Protein AF-0000000075209883 (afdb_homodimer)

Sequence (788 aa):
MRSKILILLIVVFITIPVSVNAAEPKAAFIRSDGLWLKKGTKETRLVSESGLTQPKWSFDGTYISYYDFEGKLWAYSLSTHDKKEVFHSSVSLAQWSPREKTIAFKDSSILNIRKLEPYSPFSNAALGTGSYSWTPDGQGFIVSSDANLTPAGWTNVAIFHVPMDASGNTGKVKKLAELPGESDDFFAIGTSPFLFSVNKNLMAFIACPTASYSADRNFLSLLTTEGKKFRVVGEVLADINWMKWSTDGNFIAFIEGEGRLTTENKKLTIFSTTDNKKKSYTPAGYADGDFTWTSKTSIVVSRKKESGWNIAQEKRPKPQLVSVDLMTGGSRNITSQSSQYSDTHPVSLKDNQLFWERHQQSGIHVWQADSNGSSQKIWIENVTPEQWSIYQTNMRSKILILLIVVFITIPVSVNAAEPKAAFIRSDGLWLKKGTKETRLVSESGLTQPKWSFDGTYISYYDFEGKLWAYSLSTHDKKEVFHSSVSLAQWSPREKTIAFKDSSILNIRKLEPYSPFSNAALGTGSYSWTPDGQGFIVSSDANLTPAGWTNVAIFHVPMDASGNTGKVKKLAELPGESDDFFAIGTSPFLFSVNKNLMAFIACPTASYSADRNFLSLLTTEGKKFRVVGEVLADINWMKWSTDGNFIAFIEGEGRLTTENKKLTIFSTTDNKKKSYTPAGYADGDFTWTSKTSIVVSRKKESGWNIAQEKRPKPQLVSVDLMTGGSRNITSQSSQYSDTHPVSLKDNQLFWERHQQSGIHVWQADSNGSSQKIWIENVTPEQWSIYQTN

Radius of gyration: 37.47 Å; Cα contacts (8 Å, |Δi|>4): 2047; chains: 2; bounding box: 69×191×86 Å

Organism: NCBI:txid2021314

Foldseek 3Di:
DPPPPPPPPPPPPPPPPPPPPFQDWKKWFDFQQAIWIDHPQDIDGLDGAGQKFAWDAALQRQWTWIAHNQQWIKIAGNVVSDIDGLDDHHWDDWDHQNPAQKIWIGDDQWIKMFHVVVGDRIFTQEGQFQEWDAQPVRQWIWTKHFWDADPVGIDWIWIWTGGRPCRHPPVRIGTQETDDDDDPVDHAGGKYYWDAFPVRQKIWIWGAHDPVQLLFWIFIKMATNSNDDIDTLAIDHRDPQQWDAANNRQKIWGWHATGNDQQPGTWTKIAGPVVRDMDTLDDPQKGWDGKDDLHNFKIKIWMWGHDDPVDDPLRGFATFIKMAGNVVSDIDGLDDGDSFKHWHHWDYDPVQKIWTWIQGPVAIFIWIDGNSNHPIDTSGPHGDPPRMDMDGDD/DPPPPDPPPPPPPPPPPPPPPFQDWKKWFDFQQAIWIDHPQDIDGLDGAGQKFAWDAALQRQWTWIAHNQQWIKIAGNVVSDIDGLDDHHWDDWDHQNPAQKIWIGDDQWIKMFHVVVGDRIFTQEGQFQEWDAQPVSQWIWTKHFWDADPVGIDWIWIWTGGRPCRHPPVRIGTQETDDDDDPVDHAGGKYYWDAFPVRQKIWIWGAHDPVQLLFWIFIKMATNSNDDIDTLAIDHRDPQQWDAAPNRQKIWGWHATGNDQQPGTWTKIAGPVVRDMDTLDDPQKGWDGKDDLHNFKIKIWMWGHDDPVDDPLRGFATFIKMAGNVVSDIDGLDDGDSFKHWHHWDYDPVQKIWTWIQGPQAIFIWIDGNSNHPIDTSGPHGDPPRMDMDGDD

Structure (mmCIF, N/CA/C/O backbone):
data_AF-0000000075209883-model_v1
#
loop_
_entity.id
_entity.type
_entity.pdbx_description
1 polymer 'Translocation protein TolB'
#
loop_
_atom_site.group_PDB
_atom_site.id
_atom_site.type_symbol
_atom_site.label_atom_id
_atom_site.label_alt_id
_atom_site.label_comp_id
_atom_site.label_asym_id
_atom_site.label_entity_id
_atom_site.label_seq_id
_atom_site.pdbx_PDB_ins_code
_atom_site.Cartn_x
_atom_site.Cartn_y
_atom_site.Cartn_z
_atom_site.occupancy
_atom_site.B_iso_or_equiv
_atom_site.auth_seq_id
_atom_site.auth_comp_id
_atom_site.auth_asym_id
_atom_site.auth_atom_id
_atom_site.pdbx_PDB_model_num
ATOM 1 N N . MET A 1 1 ? 38.312 87.375 47.438 1 34.38 1 MET A N 1
ATOM 2 C CA . MET A 1 1 ? 37.5 86.25 47.812 1 34.38 1 MET A CA 1
ATOM 3 C C . MET A 1 1 ? 36.344 86.062 46.812 1 34.38 1 MET A C 1
ATOM 5 O O . MET A 1 1 ? 35.25 86.562 47 1 34.38 1 MET A O 1
ATOM 9 N N . ARG A 1 2 ? 36.688 86.125 45.438 1 41.47 2 ARG A N 1
ATOM 10 C CA . ARG A 1 2 ? 35.75 86 44.344 1 41.47 2 ARG A CA 1
ATOM 11 C C . ARG A 1 2 ? 35.125 84.625 44.312 1 41.47 2 ARG A C 1
ATOM 13 O O . ARG A 1 2 ? 35.844 83.625 44.469 1 41.47 2 ARG A O 1
ATOM 20 N N . SER A 1 3 ? 33.875 84.438 44.781 1 33.69 3 SER A N 1
ATOM 21 C CA . SER A 1 3 ? 33 83.25 44.812 1 33.69 3 SER A CA 1
ATOM 22 C C . SER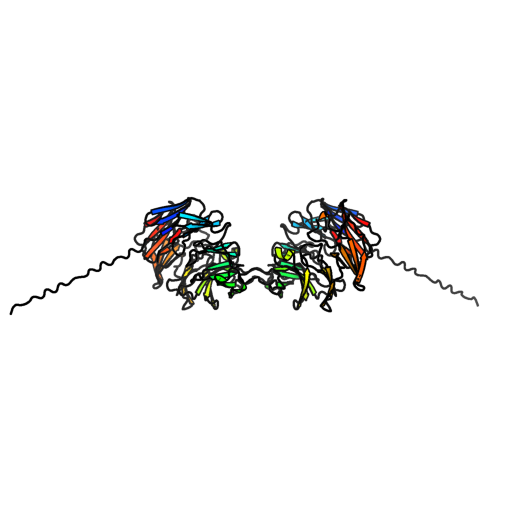 A 1 3 ? 32.812 82.688 43.406 1 33.69 3 SER A C 1
ATOM 24 O O . SER A 1 3 ? 32.344 83.375 42.5 1 33.69 3 SER A O 1
ATOM 26 N N . LYS A 1 4 ? 33.812 81.812 43.031 1 48.75 4 LYS A N 1
ATOM 27 C CA . LYS A 1 4 ? 33.719 81 41.812 1 48.75 4 LYS A CA 1
ATOM 28 C C . LYS A 1 4 ? 32.375 80.312 41.719 1 48.75 4 LYS A C 1
ATOM 30 O O . LYS A 1 4 ? 32.062 79.438 42.562 1 48.75 4 LYS A O 1
ATOM 35 N N . ILE A 1 5 ? 31.25 80.938 41.281 1 39.91 5 ILE A N 1
ATOM 36 C CA . ILE A 1 5 ? 29.922 80.375 41.031 1 39.91 5 ILE A CA 1
ATOM 37 C C . ILE A 1 5 ? 30.047 79.125 40.094 1 39.91 5 ILE A C 1
ATOM 39 O O . ILE A 1 5 ? 30.531 79.25 38.969 1 39.91 5 ILE A O 1
ATOM 43 N N . LEU A 1 6 ? 30.094 77.938 40.625 1 47.16 6 LEU A N 1
ATOM 44 C CA . LEU A 1 6 ? 30.094 76.688 39.875 1 47.16 6 LEU A CA 1
ATOM 45 C C . LEU A 1 6 ? 28.703 76.438 39.281 1 47.16 6 LEU A C 1
ATOM 47 O O . LEU A 1 6 ? 27.719 76.312 40 1 47.16 6 LEU A O 1
ATOM 51 N N . ILE A 1 7 ? 28.438 76.875 38.125 1 45.25 7 ILE A N 1
ATOM 52 C CA . ILE A 1 7 ? 27.234 76.562 37.375 1 45.25 7 ILE A CA 1
ATOM 53 C C . ILE A 1 7 ? 27.219 75.062 37.031 1 45.25 7 ILE A C 1
ATOM 55 O O . ILE A 1 7 ? 28.109 74.562 36.344 1 45.25 7 ILE A O 1
ATOM 59 N N . LEU A 1 8 ? 26.594 74.312 37.844 1 46.91 8 LEU A N 1
ATOM 60 C CA . LEU A 1 8 ? 26.312 72.875 37.594 1 46.91 8 LEU A CA 1
ATOM 61 C C . LEU A 1 8 ? 25.359 72.75 36.406 1 46.91 8 LEU A C 1
ATOM 63 O O . LEU A 1 8 ? 24.203 73.188 36.469 1 46.91 8 LEU A O 1
ATOM 67 N N . LEU A 1 9 ? 25.844 72.688 35.188 1 50.69 9 LEU A N 1
ATOM 68 C CA . LEU A 1 9 ? 25.062 72.375 34 1 50.69 9 LEU A CA 1
ATOM 69 C C . LEU A 1 9 ? 24.484 70.938 34.094 1 50.69 9 LEU A C 1
ATOM 71 O O . LEU A 1 9 ? 25.219 70 34.156 1 50.69 9 LEU A O 1
ATOM 75 N N . ILE A 1 10 ? 23.297 70.812 34.594 1 50.28 10 ILE A N 1
ATOM 76 C CA . ILE A 1 10 ? 22.562 69.562 34.594 1 50.28 10 ILE A CA 1
ATOM 77 C C . ILE A 1 10 ? 22.219 69.188 33.156 1 50.28 10 ILE A C 1
ATOM 79 O O . ILE A 1 10 ? 21.469 69.875 32.469 1 50.28 10 ILE A O 1
ATOM 83 N N . VAL A 1 11 ? 22.984 68.375 32.438 1 51.94 11 VAL A N 1
ATOM 84 C CA . VAL A 1 11 ? 22.672 67.812 31.125 1 51.94 11 VAL A CA 1
ATOM 85 C C . VAL A 1 11 ? 21.578 66.75 31.281 1 51.94 11 VAL A C 1
ATOM 87 O O . VAL A 1 11 ? 21.781 65.688 31.922 1 51.94 11 VAL A O 1
ATOM 90 N N . VAL A 1 12 ? 20.312 67.062 31.156 1 52.88 12 VAL A N 1
ATOM 91 C CA . VAL A 1 12 ? 19.203 66.125 31.094 1 52.88 12 VAL A CA 1
ATOM 92 C C . VAL A 1 12 ? 19.297 65.312 29.812 1 52.88 12 VAL A C 1
ATOM 94 O O . VAL A 1 12 ? 19.219 65.875 28.703 1 52.88 12 VAL A O 1
ATOM 97 N N . PHE A 1 13 ? 19.828 64.125 29.844 1 52.72 13 PHE A N 1
ATOM 98 C CA . PHE A 1 13 ? 19.766 63.125 28.766 1 52.72 13 PHE A CA 1
ATOM 99 C C . PHE A 1 13 ? 18.328 62.656 28.547 1 52.72 13 PHE A C 1
ATOM 101 O O . PHE A 1 13 ? 17.766 61.969 29.391 1 52.72 13 PHE A O 1
ATOM 108 N N . ILE A 1 14 ? 17.531 63.344 27.766 1 52.22 14 ILE A N 1
ATOM 109 C CA . ILE A 1 14 ? 16.266 62.781 27.312 1 52.22 14 ILE A CA 1
ATOM 110 C C . ILE A 1 14 ? 16.531 61.562 26.438 1 52.22 14 ILE A C 1
ATOM 112 O O . ILE A 1 14 ? 17.062 61.688 25.328 1 52.22 14 ILE A O 1
ATOM 116 N N . THR A 1 15 ? 16.625 60.375 26.984 1 48 15 THR A N 1
ATOM 117 C CA . THR A 1 15 ? 16.594 59.156 26.188 1 48 15 THR A CA 1
ATOM 118 C C . THR A 1 15 ? 15.25 59.031 25.453 1 48 15 THR A C 1
ATOM 120 O O . THR A 1 15 ? 14.203 58.906 26.094 1 48 15 THR A O 1
ATOM 123 N N . ILE A 1 16 ? 15.102 59.594 24.312 1 48.91 16 ILE A N 1
ATOM 124 C CA . ILE A 1 16 ? 13.961 59.25 23.469 1 48.91 16 ILE A CA 1
ATOM 125 C C . ILE A 1 16 ? 13.945 57.75 23.234 1 48.91 16 ILE A C 1
ATOM 127 O O . ILE A 1 16 ? 14.914 57.156 22.75 1 48.91 16 ILE A O 1
ATOM 131 N N . PRO A 1 17 ? 13.055 57.094 23.969 1 46.94 17 PRO A N 1
ATOM 132 C CA . PRO A 1 17 ? 12.969 55.656 23.578 1 46.94 17 PRO A CA 1
ATOM 133 C C . PRO A 1 17 ? 12.852 55.469 22.062 1 46.94 17 PRO A C 1
ATOM 135 O O . PRO A 1 17 ? 12.031 56.156 21.422 1 46.94 17 PRO A O 1
ATOM 138 N N . VAL A 1 18 ? 13.891 55.188 21.406 1 44.72 18 VAL A N 1
ATOM 139 C CA . VAL A 1 18 ? 13.773 54.719 20.031 1 44.72 18 VAL A CA 1
ATOM 140 C C . VAL A 1 18 ? 12.75 53.594 19.984 1 44.72 18 VAL A C 1
ATOM 142 O O . VAL A 1 18 ? 12.953 52.531 20.578 1 44.72 18 VAL A O 1
ATOM 145 N N . SER A 1 19 ? 11.492 53.875 19.875 1 40.78 19 SER A N 1
ATOM 146 C CA . SER A 1 19 ? 10.602 52.781 19.5 1 40.7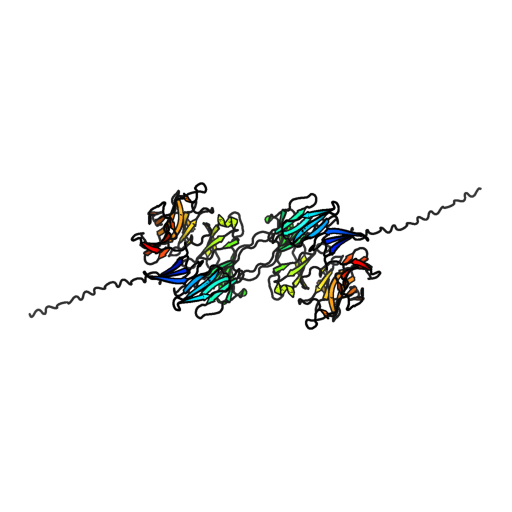8 19 SER A CA 1
ATOM 147 C C . SER A 1 19 ? 11.227 51.906 18.422 1 40.78 19 SER A C 1
ATOM 149 O O . SER A 1 19 ? 11.555 52.375 17.328 1 40.78 19 SER A O 1
ATOM 151 N N . VAL A 1 20 ? 12.086 51.094 18.797 1 44.22 20 VAL A N 1
ATOM 152 C CA . VAL A 1 20 ? 12.461 50.062 17.828 1 44.22 20 VAL A CA 1
ATOM 153 C C . VAL A 1 20 ? 11.258 49.719 16.953 1 44.22 20 VAL A C 1
ATOM 155 O O . VAL A 1 20 ? 10.25 49.219 17.453 1 44.22 20 VAL A O 1
ATOM 158 N N . ASN A 1 21 ? 10.836 50.5 16.016 1 46.12 21 ASN A N 1
ATOM 159 C CA . ASN A 1 21 ? 9.797 50.188 15.039 1 46.12 21 ASN A CA 1
ATOM 160 C C . ASN A 1 21 ? 9.844 48.75 14.609 1 46.12 21 ASN A C 1
ATOM 162 O O . ASN A 1 21 ? 10.805 48.312 13.969 1 46.12 21 ASN A O 1
ATOM 166 N N . ALA A 1 22 ? 9.312 47.875 15.359 1 54.59 22 ALA A N 1
ATOM 167 C CA . ALA A 1 22 ? 9.141 46.5 14.898 1 54.59 22 ALA A CA 1
ATOM 168 C C . ALA A 1 22 ? 8.773 46.469 13.414 1 54.59 22 ALA A C 1
ATOM 170 O O . ALA A 1 22 ? 7.887 47.188 12.977 1 54.59 22 ALA A O 1
ATOM 171 N N . ALA A 1 23 ? 9.68 45.906 12.539 1 65.19 23 ALA A N 1
ATOM 172 C CA . ALA A 1 23 ? 9.438 45.812 11.102 1 65.19 23 ALA A CA 1
ATOM 173 C C . ALA A 1 23 ? 8.031 45.281 10.82 1 65.19 23 ALA A C 1
ATOM 175 O O . ALA A 1 23 ? 7.551 44.375 11.5 1 65.19 23 ALA A O 1
ATOM 176 N N . GLU A 1 24 ? 7.246 45.875 10.039 1 79.19 24 GLU A N 1
ATOM 177 C CA . GLU A 1 24 ? 5.898 45.531 9.602 1 79.19 24 GLU A CA 1
ATOM 178 C C . GLU A 1 24 ? 5.855 44.125 9.031 1 79.19 24 GLU A C 1
ATOM 180 O O . GLU A 1 24 ? 6.77 43.719 8.312 1 79.19 24 GLU A O 1
ATOM 185 N N . PRO A 1 25 ? 4.875 43.344 9.492 1 89.38 25 PRO A N 1
ATOM 186 C CA . PRO A 1 25 ? 4.77 41.969 8.969 1 89.38 25 PRO A CA 1
ATOM 187 C C . PRO A 1 25 ? 4.516 41.938 7.465 1 89.38 25 PRO A C 1
ATOM 189 O O . PRO A 1 25 ? 3.938 42.875 6.91 1 89.38 25 PRO A O 1
ATOM 192 N N . LYS A 1 26 ? 5.07 40.969 6.824 1 94.38 26 LYS A N 1
ATOM 193 C CA . LYS A 1 26 ? 4.797 40.656 5.422 1 94.38 26 LYS A CA 1
ATOM 194 C C . LYS A 1 26 ? 3.857 39.469 5.293 1 94.38 26 LYS A C 1
ATOM 196 O O . LYS A 1 26 ? 3.818 38.594 6.172 1 94.38 26 LYS A O 1
ATOM 201 N N . ALA A 1 27 ? 3.145 39.469 4.191 1 97.31 27 ALA A N 1
ATOM 202 C CA . ALA A 1 27 ? 2.279 38.312 3.969 1 97.31 27 ALA A CA 1
ATOM 203 C C . ALA A 1 27 ? 2.361 37.844 2.523 1 97.31 27 ALA A C 1
ATOM 205 O O . ALA A 1 27 ? 2.471 38.656 1.6 1 97.31 27 ALA A O 1
ATOM 206 N N . ALA A 1 28 ? 2.42 36.594 2.33 1 98.62 28 ALA A N 1
ATOM 207 C CA . ALA A 1 28 ? 2.145 35.938 1.048 1 98.62 28 ALA A CA 1
ATOM 208 C C . ALA A 1 28 ? 0.713 35.438 0.993 1 98.62 28 ALA A C 1
ATOM 210 O O . ALA A 1 28 ? 0.22 34.844 1.966 1 98.62 28 ALA A O 1
ATOM 211 N N . PHE A 1 29 ? -0.012 35.656 -0.12 1 98.62 29 PHE A N 1
ATOM 212 C CA . PHE A 1 29 ? -1.396 35.219 -0.194 1 98.62 29 PHE A CA 1
ATOM 213 C C . PHE A 1 29 ? -1.788 34.906 -1.634 1 98.62 29 PHE A C 1
ATOM 215 O O . PHE A 1 29 ? -1.101 35.312 -2.572 1 98.62 29 PHE A O 1
ATOM 222 N N . ILE A 1 30 ? -2.848 34.125 -1.822 1 98.62 30 ILE A N 1
ATOM 223 C CA . ILE A 1 30 ? -3.322 33.688 -3.129 1 98.62 30 ILE A CA 1
ATOM 224 C C . ILE A 1 30 ? -4.641 34.375 -3.461 1 98.62 30 ILE A C 1
ATOM 226 O O . ILE A 1 30 ? -5.516 34.5 -2.602 1 98.62 30 ILE A O 1
ATOM 230 N N . ARG A 1 31 ? -4.715 34.906 -4.598 1 97.38 31 ARG A N 1
ATOM 231 C CA . ARG A 1 31 ? -5.965 35.281 -5.25 1 97.38 31 ARG A CA 1
ATOM 232 C C . ARG A 1 31 ? -6.223 34.438 -6.484 1 97.38 31 ARG A C 1
ATOM 234 O O . ARG A 1 31 ? -5.418 33.562 -6.828 1 97.38 31 ARG A O 1
ATOM 241 N N . SER A 1 32 ? -7.363 34.656 -7.09 1 94.69 32 SER A N 1
ATOM 242 C CA . SER A 1 32 ? -7.727 33.875 -8.266 1 94.69 32 SER A CA 1
ATOM 243 C C . SER A 1 32 ? -6.691 34.062 -9.383 1 94.69 32 SER A C 1
ATOM 245 O O . SER A 1 32 ? -6.531 33.156 -10.219 1 94.69 32 SER A O 1
ATOM 247 N N . ASP A 1 33 ? -5.965 35.219 -9.258 1 96.25 33 ASP A N 1
ATOM 248 C CA . ASP A 1 33 ? -5.086 35.531 -10.383 1 96.25 33 ASP A CA 1
ATOM 249 C C . ASP A 1 33 ? -3.625 35.281 -10.023 1 96.25 33 ASP A C 1
ATOM 251 O O . ASP A 1 33 ? -2.721 35.625 -10.789 1 96.25 33 ASP A O 1
ATOM 255 N N . GLY A 1 34 ? -3.426 34.781 -8.828 1 98.19 34 GLY A N 1
ATOM 256 C CA . GLY A 1 34 ? -2.035 34.406 -8.633 1 98.19 34 GLY A CA 1
ATOM 257 C C . GLY A 1 34 ? -1.577 34.531 -7.195 1 98.19 34 GLY A C 1
ATOM 258 O O . GLY A 1 34 ? -2.4 34.625 -6.281 1 98.19 34 GLY A O 1
ATOM 259 N N . LEU A 1 35 ? -0.214 34.406 -6.992 1 98.75 35 LEU A N 1
ATOM 260 C CA . LEU A 1 35 ? 0.473 34.594 -5.719 1 98.75 35 LEU A CA 1
ATOM 261 C C . LEU A 1 35 ? 0.847 36.062 -5.512 1 98.75 35 LEU A C 1
ATOM 263 O O . LEU A 1 35 ? 1.431 36.688 -6.398 1 98.75 35 LEU A O 1
ATOM 267 N N . TRP A 1 36 ? 0.526 36.594 -4.367 1 98.69 36 TRP A N 1
ATOM 268 C CA . TRP A 1 36 ? 0.739 38.031 -4.066 1 98.69 36 TRP A CA 1
ATOM 269 C C . TRP A 1 36 ? 1.581 38.188 -2.805 1 98.69 36 TRP A C 1
ATOM 271 O O . TRP A 1 36 ? 1.608 37.312 -1.948 1 98.69 36 TRP A O 1
ATOM 281 N N . LEU A 1 37 ? 2.254 39.312 -2.725 1 98.25 37 LEU A N 1
ATOM 282 C CA . LEU A 1 37 ? 3.029 39.75 -1.566 1 98.25 37 LEU A CA 1
ATOM 283 C C . LEU A 1 37 ? 2.479 41.031 -0.997 1 98.25 37 LEU A C 1
ATOM 285 O O . LEU A 1 37 ? 2.176 41.969 -1.747 1 98.25 37 LEU A O 1
ATOM 289 N N . LYS A 1 38 ? 2.244 41.062 0.306 1 97.19 38 LYS A N 1
ATOM 290 C CA . LYS A 1 38 ? 1.922 42.281 1.034 1 97.19 38 LYS A CA 1
ATOM 291 C C . LYS A 1 38 ? 3.111 42.781 1.858 1 97.19 38 LYS A C 1
ATOM 293 O O . LYS A 1 38 ? 3.629 42.031 2.701 1 97.19 38 LYS A O 1
ATOM 298 N N . LYS A 1 39 ? 3.562 43.906 1.607 1 92.94 39 LYS A N 1
ATOM 299 C CA . LYS A 1 39 ? 4.59 44.625 2.381 1 92.94 39 LYS A CA 1
ATOM 300 C C . LYS A 1 39 ? 4.141 46.031 2.746 1 92.94 39 LYS A C 1
ATOM 302 O O . LYS A 1 39 ? 4.059 46.906 1.881 1 92.94 39 LYS A O 1
ATOM 307 N N . GLY A 1 40 ? 3.98 46.188 4.004 1 87.69 40 GLY A N 1
ATOM 308 C CA . GLY A 1 40 ? 3.379 47.469 4.375 1 87.69 40 GLY A CA 1
ATOM 309 C C . GLY A 1 40 ? 2.025 47.688 3.729 1 87.69 40 GLY A C 1
ATOM 310 O O . GLY A 1 40 ? 1.124 46.875 3.854 1 87.69 40 GLY A O 1
ATOM 311 N N . THR A 1 41 ? 1.943 48.719 3.014 1 89.31 41 THR A N 1
ATOM 312 C CA . THR A 1 41 ? 0.684 49.031 2.344 1 89.31 41 THR A CA 1
ATOM 313 C C . THR A 1 41 ? 0.712 48.531 0.896 1 89.31 41 THR A C 1
ATOM 315 O O . THR A 1 41 ? -0.304 48.594 0.2 1 89.31 41 THR A O 1
ATOM 318 N N . LYS A 1 42 ? 1.765 48.062 0.501 1 94.62 42 LYS A N 1
ATOM 319 C CA . LYS A 1 42 ? 1.937 47.719 -0.905 1 94.62 42 LYS A CA 1
ATOM 320 C C . LYS A 1 42 ? 1.643 46.219 -1.144 1 94.62 42 LYS A C 1
ATOM 322 O O . LYS A 1 42 ? 2.041 45.375 -0.347 1 94.62 42 LYS A O 1
ATOM 327 N N . GLU A 1 43 ? 0.918 46 -2.172 1 97.06 43 GLU A N 1
ATOM 328 C CA . GLU A 1 43 ? 0.68 44.656 -2.66 1 97.06 43 GLU A CA 1
ATOM 329 C C . GLU A 1 43 ? 1.316 44.438 -4.031 1 97.06 43 GLU A C 1
ATOM 331 O O . GLU A 1 43 ? 1.184 45.281 -4.922 1 97.06 43 GLU A O 1
ATOM 336 N N . THR A 1 44 ? 2.029 43.375 -4.211 1 97.44 44 THR A N 1
ATOM 337 C CA . THR A 1 44 ? 2.67 43.062 -5.48 1 97.44 44 THR A CA 1
ATOM 338 C C . THR A 1 44 ? 2.354 41.625 -5.898 1 97.44 44 THR A C 1
ATOM 340 O O . THR A 1 44 ? 2.471 40.688 -5.094 1 97.44 44 THR A O 1
ATOM 343 N N . ARG A 1 45 ? 1.958 41.5 -7.168 1 98.06 45 ARG A N 1
ATOM 344 C CA . ARG A 1 45 ? 1.771 40.156 -7.688 1 98.06 45 ARG A CA 1
ATOM 345 C C . ARG A 1 45 ? 3.107 39.5 -8.047 1 98.06 45 ARG A C 1
ATOM 347 O O . ARG A 1 45 ? 3.883 40.062 -8.82 1 98.06 45 ARG A O 1
ATOM 354 N N . LEU A 1 46 ? 3.365 38.406 -7.547 1 98.44 46 LEU A N 1
ATOM 355 C CA . LEU A 1 46 ? 4.641 37.719 -7.766 1 98.44 46 LEU A CA 1
ATOM 356 C C . LEU A 1 46 ? 4.543 36.719 -8.914 1 98.44 46 LEU A C 1
ATOM 358 O O . LEU A 1 46 ? 5.465 36.625 -9.727 1 98.44 46 LEU A O 1
ATOM 362 N N . VAL A 1 47 ? 3.49 35.938 -8.922 1 98.44 47 VAL A N 1
ATOM 363 C CA . VAL A 1 47 ? 3.244 34.906 -9.93 1 98.44 47 VAL A CA 1
ATOM 364 C C . VAL A 1 47 ? 1.827 35.062 -10.477 1 98.44 47 VAL A C 1
ATOM 366 O O . VAL A 1 47 ? 0.859 35.094 -9.711 1 98.44 47 VAL A O 1
ATOM 369 N N . SER A 1 48 ? 1.69 35.156 -11.797 1 97.62 48 SER A N 1
ATOM 370 C CA . SER A 1 48 ? 0.395 35.312 -12.453 1 97.62 48 SER A CA 1
ATOM 371 C C . SER A 1 48 ? -0.117 33.969 -12.992 1 97.62 48 SER A C 1
ATOM 373 O O . SER A 1 48 ? 0.034 33.688 -14.18 1 97.62 48 SER A O 1
ATOM 375 N N . GLU A 1 49 ? -0.688 33.188 -12.18 1 96.94 49 GLU A N 1
ATOM 376 C CA . GLU A 1 49 ? -1.262 31.906 -12.516 1 96.94 49 GLU A CA 1
ATOM 377 C C . GLU A 1 49 ? -2.447 31.562 -11.617 1 96.94 49 GLU A C 1
ATOM 379 O O . GLU A 1 49 ? -2.512 32.031 -10.477 1 96.94 49 GLU A O 1
ATOM 384 N N . SER A 1 50 ? -3.35 30.812 -12.094 1 96.25 50 SER A N 1
ATOM 385 C CA . SER A 1 50 ? -4.508 30.422 -11.297 1 96.25 50 SER A CA 1
ATOM 386 C C . SER A 1 50 ? -4.266 29.078 -10.602 1 96.25 50 SER A C 1
ATOM 388 O O . SER A 1 50 ? -3.381 28.312 -11.008 1 96.25 50 SER A O 1
ATOM 390 N N . GLY A 1 51 ? -5.031 28.828 -9.602 1 97.06 51 GLY A N 1
ATOM 391 C CA . GLY A 1 51 ? -5.051 27.516 -8.969 1 97.06 51 GLY A CA 1
ATOM 392 C C . GLY A 1 51 ? -3.877 27.297 -8.039 1 97.06 51 GLY A C 1
ATOM 393 O O . GLY A 1 51 ? -3.557 26.141 -7.703 1 97.06 51 GLY A O 1
ATOM 394 N N . LEU A 1 52 ? -3.154 28.344 -7.625 1 98.38 52 LEU A N 1
ATOM 395 C CA . LEU A 1 52 ? -2.041 28.219 -6.691 1 98.38 52 LEU A CA 1
ATOM 396 C C . LEU A 1 52 ? -2.547 28.016 -5.27 1 98.38 52 LEU A C 1
ATOM 398 O O . LEU A 1 52 ? -3.639 28.469 -4.922 1 98.38 52 LEU A O 1
ATOM 402 N N . THR A 1 53 ? -1.758 27.25 -4.512 1 98.12 53 THR A N 1
ATOM 403 C CA . THR A 1 53 ? -2.213 27 -3.146 1 98.12 53 THR A CA 1
ATOM 404 C C . THR A 1 53 ? -1.03 26.938 -2.186 1 98.12 53 THR A C 1
ATOM 406 O O . THR A 1 53 ? 0.116 26.781 -2.611 1 98.12 53 THR A O 1
ATOM 409 N N . GLN A 1 54 ? -1.324 27.156 -0.96 1 97.88 54 GLN A N 1
ATOM 410 C CA . GLN A 1 54 ? -0.491 26.875 0.205 1 97.88 54 GLN A CA 1
ATOM 411 C C . GLN A 1 54 ? 0.82 27.656 0.139 1 97.88 54 GLN A C 1
ATOM 413 O O . GLN A 1 54 ? 1.901 27.078 0.241 1 97.88 54 GLN A O 1
ATOM 418 N N . PRO A 1 55 ? 0.711 28.938 0.077 1 98.62 55 PRO A N 1
ATOM 419 C CA . PRO A 1 55 ? 1.946 29.719 0.182 1 98.62 55 PRO A CA 1
ATOM 420 C C . PRO A 1 55 ? 2.613 29.594 1.549 1 98.62 55 PRO A C 1
ATOM 422 O O . PRO A 1 55 ? 1.952 29.75 2.58 1 98.62 55 PRO A O 1
ATOM 425 N N . LYS A 1 56 ? 3.922 29.266 1.531 1 97.94 56 LYS A N 1
ATOM 426 C CA . LYS A 1 56 ? 4.668 29.109 2.775 1 97.94 56 LYS A CA 1
ATOM 427 C C . LYS A 1 56 ? 6.027 29.797 2.689 1 97.94 56 LYS A C 1
ATOM 429 O O . LYS A 1 56 ? 6.699 29.734 1.658 1 97.94 56 LYS A O 1
ATOM 434 N N . TRP A 1 57 ? 6.391 30.484 3.785 1 97.81 57 TRP A N 1
ATOM 435 C CA . TRP A 1 57 ? 7.648 31.234 3.834 1 97.81 57 TRP A CA 1
ATOM 436 C C . TRP A 1 57 ? 8.797 30.312 4.242 1 97.81 57 TRP A C 1
ATOM 438 O O . TRP A 1 57 ? 8.641 29.453 5.109 1 97.81 57 TRP A O 1
ATOM 448 N N . SER A 1 58 ? 9.953 30.578 3.617 1 97.5 58 SER A N 1
ATOM 449 C CA . SER A 1 58 ? 11.18 30 4.16 1 97.5 58 SER A CA 1
ATOM 450 C C . SER A 1 58 ? 11.508 30.594 5.527 1 97.5 58 SER A C 1
ATOM 452 O O . SER A 1 58 ? 10.961 31.625 5.91 1 97.5 58 SER A O 1
ATOM 454 N N . PHE A 1 59 ? 12.398 29.938 6.238 1 94.5 59 PHE A N 1
ATOM 455 C CA . PHE A 1 59 ? 12.711 30.312 7.613 1 94.5 59 PHE A CA 1
ATOM 456 C C . PHE A 1 59 ? 13.219 31.75 7.684 1 94.5 59 PHE A C 1
ATOM 458 O O . PHE A 1 59 ? 12.992 32.438 8.68 1 94.5 59 PHE A O 1
ATOM 465 N N . ASP A 1 60 ? 13.828 32.281 6.598 1 94.75 60 ASP A N 1
ATOM 466 C CA . ASP A 1 60 ? 14.445 33.594 6.629 1 94.75 60 ASP A CA 1
ATOM 467 C C . ASP A 1 60 ? 13.625 34.594 5.84 1 94.75 60 ASP A C 1
ATOM 469 O O . ASP A 1 60 ? 14.07 35.719 5.605 1 94.75 60 ASP A O 1
ATOM 473 N N . GLY A 1 61 ? 12.508 34.156 5.316 1 95.5 61 GLY A N 1
ATOM 474 C CA . GLY A 1 61 ? 11.586 35.062 4.652 1 95.5 61 GLY A CA 1
ATOM 475 C C . GLY A 1 61 ? 12.039 35.438 3.254 1 95.5 61 GLY A C 1
ATOM 476 O O . GLY A 1 61 ? 11.5 36.375 2.662 1 95.5 61 GLY A O 1
ATOM 477 N N . THR A 1 62 ? 12.977 34.719 2.66 1 96.44 62 THR A N 1
ATOM 478 C CA . THR A 1 62 ? 13.516 35.094 1.361 1 96.44 62 THR A CA 1
ATOM 479 C C . THR A 1 62 ? 12.844 34.312 0.238 1 96.44 62 THR A C 1
ATOM 481 O O . THR A 1 62 ? 12.945 34.688 -0.933 1 96.44 62 THR A O 1
ATOM 484 N N . TYR A 1 63 ? 12.211 33.188 0.647 1 97.81 63 TYR A N 1
ATOM 485 C CA . TYR A 1 63 ? 11.492 32.406 -0.331 1 97.81 63 TYR A CA 1
ATOM 486 C C . TYR A 1 63 ? 10.039 32.188 0.086 1 97.81 63 TYR A C 1
ATOM 488 O O . TYR A 1 63 ? 9.727 32.188 1.277 1 97.81 63 TYR A O 1
ATOM 496 N N . ILE A 1 64 ? 9.195 31.984 -0.887 1 98.56 64 ILE A N 1
ATOM 497 C CA . ILE A 1 64 ? 7.816 31.562 -0.704 1 98.56 64 ILE A CA 1
ATOM 498 C C . ILE A 1 64 ? 7.551 30.312 -1.555 1 98.56 64 ILE A C 1
ATOM 500 O O . ILE A 1 64 ? 7.691 30.359 -2.779 1 98.56 64 ILE A O 1
ATOM 504 N N . SER A 1 65 ? 7.234 29.219 -0.95 1 98.69 65 SER A N 1
ATOM 505 C CA . SER A 1 65 ? 6.832 28.047 -1.707 1 98.69 65 SER A CA 1
ATOM 506 C C . SER A 1 65 ? 5.328 28.031 -1.949 1 98.69 65 SER A C 1
ATOM 508 O O . SER A 1 65 ? 4.57 28.688 -1.235 1 98.69 65 SER A O 1
ATOM 510 N N . TYR A 1 66 ? 4.871 27.359 -2.947 1 98.75 66 TYR A N 1
ATOM 511 C CA . TYR A 1 66 ? 3.463 27.156 -3.283 1 98.75 66 TYR A CA 1
ATOM 512 C C . TYR A 1 66 ? 3.281 25.953 -4.191 1 98.75 66 TYR A C 1
ATOM 514 O O . TYR A 1 66 ? 4.246 25.453 -4.781 1 98.75 66 TYR A O 1
ATOM 522 N N . TYR A 1 67 ? 2.072 25.438 -4.258 1 98.56 67 TYR A N 1
ATOM 523 C CA . TYR A 1 67 ? 1.711 24.406 -5.219 1 98.56 67 TYR A CA 1
ATOM 524 C C . TYR A 1 67 ? 0.99 25 -6.422 1 98.56 67 TYR A C 1
ATOM 526 O O . TYR A 1 67 ? 0.189 25.922 -6.277 1 98.56 67 TYR A O 1
ATOM 534 N N . ASP A 1 68 ? 1.211 24.469 -7.559 1 98.06 68 ASP A N 1
ATOM 535 C CA . ASP A 1 68 ? 0.397 24.859 -8.703 1 98.06 68 ASP A CA 1
ATOM 536 C C . ASP A 1 68 ? -0.827 23.969 -8.844 1 98.06 68 ASP A C 1
ATOM 538 O O . ASP A 1 68 ? -1.104 23.141 -7.973 1 98.06 68 ASP A O 1
ATOM 542 N N . PHE A 1 69 ? -1.569 24.188 -9.859 1 96 69 PHE A N 1
ATOM 543 C CA . PHE A 1 69 ? -2.854 23.516 -10.031 1 96 69 PHE A CA 1
ATOM 544 C C . PHE A 1 69 ? -2.658 22.016 -10.234 1 96 69 PHE A C 1
ATOM 546 O O . PHE A 1 69 ? -3.578 21.234 -10 1 96 69 PHE A O 1
ATOM 553 N N . GLU A 1 70 ? -1.448 21.609 -10.617 1 96.88 70 GLU A N 1
ATOM 554 C CA . GLU A 1 70 ? -1.157 20.203 -10.852 1 96.88 70 GLU A CA 1
ATOM 555 C C . GLU A 1 70 ? -0.563 19.547 -9.609 1 96.88 70 GLU A C 1
ATOM 557 O O . GLU A 1 70 ? -0.281 18.344 -9.609 1 96.88 70 GLU A O 1
ATOM 562 N N . GLY A 1 71 ? -0.342 20.328 -8.602 1 97.81 71 GLY A N 1
ATOM 563 C CA . GLY A 1 71 ? 0.219 19.781 -7.371 1 97.81 71 GLY A CA 1
ATOM 564 C C . GLY A 1 71 ? 1.734 19.844 -7.336 1 97.81 71 GLY A C 1
ATOM 565 O O . GLY A 1 71 ? 2.357 19.312 -6.414 1 97.81 71 GLY A O 1
ATOM 566 N N . LYS A 1 72 ? 2.332 20.469 -8.367 1 98 72 LYS A N 1
ATOM 567 C CA . LYS A 1 72 ? 3.783 20.641 -8.391 1 98 72 LYS A CA 1
ATOM 568 C C . LYS A 1 72 ? 4.227 21.703 -7.402 1 98 72 LYS A C 1
ATOM 570 O O . LYS A 1 72 ? 3.57 22.734 -7.262 1 98 72 LYS A O 1
ATOM 575 N N . LEU A 1 73 ? 5.336 21.453 -6.781 1 98.75 73 LEU A N 1
ATOM 576 C CA . LEU A 1 73 ? 5.875 22.375 -5.781 1 98.75 73 LEU A CA 1
ATOM 577 C C . LEU A 1 73 ? 6.836 23.375 -6.418 1 98.75 73 LEU A C 1
ATOM 579 O O . LEU A 1 73 ? 7.734 22.984 -7.164 1 98.75 73 LEU A O 1
ATOM 583 N N . TRP A 1 74 ? 6.602 24.641 -6.094 1 98.69 74 TRP A N 1
ATOM 584 C CA . TRP A 1 74 ? 7.434 25.734 -6.578 1 98.69 74 TRP A CA 1
ATOM 585 C C . TRP A 1 74 ? 7.977 26.562 -5.418 1 98.69 74 TRP A C 1
ATOM 587 O O . TRP A 1 74 ? 7.43 26.516 -4.312 1 98.69 74 TRP A O 1
ATOM 597 N N . ALA A 1 75 ? 9.062 27.266 -5.703 1 98.56 75 ALA A N 1
ATOM 598 C CA . ALA A 1 75 ? 9.594 28.266 -4.773 1 98.56 75 ALA A CA 1
ATOM 599 C C . ALA A 1 75 ? 9.906 29.578 -5.488 1 98.56 75 ALA A C 1
ATOM 601 O O . ALA A 1 75 ? 10.562 29.578 -6.527 1 98.56 75 ALA A O 1
ATOM 602 N N . TYR A 1 76 ? 9.352 30.672 -5.016 1 98.5 76 TYR A N 1
ATOM 603 C CA . TYR A 1 76 ? 9.633 32 -5.531 1 98.5 76 TYR A CA 1
ATOM 604 C C . TYR A 1 76 ? 10.688 32.719 -4.684 1 98.5 76 TYR A C 1
ATOM 606 O O . TYR A 1 76 ? 10.562 32.781 -3.457 1 98.5 76 TYR A O 1
ATOM 614 N N . SER A 1 77 ? 11.719 33.25 -5.355 1 97.88 77 SER A N 1
ATOM 615 C CA . SER A 1 77 ? 12.766 33.969 -4.668 1 97.88 77 SER A CA 1
ATOM 616 C C . SER A 1 77 ? 12.461 35.469 -4.652 1 97.88 77 SER A C 1
ATOM 618 O O . SER A 1 77 ? 12.312 36.094 -5.711 1 97.88 77 SER A O 1
ATOM 620 N N . LEU A 1 78 ? 12.453 36.062 -3.463 1 96.62 78 LEU A N 1
ATOM 621 C CA . LEU A 1 78 ? 12.195 37.5 -3.355 1 96.62 78 LEU A CA 1
ATOM 622 C C . LEU A 1 78 ? 13.43 38.312 -3.742 1 96.62 78 LEU A C 1
ATOM 624 O O . LEU A 1 78 ? 13.328 39.5 -4.078 1 96.62 78 LEU A O 1
ATOM 628 N N . SER A 1 79 ? 14.531 37.719 -3.682 1 94.88 79 SER A N 1
ATOM 629 C CA . SER A 1 79 ? 15.773 38.406 -4.02 1 94.88 79 SER A CA 1
ATOM 630 C C . SER A 1 79 ? 15.984 38.469 -5.527 1 94.88 79 SER A C 1
ATOM 632 O O . SER A 1 79 ? 16.297 39.531 -6.074 1 94.88 79 SER A O 1
ATOM 634 N N . THR A 1 80 ? 15.711 37.344 -6.148 1 95.31 80 THR A N 1
ATOM 635 C CA . THR A 1 80 ? 15.984 37.281 -7.582 1 95.31 80 THR A CA 1
ATOM 636 C C . THR A 1 80 ? 14.711 37.531 -8.383 1 95.31 80 THR A C 1
ATOM 638 O O . THR A 1 80 ? 14.766 37.75 -9.594 1 95.31 80 THR A O 1
ATOM 641 N N . HIS A 1 81 ? 13.57 37.5 -7.73 1 96.56 81 HIS A N 1
ATOM 642 C CA . HIS A 1 81 ? 12.266 37.719 -8.352 1 96.56 81 HIS A CA 1
ATOM 643 C C . HIS A 1 81 ? 11.992 36.656 -9.422 1 96.56 81 HIS A C 1
ATOM 645 O O . HIS A 1 81 ? 11.508 37 -10.508 1 96.56 81 HIS A O 1
ATOM 651 N N . ASP A 1 82 ? 12.375 35.5 -9.117 1 95.88 82 ASP A N 1
ATOM 652 C CA . ASP A 1 82 ? 12.156 34.375 -10.031 1 95.88 82 ASP A CA 1
ATOM 653 C C . ASP A 1 82 ? 11.594 33.156 -9.297 1 95.88 82 ASP A C 1
ATOM 655 O O . ASP A 1 82 ? 11.797 33.031 -8.086 1 95.88 82 ASP A O 1
ATOM 659 N N . LYS A 1 83 ? 10.812 32.375 -10.031 1 97.06 83 LYS A N 1
ATOM 660 C CA . LYS A 1 83 ? 10.281 31.141 -9.469 1 97.06 83 LYS A CA 1
ATOM 661 C C . LYS A 1 83 ? 11.062 29.922 -9.969 1 97.06 83 LYS A C 1
ATOM 663 O O . LYS A 1 83 ? 11.539 29.922 -11.102 1 97.06 83 LYS A O 1
ATOM 668 N N . LYS A 1 84 ? 11.211 28.953 -9.133 1 95.5 84 LYS A N 1
ATOM 669 C CA . LYS A 1 84 ? 11.898 27.703 -9.461 1 95.5 84 LYS A CA 1
ATOM 670 C C . LYS A 1 84 ? 11.016 26.5 -9.148 1 95.5 84 LYS A C 1
ATOM 672 O O . LYS A 1 84 ? 10.336 26.469 -8.117 1 95.5 84 LYS A O 1
ATOM 677 N N . GLU A 1 85 ? 11.047 25.531 -10.117 1 96.81 85 GLU A N 1
ATOM 678 C CA . GLU A 1 85 ? 10.391 24.25 -9.852 1 96.81 85 GLU A CA 1
ATOM 679 C C . GLU A 1 85 ? 11.18 23.422 -8.836 1 96.81 85 GLU A C 1
ATOM 681 O O . GLU A 1 85 ? 12.367 23.156 -9.039 1 96.81 85 GLU A O 1
ATOM 686 N N . VAL A 1 86 ? 10.562 23.047 -7.773 1 98.06 86 VAL A N 1
ATOM 687 C CA . VAL A 1 86 ? 11.258 22.266 -6.746 1 98.06 86 VAL A CA 1
ATOM 688 C C . VAL A 1 86 ? 11.273 20.797 -7.137 1 98.06 86 VAL A C 1
ATOM 690 O O . VAL A 1 86 ? 12.258 20.094 -6.898 1 98.06 86 VAL A O 1
ATOM 693 N N . PHE A 1 87 ? 10.211 20.328 -7.688 1 96.88 87 PHE A N 1
ATOM 694 C CA . PHE A 1 87 ? 10.07 18.953 -8.109 1 96.88 87 PHE A CA 1
ATOM 695 C C . PHE A 1 87 ? 9.156 18.844 -9.32 1 96.88 87 PHE A C 1
ATOM 697 O O . PHE A 1 87 ? 8.258 19.656 -9.508 1 96.88 87 PHE A O 1
ATOM 704 N N . HIS A 1 88 ? 9.266 17.812 -10.18 1 95.38 88 HIS A N 1
ATOM 705 C CA . HIS A 1 88 ? 8.664 17.734 -11.508 1 95.38 88 HIS A CA 1
ATOM 706 C C . HIS A 1 88 ? 7.273 17.109 -11.445 1 95.38 88 HIS A C 1
ATOM 708 O O . HIS A 1 88 ? 6.508 17.188 -12.414 1 95.38 88 HIS A O 1
ATOM 714 N N . SER A 1 89 ? 6.965 16.469 -10.422 1 96.5 89 SER A N 1
ATOM 715 C CA . SER A 1 89 ? 5.664 15.82 -10.297 1 96.5 89 SER A CA 1
ATOM 716 C C . SER A 1 89 ? 4.91 16.312 -9.07 1 96.5 89 SER A C 1
ATOM 718 O O . SER A 1 89 ? 5.43 17.141 -8.305 1 96.5 89 SER A O 1
ATOM 720 N N . SER A 1 90 ? 3.662 15.891 -8.961 1 97.06 90 SER A N 1
ATOM 721 C CA . SER A 1 90 ? 2.85 16.25 -7.801 1 97.06 90 SER A CA 1
ATOM 722 C C . SER A 1 90 ? 3.455 15.688 -6.516 1 97.06 90 SER A C 1
ATOM 724 O O . SER A 1 90 ? 3.938 14.555 -6.488 1 97.06 90 SER A O 1
ATOM 726 N N . VAL A 1 91 ? 3.488 16.516 -5.461 1 98.38 91 VAL A N 1
ATOM 727 C CA . VAL A 1 91 ? 4.059 16.141 -4.176 1 98.38 91 VAL A CA 1
ATOM 728 C C . VAL A 1 91 ? 3.145 16.594 -3.045 1 98.38 91 VAL A C 1
ATOM 730 O O . VAL A 1 91 ? 2.111 17.219 -3.291 1 98.38 91 VAL A O 1
ATOM 733 N N . SER A 1 92 ? 3.482 16.172 -1.818 1 98.06 92 SER A N 1
ATOM 734 C CA . SER A 1 92 ? 2.666 16.562 -0.674 1 98.06 92 SER A CA 1
ATOM 735 C C . SER A 1 92 ? 3.531 16.875 0.542 1 98.06 92 SER A C 1
ATOM 737 O O . SER A 1 92 ? 4.727 16.578 0.554 1 98.06 92 SER A O 1
ATOM 739 N N . LEU A 1 93 ? 2.938 17.594 1.502 1 98.19 93 LEU A N 1
ATOM 740 C CA . LEU A 1 93 ? 3.496 17.859 2.82 1 98.19 93 LEU A CA 1
ATOM 741 C C . LEU A 1 93 ? 4.836 18.578 2.705 1 98.19 93 LEU A C 1
ATOM 743 O O . LEU A 1 93 ? 5.809 18.203 3.357 1 98.19 93 LEU A O 1
ATOM 747 N N . ALA A 1 94 ? 4.84 19.578 1.91 1 98.62 94 ALA A N 1
ATOM 748 C CA . ALA A 1 94 ? 6.059 20.391 1.806 1 98.62 94 ALA A CA 1
ATOM 749 C C . ALA A 1 94 ? 6.305 21.172 3.086 1 98.62 94 ALA A C 1
ATOM 751 O O . ALA A 1 94 ? 5.383 21.781 3.635 1 98.62 94 ALA A O 1
ATOM 752 N N . GLN A 1 95 ? 7.539 21.141 3.57 1 98.5 95 GLN A N 1
ATOM 753 C CA . GLN A 1 95 ? 7.961 21.891 4.75 1 98.5 95 GLN A CA 1
ATOM 754 C C . GLN A 1 95 ? 9.344 22.5 4.551 1 98.5 95 GLN A C 1
ATOM 756 O O . GLN A 1 95 ? 10.266 21.828 4.086 1 98.5 95 GLN A O 1
ATOM 761 N N . TRP A 1 96 ? 9.461 23.781 4.93 1 98.31 96 TRP A N 1
ATOM 762 C CA . TRP A 1 96 ? 10.781 24.406 4.93 1 98.31 96 TRP A CA 1
ATOM 763 C C . TRP A 1 96 ? 11.586 23.969 6.152 1 98.31 96 TRP A C 1
ATOM 765 O O . TRP A 1 96 ? 11.039 23.844 7.25 1 98.31 96 TRP A O 1
ATOM 775 N N . SER A 1 97 ? 12.867 23.812 5.918 1 98.06 97 SER A N 1
ATOM 776 C CA . SER A 1 97 ? 13.781 23.625 7.039 1 98.06 97 SER A CA 1
ATOM 777 C C . SER A 1 97 ? 13.727 24.812 7.996 1 98.06 97 SER A C 1
ATOM 779 O O . SER A 1 97 ? 13.578 25.953 7.562 1 98.06 97 SER A O 1
ATOM 781 N N . PRO A 1 98 ? 13.898 24.531 9.242 1 96.69 98 PRO A N 1
ATOM 782 C CA . PRO A 1 98 ? 13.883 25.641 10.195 1 96.69 98 PRO A CA 1
ATOM 783 C C . PRO A 1 98 ? 15.18 26.438 10.172 1 96.69 98 PRO A C 1
ATOM 785 O O . PRO A 1 98 ? 15.273 27.484 10.82 1 96.69 98 PRO A O 1
ATOM 788 N N . ARG A 1 99 ? 16.156 26.031 9.398 1 94.5 99 ARG A N 1
ATOM 789 C CA . ARG A 1 99 ? 17.438 26.688 9.57 1 94.5 99 ARG A CA 1
ATOM 790 C C . ARG A 1 99 ? 18.094 26.969 8.219 1 94.5 99 ARG A C 1
ATOM 792 O O . ARG A 1 99 ? 19.109 27.672 8.141 1 94.5 99 ARG A O 1
ATOM 799 N N . GLU A 1 100 ? 17.562 26.312 7.246 1 95.12 100 GLU A N 1
ATOM 800 C CA . GLU A 1 100 ? 18.172 26.438 5.93 1 95.12 100 GLU A CA 1
ATOM 801 C C . GLU A 1 100 ? 17.125 26.672 4.848 1 95.12 100 GLU A C 1
ATOM 803 O O . GLU A 1 100 ? 15.93 26.469 5.078 1 95.12 100 GLU A O 1
ATOM 808 N N . LYS A 1 101 ? 17.672 27.172 3.707 1 96.81 101 LYS A N 1
ATOM 809 C CA . LYS A 1 101 ? 16.812 27.297 2.535 1 96.81 101 LYS A CA 1
ATOM 810 C C . LYS A 1 101 ? 16.625 25.953 1.829 1 96.81 101 LYS A C 1
ATOM 812 O O . LYS A 1 101 ? 16.984 25.812 0.659 1 96.81 101 LYS A O 1
ATOM 817 N N . THR A 1 102 ? 16.141 25.047 2.578 1 97.25 102 THR A N 1
ATOM 818 C CA . THR A 1 102 ? 15.891 23.672 2.162 1 97.25 102 THR A CA 1
ATOM 819 C C . THR A 1 102 ? 14.43 23.297 2.373 1 97.25 102 THR A C 1
ATOM 821 O O . THR A 1 102 ? 13.836 23.641 3.4 1 97.25 102 THR A O 1
ATOM 824 N N . ILE A 1 103 ? 13.898 22.656 1.354 1 98.31 103 ILE A N 1
ATOM 825 C CA . ILE A 1 103 ? 12.5 22.234 1.443 1 98.31 103 ILE A CA 1
ATOM 826 C C . ILE A 1 103 ? 12.422 20.703 1.433 1 98.31 103 ILE A C 1
ATOM 828 O O . ILE A 1 103 ? 13.117 20.047 0.649 1 98.31 103 ILE A O 1
ATOM 832 N N . ALA A 1 104 ? 11.695 20.125 2.34 1 98.62 104 ALA A N 1
ATOM 833 C CA . ALA A 1 104 ? 11.359 18.703 2.348 1 98.62 104 ALA A CA 1
ATOM 834 C C . ALA A 1 104 ? 9.945 18.469 1.838 1 98.62 104 ALA A C 1
ATOM 836 O O . ALA A 1 104 ? 9.055 19.297 2.051 1 98.62 104 ALA A O 1
ATOM 837 N N . PHE A 1 105 ? 9.727 17.375 1.14 1 98.81 105 PHE A N 1
ATOM 838 C CA . PHE A 1 105 ? 8.422 17.062 0.571 1 98.81 105 PHE A CA 1
ATOM 839 C C . PHE A 1 105 ? 8.297 15.562 0.304 1 98.81 105 PHE A C 1
ATOM 841 O O . PHE A 1 105 ? 9.305 14.859 0.201 1 98.81 105 PHE A O 1
ATOM 848 N N . LYS A 1 106 ? 7.117 15.141 0.133 1 98.5 106 LYS A N 1
ATOM 849 C CA . LYS A 1 106 ? 6.859 13.727 -0.112 1 98.5 106 LYS A CA 1
ATOM 850 C C . LYS A 1 106 ? 6.434 13.484 -1.558 1 98.5 106 LYS A C 1
ATOM 852 O O . LYS A 1 106 ? 5.52 14.141 -2.059 1 98.5 106 LYS A O 1
ATOM 857 N N . ASP A 1 107 ? 7.051 12.641 -2.258 1 98 107 ASP A N 1
ATOM 858 C CA . ASP A 1 107 ? 6.598 12 -3.486 1 98 107 ASP A CA 1
ATOM 859 C C . ASP A 1 107 ? 6.16 10.555 -3.219 1 98 107 ASP A C 1
ATOM 861 O O . ASP A 1 107 ? 6.996 9.656 -3.143 1 98 107 ASP A O 1
ATOM 865 N N . SER A 1 108 ? 4.844 10.391 -3.107 1 96 108 SER A N 1
ATOM 866 C CA . SER A 1 108 ? 4.316 9.109 -2.652 1 96 108 SER A CA 1
ATOM 867 C C . SER A 1 108 ? 4.855 8.75 -1.271 1 96 108 SER A C 1
ATOM 869 O O . SER A 1 108 ? 4.707 9.523 -0.321 1 96 108 SER A O 1
ATOM 871 N N . SER A 1 109 ? 5.582 7.648 -1.16 1 96.56 109 SER A N 1
ATOM 872 C CA . SER A 1 109 ? 6.051 7.215 0.152 1 96.56 109 SER A CA 1
ATOM 873 C C . SER A 1 109 ? 7.516 7.578 0.361 1 96.56 109 SER A C 1
ATOM 875 O O . SER A 1 109 ? 8.156 7.082 1.289 1 96.56 109 SER A O 1
ATOM 877 N N . ILE A 1 110 ? 8.031 8.414 -0.466 1 97.5 110 ILE A N 1
ATOM 878 C CA . ILE A 1 110 ? 9.438 8.805 -0.369 1 97.5 110 ILE A CA 1
ATOM 879 C C . ILE A 1 110 ? 9.539 10.25 0.128 1 97.5 110 ILE A C 1
ATOM 881 O O . ILE A 1 110 ? 8.922 11.156 -0.442 1 97.5 110 ILE A O 1
ATOM 885 N N . LEU A 1 111 ? 10.281 10.406 1.183 1 98.56 111 LEU A N 1
ATOM 886 C CA . LEU A 1 111 ? 10.617 11.742 1.664 1 98.56 111 LEU A CA 1
ATOM 887 C C . LEU A 1 111 ? 11.852 12.281 0.948 1 98.56 111 LEU A C 1
ATOM 889 O O . LEU A 1 111 ? 12.922 11.664 0.992 1 98.56 111 LEU A O 1
ATOM 893 N N . ASN A 1 112 ? 11.656 13.445 0.327 1 98.25 112 ASN A N 1
ATOM 894 C CA . ASN A 1 112 ? 12.734 14.078 -0.42 1 98.25 112 ASN A CA 1
ATOM 895 C C . ASN A 1 112 ? 13.109 15.43 0.182 1 98.25 112 ASN A C 1
ATOM 897 O O . ASN A 1 112 ? 12.32 16.031 0.911 1 98.25 112 ASN A O 1
ATOM 901 N N . ILE A 1 113 ? 14.305 15.867 -0.109 1 97.81 113 ILE A N 1
ATOM 902 C CA . ILE A 1 113 ? 14.742 17.219 0.255 1 97.81 113 ILE A CA 1
ATOM 903 C C . ILE A 1 113 ? 15.438 17.875 -0.937 1 97.81 113 ILE A C 1
ATOM 905 O O . ILE A 1 113 ? 16.047 17.188 -1.76 1 97.81 113 ILE A O 1
ATOM 909 N N . ARG A 1 114 ? 15.297 19.141 -1.013 1 97.69 114 ARG A N 1
ATOM 910 C CA . ARG A 1 114 ? 16.031 19.938 -1.993 1 97.69 114 ARG A CA 1
ATOM 911 C C . ARG A 1 114 ? 16.516 21.25 -1.38 1 97.69 114 ARG A C 1
ATOM 913 O O . ARG A 1 114 ? 15.727 22.031 -0.853 1 97.69 114 ARG A O 1
ATOM 920 N N . LYS A 1 115 ? 17.828 21.453 -1.477 1 96.75 115 LYS A N 1
ATOM 921 C CA . LYS A 1 115 ? 18.438 22.734 -1.108 1 96.75 115 LYS A CA 1
ATOM 922 C C . LYS A 1 115 ? 18.312 23.75 -2.244 1 96.75 115 LYS A C 1
ATOM 924 O O . LYS A 1 115 ? 18.625 23.438 -3.396 1 96.75 115 LYS A O 1
ATOM 929 N N . LEU A 1 116 ? 17.859 24.906 -1.917 1 97.38 116 LEU A N 1
ATOM 930 C CA . LEU A 1 116 ? 17.625 25.906 -2.965 1 97.38 116 LEU A CA 1
ATOM 931 C C . LEU A 1 116 ? 18.812 26.859 -3.066 1 97.38 116 LEU A C 1
ATOM 933 O O . LEU A 1 116 ? 19.016 27.5 -4.105 1 97.38 116 LEU A O 1
ATOM 937 N N . GLU A 1 117 ? 19.531 27.031 -1.971 1 94.06 117 GLU A N 1
ATOM 938 C CA . GLU A 1 117 ? 20.703 27.906 -1.98 1 94.06 117 GLU A CA 1
ATOM 939 C C . GLU A 1 117 ? 21.812 27.344 -1.098 1 94.06 117 GLU A C 1
ATOM 941 O O . GLU A 1 117 ? 21.703 27.344 0.13 1 94.06 117 GLU A O 1
ATOM 946 N N . PRO A 1 118 ? 22.984 27.047 -1.607 1 91.69 118 PRO A N 1
ATOM 947 C CA . PRO A 1 118 ? 23.188 26.859 -3.049 1 91.69 118 PRO A CA 1
ATOM 948 C C . PRO A 1 118 ? 22.25 25.797 -3.641 1 91.69 118 PRO A C 1
ATOM 950 O O . PRO A 1 118 ? 21.891 24.844 -2.955 1 91.69 118 PRO A O 1
ATOM 953 N N . TYR A 1 119 ? 21.984 26 -4.836 1 92 119 TYR A N 1
ATOM 954 C CA . TYR A 1 119 ? 21.047 25.094 -5.48 1 92 119 TYR A CA 1
ATOM 955 C C . TYR A 1 119 ? 21.656 23.703 -5.652 1 92 119 TYR A C 1
ATOM 957 O O . TYR A 1 119 ? 22.797 23.578 -6.078 1 92 119 TYR A O 1
ATOM 965 N N . SER A 1 120 ? 20.906 22.656 -5.234 1 93.69 120 SER A N 1
ATOM 966 C CA . SER A 1 120 ? 21.344 21.266 -5.387 1 93.69 120 SER A CA 1
ATOM 967 C C . SER A 1 120 ? 20.203 20.391 -5.879 1 93.69 120 SER A C 1
ATOM 969 O O . SER A 1 120 ? 19.031 20.719 -5.719 1 93.69 120 SER A O 1
ATOM 971 N N . PRO A 1 121 ? 20.609 19.328 -6.602 1 95.81 121 PRO A N 1
ATOM 972 C CA . PRO A 1 121 ? 19.562 18.359 -6.938 1 95.81 121 PRO A CA 1
ATOM 973 C C . PRO A 1 121 ? 18.844 17.812 -5.703 1 95.81 121 PRO A C 1
ATOM 975 O O . PRO A 1 121 ? 19.391 17.859 -4.598 1 95.81 121 PRO A O 1
ATOM 978 N N . PHE A 1 122 ? 17.672 17.344 -5.934 1 95.69 122 PHE A N 1
ATOM 979 C CA . PHE A 1 122 ? 16.969 16.75 -4.805 1 95.69 122 PHE A CA 1
ATOM 980 C C . PHE A 1 122 ? 17.609 15.422 -4.41 1 95.69 122 PHE A C 1
ATOM 982 O O . PHE A 1 122 ? 18.328 14.805 -5.207 1 95.69 122 PHE A O 1
ATOM 989 N N . SER A 1 123 ? 17.375 14.953 -3.205 1 96.5 123 SER A N 1
ATOM 990 C CA . SER A 1 123 ? 17.844 13.664 -2.701 1 96.5 123 SER A CA 1
ATOM 991 C C . SER A 1 123 ? 16.766 13 -1.839 1 96.5 123 SER A C 1
ATOM 993 O O . SER A 1 123 ? 15.875 13.664 -1.322 1 96.5 123 SER A O 1
ATOM 995 N N . ASN A 1 124 ? 16.844 11.688 -1.736 1 96.5 124 ASN A N 1
ATOM 996 C CA . ASN A 1 124 ? 15.938 10.938 -0.871 1 96.5 124 ASN A CA 1
ATOM 997 C C . ASN A 1 124 ? 16.406 10.961 0.582 1 96.5 124 ASN A C 1
ATOM 999 O O . ASN A 1 124 ? 17.547 10.617 0.876 1 96.5 124 ASN A O 1
ATOM 1003 N N . ALA A 1 125 ? 15.508 11.383 1.429 1 97.62 125 ALA A N 1
ATOM 1004 C CA . ALA A 1 125 ? 15.844 11.422 2.85 1 97.62 125 ALA A CA 1
ATOM 1005 C C . ALA A 1 125 ? 15.398 10.148 3.559 1 97.62 125 ALA A C 1
ATOM 1007 O O . ALA A 1 125 ? 16.094 9.641 4.434 1 97.62 125 ALA A O 1
ATOM 1008 N N . ALA A 1 126 ? 14.289 9.648 3.207 1 97.88 126 ALA A N 1
ATOM 1009 C CA . ALA A 1 126 ? 13.742 8.453 3.854 1 97.88 126 ALA A CA 1
ATOM 1010 C C . ALA A 1 126 ? 12.742 7.746 2.938 1 97.88 126 ALA A C 1
ATOM 1012 O O . ALA A 1 126 ? 12.109 8.375 2.092 1 97.88 126 ALA A O 1
ATOM 1013 N N . LEU A 1 127 ? 12.602 6.461 3.174 1 96.31 127 LEU A N 1
ATOM 1014 C CA . LEU A 1 127 ? 11.633 5.645 2.445 1 96.31 127 LEU A CA 1
ATOM 1015 C C . LEU A 1 127 ? 10.438 5.305 3.324 1 96.31 127 LEU A C 1
ATOM 1017 O O . LEU A 1 127 ? 10.492 5.465 4.547 1 96.31 127 LEU A O 1
ATOM 1021 N N . GLY A 1 128 ? 9.398 4.793 2.688 1 97.25 128 GLY A N 1
ATOM 1022 C CA . GLY A 1 128 ? 8.25 4.305 3.43 1 97.25 128 GLY A CA 1
ATOM 1023 C C . GLY A 1 128 ? 7.66 5.344 4.363 1 97.25 128 GLY A C 1
ATOM 1024 O O . GLY A 1 128 ? 7.336 5.039 5.512 1 97.25 128 GLY A O 1
ATOM 1025 N N . THR A 1 129 ? 7.609 6.562 3.951 1 98.44 129 THR A N 1
ATOM 1026 C CA . THR A 1 129 ? 7.207 7.691 4.777 1 98.44 129 THR A CA 1
ATOM 1027 C C . THR A 1 129 ? 5.703 7.93 4.672 1 98.44 129 THR A C 1
ATOM 1029 O O . THR A 1 129 ? 5.18 8.156 3.58 1 98.44 129 THR A O 1
ATOM 1032 N N . GLY A 1 130 ? 5.004 7.793 5.828 1 98.56 130 GLY A N 1
ATOM 1033 C CA . GLY A 1 130 ? 3.623 8.234 5.898 1 98.56 130 GLY A CA 1
ATOM 1034 C C . GLY A 1 130 ? 3.49 9.734 6.098 1 98.56 130 GLY A C 1
ATOM 1035 O O . GLY A 1 130 ? 2.943 10.43 5.238 1 98.56 130 GLY A O 1
ATOM 1036 N N . SER A 1 131 ? 3.973 10.156 7.164 1 98.69 131 SER A N 1
ATOM 1037 C CA . SER A 1 131 ? 4.062 11.578 7.492 1 98.69 131 SER A CA 1
ATOM 1038 C C . SER A 1 131 ? 5.418 11.914 8.102 1 98.69 131 SER A C 1
ATOM 1040 O O . SER A 1 131 ? 6.227 11.023 8.375 1 98.69 131 SER A O 1
ATOM 1042 N N . TYR A 1 132 ? 5.652 13.25 8.258 1 98.81 132 TYR A N 1
ATOM 1043 C CA . TYR A 1 132 ? 6.945 13.625 8.82 1 98.81 132 TYR A CA 1
ATOM 1044 C C . TYR A 1 132 ? 6.938 15.07 9.297 1 98.81 132 TYR A C 1
ATOM 1046 O O . TYR A 1 132 ? 6.016 15.828 8.984 1 98.81 132 TYR A O 1
ATOM 1054 N N . SER A 1 133 ? 7.938 15.422 10.055 1 98.69 133 SER A N 1
ATOM 1055 C CA . SER A 1 133 ? 8.32 16.797 10.359 1 98.69 133 SER A CA 1
ATOM 1056 C C . SER A 1 133 ? 9.828 16.938 10.531 1 98.69 133 SER A C 1
ATOM 1058 O O . SER A 1 133 ? 10.5 15.969 10.914 1 98.69 133 SER A O 1
ATOM 1060 N N . TRP A 1 134 ? 10.305 18.156 10.227 1 98.38 134 TRP A N 1
ATOM 1061 C CA . TRP A 1 134 ? 11.68 18.469 10.625 1 98.38 134 TRP A CA 1
ATOM 1062 C C . TRP A 1 134 ? 11.828 18.406 12.141 1 98.38 134 TRP A C 1
ATOM 1064 O O . TRP A 1 134 ? 10.945 18.844 12.875 1 98.38 134 TRP A O 1
ATOM 1074 N N . THR A 1 135 ? 12.984 17.875 12.523 1 97.56 135 THR A N 1
ATOM 1075 C CA . THR A 1 135 ? 13.328 18.141 13.914 1 97.56 135 THR A CA 1
ATOM 1076 C C . THR A 1 135 ? 13.562 19.625 14.133 1 97.56 135 THR A C 1
ATOM 1078 O O . THR A 1 135 ? 13.961 20.344 13.211 1 97.56 135 THR A O 1
ATOM 1081 N N . PRO A 1 136 ? 13.32 20.062 15.367 1 95.88 136 PRO A N 1
ATOM 1082 C CA . PRO A 1 136 ? 13.43 21.5 15.625 1 95.88 136 PRO A CA 1
ATOM 1083 C C . PRO A 1 136 ? 14.812 22.062 15.289 1 95.88 136 PRO A C 1
ATOM 1085 O O . PRO A 1 136 ? 14.938 23.234 14.93 1 95.88 136 PRO A O 1
ATOM 1088 N N . ASP A 1 137 ? 15.828 21.281 15.383 1 95.19 137 ASP A N 1
ATOM 1089 C CA . ASP A 1 137 ? 17.188 21.75 15.133 1 95.19 137 ASP A CA 1
ATOM 1090 C C . ASP A 1 137 ? 17.531 21.672 13.648 1 95.19 137 ASP A C 1
ATOM 1092 O O . ASP A 1 137 ? 18.625 22.062 13.242 1 95.19 137 ASP A O 1
ATOM 1096 N N . GLY A 1 138 ? 16.625 21.141 12.875 1 96.06 138 GLY A N 1
ATOM 1097 C CA . GLY A 1 138 ? 16.828 21.078 11.43 1 96.06 138 GLY A CA 1
ATOM 1098 C C . GLY A 1 138 ? 17.828 20.016 11.023 1 96.06 138 GLY A C 1
ATOM 1099 O O . GLY A 1 138 ? 18.266 19.984 9.875 1 96.06 138 GLY A O 1
ATOM 1100 N N . GLN A 1 139 ? 18.156 19.109 11.875 1 96.31 139 GLN A N 1
ATOM 1101 C CA . GLN A 1 139 ? 19.234 18.156 11.602 1 96.31 139 GLN A CA 1
ATOM 1102 C C . GLN A 1 139 ? 18.656 16.797 11.227 1 96.31 139 GLN A C 1
ATOM 1104 O O . GLN A 1 139 ? 19.406 15.812 11.125 1 96.31 139 GLN A O 1
ATOM 1109 N N . GLY A 1 140 ? 17.422 16.75 11.055 1 97.38 140 GLY A N 1
ATOM 1110 C CA . GLY A 1 140 ? 16.781 15.508 10.672 1 97.38 140 GLY A CA 1
ATOM 1111 C C . GLY A 1 140 ? 15.258 15.594 10.688 1 97.38 140 GLY A C 1
ATOM 1112 O O . GLY A 1 140 ? 14.695 16.672 10.523 1 97.38 140 GLY A O 1
ATOM 1113 N N . PHE A 1 141 ? 14.648 14.383 10.773 1 98.5 141 PHE A N 1
ATOM 1114 C CA . PHE A 1 141 ? 13.195 14.297 10.688 1 98.5 141 PHE A CA 1
ATOM 1115 C C . PHE A 1 141 ? 12.656 13.32 11.719 1 98.5 141 PHE A C 1
ATOM 1117 O O . PHE A 1 141 ? 13.344 12.383 12.125 1 98.5 141 PHE A O 1
ATOM 1124 N N . ILE A 1 142 ? 11.484 13.586 12.18 1 98.75 142 ILE A N 1
ATOM 1125 C CA . ILE A 1 142 ? 10.609 12.555 12.719 1 98.75 142 ILE A CA 1
ATOM 1126 C C . ILE A 1 142 ? 9.648 12.062 11.641 1 98.75 142 ILE A C 1
ATOM 1128 O O . ILE A 1 142 ? 8.992 12.867 10.977 1 98.75 142 ILE A O 1
ATOM 1132 N N . VAL A 1 143 ? 9.648 10.773 11.43 1 98.81 143 VAL A N 1
ATOM 1133 C CA . VAL A 1 143 ? 8.891 10.18 10.328 1 98.81 143 VAL A CA 1
ATOM 1134 C C . VAL A 1 143 ? 7.984 9.078 10.867 1 98.81 143 VAL A C 1
ATOM 1136 O O . VAL A 1 143 ? 8.398 8.281 11.719 1 98.81 143 VAL A O 1
ATOM 1139 N N . SER A 1 144 ? 6.777 9.039 10.406 1 98.81 144 SER A N 1
ATOM 1140 C CA . SER A 1 144 ? 5.914 7.902 10.711 1 98.81 144 SER A CA 1
ATOM 1141 C C . SER A 1 144 ? 5.754 6.984 9.508 1 98.81 144 SER A C 1
ATOM 1143 O O . SER A 1 144 ? 5.746 7.449 8.367 1 98.81 144 SER A O 1
ATOM 1145 N N . SER A 1 145 ? 5.656 5.711 9.719 1 98.44 145 SER A N 1
ATOM 1146 C CA . SER A 1 145 ? 5.199 4.762 8.711 1 98.44 145 SER A CA 1
ATOM 1147 C C . SER A 1 145 ? 3.717 4.441 8.883 1 98.44 145 SER A C 1
ATOM 1149 O O . SER A 1 145 ? 3.197 4.473 10 1 98.44 145 SER A O 1
ATOM 1151 N N . ASP A 1 146 ? 3.047 4.137 7.863 1 98 146 ASP A N 1
ATOM 1152 C CA . ASP A 1 146 ? 1.631 3.781 7.914 1 98 146 ASP A CA 1
ATOM 1153 C C . ASP A 1 146 ? 1.443 2.332 8.359 1 98 146 ASP A C 1
ATOM 1155 O O . ASP A 1 146 ? 2.332 1.499 8.164 1 98 146 ASP A O 1
ATOM 1159 N N . ALA A 1 147 ? 0.317 2.098 8.992 1 97.5 147 ALA A N 1
ATOM 1160 C CA . ALA A 1 147 ? -0.104 0.723 9.25 1 97.5 147 ALA A CA 1
ATOM 1161 C C . ALA A 1 147 ? -0.538 0.032 7.957 1 97.5 147 ALA A C 1
ATOM 1163 O O . ALA A 1 147 ? -0.925 0.693 6.992 1 97.5 147 ALA A O 1
ATOM 1164 N N . ASN A 1 148 ? -0.412 -1.242 7.93 1 96.06 148 ASN A N 1
ATOM 1165 C CA . ASN A 1 148 ? -0.845 -2.045 6.793 1 96.06 148 ASN A CA 1
ATOM 1166 C C . ASN A 1 148 ? -1.822 -3.137 7.215 1 96.06 148 ASN A C 1
ATOM 1168 O O . ASN A 1 148 ? -1.683 -3.717 8.289 1 96.06 148 ASN A O 1
ATOM 1172 N N . LEU A 1 149 ? -2.703 -3.389 6.34 1 95.44 149 LEU A N 1
ATOM 1173 C CA . LEU A 1 149 ? -3.689 -4.434 6.59 1 95.44 149 LEU A CA 1
ATOM 1174 C C . LEU A 1 149 ? -3.094 -5.816 6.332 1 95.44 149 LEU A C 1
ATOM 1176 O O . LEU A 1 149 ? -2.426 -6.027 5.316 1 95.44 149 LEU A O 1
ATOM 1180 N N . THR A 1 150 ? -3.227 -6.777 7.266 1 96.81 150 THR A N 1
ATOM 1181 C CA . THR A 1 150 ? -2.826 -8.18 7.16 1 96.81 150 THR A CA 1
ATOM 1182 C C . THR A 1 150 ? -4.008 -9.102 7.438 1 96.81 150 THR A C 1
ATOM 1184 O O . THR A 1 150 ? -5.055 -8.656 7.906 1 96.81 150 THR A O 1
ATOM 1187 N N . PRO A 1 151 ? -3.848 -10.375 7.176 1 97.06 151 PRO A N 1
ATOM 1188 C CA . PRO A 1 151 ? -4.938 -11.297 7.488 1 97.06 151 PRO A CA 1
ATOM 1189 C C . PRO A 1 151 ? -5.309 -11.297 8.969 1 97.06 151 PRO A C 1
ATOM 1191 O O . PRO A 1 151 ? -6.438 -11.641 9.328 1 97.06 151 PRO A O 1
ATOM 1194 N N . ALA A 1 152 ? -4.352 -10.953 9.82 1 96.62 152 ALA A N 1
ATOM 1195 C CA . ALA A 1 152 ? -4.582 -10.969 11.258 1 96.62 152 ALA A CA 1
ATOM 1196 C C . ALA A 1 152 ? -4.949 -9.578 11.773 1 96.62 152 ALA A C 1
ATOM 1198 O O . ALA A 1 152 ? -4.969 -9.336 12.984 1 96.62 152 ALA A O 1
ATOM 1199 N N . GLY A 1 153 ? -5.18 -8.633 10.859 1 95.06 153 GLY A N 1
ATOM 1200 C CA . GLY A 1 153 ? -5.539 -7.281 11.25 1 95.06 153 GLY A CA 1
ATOM 1201 C C . GLY A 1 153 ? -4.516 -6.242 10.82 1 95.06 153 GLY A C 1
ATOM 1202 O O . GLY A 1 153 ? -3.652 -6.52 9.992 1 95.06 153 GLY A O 1
ATOM 1203 N N . TRP A 1 154 ? -4.668 -5.055 11.391 1 95.94 154 TRP A N 1
ATOM 1204 C CA . TRP A 1 154 ? -3.797 -3.939 11.031 1 95.94 154 TRP A CA 1
ATOM 1205 C C . TRP A 1 154 ? -2.48 -4.008 11.797 1 95.94 154 TRP A C 1
ATOM 1207 O O . TRP A 1 154 ? -2.467 -4.316 12.992 1 95.94 154 TRP A O 1
ATOM 1217 N N . THR A 1 155 ? -1.407 -3.764 11.078 1 96.75 155 THR A N 1
ATOM 1218 C CA . THR A 1 155 ? -0.171 -3.494 11.805 1 96.75 155 THR A CA 1
ATOM 1219 C C . THR A 1 155 ? -0.238 -2.137 12.5 1 96.75 155 THR A C 1
ATOM 1221 O O . THR A 1 155 ? -1.255 -1.443 12.43 1 96.75 155 THR A O 1
ATOM 1224 N N . ASN A 1 156 ? 0.788 -1.801 13.266 1 97.81 156 ASN A N 1
ATOM 1225 C CA . ASN A 1 156 ? 0.81 -0.549 14.016 1 97.81 156 ASN A CA 1
ATOM 1226 C C . ASN A 1 156 ? 1.571 0.54 13.258 1 97.81 156 ASN A C 1
ATOM 1228 O O . ASN A 1 156 ? 2.498 0.246 12.508 1 97.81 156 ASN A O 1
ATOM 1232 N N . VAL A 1 157 ? 1.155 1.757 13.469 1 98.5 157 VAL A N 1
ATOM 1233 C CA . VAL A 1 157 ? 1.948 2.9 13.031 1 98.5 157 VAL A CA 1
ATOM 1234 C C . VAL A 1 157 ? 3.234 2.982 13.852 1 98.5 157 VAL A C 1
ATOM 1236 O O . VAL A 1 157 ? 3.217 2.787 15.07 1 98.5 157 VAL A O 1
ATOM 1239 N N . ALA A 1 158 ? 4.352 3.242 13.195 1 98.56 158 ALA A N 1
ATOM 1240 C CA . ALA A 1 158 ? 5.617 3.406 13.906 1 98.56 158 ALA A CA 1
ATOM 1241 C C . ALA A 1 158 ? 6.219 4.785 13.641 1 98.56 158 ALA A C 1
ATOM 1243 O O . ALA A 1 158 ? 5.969 5.387 12.594 1 98.56 158 ALA A O 1
ATOM 1244 N N . ILE A 1 159 ? 6.949 5.266 14.609 1 98.88 159 ILE A N 1
ATOM 1245 C CA . ILE A 1 159 ? 7.598 6.57 14.547 1 98.88 159 ILE A CA 1
ATOM 1246 C C . ILE A 1 159 ? 9.117 6.395 14.547 1 98.88 159 ILE A C 1
ATOM 1248 O O . ILE A 1 159 ? 9.656 5.633 15.344 1 98.88 159 ILE A O 1
ATOM 1252 N N . PHE A 1 160 ? 9.766 7.105 13.664 1 98.75 160 PHE A N 1
ATOM 1253 C CA . PHE A 1 160 ? 11.203 6.957 13.469 1 98.75 160 PHE A CA 1
ATOM 1254 C C . PHE A 1 160 ? 11.898 8.312 13.539 1 98.75 160 PHE A C 1
ATOM 1256 O O . PHE A 1 160 ? 11.305 9.336 13.219 1 98.75 160 PHE A O 1
ATOM 1263 N N . HIS A 1 161 ? 13.094 8.273 13.977 1 98.5 161 HIS A N 1
ATOM 1264 C CA . HIS A 1 161 ? 14.016 9.375 13.789 1 98.5 161 HIS A CA 1
ATOM 1265 C C . HIS A 1 161 ? 14.938 9.133 12.594 1 98.5 161 HIS A C 1
ATOM 1267 O O . HIS A 1 161 ? 15.586 8.086 12.516 1 98.5 161 HIS A O 1
ATOM 1273 N N . VAL A 1 162 ? 14.992 10.031 11.656 1 98.5 162 VAL A N 1
ATOM 1274 C CA . VAL A 1 162 ? 15.828 9.969 10.469 1 98.5 162 VAL A CA 1
ATOM 1275 C C . VAL A 1 162 ? 16.828 11.117 10.484 1 98.5 162 VAL A C 1
ATOM 1277 O O . VAL A 1 162 ? 16.469 12.273 10.258 1 98.5 162 VAL A O 1
ATOM 1280 N N . PRO A 1 163 ? 18.062 10.828 10.695 1 97.88 163 PRO A N 1
ATOM 1281 C CA . PRO A 1 163 ? 19.047 11.906 10.648 1 97.88 163 PRO A CA 1
ATOM 1282 C C . PRO A 1 163 ? 19.281 12.43 9.234 1 97.88 163 PRO A C 1
ATOM 1284 O O . PRO A 1 163 ? 19.047 11.719 8.258 1 97.88 163 PRO A O 1
ATOM 1287 N N . MET A 1 164 ? 19.75 13.625 9.156 1 95.12 164 MET A N 1
ATOM 1288 C CA . MET A 1 164 ? 19.969 14.273 7.863 1 95.12 164 MET A CA 1
ATOM 1289 C C . MET A 1 164 ? 20.953 13.484 7.012 1 95.12 164 MET A C 1
ATOM 1291 O O . MET A 1 164 ? 20.828 13.445 5.785 1 95.12 164 MET A O 1
ATOM 1295 N N . ASP A 1 165 ? 21.844 12.852 7.586 1 94.12 165 ASP A N 1
ATOM 1296 C CA . ASP A 1 165 ? 22.891 12.164 6.848 1 94.12 165 ASP A CA 1
ATOM 1297 C C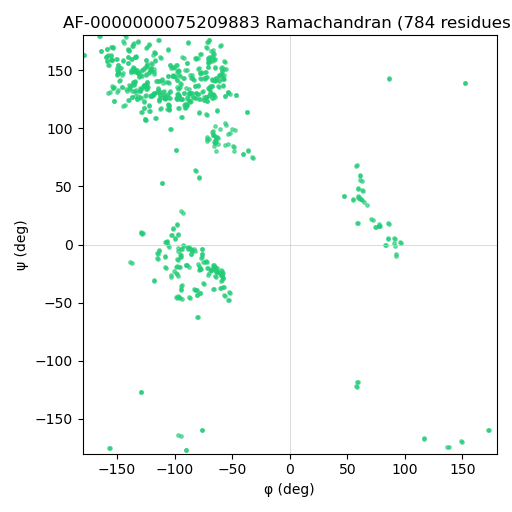 . ASP A 1 165 ? 22.469 10.75 6.469 1 94.12 165 ASP A C 1
ATOM 1299 O O . ASP A 1 165 ? 23.25 9.992 5.887 1 94.12 165 ASP A O 1
ATOM 1303 N N . ALA A 1 166 ? 21.281 10.32 6.867 1 93.38 166 ALA A N 1
ATOM 1304 C CA . ALA A 1 166 ? 20.797 9.008 6.445 1 93.38 166 ALA A CA 1
ATOM 1305 C C . ALA A 1 166 ? 20.766 8.898 4.926 1 93.38 166 ALA A C 1
ATOM 1307 O O . ALA A 1 166 ? 21.141 7.867 4.363 1 93.38 166 ALA A O 1
ATOM 1308 N N . SER A 1 167 ? 20.266 9.969 4.172 1 89.88 167 SER A N 1
ATOM 1309 C CA . SER A 1 167 ? 20.234 10.039 2.713 1 89.88 167 SER A CA 1
ATOM 1310 C C . SER A 1 167 ? 19.688 8.758 2.107 1 89.88 167 SER A C 1
ATOM 1312 O O . SER A 1 167 ? 20.297 8.164 1.222 1 89.88 167 SER A O 1
ATOM 1314 N N . GLY A 1 168 ? 18.703 8.289 2.713 1 88.12 168 GLY A N 1
ATOM 1315 C CA . GLY A 1 168 ? 18.031 7.109 2.195 1 88.12 168 GLY A CA 1
ATOM 1316 C C . GLY A 1 168 ? 18.562 5.816 2.775 1 88.12 168 GLY A C 1
ATOM 1317 O O . GLY A 1 168 ? 18 4.742 2.531 1 88.12 168 GLY A O 1
ATOM 1318 N N . ASN A 1 169 ? 19.625 5.836 3.486 1 92.81 169 ASN A N 1
ATOM 1319 C CA . ASN A 1 169 ? 20.188 4.656 4.137 1 92.81 169 ASN A CA 1
ATOM 1320 C C . ASN A 1 169 ? 19.344 4.211 5.324 1 92.81 169 ASN A C 1
ATOM 1322 O O . ASN A 1 169 ? 19.375 4.836 6.387 1 92.81 169 ASN A O 1
ATOM 1326 N N . THR A 1 170 ? 18.703 3.072 5.211 1 94.06 170 THR A N 1
ATOM 1327 C CA . THR A 1 170 ? 17.766 2.6 6.219 1 94.06 170 THR A CA 1
ATOM 1328 C C . THR A 1 170 ? 18.5 2.186 7.492 1 94.06 170 THR A C 1
ATOM 1330 O O . THR A 1 170 ? 17.922 2.189 8.578 1 94.06 170 THR A O 1
ATOM 1333 N N . GLY A 1 171 ? 19.75 1.822 7.398 1 94.25 171 GLY A N 1
ATOM 1334 C CA . GLY A 1 171 ? 20.531 1.398 8.555 1 94.25 171 GLY A CA 1
ATOM 1335 C C . GLY A 1 171 ? 20.781 2.516 9.547 1 94.25 171 GLY A C 1
ATOM 1336 O O . GLY A 1 171 ? 21.094 2.258 10.711 1 94.25 171 GLY A O 1
ATOM 1337 N N . LYS A 1 172 ? 20.609 3.764 9.148 1 96.88 172 LYS A N 1
ATOM 1338 C CA . LYS A 1 172 ? 20.859 4.914 10.008 1 96.88 172 LYS A CA 1
ATOM 1339 C C . LYS A 1 172 ? 19.578 5.383 10.695 1 96.88 172 LYS A C 1
ATOM 1341 O O . LYS A 1 172 ? 19.625 6.258 11.562 1 96.88 172 LYS A O 1
ATOM 1346 N N . VAL A 1 173 ? 18.484 4.871 10.266 1 98.06 173 VAL A N 1
ATOM 1347 C CA . VAL A 1 173 ? 17.188 5.273 10.797 1 98.06 173 VAL A CA 1
ATOM 1348 C C . VAL A 1 173 ? 16.938 4.574 12.133 1 98.06 173 VAL A C 1
ATOM 1350 O O . VAL A 1 173 ? 17.188 3.375 12.273 1 98.06 173 VAL A O 1
ATOM 1353 N N . LYS A 1 174 ? 16.453 5.277 13.102 1 97.56 174 LYS A N 1
ATOM 1354 C CA . LYS A 1 174 ? 16.172 4.727 14.43 1 97.56 174 LYS A CA 1
ATOM 1355 C C . LYS A 1 174 ? 14.672 4.711 14.711 1 97.56 174 LYS A C 1
ATOM 1357 O O . LYS A 1 174 ? 14.016 5.75 14.648 1 97.56 174 LYS A O 1
ATOM 1362 N N . LYS A 1 175 ? 14.156 3.584 15.062 1 97.88 175 LYS A N 1
ATOM 1363 C CA . LYS A 1 175 ? 12.773 3.514 15.516 1 97.88 175 LYS A CA 1
ATOM 1364 C C . LYS A 1 175 ? 12.625 4.082 16.922 1 97.88 175 LYS A C 1
ATOM 1366 O O . LYS A 1 175 ? 13.305 3.637 17.859 1 97.88 175 LYS A O 1
ATOM 1371 N N . LEU A 1 176 ? 11.719 4.996 17.078 1 98.38 176 LEU A N 1
ATOM 1372 C CA . LEU A 1 176 ? 11.516 5.648 18.359 1 98.38 176 LEU A CA 1
ATOM 1373 C C . LEU A 1 176 ? 10.375 4.984 19.125 1 98.38 176 LEU A C 1
ATOM 1375 O O . LEU A 1 176 ? 10.469 4.793 20.344 1 98.38 176 LEU A O 1
ATOM 1379 N N . ALA A 1 177 ? 9.328 4.727 18.438 1 98.62 177 ALA A N 1
ATOM 1380 C CA . ALA A 1 177 ? 8.117 4.223 19.094 1 98.62 177 ALA A CA 1
ATOM 1381 C C . ALA A 1 177 ? 7.215 3.508 18.094 1 98.62 177 ALA A C 1
ATOM 1383 O O . ALA A 1 177 ? 7.363 3.676 16.875 1 98.62 177 ALA A O 1
ATOM 1384 N N . GLU A 1 178 ? 6.414 2.695 18.594 1 98.19 178 GLU A N 1
ATOM 1385 C CA . GLU A 1 178 ? 5.277 2.105 17.891 1 98.19 178 GLU A CA 1
ATOM 1386 C C . GLU A 1 178 ? 3.963 2.436 18.594 1 98.19 178 GLU A C 1
ATOM 1388 O O . GLU A 1 178 ? 3.846 2.277 19.812 1 98.19 178 GLU A O 1
ATOM 1393 N N . LEU A 1 179 ? 3.012 2.949 17.844 1 98.5 179 LEU A N 1
ATOM 1394 C CA . LEU A 1 179 ? 1.726 3.281 18.453 1 98.5 179 LEU A CA 1
ATOM 1395 C C . LEU A 1 179 ? 0.963 2.018 18.828 1 98.5 179 LEU A C 1
ATOM 1397 O O . LEU A 1 179 ? 1.224 0.941 18.281 1 98.5 179 LEU A O 1
ATOM 1401 N N . PRO A 1 180 ? 0.022 2.191 19.812 1 97.62 180 PRO A N 1
ATOM 1402 C CA . PRO A 1 180 ? -0.771 1.021 20.188 1 97.62 180 PRO A CA 1
ATOM 1403 C C . PRO A 1 180 ? -1.555 0.429 19.016 1 97.62 180 PRO A C 1
ATOM 1405 O O . PRO A 1 180 ? -1.911 1.149 18.078 1 97.62 180 PRO A O 1
ATOM 1408 N N . GLY A 1 181 ? -1.789 -0.838 19.141 1 96.12 181 GLY A N 1
ATOM 1409 C CA . GLY A 1 181 ? -2.6 -1.505 18.125 1 96.12 181 GLY A CA 1
ATOM 1410 C C . GLY A 1 181 ? -4.07 -1.148 18.219 1 96.12 181 GLY A C 1
ATOM 1411 O O . GLY A 1 181 ? -4.504 -0.507 19.172 1 96.12 181 GLY A O 1
ATOM 1412 N N . GLU A 1 182 ? -4.75 -1.57 17.188 1 94.19 182 GLU A N 1
ATOM 1413 C CA . GLU A 1 182 ? -6.188 -1.327 17.125 1 94.19 182 GLU A CA 1
ATOM 1414 C C . GLU A 1 182 ? -6.898 -1.896 18.344 1 94.19 182 GLU A C 1
ATOM 1416 O O . GLU A 1 182 ? -6.668 -3.047 18.719 1 94.19 182 GLU A O 1
ATOM 1421 N N . SER A 1 183 ? -7.652 -1.179 19 1 94.69 183 SER A N 1
ATOM 1422 C CA . SER A 1 183 ? -8.539 -1.532 20.109 1 94.69 183 SER A CA 1
ATOM 1423 C C . SER A 1 183 ? -9.844 -0.751 20.047 1 94.69 183 SER A C 1
ATOM 1425 O O . SER A 1 183 ? -10.062 0.029 19.109 1 94.69 183 SER A O 1
ATOM 1427 N N . ASP A 1 184 ? -10.703 -0.992 20.953 1 91.25 184 ASP A N 1
ATOM 1428 C CA . ASP A 1 184 ? -11.969 -0.265 21 1 91.25 184 ASP A CA 1
ATOM 1429 C C . ASP A 1 184 ? -11.734 1.226 21.234 1 91.25 184 ASP A C 1
ATOM 1431 O O . ASP A 1 184 ? -12.531 2.059 20.812 1 91.25 184 ASP A O 1
ATOM 1435 N N . ASP A 1 185 ? -10.609 1.555 21.812 1 93.06 185 ASP A N 1
ATOM 1436 C CA . ASP A 1 185 ? -10.398 2.928 22.266 1 93.06 185 ASP A CA 1
ATOM 1437 C C . ASP A 1 185 ? -9.383 3.643 21.375 1 93.06 185 ASP A C 1
ATOM 1439 O O . ASP A 1 185 ? -9.18 4.852 21.5 1 93.06 185 ASP A O 1
ATOM 1443 N N . PHE A 1 186 ? -8.781 2.865 20.547 1 96.69 186 PHE A N 1
ATOM 1444 C CA . PHE A 1 186 ? -7.734 3.488 19.75 1 96.69 186 PHE A CA 1
ATOM 1445 C C . PHE A 1 186 ? -7.531 2.732 18.438 1 96.69 186 PHE A C 1
ATOM 1447 O O . PHE A 1 186 ? -7.434 1.504 18.438 1 96.69 186 PHE A O 1
ATOM 1454 N N . PHE A 1 187 ? -7.414 3.459 17.453 1 96.81 187 PHE A N 1
ATOM 1455 C CA . PHE A 1 187 ? -7.082 2.916 16.141 1 96.81 187 PHE A CA 1
ATOM 1456 C C . PHE A 1 187 ? -6.473 3.99 15.25 1 96.81 187 PHE A C 1
ATOM 1458 O O . PHE A 1 187 ? -7.02 5.09 15.133 1 96.81 187 PHE A O 1
ATOM 1465 N N . ALA A 1 188 ? -5.336 3.65 14.641 1 98.38 188 ALA A N 1
ATOM 1466 C CA . ALA A 1 188 ? -4.711 4.582 13.711 1 98.38 188 ALA A CA 1
ATOM 1467 C C . ALA A 1 188 ? -3.988 3.832 12.594 1 98.38 188 ALA A C 1
ATOM 1469 O O . ALA A 1 188 ? -3.344 2.809 12.836 1 98.38 188 ALA A O 1
ATOM 1470 N N . ILE A 1 189 ? -4.074 4.367 11.398 1 98.06 189 ILE A N 1
ATOM 1471 C CA . ILE A 1 189 ? -3.342 3.789 10.281 1 98.06 189 ILE A CA 1
ATOM 1472 C C . ILE A 1 189 ? -2.297 4.781 9.773 1 98.06 189 ILE A C 1
ATOM 1474 O O . ILE A 1 189 ? -1.482 4.453 8.906 1 98.06 189 ILE A O 1
ATOM 1478 N N . GLY A 1 190 ? -2.311 5.973 10.266 1 98.19 190 GLY A N 1
ATOM 1479 C CA . GLY A 1 190 ? -1.368 7.027 9.93 1 98.19 190 GLY A CA 1
ATOM 1480 C C . GLY A 1 190 ? -1.403 8.195 10.898 1 98.19 190 GLY A C 1
ATOM 1481 O O . GLY A 1 190 ? -2.152 8.172 11.883 1 98.19 190 GLY A O 1
ATOM 1482 N N . THR A 1 191 ? -0.536 9.156 10.609 1 98.56 191 THR A N 1
ATOM 1483 C CA . THR A 1 191 ? -0.486 10.32 11.484 1 98.56 191 THR A CA 1
ATOM 1484 C C . THR A 1 191 ? -0.457 11.617 10.672 1 98.56 191 THR A C 1
ATOM 1486 O O . THR A 1 191 ? -0.175 11.594 9.477 1 98.56 191 THR A O 1
ATOM 1489 N N . SER A 1 192 ? -0.8 12.703 11.359 1 98.31 192 SER A N 1
ATOM 1490 C CA . SER A 1 192 ? -0.439 14.031 10.875 1 98.31 192 SER A CA 1
ATOM 1491 C C . SER A 1 192 ? 1.057 14.289 11.023 1 98.31 192 SER A C 1
ATOM 1493 O O . SER A 1 192 ? 1.785 13.445 11.555 1 98.31 192 SER A O 1
ATOM 1495 N N . PRO A 1 193 ? 1.512 15.445 10.492 1 98.5 193 PRO A N 1
ATOM 1496 C CA . PRO A 1 193 ? 2.854 15.875 10.891 1 98.5 193 PRO A CA 1
ATOM 1497 C C . PRO A 1 193 ? 2.975 16.094 12.398 1 98.5 193 PRO A C 1
ATOM 1499 O O . PRO A 1 193 ? 1.965 16.109 13.109 1 98.5 193 PRO A O 1
ATOM 1502 N N . PHE A 1 194 ? 4.211 16.312 12.867 1 98.5 194 PHE A N 1
ATOM 1503 C CA . PHE A 1 194 ? 4.52 16.375 14.289 1 98.5 194 PHE A CA 1
ATOM 1504 C C . PHE A 1 194 ? 4.789 17.812 14.719 1 98.5 194 PHE A C 1
ATOM 1506 O O . PHE A 1 194 ? 5.551 18.531 14.062 1 98.5 194 PHE A O 1
ATOM 1513 N N . LEU A 1 195 ? 4.125 18.234 15.758 1 97.62 195 LEU A N 1
ATOM 1514 C CA . LEU A 1 195 ? 4.336 19.562 16.344 1 97.62 195 LEU A CA 1
ATOM 1515 C C . LEU A 1 195 ? 5.133 19.453 17.641 1 97.62 195 LEU A C 1
ATOM 1517 O O . LEU A 1 195 ? 4.641 18.922 18.641 1 97.62 195 LEU A O 1
ATOM 1521 N N . PHE A 1 196 ? 6.316 20.016 17.656 1 97.19 196 PHE A N 1
ATOM 1522 C CA . PHE A 1 196 ? 7.18 19.938 18.828 1 97.19 196 PHE A CA 1
ATOM 1523 C C . PHE A 1 196 ? 6.816 21 19.859 1 97.19 196 PHE A C 1
ATOM 1525 O O . PHE A 1 196 ? 6.504 22.141 19.5 1 97.19 196 PHE A O 1
ATOM 1532 N N . SER A 1 197 ? 6.891 20.578 21.109 1 95.44 197 SER A N 1
ATOM 1533 C CA . SER A 1 197 ? 6.738 21.562 22.172 1 95.44 197 SER A CA 1
ATOM 1534 C C . SER A 1 197 ? 7.906 22.547 22.188 1 95.44 197 SER A C 1
ATOM 1536 O O . SER A 1 197 ? 8.945 22.281 21.578 1 95.44 197 SER A O 1
ATOM 1538 N N . VAL A 1 198 ? 7.68 23.672 22.828 1 91.19 198 VAL A N 1
ATOM 1539 C CA . VAL A 1 198 ? 8.664 24.734 22.844 1 91.19 198 VAL A CA 1
ATOM 1540 C C . VAL A 1 198 ? 9.969 24.25 23.469 1 91.19 198 VAL A C 1
ATOM 1542 O O . VAL A 1 198 ? 11.055 24.578 23 1 91.19 198 VAL A O 1
ATOM 1545 N N . ASN A 1 199 ? 9.891 23.438 24.469 1 89.88 199 ASN A N 1
ATOM 1546 C CA . ASN A 1 199 ? 11.078 22.906 25.125 1 89.88 199 ASN A CA 1
ATOM 1547 C C . ASN A 1 199 ? 11.609 21.672 24.406 1 89.88 199 ASN A C 1
ATOM 1549 O O . ASN A 1 199 ? 12.594 21.062 24.844 1 89.88 199 ASN A O 1
ATOM 1553 N N . LYS A 1 200 ? 10.93 21.203 23.438 1 92.94 200 LYS A N 1
ATOM 1554 C CA . LYS A 1 200 ? 11.344 20.172 22.5 1 92.94 200 LYS A CA 1
ATOM 1555 C C . LYS A 1 200 ? 11.359 18.797 23.172 1 92.94 200 LYS A C 1
ATOM 1557 O O . LYS A 1 200 ? 12.039 17.875 22.703 1 92.94 200 LYS A O 1
ATOM 1562 N N . ASN A 1 201 ? 10.633 18.688 24.25 1 93.31 201 ASN A N 1
ATOM 1563 C CA . ASN A 1 201 ? 10.609 17.406 24.938 1 93.31 201 ASN A CA 1
ATOM 1564 C C . ASN A 1 201 ? 9.414 16.547 24.516 1 93.31 201 ASN A C 1
ATOM 1566 O O . ASN A 1 201 ? 9.383 15.352 24.781 1 93.31 201 ASN A O 1
ATOM 1570 N N . LEU A 1 202 ? 8.445 17.25 23.953 1 96.38 202 LEU A N 1
ATOM 1571 C CA . LEU A 1 202 ? 7.238 16.547 23.516 1 96.38 202 LEU A CA 1
ATOM 1572 C C . LEU A 1 202 ? 6.938 16.859 22.047 1 96.38 202 LEU A C 1
ATOM 1574 O O . LEU A 1 202 ? 7.277 17.922 21.547 1 96.38 202 LEU A O 1
ATOM 1578 N N . MET A 1 203 ? 6.305 15.922 21.406 1 97.38 203 MET A N 1
ATOM 1579 C CA . MET A 1 203 ? 5.711 16.156 20.078 1 97.38 203 MET A CA 1
ATOM 1580 C C . MET A 1 203 ? 4.234 15.773 20.078 1 97.38 203 MET A C 1
ATOM 1582 O O . MET A 1 203 ? 3.844 14.766 20.688 1 97.38 203 MET A O 1
ATOM 1586 N N . ALA A 1 204 ? 3.451 16.594 19.516 1 98.31 204 ALA A N 1
ATOM 1587 C CA . ALA A 1 204 ? 2.02 16.375 19.344 1 98.31 204 ALA A CA 1
ATOM 1588 C C . ALA A 1 204 ? 1.688 16.016 17.891 1 98.31 204 ALA A C 1
ATOM 1590 O O . ALA A 1 204 ? 2.281 16.547 16.969 1 98.31 204 ALA A O 1
ATOM 1591 N N . PHE A 1 205 ? 0.8 15.07 17.703 1 98.69 205 PHE A N 1
ATOM 1592 C CA . PHE A 1 205 ? 0.321 14.695 16.375 1 98.69 205 PHE A CA 1
ATOM 1593 C C . PHE A 1 205 ? -1.066 14.07 16.453 1 98.69 205 PHE A C 1
ATOM 1595 O O . PHE A 1 205 ? -1.515 13.68 17.547 1 98.69 205 PHE A O 1
ATOM 1602 N N . ILE A 1 206 ? -1.753 14.094 15.352 1 98.75 206 ILE A N 1
ATOM 1603 C CA . ILE A 1 206 ? -3.055 13.445 15.25 1 98.75 206 ILE A CA 1
ATOM 1604 C C . ILE A 1 206 ? -2.893 12.055 14.633 1 98.75 206 ILE A C 1
ATOM 1606 O O . ILE A 1 206 ? -2.391 11.914 13.516 1 98.75 206 ILE A O 1
ATOM 1610 N N . ALA A 1 207 ? -3.242 11.031 15.406 1 98.75 207 ALA A N 1
ATOM 1611 C CA . ALA A 1 207 ? -3.314 9.664 14.891 1 98.75 207 ALA A CA 1
ATOM 1612 C C . ALA A 1 207 ? -4.66 9.398 14.227 1 98.75 207 ALA A C 1
ATOM 1614 O O . ALA A 1 207 ? -5.715 9.586 14.844 1 98.75 207 ALA A O 1
ATOM 1615 N N . CYS A 1 208 ? -4.594 8.938 13.023 1 98.38 208 CYS A N 1
ATOM 1616 C CA . CYS A 1 208 ? -5.809 8.883 12.211 1 98.38 208 CYS A CA 1
ATOM 1617 C C . CYS A 1 208 ? -6.141 7.449 11.82 1 98.38 208 CYS A C 1
ATOM 1619 O O . CYS A 1 208 ? -5.281 6.723 11.32 1 98.38 208 CYS A O 1
ATOM 1621 N N . PRO A 1 209 ? -7.418 7.027 12.055 1 97.38 209 PRO A N 1
ATOM 1622 C CA . PRO A 1 209 ? -7.871 5.742 11.523 1 97.38 209 PRO A CA 1
ATOM 1623 C C . PRO A 1 209 ? -8.164 5.793 10.023 1 97.38 209 PRO A C 1
ATOM 1625 O O . PRO A 1 209 ? -7.645 6.66 9.32 1 97.38 209 PRO A O 1
ATOM 1628 N N . THR A 1 210 ? -8.953 4.859 9.461 1 93.12 210 THR A N 1
ATOM 1629 C CA . THR A 1 210 ? -9.289 4.82 8.039 1 93.12 210 THR A CA 1
ATOM 1630 C C . THR A 1 210 ? -10.117 6.039 7.641 1 93.12 210 THR A C 1
ATOM 1632 O O . THR A 1 210 ? -10.773 6.648 8.484 1 93.12 210 THR A O 1
ATOM 1635 N N . ALA A 1 211 ? -10.086 6.27 6.375 1 82.44 211 ALA A N 1
ATOM 1636 C CA . ALA A 1 211 ? -10.625 7.52 5.848 1 82.44 211 ALA A CA 1
ATOM 1637 C C . ALA A 1 211 ? -12.062 7.734 6.32 1 82.44 211 ALA A C 1
ATOM 1639 O O . ALA A 1 211 ? -12.398 8.805 6.832 1 82.44 211 ALA A O 1
ATOM 1640 N N . SER A 1 212 ? -12.883 6.824 6.238 1 85 212 SER A N 1
ATOM 1641 C CA . SER A 1 212 ? -14.281 7.016 6.617 1 85 212 SER A CA 1
ATOM 1642 C C . SER A 1 212 ? -14.414 7.262 8.117 1 85 212 SER A C 1
ATOM 1644 O O . SER A 1 212 ? -15.172 8.141 8.539 1 85 212 SER A O 1
ATOM 1646 N N . TYR A 1 213 ? -13.617 6.574 8.891 1 88.75 213 TYR A N 1
ATOM 1647 C CA . TYR A 1 213 ? -13.641 6.734 10.344 1 88.75 213 TYR A CA 1
ATOM 1648 C C . TYR A 1 213 ? -12.977 8.039 10.758 1 88.75 213 TYR A C 1
ATOM 1650 O O . TYR A 1 213 ? -13.422 8.695 11.703 1 88.75 213 TYR A O 1
ATOM 1658 N N . SER A 1 214 ? -12.008 8.375 10.016 1 91.5 214 SER A N 1
ATOM 1659 C CA . SER A 1 214 ? -11.227 9.555 10.359 1 91.5 214 SER A CA 1
ATOM 1660 C C . SER A 1 214 ? -12.031 10.836 10.133 1 91.5 214 SER A C 1
ATOM 1662 O O . SER A 1 214 ? -11.68 11.898 10.641 1 91.5 214 SER A O 1
ATOM 1664 N N . ALA A 1 215 ? -13.023 10.758 9.352 1 94 215 ALA A N 1
ATOM 1665 C CA . ALA A 1 215 ? -13.898 11.914 9.141 1 94 215 ALA A CA 1
ATOM 1666 C C . ALA A 1 215 ? -14.625 12.289 10.43 1 94 215 ALA A C 1
ATOM 1668 O O . ALA A 1 215 ? -15.047 13.438 10.594 1 94 215 ALA A O 1
ATOM 1669 N N . ASP A 1 216 ? -14.711 11.414 11.367 1 94.69 216 ASP A N 1
ATOM 1670 C CA . ASP A 1 216 ? -15.539 11.625 12.547 1 94.69 216 ASP A CA 1
ATOM 1671 C C . ASP A 1 216 ? -14.688 11.648 13.82 1 94.69 216 ASP A C 1
ATOM 1673 O O . ASP A 1 216 ? -15.055 12.305 14.805 1 94.69 216 ASP A O 1
ATOM 1677 N N . ARG A 1 217 ? -13.625 10.883 13.766 1 96.62 217 ARG A N 1
ATOM 1678 C CA . ARG A 1 217 ? -12.906 10.688 15.023 1 96.62 217 ARG A CA 1
ATOM 1679 C C . ARG A 1 217 ? -11.43 10.391 14.766 1 96.62 217 ARG A C 1
ATOM 1681 O O . ARG A 1 217 ? -11.094 9.461 14.039 1 96.62 217 ARG A O 1
ATOM 1688 N N . ASN A 1 218 ? -10.586 11.172 15.32 1 98.31 218 ASN A N 1
ATOM 1689 C CA . ASN A 1 218 ? -9.141 11 15.359 1 98.31 218 ASN A CA 1
ATOM 1690 C C . ASN A 1 218 ? -8.586 11.195 16.766 1 98.31 218 ASN A C 1
ATOM 1692 O O . ASN A 1 218 ? -9.336 11.539 17.688 1 98.31 218 ASN A O 1
ATOM 1696 N N . PHE A 1 219 ? -7.305 10.969 16.938 1 98.62 219 PHE A N 1
ATOM 1697 C CA . PHE A 1 219 ? -6.742 10.953 18.281 1 98.62 219 PHE A CA 1
ATOM 1698 C C . PHE A 1 219 ? -5.57 11.922 18.391 1 98.62 219 PHE A C 1
ATOM 1700 O O . PHE A 1 219 ? -4.5 11.664 17.844 1 98.62 219 PHE A O 1
ATOM 1707 N N . LEU A 1 220 ? -5.785 13.031 19.078 1 98.56 220 LEU A N 1
ATOM 1708 C CA . LEU A 1 220 ? -4.629 13.852 19.422 1 98.56 220 LEU A CA 1
ATOM 1709 C C . LEU A 1 220 ? -3.725 13.125 20.422 1 98.56 220 LEU A C 1
ATOM 1711 O O . LEU A 1 220 ? -4.172 12.727 21.5 1 98.56 220 LEU A O 1
ATOM 1715 N N . SER A 1 221 ? -2.475 13.039 20.031 1 98.56 221 SER A N 1
ATOM 1716 C CA . SER A 1 221 ? -1.537 12.219 20.797 1 98.56 221 SER A CA 1
ATOM 1717 C C . SER A 1 221 ? -0.25 12.984 21.094 1 98.56 221 SER A C 1
ATOM 1719 O O . SER A 1 221 ? 0.147 13.859 20.328 1 98.56 221 SER A O 1
ATOM 1721 N N . LEU A 1 222 ? 0.286 12.656 22.203 1 98 222 LEU A N 1
ATOM 1722 C CA . LEU A 1 222 ? 1.593 13.164 22.609 1 98 222 LEU A CA 1
ATOM 1723 C C . LEU A 1 222 ? 2.611 12.039 22.719 1 98 222 LEU A C 1
ATOM 1725 O O . LEU A 1 222 ? 2.277 10.938 23.156 1 98 222 LEU A O 1
ATOM 1729 N N . LEU A 1 223 ? 3.785 12.281 22.312 1 98.12 223 LEU A N 1
ATOM 1730 C CA . LEU A 1 223 ? 4.926 11.383 22.438 1 98.12 223 LEU A CA 1
ATOM 1731 C C . LEU A 1 223 ? 6.172 12.141 22.875 1 98.12 223 LEU A C 1
ATOM 1733 O O . LEU A 1 223 ? 6.453 13.227 22.359 1 98.12 223 LEU A O 1
ATOM 1737 N N . THR A 1 224 ? 6.84 11.578 23.891 1 97.38 224 THR A N 1
ATOM 1738 C CA . THR A 1 224 ? 8.125 12.18 24.219 1 97.38 224 THR A CA 1
ATOM 1739 C C . THR A 1 224 ? 9.078 12.117 23.031 1 97.38 224 THR A C 1
ATOM 1741 O O . THR A 1 224 ? 9.039 11.164 22.25 1 97.38 224 THR A O 1
ATOM 1744 N N . THR A 1 225 ? 9.914 13.125 22.922 1 95.06 225 THR A N 1
ATOM 1745 C CA . THR A 1 225 ? 10.773 13.211 21.75 1 95.06 225 THR A CA 1
ATOM 1746 C C . THR A 1 225 ? 11.742 12.023 21.703 1 95.06 225 THR A C 1
ATOM 1748 O O . THR A 1 225 ? 12.227 11.656 20.641 1 95.06 225 THR A O 1
ATOM 1751 N N . GLU A 1 226 ? 11.969 11.383 22.844 1 93.81 226 GLU A N 1
ATOM 1752 C CA . GLU A 1 226 ? 12.82 10.195 22.891 1 93.81 226 GLU A CA 1
ATOM 1753 C C . GLU A 1 226 ? 12.023 8.938 22.562 1 93.81 226 GLU A C 1
ATOM 1755 O O . GLU A 1 226 ? 12.594 7.852 22.438 1 93.81 226 GLU A O 1
ATOM 1760 N N . GLY A 1 227 ? 10.734 9.039 22.453 1 94.06 227 GLY A N 1
ATOM 1761 C CA . GLY A 1 227 ? 9.883 7.93 22.047 1 94.06 227 GLY A CA 1
ATOM 1762 C C . GLY A 1 227 ? 9.469 7.039 23.203 1 94.06 227 GLY A C 1
ATOM 1763 O O . GLY A 1 227 ? 8.992 5.922 22.984 1 94.06 227 GLY A O 1
ATOM 1764 N N . LYS A 1 228 ? 9.555 7.434 24.422 1 92.94 228 LYS A N 1
ATOM 1765 C CA . LYS A 1 228 ? 9.406 6.559 25.578 1 92.94 228 LYS A CA 1
ATOM 1766 C C . LYS A 1 228 ? 7.969 6.555 26.078 1 92.94 228 LYS A C 1
ATOM 1768 O O . LYS A 1 228 ? 7.496 5.543 26.609 1 92.94 228 LYS A O 1
ATOM 1773 N N . LYS A 1 229 ? 7.328 7.676 25.984 1 96.19 229 LYS A N 1
ATOM 1774 C CA . LYS A 1 229 ? 5.992 7.797 26.562 1 96.19 229 LYS A CA 1
ATOM 1775 C C . LYS A 1 229 ? 4.992 8.305 25.531 1 96.19 229 LYS A C 1
ATOM 1777 O O . LYS A 1 229 ? 5.18 9.375 24.953 1 96.19 229 LYS A O 1
ATOM 1782 N N . PHE A 1 230 ? 4.012 7.52 25.375 1 97.56 230 PHE A N 1
ATOM 1783 C CA . PHE A 1 230 ? 2.912 7.832 24.469 1 97.56 230 PHE A CA 1
ATOM 1784 C C . PHE A 1 230 ? 1.616 8.047 25.234 1 97.56 230 PHE A C 1
ATOM 1786 O O . PHE A 1 230 ? 1.35 7.34 26.219 1 97.56 230 PHE A O 1
ATOM 1793 N N . ARG A 1 231 ? 0.79 9.102 24.75 1 96.88 231 ARG A N 1
ATOM 1794 C CA . ARG A 1 231 ? -0.492 9.336 25.406 1 96.88 231 ARG A CA 1
ATOM 1795 C C . ARG A 1 231 ? -1.49 9.977 24.438 1 96.88 231 ARG A C 1
ATOM 1797 O O . ARG A 1 231 ? -1.144 10.891 23.688 1 96.88 231 ARG A O 1
ATOM 1804 N N . VAL A 1 232 ? -2.695 9.422 24.484 1 97.88 232 VAL A N 1
ATOM 1805 C CA . VAL A 1 232 ? -3.805 10.078 23.797 1 97.88 232 VAL A CA 1
ATOM 1806 C C . VAL A 1 232 ? -4.422 11.133 24.719 1 97.88 232 VAL A C 1
ATOM 1808 O O . VAL A 1 232 ? -4.777 10.844 25.859 1 97.88 232 VAL A O 1
ATOM 1811 N N . VAL A 1 233 ? -4.602 12.359 24.203 1 97.62 233 VAL A N 1
ATOM 1812 C CA . VAL A 1 233 ? -5.051 13.406 25.125 1 97.62 233 VAL A CA 1
ATOM 1813 C C . VAL A 1 233 ? -6.449 13.875 24.734 1 97.62 233 VAL A C 1
ATOM 1815 O O . VAL A 1 233 ? -7.117 14.562 25.5 1 97.62 233 VAL A O 1
ATOM 1818 N N . GLY A 1 234 ? -6.887 13.492 23.578 1 97.56 234 GLY A N 1
ATOM 1819 C CA . GLY A 1 234 ? -8.234 13.875 23.188 1 97.56 234 GLY A CA 1
ATOM 1820 C C . GLY A 1 234 ? -8.641 13.344 21.828 1 97.56 234 GLY A C 1
ATOM 1821 O O . GLY A 1 234 ? -7.789 12.906 21.047 1 97.56 234 GLY A O 1
ATOM 1822 N N . GLU A 1 235 ? -9.977 13.367 21.578 1 97.94 235 GLU A N 1
ATOM 1823 C CA . GLU A 1 235 ? -10.547 13.031 20.266 1 97.94 235 GLU A CA 1
ATOM 1824 C C . GLU A 1 235 ? -10.836 14.289 19.469 1 97.94 235 GLU A C 1
ATOM 1826 O O . GLU A 1 235 ? -11.445 15.242 19.969 1 97.94 235 GLU A O 1
ATOM 1831 N N . VAL A 1 236 ? -10.367 14.289 18.266 1 98.25 236 VAL A N 1
ATOM 1832 C CA . VAL A 1 236 ? -10.398 15.516 17.469 1 98.25 236 VAL A CA 1
ATOM 1833 C C . VAL A 1 236 ? -10.758 15.195 16.031 1 98.25 236 VAL A C 1
ATOM 1835 O O . VAL A 1 236 ? -10.828 14.023 15.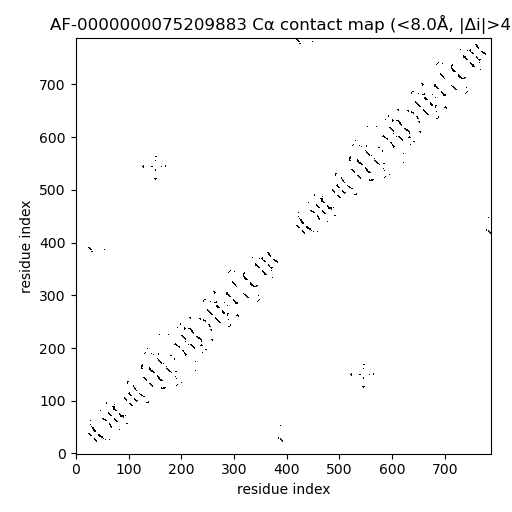648 1 98.25 236 VAL A O 1
ATOM 1838 N N . LEU A 1 237 ? -11.07 16.219 15.242 1 97.62 237 LEU A N 1
ATOM 1839 C CA . LEU A 1 237 ? -11.039 16.078 13.789 1 97.62 237 LEU A CA 1
ATOM 1840 C C . LEU A 1 237 ? -9.602 16.141 13.266 1 97.62 237 LEU A C 1
ATOM 1842 O O . LEU A 1 237 ? -8.688 16.516 14 1 97.62 237 LEU A O 1
ATOM 1846 N N . ALA A 1 238 ? -9.461 15.68 12.016 1 96.19 238 ALA A N 1
ATOM 1847 C CA . ALA A 1 238 ? -8.125 15.656 11.422 1 96.19 238 ALA A CA 1
ATOM 1848 C C . ALA A 1 238 ? -7.742 17.031 10.867 1 96.19 238 ALA A C 1
ATOM 1850 O O . ALA A 1 238 ? -7.527 17.172 9.664 1 96.19 238 ALA A O 1
ATOM 1851 N N . ASP A 1 239 ? -7.637 18 11.695 1 95.88 239 ASP A N 1
ATOM 1852 C CA . ASP A 1 239 ? -7.238 19.344 11.344 1 95.88 239 ASP A CA 1
ATOM 1853 C C . ASP A 1 239 ? -6.051 19.812 12.195 1 95.88 239 ASP A C 1
ATOM 1855 O O . ASP A 1 239 ? -6.223 20.203 13.344 1 95.88 239 ASP A O 1
ATOM 1859 N N . ILE A 1 240 ? -4.953 19.891 11.586 1 94.88 240 ILE A N 1
ATOM 1860 C CA . ILE A 1 240 ? -3.711 20.172 12.297 1 94.88 240 ILE A CA 1
ATOM 1861 C C . ILE A 1 240 ? -3.732 21.594 12.828 1 94.88 240 ILE A C 1
ATOM 1863 O O . ILE A 1 240 ? -3.043 21.922 13.797 1 94.88 240 ILE A O 1
ATOM 1867 N N . ASN A 1 241 ? -4.531 22.469 12.258 1 94.38 241 ASN A N 1
ATOM 1868 C CA . ASN A 1 241 ? -4.605 23.859 12.695 1 94.38 241 ASN A CA 1
ATOM 1869 C C . ASN A 1 241 ? -5.402 24 13.992 1 94.38 241 ASN A C 1
ATOM 1871 O O . ASN A 1 241 ? -5.414 25.062 14.602 1 94.38 241 ASN A O 1
ATOM 1875 N N . TRP A 1 242 ? -6.008 22.953 14.422 1 97.44 242 TRP A N 1
ATOM 1876 C CA . TRP A 1 242 ? -6.824 22.984 15.625 1 97.44 242 TRP A CA 1
ATOM 1877 C C . TRP A 1 242 ? -6.043 22.469 16.828 1 97.44 242 TRP A C 1
ATOM 1879 O O . TRP A 1 242 ? -6.629 22.094 17.844 1 97.44 242 TRP A O 1
ATOM 1889 N N . MET A 1 243 ? -4.762 22.422 16.703 1 97.75 243 MET A N 1
ATOM 1890 C CA . MET A 1 243 ? -3.887 22.109 17.828 1 97.75 243 MET A CA 1
ATOM 1891 C C . MET A 1 243 ? -2.676 23.031 17.859 1 97.75 243 MET A C 1
ATOM 1893 O O . MET A 1 243 ? -2.021 23.234 16.828 1 97.75 243 MET A O 1
ATOM 1897 N N . LYS A 1 244 ? -2.424 23.672 18.984 1 97.12 244 LYS A N 1
ATOM 1898 C CA . LYS A 1 244 ? -1.302 24.594 19.125 1 97.12 244 LYS A CA 1
ATOM 1899 C C . LYS A 1 244 ? -0.715 24.547 20.531 1 97.12 244 LYS A C 1
ATOM 1901 O O . LYS A 1 244 ? -1.454 24.547 21.516 1 97.12 244 LYS A O 1
ATOM 1906 N N . TRP A 1 245 ? 0.643 24.516 20.562 1 97 245 TRP A N 1
ATOM 1907 C CA . TRP A 1 245 ? 1.333 24.625 21.844 1 97 245 TRP A CA 1
ATOM 1908 C C . TRP A 1 245 ? 1.265 26.047 22.391 1 97 245 TRP A C 1
ATOM 1910 O O . TRP A 1 245 ? 1.283 27.016 21.625 1 97 245 TRP A O 1
ATOM 1920 N N . SER A 1 246 ? 1.237 26.094 23.688 1 94 246 SER A N 1
ATOM 1921 C CA . SER A 1 246 ? 1.454 27.391 24.328 1 94 246 SER A CA 1
ATOM 1922 C C . SER A 1 246 ? 2.896 27.844 24.156 1 94 246 SER A C 1
ATOM 1924 O O . SER A 1 246 ? 3.785 27.047 23.875 1 94 246 SER A O 1
ATOM 1926 N N . THR A 1 247 ? 3.139 29.125 24.328 1 87.25 247 THR A N 1
ATOM 1927 C CA . THR A 1 247 ? 4.449 29.719 24.078 1 87.25 247 THR A CA 1
ATOM 1928 C C . THR A 1 247 ? 5.48 29.172 25.062 1 87.25 247 THR A C 1
ATOM 1930 O O . THR A 1 247 ? 6.676 29.125 24.766 1 87.25 247 THR A O 1
ATOM 1933 N N . ASP A 1 248 ? 5.035 28.766 26.219 1 85.19 248 ASP A N 1
ATOM 1934 C CA . ASP A 1 248 ? 5.98 28.25 27.203 1 85.19 248 ASP A CA 1
ATOM 1935 C C . ASP A 1 248 ? 6.09 26.734 27.141 1 85.19 248 ASP A C 1
ATOM 1937 O O . ASP A 1 248 ? 6.914 26.141 27.828 1 85.19 248 ASP A O 1
ATOM 1941 N N . GLY A 1 249 ? 5.246 26.125 26.391 1 85.81 249 GLY A N 1
ATOM 1942 C CA . GLY A 1 249 ? 5.332 24.688 26.156 1 85.81 249 GLY A CA 1
ATOM 1943 C C . GLY A 1 249 ? 4.637 23.875 27.234 1 85.81 249 GLY A C 1
ATOM 1944 O O . GLY A 1 249 ? 4.598 22.641 27.156 1 85.81 249 GLY A O 1
ATOM 1945 N N . ASN A 1 250 ? 3.967 24.469 28.156 1 89.88 250 ASN A N 1
ATOM 1946 C CA . ASN A 1 250 ? 3.365 23.766 29.266 1 89.88 250 ASN A CA 1
ATOM 1947 C C . ASN A 1 250 ? 1.959 23.266 28.938 1 89.88 250 ASN A C 1
ATOM 1949 O O . ASN A 1 250 ? 1.414 22.406 29.641 1 89.88 250 ASN A O 1
ATOM 1953 N N . PHE A 1 251 ? 1.425 23.891 27.906 1 95.12 251 PHE A N 1
ATOM 1954 C CA . PHE A 1 251 ? 0.055 23.562 27.547 1 95.12 251 PHE A CA 1
ATOM 1955 C C . PHE A 1 251 ? -0.048 23.297 26.047 1 95.12 251 PHE A C 1
ATOM 1957 O O . PHE A 1 251 ? 0.708 23.859 25.25 1 95.12 251 PHE A O 1
ATOM 1964 N N . ILE A 1 252 ? -0.933 22.422 25.719 1 97.5 252 ILE A N 1
ATOM 1965 C CA . ILE A 1 252 ? -1.388 22.328 24.328 1 97.5 252 ILE A CA 1
ATOM 1966 C C . ILE A 1 252 ? -2.891 22.594 24.266 1 97.5 252 ILE A C 1
ATOM 1968 O O . ILE A 1 252 ? -3.658 22.031 25.062 1 97.5 252 ILE A O 1
ATOM 1972 N N . ALA A 1 253 ? -3.291 23.516 23.406 1 98.44 253 ALA A N 1
ATOM 1973 C CA . ALA A 1 253 ? -4.699 23.797 23.125 1 98.44 253 ALA A CA 1
ATOM 1974 C C . ALA A 1 253 ? -5.16 23.078 21.859 1 98.44 253 ALA A C 1
ATOM 1976 O O . ALA A 1 253 ? -4.391 22.922 20.906 1 98.44 253 ALA A O 1
ATOM 1977 N N . PHE A 1 254 ? -6.328 22.609 21.922 1 98.69 254 PHE A N 1
ATOM 1978 C CA . PHE A 1 254 ? -6.887 21.938 20.75 1 98.69 254 PHE A CA 1
ATOM 1979 C C . PHE A 1 254 ? -8.414 21.984 20.781 1 98.69 254 PHE A C 1
ATOM 1981 O O . PHE A 1 254 ? -9.008 22.328 21.797 1 98.69 254 PHE A O 1
ATOM 1988 N N . ILE A 1 255 ? -9.008 21.734 19.609 1 98.81 255 ILE A N 1
ATOM 1989 C CA . ILE A 1 255 ? -10.461 21.625 19.5 1 98.81 255 ILE A CA 1
ATOM 1990 C C . ILE A 1 255 ? -10.883 20.156 19.641 1 98.81 255 ILE A C 1
ATOM 1992 O O . ILE A 1 255 ? -10.656 19.359 18.719 1 98.81 255 ILE A O 1
ATOM 1996 N N . GLU A 1 256 ? -11.477 19.875 20.703 1 98.69 256 GLU A N 1
ATOM 1997 C CA . GLU A 1 256 ? -11.875 18.5 21 1 98.69 256 GLU A CA 1
ATOM 1998 C C . GLU A 1 256 ? -13.32 18.234 20.578 1 98.69 256 GLU A C 1
ATOM 2000 O O . GLU A 1 256 ? -14.188 19.094 20.766 1 98.69 256 GLU A O 1
ATOM 2005 N N . GLY A 1 257 ? -13.508 17.078 20 1 98.31 257 GLY A N 1
ATOM 2006 C CA . GLY A 1 257 ? -14.867 16.672 19.703 1 98.31 257 GLY A CA 1
ATOM 2007 C C . GLY A 1 257 ? -14.961 15.727 18.516 1 98.31 257 GLY A C 1
ATOM 2008 O O . GLY A 1 257 ? -14.352 15.969 17.469 1 98.31 257 GLY A O 1
ATOM 2009 N N . GLU A 1 258 ? -15.82 14.727 18.656 1 95.56 258 GLU A N 1
ATOM 2010 C CA . GLU A 1 258 ? -16.062 13.773 17.562 1 95.56 258 GLU A CA 1
ATOM 2011 C C . GLU A 1 258 ? -17.172 14.266 16.641 1 95.56 258 GLU A C 1
ATOM 2013 O O . GLU A 1 258 ? -17.828 15.273 16.922 1 95.56 258 GLU A O 1
ATOM 2018 N N . GLY A 1 259 ? -17.344 13.516 15.57 1 95.88 259 GLY A N 1
ATOM 2019 C CA . GLY A 1 259 ? -18.344 13.883 14.57 1 95.88 259 GLY A CA 1
ATOM 2020 C C . GLY A 1 259 ? -17.812 14.852 13.531 1 95.88 259 GLY A C 1
ATOM 2021 O O . GLY A 1 259 ? -17.141 15.82 13.867 1 95.88 259 GLY A O 1
ATOM 2022 N N . ARG A 1 260 ? -18.203 14.688 12.359 1 94.81 260 ARG A N 1
ATOM 2023 C CA . ARG A 1 260 ? -17.594 15.422 11.258 1 94.81 260 ARG A CA 1
ATOM 2024 C C . ARG A 1 260 ? -18.141 16.844 11.188 1 94.81 260 ARG A C 1
ATOM 2026 O O . ARG A 1 260 ? -17.547 17.719 10.539 1 94.81 260 ARG A O 1
ATOM 2033 N N . LEU A 1 261 ? -19.281 17.109 11.852 1 94.75 261 LEU A N 1
ATOM 2034 C CA . LEU A 1 261 ? -19.859 18.453 11.828 1 94.75 261 LEU A CA 1
ATOM 2035 C C . LEU A 1 261 ? -19.078 19.406 12.711 1 94.75 261 LEU A C 1
ATOM 2037 O O . LEU A 1 261 ? -18.938 19.188 13.922 1 94.75 261 LEU A O 1
ATOM 2041 N N . THR A 1 262 ? -18.609 20.5 12.156 1 96.5 262 THR A N 1
ATOM 2042 C CA . THR A 1 262 ? -17.766 21.422 12.906 1 96.5 262 THR A CA 1
ATOM 2043 C C . THR A 1 262 ? -18.609 22.375 13.742 1 96.5 262 THR A C 1
ATOM 2045 O O . THR A 1 262 ? -18.094 23.109 14.586 1 96.5 262 THR A O 1
ATOM 2048 N N . THR A 1 263 ? -19.953 22.312 13.625 1 96.94 263 THR A N 1
ATOM 2049 C CA . THR A 1 263 ? -20.844 23.266 14.258 1 96.94 263 THR A CA 1
ATOM 2050 C C . THR A 1 263 ? -21.438 22.703 15.555 1 96.94 263 THR A C 1
ATOM 2052 O O . THR A 1 263 ? -22.297 23.312 16.172 1 96.94 263 THR A O 1
ATOM 2055 N N . GLU A 1 264 ? -20.969 21.562 15.898 1 96.44 264 GLU A N 1
ATOM 2056 C CA . GLU A 1 264 ? -21.438 20.953 17.141 1 96.44 264 GLU A CA 1
ATOM 2057 C C . GLU A 1 264 ? -20.375 20.078 17.766 1 96.44 264 GLU A C 1
ATOM 2059 O O . GLU A 1 264 ? -19.578 19.438 17.062 1 96.44 264 GLU A O 1
ATOM 2064 N N . ASN A 1 265 ? -20.391 20.078 19.078 1 97.19 265 ASN A N 1
ATOM 2065 C CA . ASN A 1 265 ? -19.5 19.203 19.844 1 97.19 265 ASN A CA 1
ATOM 2066 C C . ASN A 1 265 ? -18.031 19.484 19.547 1 97.19 265 ASN A C 1
ATOM 2068 O O . ASN A 1 265 ? -17.266 18.547 19.281 1 97.19 265 ASN A O 1
ATOM 2072 N N . LYS A 1 266 ? -17.688 20.719 19.438 1 98.69 266 LYS A N 1
ATOM 2073 C CA . LYS A 1 266 ? -16.312 21.188 19.266 1 98.69 266 LYS A CA 1
ATOM 2074 C C . LYS A 1 266 ? -15.922 22.156 20.375 1 98.69 266 LYS A C 1
ATOM 2076 O O . LYS A 1 266 ? -16.453 23.266 20.469 1 98.69 266 LYS A O 1
ATOM 2081 N N . LYS A 1 267 ? -14.969 21.719 21.156 1 98.69 267 LYS A N 1
ATOM 2082 C CA . LYS A 1 267 ? -14.672 22.469 22.375 1 98.69 267 LYS A CA 1
ATOM 2083 C C . LYS A 1 267 ? -13.195 22.844 22.438 1 98.69 267 LYS A C 1
ATOM 2085 O O . LYS A 1 267 ? -12.32 21.984 22.312 1 98.69 267 LYS A O 1
ATOM 2090 N N . LEU A 1 268 ? -12.992 24.125 22.656 1 98.75 268 LEU A N 1
ATOM 2091 C CA . LEU A 1 268 ? -11.625 24.547 22.969 1 98.75 268 LEU A CA 1
ATOM 2092 C C . LEU A 1 268 ? -11.164 23.922 24.281 1 98.75 268 LEU A C 1
ATOM 2094 O O . LEU A 1 268 ? -11.719 24.219 25.344 1 98.75 268 LEU A O 1
ATOM 2098 N N . THR A 1 269 ? -10.188 23.094 24.172 1 98.62 269 THR A N 1
ATOM 2099 C CA . THR A 1 269 ? -9.695 22.328 25.312 1 98.62 269 THR A CA 1
ATOM 2100 C C . THR A 1 269 ? -8.195 22.562 25.516 1 98.62 269 THR A C 1
ATOM 2102 O O . THR A 1 269 ? -7.438 22.641 24.547 1 98.62 269 THR A O 1
ATOM 2105 N N . ILE A 1 270 ? -7.828 22.719 26.797 1 98.06 270 ILE A N 1
ATOM 2106 C CA . ILE A 1 270 ? -6.422 22.891 27.156 1 98.06 270 ILE A CA 1
ATOM 2107 C C . ILE A 1 270 ? -5.945 21.672 27.938 1 98.06 270 ILE A C 1
ATOM 2109 O O . ILE A 1 270 ? -6.602 21.25 28.891 1 98.06 270 ILE A O 1
ATOM 2113 N N . PHE A 1 271 ? -4.852 21.109 27.5 1 97.94 271 PHE A N 1
ATOM 2114 C CA . PHE A 1 271 ? -4.207 20.031 28.234 1 97.94 271 PHE A CA 1
ATOM 2115 C C . PHE A 1 271 ? -2.898 20.484 28.859 1 97.94 271 PHE A C 1
ATOM 2117 O O . PHE A 1 271 ? -2.037 21.031 28.156 1 97.94 271 PHE A O 1
ATOM 2124 N N . SER A 1 272 ? -2.799 20.281 30.125 1 95.88 272 SER A N 1
ATOM 2125 C CA . SER A 1 272 ? -1.562 20.578 30.844 1 95.88 272 SER A CA 1
ATOM 2126 C C . SER A 1 272 ? -0.599 19.391 30.812 1 95.88 272 SER A C 1
ATOM 2128 O O . SER A 1 272 ? -0.903 18.328 31.344 1 95.88 272 SER A O 1
ATOM 2130 N N . THR A 1 273 ? 0.574 19.594 30.344 1 93.31 273 THR A N 1
ATOM 2131 C CA . THR A 1 273 ? 1.544 18.516 30.219 1 93.31 273 THR A CA 1
ATOM 2132 C C . THR A 1 273 ? 2.168 18.203 31.578 1 93.31 273 THR A C 1
ATOM 2134 O O . THR A 1 273 ? 2.742 17.125 31.781 1 93.31 273 THR A O 1
ATOM 2137 N N . THR A 1 274 ? 2.092 19.141 32.469 1 90.81 274 THR A N 1
ATOM 2138 C CA . THR A 1 274 ? 2.699 18.969 33.781 1 90.81 274 THR A CA 1
ATOM 2139 C C . THR A 1 274 ? 1.799 18.156 34.688 1 90.81 274 THR A C 1
ATOM 2141 O O . THR A 1 274 ? 2.271 17.25 35.406 1 90.81 274 THR A O 1
ATOM 2144 N N . ASP A 1 275 ? 0.531 18.359 34.625 1 92.69 275 ASP A N 1
ATOM 2145 C CA . ASP A 1 275 ? -0.344 17.672 35.594 1 92.69 275 ASP A CA 1
ATOM 2146 C C . ASP A 1 275 ? -1.237 16.672 34.875 1 92.69 275 ASP A C 1
ATOM 2148 O O . ASP A 1 275 ? -2.016 15.961 35.531 1 92.69 275 ASP A O 1
ATOM 2152 N N . ASN A 1 276 ? -1.196 16.625 33.562 1 93.75 276 ASN A N 1
ATOM 2153 C CA . ASN A 1 276 ? -1.943 15.672 32.75 1 93.75 276 ASN A CA 1
ATOM 2154 C C . ASN A 1 276 ? -3.449 15.852 32.906 1 93.75 276 ASN A C 1
ATOM 2156 O O . ASN A 1 276 ? -4.191 14.875 33.031 1 93.75 276 ASN A O 1
ATOM 2160 N N . LYS A 1 277 ? -3.857 17.078 33 1 95.75 277 LYS A N 1
ATOM 2161 C CA . LYS A 1 277 ? -5.273 17.406 33.125 1 95.75 277 LYS A CA 1
ATOM 2162 C C . LYS A 1 277 ? -5.738 18.25 31.938 1 95.75 277 LYS A C 1
ATOM 2164 O O . LYS A 1 277 ? -4.953 19.016 31.359 1 95.75 277 LYS A O 1
ATOM 2169 N N . LYS A 1 278 ? -6.922 18.062 31.578 1 96.56 278 LYS A N 1
ATOM 2170 C CA . LYS A 1 278 ? -7.5 18.875 30.516 1 96.56 278 LYS A CA 1
ATOM 2171 C C . LYS A 1 278 ? -8.688 19.688 31.016 1 96.56 278 LYS A C 1
ATOM 2173 O O . LYS A 1 278 ? -9.383 19.266 31.953 1 96.56 278 LYS A O 1
ATOM 2178 N N . LYS A 1 279 ? -8.906 20.734 30.453 1 97 279 LYS A N 1
ATOM 2179 C CA . LYS A 1 279 ? -10.023 21.609 30.781 1 97 279 LYS A CA 1
ATOM 2180 C C . LYS A 1 279 ? -10.602 22.25 29.516 1 97 279 LYS A C 1
ATOM 2182 O O . LYS A 1 279 ? -9.859 22.719 28.656 1 97 279 LYS A O 1
ATOM 2187 N N . SER A 1 280 ? -11.906 22.234 29.391 1 97.69 280 SER A N 1
ATOM 2188 C CA . SER A 1 280 ? -12.602 22.859 28.281 1 97.69 280 SER A CA 1
ATOM 2189 C C . SER A 1 280 ? -12.969 24.312 28.609 1 97.69 280 SER A C 1
ATOM 2191 O O . SER A 1 280 ? -13.281 24.625 29.766 1 97.69 280 SER A O 1
ATOM 2193 N N . TYR A 1 281 ? -13.023 25.156 27.594 1 98.12 281 TYR A N 1
ATOM 2194 C CA . TYR A 1 281 ? -13.297 26.562 27.812 1 98.12 281 TYR A CA 1
ATOM 2195 C C . TYR A 1 281 ? -14.43 27.047 26.906 1 98.12 281 TYR A C 1
ATOM 2197 O O . TYR A 1 281 ? -14.648 28.25 26.781 1 98.12 281 TYR A O 1
ATOM 2205 N N . THR A 1 282 ? -15.062 26.156 26.281 1 98 282 THR A N 1
ATOM 2206 C CA . THR A 1 282 ? -16.203 26.484 25.438 1 98 282 THR A CA 1
ATOM 2207 C C . THR A 1 282 ? -17.5 26.453 26.25 1 98 282 THR A C 1
ATOM 2209 O O . THR A 1 282 ? -17.844 25.438 26.844 1 98 282 THR A O 1
ATOM 2212 N N . PRO A 1 283 ? -18.266 27.5 26.25 1 97.06 283 PRO A N 1
ATOM 2213 C CA . PRO A 1 283 ? -19.547 27.469 26.969 1 97.06 283 PRO A CA 1
ATOM 2214 C C . PRO A 1 283 ? -20.562 26.531 26.344 1 97.06 283 PRO A C 1
ATOM 2216 O O . PRO A 1 283 ? -20.484 26.234 25.141 1 97.06 283 PRO A O 1
ATOM 2219 N N . ALA A 1 284 ? -21.516 26.141 27.234 1 96.5 284 ALA A N 1
ATOM 2220 C CA . ALA A 1 284 ? -22.594 25.281 26.719 1 96.5 284 ALA A CA 1
ATOM 2221 C C . ALA A 1 284 ? -23.328 25.969 25.562 1 96.5 284 ALA A C 1
ATOM 2223 O O . ALA A 1 284 ? -23.594 27.172 25.609 1 96.5 284 ALA A O 1
ATOM 2224 N N . GLY A 1 285 ? -23.578 25.188 24.531 1 97.06 285 GLY A N 1
ATOM 2225 C CA . GLY A 1 285 ? -24.344 25.688 23.391 1 97.06 285 GLY A CA 1
ATOM 2226 C C . GLY A 1 285 ? -23.484 26.297 22.312 1 97.06 285 GLY A C 1
ATOM 2227 O O . GLY A 1 285 ? -24 26.781 21.297 1 97.06 285 GLY A O 1
ATOM 2228 N N . TYR A 1 286 ? -22.234 26.281 22.516 1 97.88 286 TYR A N 1
ATOM 2229 C CA . TYR A 1 286 ? -21.344 26.859 21.5 1 97.88 286 TYR A CA 1
ATOM 2230 C C . TYR A 1 286 ? -20.375 25.812 20.984 1 97.88 286 TYR A C 1
ATOM 2232 O O . TYR A 1 286 ? -20.172 24.766 21.625 1 97.88 286 TYR A O 1
ATOM 2240 N N . ALA A 1 287 ? -19.906 26.047 19.797 1 98.31 287 ALA A N 1
ATOM 2241 C CA . ALA A 1 287 ? -18.844 25.266 19.172 1 98.31 287 ALA A CA 1
ATOM 2242 C C . ALA A 1 287 ? -17.688 26.141 18.734 1 98.31 287 ALA A C 1
ATOM 2244 O O . ALA A 1 287 ? -17.891 27.219 18.188 1 98.31 287 ALA A O 1
ATOM 2245 N N . ASP A 1 288 ? -16.516 25.688 19.047 1 98.62 288 ASP A N 1
ATOM 2246 C CA . ASP A 1 288 ? -15.305 26.438 18.719 1 98.62 288 ASP A CA 1
ATOM 2247 C C . ASP A 1 288 ? -14.586 25.828 17.516 1 98.62 288 ASP A C 1
ATOM 2249 O O . ASP A 1 288 ? -14.781 24.656 17.203 1 98.62 288 ASP A O 1
ATOM 2253 N N . GLY A 1 289 ? -13.805 26.641 16.766 1 98 289 GLY A N 1
ATOM 2254 C CA . GLY A 1 289 ? -12.992 26.219 15.641 1 98 289 GLY A CA 1
ATOM 2255 C C . GLY A 1 289 ? -11.555 26.688 15.734 1 98 289 GLY A C 1
ATOM 2256 O O . GLY A 1 289 ? -10.898 26.484 16.75 1 98 289 GLY A O 1
ATOM 2257 N N . ASP A 1 290 ? -11.086 27.344 14.688 1 97.62 290 ASP A N 1
ATOM 2258 C CA . ASP A 1 290 ? -9.711 27.844 14.648 1 97.62 290 ASP A CA 1
ATOM 2259 C C . ASP A 1 290 ? -9.438 28.797 15.797 1 97.62 290 ASP A C 1
ATOM 2261 O O . ASP A 1 290 ? -10.32 29.562 16.203 1 97.62 290 ASP A O 1
ATOM 2265 N N . PHE A 1 291 ? -8.188 28.781 16.219 1 98.25 291 PHE A N 1
ATOM 2266 C CA . PHE A 1 291 ? -7.82 29.641 17.344 1 98.25 291 PHE A CA 1
ATOM 2267 C C . PHE A 1 291 ? -6.344 30 17.281 1 98.25 291 PHE A C 1
ATOM 2269 O O . PHE A 1 291 ? -5.598 29.453 16.469 1 98.25 291 PHE A O 1
ATOM 2276 N N . THR A 1 292 ? -5.945 30.938 18.125 1 96.94 292 THR A N 1
ATOM 2277 C CA . THR A 1 292 ? -4.543 31.312 18.281 1 96.94 292 THR A CA 1
ATOM 2278 C C . THR A 1 292 ? -4.262 31.781 19.719 1 96.94 292 THR A C 1
ATOM 2280 O O . THR A 1 292 ? -5.145 32.312 20.375 1 96.94 292 THR A O 1
ATOM 2283 N N . TRP A 1 293 ? -3.031 31.516 20.172 1 95.75 293 TRP A N 1
ATOM 2284 C CA . TRP A 1 293 ? -2.576 32.062 21.438 1 95.75 293 TRP A CA 1
ATOM 2285 C C . TRP A 1 293 ? -2.23 33.531 21.281 1 95.75 293 TRP A C 1
ATOM 2287 O O . TRP A 1 293 ? -1.523 33.938 20.359 1 95.75 293 TRP A O 1
ATOM 2297 N N . THR A 1 294 ? -2.727 34.375 22.172 1 93.88 294 THR A N 1
ATOM 2298 C CA . THR A 1 294 ? -2.346 35.781 22.156 1 93.88 294 THR A CA 1
ATOM 2299 C C . THR A 1 294 ? -1.414 36.094 23.328 1 93.88 294 THR A C 1
ATOM 2301 O O . THR A 1 294 ? -0.751 37.125 23.328 1 93.88 294 THR A O 1
ATOM 2304 N N . SER A 1 295 ? -1.433 35.312 24.266 1 91.19 295 SER A N 1
ATOM 2305 C CA . SER A 1 295 ? -0.512 35.312 25.406 1 91.19 295 SER A CA 1
ATOM 2306 C C . SER A 1 295 ? -0.403 33.938 26.062 1 91.19 295 SER A C 1
ATOM 2308 O O . SER A 1 295 ? -0.93 32.969 25.531 1 91.19 295 SER A O 1
ATOM 2310 N N . LYS A 1 296 ? 0.329 33.844 27.172 1 89.81 296 LYS A N 1
ATOM 2311 C CA . LYS A 1 296 ? 0.475 32.594 27.906 1 89.81 296 LYS A CA 1
ATOM 2312 C C . LYS A 1 296 ? -0.86 32.125 28.484 1 89.81 296 LYS A C 1
ATOM 2314 O O . LYS A 1 296 ? -1.052 30.938 28.734 1 89.81 296 LYS A O 1
ATOM 2319 N N . THR A 1 297 ? -1.723 33.094 28.641 1 91.12 297 THR A N 1
ATOM 2320 C CA . THR A 1 297 ? -2.943 32.75 29.359 1 91.12 297 THR A CA 1
ATOM 2321 C C . THR A 1 297 ? -4.176 33.156 28.562 1 91.12 297 THR A C 1
ATOM 2323 O O . THR A 1 297 ? -5.277 33.25 29.109 1 91.12 297 THR A O 1
ATOM 2326 N N . SER A 1 298 ? -3.955 33.531 27.344 1 93.88 298 SER A N 1
ATOM 2327 C CA . SER A 1 298 ? -5.105 34 26.578 1 93.88 298 SER A CA 1
ATOM 2328 C C . SER A 1 298 ? -5.129 33.406 25.172 1 93.88 298 SER A C 1
ATOM 2330 O O . SER A 1 298 ? -4.086 33.25 24.531 1 93.88 298 SER A O 1
ATOM 2332 N N . ILE A 1 299 ? -6.332 33.062 24.75 1 96.94 299 ILE A N 1
ATOM 2333 C CA . ILE A 1 299 ? -6.562 32.5 23.438 1 96.94 299 ILE A CA 1
ATOM 2334 C C . ILE A 1 299 ? -7.684 33.25 22.719 1 96.94 299 ILE A C 1
ATOM 2336 O O . ILE A 1 299 ? -8.688 33.625 23.344 1 96.94 299 ILE A O 1
ATOM 2340 N N . VAL A 1 300 ? -7.449 33.594 21.453 1 97.88 300 VAL A N 1
ATOM 2341 C CA . VAL A 1 300 ? -8.547 34.031 20.594 1 97.88 300 VAL A CA 1
ATOM 2342 C C . VAL A 1 300 ? -9.062 32.875 19.766 1 97.88 300 VAL A C 1
ATOM 2344 O O . VAL A 1 300 ? -8.281 32.188 19.109 1 97.88 300 VAL A O 1
ATOM 2347 N N . VAL A 1 301 ? -10.375 32.625 19.797 1 98.5 301 VAL A N 1
ATOM 2348 C CA . VAL A 1 301 ? -10.969 31.469 19.125 1 98.5 301 VAL A CA 1
ATOM 2349 C C . VAL A 1 301 ? -12.164 31.906 18.297 1 98.5 301 VAL A C 1
ATOM 2351 O O . VAL A 1 301 ? -12.836 32.875 18.625 1 98.5 301 VAL A O 1
ATOM 2354 N N . SER A 1 302 ? -12.375 31.281 17.156 1 98.56 302 SER A N 1
ATOM 2355 C CA . SER A 1 302 ? -13.586 31.438 16.344 1 98.56 302 SER A CA 1
ATOM 2356 C C . SER A 1 302 ? -14.742 30.625 16.922 1 98.56 302 SER A C 1
ATOM 2358 O O . SER A 1 302 ? -14.695 29.391 16.906 1 98.56 302 SER A O 1
ATOM 2360 N N . ARG A 1 303 ? -15.789 31.219 17.422 1 98.56 303 ARG A N 1
ATOM 2361 C CA . ARG A 1 303 ? -16.859 30.562 18.156 1 98.56 303 ARG A CA 1
ATOM 2362 C C . ARG A 1 303 ? -18.219 30.844 17.516 1 98.56 303 ARG A C 1
ATOM 2364 O O . ARG A 1 303 ? -18.484 31.953 17.047 1 98.56 303 ARG A O 1
ATOM 2371 N N . LYS A 1 304 ? -19.031 29.844 17.484 1 97.75 304 LYS A N 1
ATOM 2372 C CA . LYS A 1 304 ? -20.391 29.969 16.984 1 97.75 304 LYS A CA 1
ATOM 2373 C C . LYS A 1 304 ? -21.375 29.234 17.875 1 97.75 304 LYS A C 1
ATOM 2375 O O . LYS A 1 304 ? -20.984 28.359 18.641 1 97.75 304 LYS A O 1
ATOM 2380 N N . LYS A 1 305 ? -22.625 29.641 17.75 1 97 305 LYS A N 1
ATOM 2381 C CA . LYS A 1 305 ? -23.656 28.844 18.406 1 97 305 LYS A CA 1
ATOM 2382 C C . LYS A 1 305 ? -23.781 27.469 17.766 1 97 305 LYS A C 1
ATOM 2384 O O . LYS A 1 305 ? -23.703 27.344 16.531 1 97 305 LYS A O 1
ATOM 2389 N N . GLU A 1 306 ? -24 26.5 18.578 1 96.88 306 GLU A N 1
ATOM 2390 C CA . GLU A 1 306 ? -24.094 25.141 18.062 1 96.88 306 GLU A CA 1
ATOM 2391 C C . GLU A 1 306 ? -25.281 24.969 17.125 1 96.88 306 GLU A C 1
ATOM 2393 O O . GLU A 1 306 ? -26.328 25.594 17.328 1 96.88 306 GLU A O 1
ATOM 2398 N N . SER A 1 307 ? -25.047 24.188 16.125 1 95.75 307 SER A N 1
ATOM 2399 C CA . SER A 1 307 ? -26.094 23.812 15.195 1 95.75 307 SER A CA 1
ATOM 2400 C C . SER A 1 307 ? -25.859 22.422 14.609 1 95.75 307 SER A C 1
ATOM 2402 O O . SER A 1 307 ? -24.719 22.094 14.227 1 95.75 307 SER A O 1
ATOM 2404 N N . GLY A 1 308 ? -26.922 21.562 14.594 1 92.81 308 GLY A N 1
ATOM 2405 C CA . GLY A 1 308 ? -26.797 20.203 14.094 1 92.81 308 GLY A CA 1
ATOM 2406 C C . GLY A 1 308 ? -27.234 20.047 12.656 1 92.81 308 GLY A C 1
ATOM 2407 O O . GLY A 1 308 ? -27.422 21.047 11.945 1 92.81 308 GLY A O 1
ATOM 2408 N N . TRP A 1 309 ? -27.453 18.844 12.273 1 90.5 309 TRP A N 1
ATOM 2409 C CA . TRP A 1 309 ? -27.766 18.484 10.898 1 90.5 309 TRP A CA 1
ATOM 2410 C C . TRP A 1 309 ? -29.141 19 10.5 1 90.5 309 TRP A C 1
ATOM 2412 O O . TRP A 1 309 ? -29.438 19.156 9.312 1 90.5 309 TRP A O 1
ATOM 2422 N N . ASN A 1 310 ? -29.891 19.219 11.461 1 92.19 310 ASN A N 1
ATOM 2423 C CA . ASN A 1 310 ? -31.266 19.625 11.195 1 92.19 310 ASN A CA 1
ATOM 2424 C C . ASN A 1 310 ? -31.344 21.062 10.711 1 92.19 310 ASN A C 1
ATOM 2426 O O . ASN A 1 310 ? -32.375 21.516 10.227 1 92.19 310 ASN A O 1
ATOM 2430 N N . ILE A 1 311 ? -30.344 21.766 10.883 1 91.75 311 ILE A N 1
ATOM 2431 C CA . ILE A 1 311 ? -30.297 23.141 10.398 1 91.75 311 ILE A CA 1
ATOM 2432 C C . ILE A 1 311 ? -29.547 23.203 9.07 1 91.75 311 ILE A C 1
ATOM 2434 O O . ILE A 1 311 ? -28.406 22.75 8.977 1 91.75 311 ILE A O 1
ATOM 2438 N N . ALA A 1 312 ? -30.203 23.781 8.07 1 91.5 312 ALA A N 1
ATOM 2439 C CA . ALA A 1 312 ? -29.609 23.938 6.75 1 91.5 312 ALA A CA 1
ATOM 2440 C C . ALA A 1 312 ? -28.312 24.734 6.828 1 91.5 312 ALA A C 1
ATOM 2442 O O . ALA A 1 312 ? -28.203 25.688 7.609 1 91.5 312 ALA A O 1
ATOM 2443 N N . GLN A 1 313 ? -27.359 24.391 6.07 1 86.94 313 GLN A N 1
ATOM 2444 C CA . GLN A 1 313 ? -26.016 24.969 6.102 1 86.94 313 GLN A CA 1
ATOM 2445 C C . GLN A 1 313 ? -26.078 26.5 6.02 1 86.94 313 GLN A C 1
ATOM 2447 O O . GLN A 1 313 ? -25.359 27.188 6.758 1 86.94 313 GLN A O 1
ATOM 2452 N N . GLU A 1 314 ? -26.938 27.016 5.168 1 88.12 314 GLU A N 1
ATOM 2453 C CA . GLU A 1 314 ? -27 28.453 4.922 1 88.12 314 GLU A CA 1
ATOM 2454 C C . GLU A 1 314 ? -27.594 29.188 6.117 1 88.12 314 GLU A C 1
ATOM 2456 O O . GLU A 1 314 ? -27.453 30.422 6.227 1 88.12 314 GLU A O 1
ATOM 2461 N N . LYS A 1 315 ? -28.219 28.469 7.004 1 92.19 315 LYS A N 1
ATOM 2462 C CA . LYS A 1 315 ? -28.922 29.078 8.133 1 92.19 315 LYS A CA 1
ATOM 2463 C C . LYS A 1 315 ? -28.125 28.906 9.422 1 92.19 315 LYS A C 1
ATOM 2465 O O . LYS A 1 315 ? -28.531 29.406 10.477 1 92.19 315 LYS A O 1
ATOM 2470 N N . ARG A 1 316 ? -27.031 28.266 9.398 1 93.12 316 ARG A N 1
ATOM 2471 C CA . ARG A 1 316 ? -26.25 28.016 10.602 1 93.12 316 ARG A CA 1
ATOM 2472 C C . ARG A 1 316 ? -25.562 29.297 11.094 1 93.12 316 ARG A C 1
ATOM 2474 O O . ARG A 1 316 ? -25.125 30.109 10.289 1 93.12 316 ARG A O 1
ATOM 2481 N N . PRO A 1 317 ? -25.484 29.406 12.391 1 95.5 317 PRO A N 1
ATOM 2482 C CA . PRO A 1 317 ? -24.828 30.578 12.945 1 95.5 317 PRO A CA 1
ATOM 2483 C C . PRO A 1 317 ? -23.391 30.75 12.445 1 95.5 317 PRO A C 1
ATOM 2485 O O . PRO A 1 317 ? -22.688 29.766 12.266 1 95.5 317 PRO A O 1
ATOM 2488 N N . LYS A 1 318 ? -23.062 31.984 12.242 1 96.75 318 LYS A N 1
ATOM 2489 C CA . LYS A 1 318 ? -21.719 32.312 11.773 1 96.75 318 LYS A CA 1
ATOM 2490 C C . LYS A 1 318 ? -20.781 32.594 12.938 1 96.75 318 LYS A C 1
ATOM 2492 O O . LYS A 1 318 ? -21.188 33.219 13.93 1 96.75 318 LYS A O 1
ATOM 2497 N N . PRO A 1 319 ? -19.609 32.219 12.836 1 97.88 319 PRO A N 1
ATOM 2498 C CA . PRO A 1 319 ? -18.688 32.375 13.969 1 97.88 319 PRO A CA 1
ATOM 2499 C C . PRO A 1 319 ? -18.188 33.812 14.117 1 97.88 319 PRO A C 1
ATOM 2501 O O . PRO A 1 319 ? -18.031 34.5 13.125 1 97.88 319 PRO A O 1
ATOM 2504 N N . GLN A 1 320 ? -17.953 34.188 15.328 1 98.19 320 GLN A N 1
ATOM 2505 C CA . GLN A 1 320 ? -17.234 35.406 15.719 1 98.19 320 GLN A CA 1
ATOM 2506 C C . GLN A 1 320 ? -15.969 35.062 16.484 1 98.19 320 GLN A C 1
ATOM 2508 O O . GLN A 1 320 ? -15.789 33.938 16.953 1 98.19 320 GLN A O 1
ATOM 2513 N N . LEU A 1 321 ? -15.055 36.062 16.641 1 98.56 321 LEU A N 1
ATOM 2514 C CA . LEU A 1 321 ? -13.859 35.875 17.453 1 98.56 321 LEU A CA 1
ATOM 2515 C C . LEU A 1 321 ? -14.125 36.219 18.906 1 98.56 321 LEU A C 1
ATOM 2517 O O . LEU A 1 321 ? -14.727 37.25 19.188 1 98.56 321 LEU A O 1
ATOM 2521 N N . VAL A 1 322 ? -13.695 35.375 19.75 1 98.19 322 VAL A N 1
ATOM 2522 C CA . VAL A 1 322 ? -13.836 35.562 21.188 1 98.19 322 VAL A CA 1
ATOM 2523 C C . VAL A 1 322 ? -12.477 35.344 21.859 1 98.19 322 VAL A C 1
ATOM 2525 O O . VAL A 1 322 ? -11.734 34.438 21.531 1 98.19 322 VAL A O 1
ATOM 2528 N N . SER A 1 323 ? -12.148 36.281 22.75 1 97.75 323 SER A N 1
ATOM 2529 C CA . SER A 1 323 ? -10.969 36.094 23.594 1 97.75 323 SER A CA 1
ATOM 2530 C C . SER A 1 323 ? -11.312 35.312 24.859 1 97.75 323 SER A C 1
ATOM 2532 O O . SER A 1 323 ? -12.273 35.656 25.547 1 97.75 323 SER A O 1
ATOM 2534 N N . VAL A 1 324 ? -10.547 34.312 25.125 1 97.81 324 VAL A N 1
ATOM 2535 C CA . VAL A 1 324 ? -10.742 33.469 26.297 1 97.81 324 VAL A CA 1
ATOM 2536 C C . VAL A 1 324 ? -9.57 33.656 27.25 1 97.81 324 VAL A C 1
ATOM 2538 O O . VAL A 1 324 ? -8.414 33.469 26.875 1 97.81 324 VAL A O 1
ATOM 2541 N N . ASP A 1 325 ? -9.914 34 28.5 1 95.94 325 ASP A N 1
ATOM 2542 C CA . ASP A 1 325 ? -8.914 34.062 29.562 1 95.94 325 ASP A CA 1
ATOM 2543 C C . ASP A 1 325 ? -8.805 32.75 30.312 1 95.94 325 ASP A C 1
ATOM 2545 O O . ASP A 1 325 ? -9.75 32.344 30.984 1 95.94 325 ASP A O 1
ATOM 2549 N N . LEU A 1 326 ? -7.664 32.156 30.297 1 94.69 326 LEU A N 1
ATOM 2550 C CA . LEU A 1 326 ? -7.512 30.828 30.844 1 94.69 326 LEU A CA 1
ATOM 2551 C C . LEU A 1 326 ? -7.422 30.859 32.375 1 94.69 326 LEU A C 1
ATOM 2553 O O . LEU A 1 326 ? -7.613 29.828 33.031 1 94.69 326 LEU A O 1
ATOM 2557 N N . MET A 1 327 ? -7.066 31.969 32.906 1 92.88 327 MET A N 1
ATOM 2558 C CA . MET A 1 327 ? -6.957 32.094 34.375 1 92.88 327 MET A CA 1
ATOM 2559 C C . MET A 1 327 ? -8.336 32.25 35 1 92.88 327 MET A C 1
ATOM 2561 O O . MET A 1 327 ? -8.633 31.578 36 1 92.88 327 MET A O 1
ATOM 2565 N N . THR A 1 328 ? -9.133 33 34.406 1 93.31 328 THR A N 1
ATOM 2566 C CA . THR A 1 328 ? -10.43 33.312 35 1 93.31 328 THR A CA 1
ATOM 2567 C C . THR A 1 328 ? -11.523 32.438 34.406 1 93.31 328 THR A C 1
ATOM 2569 O O . THR A 1 328 ? -12.586 32.281 35 1 93.31 328 THR A O 1
ATOM 2572 N N . GLY A 1 329 ? -11.25 32 33.25 1 91.44 329 GLY A N 1
ATOM 2573 C CA . GLY A 1 329 ? -12.266 31.281 32.5 1 91.44 329 GLY A CA 1
ATOM 2574 C C . GLY A 1 329 ? -13.234 32.188 31.766 1 91.44 329 GLY A C 1
ATOM 2575 O O . GLY A 1 329 ? -14.125 31.719 31.047 1 91.44 329 GLY A O 1
ATOM 2576 N N . GLY A 1 330 ? -13.047 33.438 31.906 1 93.5 330 GLY A N 1
ATOM 2577 C CA . GLY A 1 330 ? -13.914 34.375 31.25 1 93.5 330 GLY A CA 1
ATOM 2578 C C . GLY A 1 330 ? -13.586 34.594 29.781 1 93.5 330 GLY A C 1
ATOM 2579 O O . GLY A 1 330 ? -12.516 34.219 29.328 1 93.5 330 GLY A O 1
ATOM 2580 N N . SER A 1 331 ? -14.617 35.125 29.078 1 94.75 331 SER A N 1
ATOM 2581 C CA . SER A 1 331 ? -14.422 35.406 27.656 1 94.75 331 SER A CA 1
ATOM 2582 C C . SER A 1 331 ? -14.984 36.781 27.281 1 94.75 331 SER A C 1
ATOM 2584 O O . SER A 1 331 ? -15.836 37.312 28 1 94.75 331 SER A O 1
ATOM 2586 N N . ARG A 1 332 ? -14.398 37.312 26.312 1 95.5 332 ARG A N 1
ATOM 2587 C CA . ARG A 1 332 ? -14.828 38.594 25.781 1 95.5 332 ARG A CA 1
ATOM 2588 C C . ARG A 1 332 ? -14.867 38.594 24.25 1 95.5 332 ARG A C 1
ATOM 2590 O O . ARG A 1 332 ? -13.984 38 23.609 1 95.5 332 ARG A O 1
ATOM 2597 N N . ASN A 1 333 ? -15.898 39.219 23.703 1 96.38 333 ASN A N 1
ATOM 2598 C CA . ASN A 1 333 ? -16 39.281 22.25 1 96.38 333 ASN A CA 1
ATOM 2599 C C . ASN A 1 333 ? -14.938 40.188 21.656 1 96.38 333 ASN A C 1
ATOM 2601 O O . ASN A 1 333 ? -14.742 41.312 22.125 1 96.38 333 ASN A O 1
ATOM 2605 N N . ILE A 1 334 ? -14.234 39.719 20.734 1 97.25 334 ILE A N 1
ATOM 2606 C CA . ILE A 1 334 ? -13.312 40.531 19.953 1 97.25 334 ILE A CA 1
ATOM 2607 C C . ILE A 1 334 ? -14.055 41.156 18.766 1 97.25 334 ILE A C 1
ATOM 2609 O O . ILE A 1 334 ? -13.836 42.312 18.438 1 97.25 334 ILE A O 1
ATOM 2613 N N . THR A 1 335 ? -14.852 40.312 18.109 1 97.06 335 THR A N 1
ATOM 2614 C CA . THR A 1 335 ? -15.727 40.812 17.047 1 97.06 335 THR A CA 1
ATOM 2615 C C . THR A 1 335 ? -17.188 40.562 17.406 1 97.06 335 THR A C 1
ATOM 2617 O O . THR A 1 335 ? -17.5 39.75 18.281 1 97.06 335 THR A O 1
ATOM 2620 N N . SER A 1 336 ? -18.094 41.281 16.688 1 91.94 336 SER A N 1
ATOM 2621 C CA . SER A 1 336 ? -19.516 41.125 16.953 1 91.94 336 SER A CA 1
ATOM 2622 C C . SER A 1 336 ? -20.094 39.938 16.188 1 91.94 336 SER A C 1
ATOM 2624 O O . SER A 1 336 ? -19.656 39.656 15.062 1 91.94 336 SER A O 1
ATOM 2626 N N . GLN A 1 337 ? -21.016 39.375 16.875 1 88.62 337 GLN A N 1
ATOM 2627 C CA . GLN A 1 337 ? -21.766 38.344 16.141 1 88.62 337 GLN A CA 1
ATOM 2628 C C . GLN A 1 337 ? -22.531 38.969 14.984 1 88.62 337 GLN A C 1
ATOM 2630 O O . GLN A 1 337 ? -23.094 40.062 15.102 1 88.62 337 GLN A O 1
ATOM 2635 N N . SER A 1 338 ? -22.562 38.219 13.867 1 91.19 338 SER A N 1
ATOM 2636 C CA . SER A 1 338 ? -23.25 38.719 12.68 1 91.19 338 SER A CA 1
ATOM 2637 C C . SER A 1 338 ? -23.828 37.562 11.852 1 91.19 338 SER A C 1
ATOM 2639 O O . SER A 1 338 ? -23.281 36.469 11.867 1 91.19 338 SER A O 1
ATOM 2641 N N . SER A 1 339 ? -24.922 37.844 11.211 1 92.38 339 SER A N 1
ATOM 2642 C CA . SER A 1 339 ? -25.438 36.875 10.234 1 92.38 339 SER A CA 1
ATOM 2643 C C . SER A 1 339 ? -24.844 37.125 8.852 1 92.38 339 SER A C 1
ATOM 2645 O O . SER A 1 339 ? -25.047 36.344 7.93 1 92.38 339 SER A O 1
ATOM 2647 N N . GLN A 1 340 ? -24.047 38.188 8.773 1 92.94 340 GLN A N 1
ATOM 2648 C CA . GLN A 1 340 ? -23.578 38.594 7.457 1 92.94 340 GLN A CA 1
ATOM 2649 C C . GLN A 1 340 ? -22.141 38.188 7.227 1 92.94 340 GLN A C 1
ATOM 2651 O O . GLN A 1 340 ? -21.672 38.156 6.086 1 92.94 340 GLN A O 1
ATOM 2656 N N . TYR A 1 341 ? -21.438 38.062 8.289 1 95.5 341 TYR A N 1
ATOM 2657 C CA . TYR A 1 341 ? -20.031 37.719 8.07 1 95.5 341 TYR A CA 1
ATOM 2658 C C . TYR A 1 341 ? -19.578 36.656 9.07 1 95.5 341 TYR A C 1
ATOM 2660 O O . TYR A 1 341 ? -20.156 36.531 10.148 1 95.5 341 TYR A O 1
ATOM 2668 N N . SER A 1 342 ? -18.641 35.844 8.688 1 97.06 342 SER A N 1
ATOM 2669 C CA . SER A 1 342 ? -17.953 34.844 9.5 1 97.06 342 SER A CA 1
ATOM 2670 C C . SER A 1 342 ? -16.5 35.25 9.766 1 97.06 342 SER A C 1
ATOM 2672 O O . SER A 1 342 ? -15.773 35.594 8.836 1 97.06 342 SER A O 1
ATOM 2674 N N . ASP A 1 343 ? -16.078 35.25 11.008 1 98.44 343 ASP A N 1
ATOM 2675 C CA . ASP A 1 343 ? -14.695 35.531 11.383 1 98.44 343 ASP A CA 1
ATOM 2676 C C . ASP A 1 343 ? -13.992 34.219 11.805 1 98.44 343 ASP A C 1
ATOM 2678 O O . ASP A 1 343 ? -14.383 33.594 12.789 1 98.44 343 ASP A O 1
ATOM 2682 N N . THR A 1 344 ? -12.969 33.844 11.031 1 97.75 344 THR A N 1
ATOM 2683 C CA . THR A 1 344 ? -12.281 32.562 11.227 1 97.75 344 THR A CA 1
ATOM 2684 C C . THR A 1 344 ? -10.773 32.719 11.062 1 97.75 344 THR A C 1
ATOM 2686 O O . THR A 1 344 ? -10.305 33.812 10.68 1 97.75 344 THR A O 1
ATOM 2689 N N . HIS A 1 345 ? -10.031 31.75 11.469 1 97.56 345 HIS A N 1
ATOM 2690 C CA . HIS A 1 345 ? -8.602 31.609 11.203 1 97.56 345 HIS A CA 1
ATOM 2691 C C . HIS A 1 345 ? -7.812 32.75 11.828 1 97.56 345 HIS A C 1
ATOM 2693 O O . HIS A 1 345 ? -7.055 33.438 11.133 1 97.56 345 HIS A O 1
ATOM 2699 N N . PRO A 1 346 ? -7.988 32.938 13.117 1 97.75 346 PRO A N 1
ATOM 2700 C CA . PRO A 1 346 ? -7.176 33.969 13.773 1 97.75 346 PRO A CA 1
ATOM 2701 C C . PRO A 1 346 ? -5.691 33.625 13.82 1 97.75 346 PRO A C 1
ATOM 2703 O O . PRO A 1 346 ? -5.34 32.438 13.992 1 97.75 346 PRO A O 1
ATOM 2706 N N . VAL A 1 347 ? -4.887 34.594 13.633 1 96.62 347 VAL A N 1
ATOM 2707 C CA . VAL A 1 347 ? -3.436 34.5 13.719 1 96.62 347 VAL A CA 1
ATOM 2708 C C . VAL A 1 347 ? -2.875 35.625 14.562 1 96.62 347 VAL A C 1
ATOM 2710 O O . VAL A 1 347 ? -3.221 36.812 14.344 1 96.62 347 VAL A O 1
ATOM 2713 N N . SER A 1 348 ? -2.057 35.25 15.547 1 94.81 348 SER A N 1
ATOM 2714 C CA . SER A 1 348 ? -1.445 36.25 16.406 1 94.81 348 SER A CA 1
ATOM 2715 C C . SER A 1 348 ? 0.056 36.344 16.156 1 94.81 348 SER A C 1
ATOM 2717 O O . SER A 1 348 ? 0.724 35.344 15.938 1 94.81 348 SER A O 1
ATOM 2719 N N . LEU A 1 349 ? 0.573 37.531 16.203 1 91.44 349 LEU A N 1
ATOM 2720 C CA . LEU A 1 349 ? 2.008 37.781 16.078 1 91.44 349 LEU A CA 1
ATOM 2721 C C . LEU A 1 349 ? 2.574 38.312 17.391 1 91.44 349 LEU A C 1
ATOM 2723 O O . LEU A 1 349 ? 1.821 38.781 18.266 1 91.44 349 LEU A O 1
ATOM 2727 N N . LYS A 1 350 ? 3.939 38.25 17.625 1 80.19 350 LYS A N 1
ATOM 2728 C CA . LYS A 1 350 ? 4.637 38.656 18.844 1 80.19 350 LYS A CA 1
ATOM 2729 C C . LYS A 1 350 ? 4.391 40.125 19.156 1 80.19 350 LYS A C 1
ATOM 2731 O O . LYS A 1 350 ? 4.398 40.531 20.328 1 80.19 350 LYS A O 1
ATOM 2736 N N . ASP A 1 351 ? 4.102 40.938 18.266 1 74.88 351 ASP A N 1
ATOM 2737 C CA . ASP A 1 351 ? 3.975 42.375 18.484 1 74.88 351 ASP A CA 1
ATOM 2738 C C . ASP A 1 351 ? 2.529 42.781 18.797 1 74.88 351 ASP A C 1
ATOM 2740 O O . ASP A 1 351 ? 2.082 43.875 18.438 1 74.88 351 ASP A O 1
ATOM 2744 N N . ASN A 1 352 ? 1.837 41.875 19.328 1 82.12 352 ASN A N 1
ATOM 2745 C CA . ASN A 1 352 ? 0.484 42.125 19.828 1 82.12 352 ASN A CA 1
ATOM 2746 C C . ASN A 1 352 ? -0.476 42.438 18.688 1 82.12 352 ASN A C 1
ATOM 2748 O O . ASN A 1 352 ? -1.28 43.375 18.797 1 82.12 352 ASN A O 1
ATOM 2752 N N . GLN A 1 353 ? -0.279 41.875 17.656 1 92.69 353 GLN A N 1
ATOM 2753 C CA . GLN A 1 353 ? -1.186 42.031 16.531 1 92.69 353 GLN A CA 1
ATOM 2754 C C . GLN A 1 353 ? -2.004 40.781 16.297 1 92.69 353 GLN A C 1
ATOM 2756 O O . GLN A 1 353 ? -1.49 39.656 16.438 1 92.69 353 GLN A O 1
ATOM 2761 N N . LEU A 1 354 ? -3.225 41.031 16 1 96.44 354 LEU A N 1
ATOM 2762 C CA . LEU A 1 354 ? -4.164 39.938 15.703 1 96.44 354 LEU A CA 1
ATOM 2763 C C . LEU A 1 354 ? -4.68 40.062 14.273 1 96.44 354 LEU A C 1
ATOM 2765 O O . LEU A 1 354 ? -5.023 41.156 13.812 1 96.44 354 LEU A O 1
ATOM 2769 N N . PHE A 1 355 ? -4.629 39 13.523 1 96.94 355 PHE A N 1
ATOM 2770 C CA . PHE A 1 355 ? -5.168 38.938 12.172 1 96.94 355 PHE A CA 1
ATOM 2771 C C . PHE A 1 355 ? -6.23 37.844 12.078 1 96.94 355 PHE A C 1
ATOM 2773 O O . PHE A 1 355 ? -6.199 36.875 12.844 1 96.94 355 PHE A O 1
ATOM 2780 N N . TRP A 1 356 ? -7.211 37.969 11.18 1 98 356 TRP A N 1
ATOM 2781 C CA . TRP A 1 356 ? -8.188 36.906 10.945 1 98 356 TRP A CA 1
ATOM 2782 C C . TRP A 1 356 ? -8.836 37.062 9.57 1 98 356 TRP A C 1
ATOM 2784 O O . TRP A 1 356 ? -8.625 38.062 8.891 1 98 356 TRP A O 1
ATOM 2794 N N . GLU A 1 357 ? -9.523 36.062 9.172 1 98.12 357 GLU A N 1
ATOM 2795 C CA . GLU A 1 357 ? -10.297 36.062 7.93 1 98.12 357 GLU A CA 1
ATOM 2796 C C . GLU A 1 357 ? -11.758 36.406 8.195 1 98.12 357 GLU A C 1
ATOM 2798 O O . GLU A 1 357 ? -12.398 35.781 9.047 1 98.12 357 GLU A O 1
ATOM 2803 N N . ARG A 1 358 ? -12.25 37.344 7.496 1 98.12 358 ARG A N 1
ATOM 2804 C CA . ARG A 1 358 ? -13.68 37.625 7.523 1 98.12 358 ARG A CA 1
ATOM 2805 C C . ARG A 1 358 ? -14.328 37.312 6.184 1 98.12 358 ARG A C 1
ATOM 2807 O O . ARG A 1 358 ? -13.938 37.844 5.148 1 98.12 358 ARG A O 1
ATOM 2814 N N . HIS A 1 359 ? -15.219 36.375 6.211 1 97.44 359 HIS A N 1
ATOM 2815 C CA . HIS A 1 359 ? -16.016 36 5.043 1 97.44 359 HIS A CA 1
ATOM 2816 C C . HIS A 1 359 ? -17.297 36.812 4.965 1 97.44 359 HIS A C 1
ATOM 2818 O O . HIS A 1 359 ? -18.141 36.75 5.863 1 97.44 359 HIS A O 1
ATOM 2824 N N . GLN A 1 360 ? -17.438 37.531 3.904 1 95.5 360 GLN A N 1
ATOM 2825 C CA . GLN A 1 360 ? -18.641 38.375 3.721 1 95.5 360 GLN A CA 1
ATOM 2826 C C . GLN A 1 360 ? -19.062 38.406 2.256 1 95.5 360 GLN A C 1
ATOM 2828 O O . GLN A 1 360 ? -18.422 37.781 1.405 1 95.5 360 GLN A O 1
ATOM 2833 N N . GLN A 1 361 ? -20.172 39 1.998 1 92.81 361 GLN A N 1
ATOM 2834 C CA . GLN A 1 361 ? -20.734 39.031 0.652 1 92.81 361 GLN A CA 1
ATOM 2835 C C . GLN A 1 361 ? -19.75 39.656 -0.338 1 92.81 361 GLN A C 1
ATOM 2837 O O . GLN A 1 361 ? -19.672 39.219 -1.49 1 92.81 361 GLN A O 1
ATOM 2842 N N . SER A 1 362 ? -19.031 40.625 0.087 1 92.25 362 SER A N 1
ATOM 2843 C CA . SER A 1 362 ? -18.125 41.344 -0.79 1 92.25 362 SER A CA 1
ATOM 2844 C C . SER A 1 362 ? -16.859 40.562 -1.062 1 92.25 362 SER A C 1
ATOM 2846 O O . SER A 1 362 ? -16.047 40.938 -1.91 1 92.25 362 SER A O 1
ATOM 2848 N N . GLY A 1 363 ? -16.625 39.531 -0.353 1 95.38 363 GLY A N 1
ATOM 2849 C CA . GLY A 1 363 ? -15.438 38.719 -0.514 1 95.38 363 GLY A CA 1
ATOM 2850 C C . GLY A 1 363 ? -14.82 38.281 0.806 1 95.38 363 GLY A C 1
ATOM 2851 O O . GLY A 1 363 ? -15.43 38.438 1.864 1 95.38 363 GLY A O 1
ATOM 2852 N N . ILE A 1 364 ? -13.695 37.656 0.722 1 97.81 364 ILE A N 1
ATOM 2853 C CA . ILE A 1 364 ? -12.945 37.219 1.894 1 97.81 364 ILE A CA 1
ATOM 2854 C C . ILE A 1 364 ? -11.734 38.125 2.105 1 97.81 364 ILE A C 1
ATOM 2856 O O . ILE A 1 364 ? -10.906 38.281 1.205 1 97.81 364 ILE A O 1
ATOM 2860 N N . HIS A 1 365 ? -11.711 38.75 3.295 1 98 365 HIS A N 1
ATOM 2861 C CA . HIS A 1 365 ? -10.656 39.719 3.596 1 98 365 HIS A CA 1
ATOM 2862 C C . HIS A 1 365 ? -9.891 39.312 4.855 1 98 365 HIS A C 1
ATOM 2864 O O . HIS A 1 365 ? -10.453 38.688 5.758 1 98 365 HIS A O 1
ATOM 2870 N N . VAL A 1 366 ? -8.578 39.656 4.895 1 97.81 366 VAL A N 1
ATOM 2871 C CA . VAL A 1 366 ? -7.809 39.531 6.129 1 97.81 366 VAL A CA 1
ATOM 2872 C C . VAL A 1 366 ? -7.883 40.844 6.914 1 97.81 366 VAL A C 1
ATOM 2874 O O . VAL A 1 366 ? -7.492 41.906 6.41 1 97.81 366 VAL A O 1
ATOM 2877 N N . TRP A 1 367 ? -8.383 40.719 8.109 1 97.44 367 TRP A N 1
ATOM 2878 C CA . TRP A 1 367 ? -8.484 41.844 9.016 1 97.44 367 TRP A CA 1
ATOM 2879 C C . TRP A 1 367 ? -7.332 41.875 10.016 1 97.44 367 TRP A C 1
ATOM 2881 O O . TRP A 1 367 ? -6.719 40.812 10.273 1 97.44 367 TRP A O 1
ATOM 2891 N N . GLN A 1 368 ? -7.043 43.062 10.5 1 96.25 368 GLN A N 1
ATOM 2892 C CA . GLN A 1 368 ? -5.984 43.281 11.484 1 96.25 368 GLN A CA 1
ATOM 2893 C C . GLN A 1 368 ? -6.492 44.062 12.672 1 96.25 368 GLN A C 1
ATOM 2895 O O . GLN A 1 368 ? -7.359 44.938 12.523 1 96.25 368 GLN A O 1
ATOM 2900 N N . ALA A 1 369 ? -6 43.781 13.844 1 96.31 369 ALA A N 1
ATOM 2901 C CA . ALA A 1 369 ? -6.312 44.531 15.062 1 96.31 369 ALA A CA 1
ATOM 2902 C C . ALA A 1 369 ? -5.184 44.406 16.078 1 96.31 369 ALA A C 1
ATOM 2904 O O . ALA A 1 369 ? -4.238 43.625 15.883 1 96.31 369 ALA A O 1
ATOM 2905 N N . ASP A 1 370 ? -5.309 45.219 17.094 1 93 370 ASP A N 1
ATOM 2906 C CA . ASP A 1 370 ? -4.48 44.969 18.281 1 93 370 ASP A CA 1
ATOM 2907 C C . ASP A 1 370 ? -4.883 43.656 18.969 1 93 370 ASP A C 1
ATOM 2909 O O . ASP A 1 370 ? -5.969 43.125 18.734 1 93 370 ASP A O 1
ATOM 2913 N N . SER A 1 371 ? -4.051 43.219 19.859 1 89.25 371 SER A N 1
ATOM 2914 C CA . SER A 1 371 ? -4.27 41.906 20.484 1 89.25 371 SER A CA 1
ATOM 2915 C C . SER A 1 371 ? -5.582 41.875 21.266 1 89.25 371 SER A C 1
ATOM 2917 O O . SER A 1 371 ? -6.191 40.812 21.422 1 89.25 371 SER A O 1
ATOM 2919 N N . ASN A 1 372 ? -6.031 43.031 21.672 1 87.06 372 ASN A N 1
ATOM 2920 C CA . ASN A 1 372 ? -7.27 43.094 22.438 1 87.06 372 ASN A CA 1
ATOM 2921 C C . ASN A 1 372 ? -8.477 43.312 21.531 1 87.06 372 ASN A C 1
ATOM 2923 O O . ASN A 1 372 ? -9.609 43.438 22.016 1 87.06 372 ASN A O 1
ATOM 2927 N N . GLY A 1 373 ? -8.219 43.406 20.266 1 91.69 373 GLY A N 1
ATOM 2928 C CA . GLY A 1 373 ? -9.305 43.531 19.312 1 91.69 373 GLY A CA 1
ATOM 2929 C C . GLY A 1 373 ? -9.586 44.969 18.922 1 91.69 373 GLY A C 1
ATOM 2930 O O . GLY A 1 373 ? -10.461 45.219 18.094 1 91.69 373 GLY A O 1
ATOM 2931 N N . SER A 1 374 ? -8.828 45.812 19.453 1 93.06 374 SER A N 1
ATOM 2932 C CA . SER A 1 374 ? -9.062 47.219 19.109 1 93.06 374 SER A CA 1
ATOM 2933 C C . SER A 1 374 ? -8.406 47.594 17.781 1 93.06 374 SER A C 1
ATOM 2935 O O . SER A 1 374 ? -7.594 46.812 17.266 1 93.06 374 SER A O 1
ATOM 2937 N N . SER A 1 375 ? -8.852 48.719 17.125 1 94.75 375 SER A N 1
ATOM 2938 C CA . SER A 1 375 ? -8.289 49.281 15.898 1 94.75 375 SER A CA 1
ATOM 2939 C C . SER A 1 375 ? -8.422 48.312 14.727 1 94.75 375 SER A C 1
ATOM 2941 O O . SER A 1 375 ? -7.457 48.062 14.008 1 94.75 375 SER A O 1
ATOM 2943 N N . GLN A 1 376 ? -9.57 47.812 14.625 1 96.56 376 GLN A N 1
ATOM 2944 C CA . GLN A 1 376 ? -9.82 46.812 13.57 1 96.56 376 GLN A CA 1
ATOM 2945 C C . GLN A 1 376 ? -9.828 47.5 12.195 1 96.56 376 GLN A C 1
ATOM 2947 O O . GLN A 1 376 ? -10.422 48.562 12.023 1 96.56 376 GLN A O 1
ATOM 2952 N N . LYS A 1 377 ? -9.148 46.875 11.25 1 96.38 377 LYS A N 1
ATOM 2953 C CA . LYS A 1 377 ? -9.133 47.375 9.875 1 96.38 377 LYS A CA 1
ATOM 2954 C C . LYS A 1 377 ? -8.844 46.219 8.898 1 96.38 377 LYS A C 1
ATOM 2956 O O . LYS A 1 377 ? -8.289 45.188 9.281 1 96.38 377 LYS A O 1
ATOM 2961 N N . ILE A 1 378 ? -9.227 46.438 7.68 1 96.69 378 ILE A N 1
ATOM 2962 C CA . ILE A 1 378 ? -8.867 45.5 6.633 1 96.69 378 ILE A CA 1
ATOM 2963 C C . ILE A 1 378 ? -7.383 45.625 6.301 1 96.69 378 ILE A C 1
ATOM 2965 O O . ILE A 1 378 ? -6.879 46.719 6.078 1 96.69 378 ILE A O 1
ATOM 2969 N N . TRP A 1 379 ? -6.699 44.5 6.352 1 96.44 379 TRP A N 1
ATOM 2970 C CA . TRP A 1 379 ? -5.281 44.5 6.012 1 96.44 379 TRP A CA 1
ATOM 2971 C C . TRP A 1 379 ? -5.074 44.031 4.566 1 96.44 379 TRP A C 1
ATOM 2973 O O . TRP A 1 379 ? -4.34 44.688 3.812 1 96.44 379 TRP A O 1
ATOM 2983 N N . ILE A 1 380 ? -5.691 43 4.129 1 97.38 380 ILE A N 1
ATOM 2984 C CA . ILE A 1 380 ? -5.625 42.469 2.766 1 97.38 380 ILE A CA 1
ATOM 2985 C C . ILE A 1 380 ? -7.031 42.156 2.258 1 97.38 380 ILE A C 1
ATOM 2987 O O . ILE A 1 380 ? -7.789 41.438 2.906 1 97.38 380 ILE A O 1
ATOM 2991 N N . GLU A 1 381 ? -7.359 42.625 1.034 1 96.25 381 GLU A N 1
ATOM 2992 C CA . GLU A 1 381 ? -8.672 42.375 0.449 1 96.25 381 GLU A CA 1
ATOM 2993 C C . GLU A 1 381 ? -8.648 41.156 -0.477 1 96.25 381 GLU A C 1
ATOM 2995 O O . GLU A 1 381 ? -7.645 40.906 -1.157 1 96.25 381 GLU A O 1
ATOM 3000 N N . ASN A 1 382 ? -9.672 40.406 -0.538 1 96 382 ASN A N 1
ATOM 3001 C CA . ASN A 1 382 ? -9.992 39.375 -1.521 1 96 382 ASN A CA 1
ATOM 3002 C C . ASN A 1 382 ? -8.922 38.312 -1.565 1 96 382 ASN A C 1
ATOM 3004 O O . ASN A 1 382 ? -8.328 38.062 -2.617 1 96 382 ASN A O 1
ATOM 3008 N N . VAL A 1 383 ? -8.828 37.562 -0.506 1 97.25 383 VAL A N 1
ATOM 3009 C CA . VAL A 1 383 ? -7.898 36.438 -0.465 1 97.25 383 VAL A CA 1
ATOM 3010 C C . VAL A 1 383 ? -8.656 35.125 -0.722 1 97.25 383 VAL A C 1
ATOM 3012 O O . VAL A 1 383 ? -9.875 35.094 -0.567 1 97.25 383 VAL A O 1
ATOM 3015 N N . THR A 1 384 ? -7.957 34.125 -1.284 1 97 384 THR A N 1
ATOM 3016 C CA . THR A 1 384 ? -8.477 32.781 -1.246 1 97 384 THR A CA 1
ATOM 3017 C C . THR A 1 384 ? -8.461 32.219 0.179 1 97 384 THR A C 1
ATOM 3019 O O . THR A 1 384 ? -7.488 32.406 0.914 1 97 384 THR A O 1
ATOM 3022 N N . PRO A 1 385 ? -9.562 31.547 0.568 1 95.69 385 PRO A N 1
ATOM 3023 C CA . PRO A 1 385 ? -9.688 31.109 1.957 1 95.69 385 PRO A CA 1
ATOM 3024 C C . PRO A 1 385 ? -8.492 30.281 2.422 1 95.69 385 PRO A C 1
ATOM 3026 O O . PRO A 1 385 ? -8.141 29.281 1.785 1 95.69 385 PRO A O 1
ATOM 3029 N N . GLU A 1 386 ? -7.957 30.656 3.553 1 94.88 386 GLU A N 1
ATOM 3030 C CA . GLU A 1 386 ? -6.891 29.969 4.285 1 94.88 386 GLU A CA 1
ATOM 3031 C C . GLU A 1 386 ? -5.633 29.844 3.432 1 94.88 386 GLU A C 1
ATOM 3033 O O . GLU A 1 386 ? -4.801 28.969 3.68 1 94.88 386 GLU A O 1
ATOM 3038 N N . GLN A 1 387 ? -5.5 30.625 2.393 1 96.94 387 GLN A N 1
ATOM 3039 C CA . GLN A 1 387 ? -4.34 30.594 1.506 1 96.94 387 GLN A CA 1
ATOM 3040 C C . GLN A 1 387 ? -3.502 31.859 1.651 1 96.94 387 GLN A C 1
ATOM 3042 O O . GLN A 1 387 ? -3.166 32.5 0.657 1 96.94 387 GLN A O 1
ATOM 3047 N N . TRP A 1 388 ? -3.158 32.125 2.889 1 97.44 388 TRP A N 1
ATOM 3048 C CA . TRP A 1 388 ? -2.268 33.25 3.211 1 97.44 388 TRP A CA 1
ATOM 3049 C C . TRP A 1 388 ? -1.369 32.906 4.395 1 97.44 388 TRP A C 1
ATOM 3051 O O . TRP A 1 388 ? -1.73 32.062 5.23 1 97.44 388 TRP A O 1
ATOM 3061 N N . SER A 1 389 ? -0.196 33.406 4.379 1 96.44 389 SER A N 1
ATOM 3062 C CA . SER A 1 389 ? 0.812 33.188 5.406 1 96.44 389 SER A CA 1
ATOM 3063 C C . SER A 1 389 ? 1.568 34.438 5.742 1 96.44 389 SER A C 1
ATOM 3065 O O . SER A 1 389 ? 1.881 35.25 4.852 1 96.44 389 SER A O 1
ATOM 3067 N N . ILE A 1 390 ? 1.773 34.656 7.066 1 95.88 390 ILE A N 1
ATOM 3068 C CA . ILE A 1 390 ? 2.438 35.875 7.516 1 95.88 390 ILE A CA 1
ATOM 3069 C C . ILE A 1 390 ? 3.877 35.562 7.918 1 95.88 390 ILE A C 1
ATOM 3071 O O . ILE A 1 390 ? 4.141 34.531 8.562 1 95.88 390 ILE A O 1
ATOM 3075 N N . TYR A 1 391 ? 4.754 36.375 7.418 1 94.81 391 TYR A N 1
ATOM 3076 C CA . TYR A 1 391 ? 6.145 36.312 7.859 1 94.81 391 TYR A CA 1
ATOM 3077 C C . TYR A 1 391 ? 6.473 37.469 8.797 1 94.81 391 TYR A C 1
ATOM 3079 O O . TYR A 1 391 ? 6.176 38.625 8.492 1 94.81 391 TYR A O 1
ATOM 3087 N N . GLN A 1 392 ? 7 37.094 9.992 1 84.69 392 GLN A N 1
ATOM 3088 C CA . GLN A 1 392 ? 7.449 38.125 10.922 1 84.69 392 GLN A CA 1
ATOM 3089 C C . GLN A 1 392 ? 8.922 37.938 11.281 1 84.69 392 GLN A C 1
ATOM 3091 O O . GLN A 1 392 ? 9.352 36.812 11.609 1 84.69 392 GLN A O 1
ATOM 3096 N N . THR A 1 393 ? 9.68 38.969 10.945 1 71.56 393 THR A N 1
ATOM 3097 C CA . THR A 1 393 ? 11.094 38.906 11.305 1 71.56 393 THR A CA 1
ATOM 3098 C C . THR A 1 393 ? 11.273 38.938 12.82 1 71.56 393 THR A C 1
ATOM 3100 O O . THR A 1 393 ? 10.531 39.656 13.516 1 71.56 393 THR A O 1
ATOM 3103 N N . ASN A 1 394 ? 12.023 38.031 13.492 1 55.84 394 ASN A N 1
ATOM 3104 C CA . ASN A 1 394 ? 12.383 38.094 14.906 1 55.84 394 ASN A CA 1
ATOM 3105 C C . ASN A 1 394 ? 13.109 39.406 15.234 1 55.84 394 ASN A C 1
ATOM 3107 O O . ASN A 1 394 ? 13.891 39.906 14.422 1 55.84 394 ASN A O 1
ATOM 3111 N N . MET B 1 1 ? -16.969 -105.5 -10.352 1 25.92 1 MET B N 1
ATOM 3112 C CA . MET B 1 1 ? -15.82 -104.625 -10.375 1 25.92 1 MET B CA 1
ATOM 3113 C C . MET B 1 1 ? -16.078 -103.438 -11.305 1 25.92 1 MET B C 1
ATOM 3115 O O . MET B 1 1 ? -15.266 -103.125 -12.188 1 25.92 1 MET B O 1
ATOM 3119 N N . ARG B 1 2 ? -17.516 -103.062 -11.445 1 39.66 2 ARG B N 1
ATOM 3120 C CA . ARG B 1 2 ? -18 -101.938 -12.258 1 39.66 2 ARG B CA 1
ATOM 3121 C C . ARG B 1 2 ? -17.312 -100.625 -11.898 1 39.66 2 ARG B C 1
ATOM 3123 O O . ARG B 1 2 ? -17.328 -100.25 -10.734 1 39.66 2 ARG B O 1
ATOM 3130 N N . SER B 1 3 ? -16.234 -100.25 -12.641 1 26.83 3 SER B N 1
ATOM 3131 C CA . SER B 1 3 ? -15.336 -99.062 -12.531 1 26.83 3 SER B CA 1
ATOM 3132 C C . SER B 1 3 ? -16.078 -97.75 -12.781 1 26.83 3 SER B C 1
ATOM 3134 O O . SER B 1 3 ? -16.641 -97.562 -13.852 1 26.83 3 SER B O 1
ATOM 3136 N N . LYS B 1 4 ? -16.797 -97.25 -11.75 1 48.03 4 LYS B N 1
ATOM 3137 C CA . LYS B 1 4 ? -17.406 -95.938 -11.781 1 48.03 4 LYS B CA 1
ATOM 3138 C C . LYS B 1 4 ? -16.375 -94.875 -12.133 1 48.03 4 LYS B C 1
ATOM 3140 O O . LYS B 1 4 ? -15.414 -94.688 -11.391 1 48.03 4 LYS B O 1
ATOM 3145 N N . ILE B 1 5 ? -16.078 -94.562 -13.469 1 37.22 5 ILE B N 1
ATOM 3146 C CA . ILE B 1 5 ? -15.234 -93.5 -13.984 1 37.22 5 ILE B CA 1
ATOM 3147 C C . ILE B 1 5 ? -15.789 -92.125 -13.555 1 37.22 5 ILE B C 1
ATOM 3149 O O . ILE B 1 5 ? -16.938 -91.812 -13.844 1 37.22 5 ILE B O 1
ATOM 3153 N N . LEU B 1 6 ? -15.273 -91.5 -12.539 1 46.19 6 LEU B N 1
ATOM 3154 C CA . LEU B 1 6 ? -15.555 -90.188 -12.055 1 46.19 6 LEU B CA 1
ATOM 3155 C C . LEU B 1 6 ? -14.977 -89.125 -13 1 46.19 6 LEU B C 1
ATOM 3157 O O . LEU B 1 6 ? -13.758 -89.062 -13.211 1 46.19 6 LEU B O 1
ATOM 3161 N N . ILE B 1 7 ? -15.703 -88.688 -13.984 1 44.31 7 ILE B N 1
ATOM 3162 C CA . ILE B 1 7 ? -15.344 -87.562 -14.867 1 44.31 7 ILE B CA 1
ATOM 3163 C C . ILE B 1 7 ? -15.289 -86.312 -14.07 1 44.31 7 ILE B C 1
ATOM 3165 O O . ILE B 1 7 ? -16.297 -85.875 -13.5 1 44.31 7 ILE B O 1
ATOM 3169 N N . LEU B 1 8 ? -14.164 -85.938 -13.555 1 47.12 8 LEU B N 1
ATOM 3170 C CA . LEU B 1 8 ? -13.867 -84.625 -12.945 1 47.12 8 LEU B CA 1
ATOM 3171 C C . LEU B 1 8 ? -13.945 -83.5 -13.977 1 47.12 8 LEU B C 1
ATOM 3173 O O . LEU B 1 8 ? -13.172 -83.5 -14.938 1 47.12 8 LEU B O 1
ATOM 3177 N N . LEU B 1 9 ? -15.094 -82.875 -14.188 1 50.25 9 LEU B N 1
ATOM 3178 C CA . LEU B 1 9 ? -15.297 -81.688 -15.008 1 50.25 9 LEU B CA 1
ATOM 3179 C C . LEU B 1 9 ? -14.516 -80.5 -14.445 1 50.25 9 LEU B C 1
ATOM 3181 O O . LEU B 1 9 ? -14.781 -80.062 -13.328 1 50.25 9 LEU B O 1
ATOM 3185 N N . ILE B 1 10 ? -13.297 -80.25 -14.859 1 49.56 10 ILE B N 1
ATOM 3186 C CA . ILE B 1 10 ? -12.5 -79.062 -14.539 1 49.56 10 ILE B CA 1
ATOM 3187 C C . ILE B 1 10 ? -13.133 -77.875 -15.172 1 49.56 10 ILE B C 1
ATOM 3189 O O . ILE B 1 10 ? -13.203 -77.75 -16.406 1 49.56 10 ILE B O 1
ATOM 3193 N N . VAL B 1 11 ? -14 -77.062 -14.547 1 52 11 VAL B N 1
ATOM 3194 C CA . VAL B 1 11 ? -14.523 -75.812 -14.953 1 52 11 VAL B CA 1
ATOM 3195 C C . VAL B 1 11 ? -13.406 -74.75 -14.906 1 52 11 VAL B C 1
ATOM 3197 O O . VAL B 1 11 ? -12.891 -74.438 -13.836 1 52 11 VAL B O 1
ATOM 3200 N N . VAL B 1 12 ? -12.641 -74.5 -15.984 1 52.72 12 VAL B N 1
ATOM 3201 C CA . VAL B 1 12 ? -11.672 -73.438 -16.109 1 52.72 12 VAL B CA 1
ATOM 3202 C C . VAL B 1 12 ? -12.398 -72.062 -16.125 1 52.72 12 VAL B C 1
ATOM 3204 O O . VAL B 1 12 ? -13.195 -71.812 -17.031 1 52.72 12 VAL B O 1
ATOM 3207 N N . PHE B 1 13 ? -12.492 -71.375 -15.016 1 52.47 13 PHE B N 1
ATOM 3208 C CA . PHE B 1 13 ? -12.922 -70 -14.938 1 52.47 13 PHE B CA 1
ATOM 3209 C C . PHE B 1 13 ? -11.922 -69.062 -15.648 1 52.47 13 PHE B C 1
ATOM 3211 O O . PHE B 1 13 ? -10.797 -68.875 -15.188 1 52.47 13 PHE B O 1
ATOM 3218 N N . ILE B 1 14 ? -12.039 -68.812 -16.953 1 52.66 14 ILE B N 1
ATOM 3219 C CA . ILE B 1 14 ? -11.305 -67.75 -17.609 1 52.66 14 ILE B CA 1
ATOM 3220 C C . ILE B 1 14 ? -11.75 -66.438 -17.062 1 52.66 14 ILE B C 1
ATOM 3222 O O . ILE B 1 14 ? -12.883 -66 -17.297 1 52.66 14 ILE B O 1
ATOM 3226 N N . THR B 1 15 ? -11.141 -65.875 -16.031 1 48.12 15 THR B N 1
ATOM 3227 C CA . THR B 1 15 ? -11.328 -64.5 -15.648 1 48.12 15 THR B CA 1
ATOM 3228 C C . THR B 1 15 ? -10.805 -63.562 -16.75 1 48.12 15 THR B C 1
ATOM 3230 O O . THR B 1 15 ? -9.609 -63.562 -17.047 1 48.12 15 THR B O 1
ATOM 3233 N N . ILE B 1 16 ? -11.609 -63.219 -17.703 1 49.06 16 ILE B N 1
ATOM 3234 C CA . ILE B 1 16 ? -11.25 -62.125 -18.578 1 49.06 16 ILE B CA 1
ATOM 3235 C C . ILE B 1 16 ? -10.977 -60.875 -17.734 1 49.06 16 ILE B C 1
ATOM 3237 O O . ILE B 1 16 ? -11.836 -60.438 -16.969 1 49.06 16 ILE B O 1
ATOM 3241 N N . PRO B 1 17 ? -9.719 -60.562 -17.594 1 46.69 17 PRO B N 1
ATOM 3242 C CA . PRO B 1 17 ? -9.531 -59.281 -16.922 1 46.69 17 PRO B CA 1
ATOM 3243 C C . PRO B 1 17 ? -10.367 -58.156 -17.547 1 46.69 17 PRO B C 1
ATOM 3245 O O . PRO B 1 17 ? -10.383 -58 -18.766 1 46.69 17 PRO B O 1
ATOM 3248 N N . VAL B 1 18 ? -11.453 -57.844 -16.984 1 45 18 VAL B N 1
ATOM 3249 C CA . VAL B 1 18 ? -12.125 -56.594 -17.359 1 45 18 VAL B CA 1
ATOM 3250 C C . VAL B 1 18 ? -11.125 -55.438 -17.344 1 45 18 VAL B C 1
ATOM 3252 O O . VAL B 1 18 ? -10.578 -55.094 -16.281 1 45 18 VAL B O 1
ATOM 3255 N N . SER B 1 19 ? -10.391 -55.25 -18.391 1 40.56 19 SER B N 1
ATOM 3256 C CA . SER B 1 19 ? -9.688 -53.969 -18.453 1 40.56 19 SER B CA 1
ATOM 3257 C C . SER B 1 19 ? -10.578 -52.812 -17.969 1 40.56 19 SER B C 1
ATOM 3259 O O . SER B 1 19 ? -11.648 -52.594 -18.547 1 40.56 19 SER B O 1
ATOM 3261 N N . VAL B 1 20 ? -10.719 -52.688 -16.734 1 44.31 20 VAL B N 1
ATOM 3262 C CA . VAL B 1 20 ? -11.32 -51.438 -16.297 1 44.31 20 VAL B CA 1
ATOM 3263 C C . VAL B 1 20 ? -10.914 -50.312 -17.234 1 44.31 20 VAL B C 1
ATOM 3265 O O . VAL B 1 20 ? -9.734 -49.969 -17.344 1 44.31 20 VAL B O 1
ATOM 3268 N N . ASN B 1 21 ? -11.438 -50.188 -18.422 1 46.06 21 ASN B N 1
ATOM 3269 C CA . ASN B 1 21 ? -11.234 -49.062 -19.328 1 46.06 21 ASN B CA 1
ATOM 3270 C C . ASN B 1 21 ? -11.133 -47.75 -18.562 1 46.06 21 ASN B C 1
ATOM 3272 O O . ASN B 1 21 ? -12.109 -47.281 -17.953 1 46.06 21 ASN B O 1
ATOM 3276 N N . ALA B 1 22 ? -10.031 -47.438 -18.016 1 54.47 22 ALA B N 1
ATOM 3277 C CA . ALA B 1 22 ? -9.82 -46.094 -17.453 1 54.47 22 ALA B CA 1
ATOM 3278 C C . ALA B 1 22 ? -10.5 -45.031 -18.312 1 54.47 22 ALA B C 1
ATOM 3280 O O . ALA B 1 22 ? -10.359 -45.031 -19.547 1 54.47 22 ALA B O 1
ATOM 3281 N N . ALA B 1 23 ? -11.562 -44.312 -17.797 1 65 23 ALA B N 1
ATOM 3282 C CA . ALA B 1 23 ? -12.281 -43.281 -18.516 1 65 23 ALA B CA 1
ATOM 3283 C C . ALA B 1 23 ? -11.312 -42.312 -19.203 1 65 23 ALA B C 1
ATOM 3285 O O . ALA B 1 23 ? -10.273 -41.969 -18.656 1 65 23 ALA B O 1
ATOM 3286 N N . GLU B 1 24 ? -11.414 -42.031 -20.422 1 79.25 24 GLU B N 1
ATOM 3287 C CA . GLU B 1 24 ? -10.633 -41.125 -21.25 1 79.25 24 GLU B CA 1
ATOM 3288 C C . GLU B 1 24 ? -10.578 -39.719 -20.625 1 79.25 24 GLU B C 1
ATOM 3290 O O . GLU B 1 24 ? -11.57 -39.219 -20.094 1 79.25 24 GLU B O 1
ATOM 3295 N N . PRO B 1 25 ? -9.352 -39.188 -20.562 1 89.31 25 PRO B N 1
ATOM 3296 C CA . PRO B 1 25 ? -9.227 -37.844 -19.984 1 89.31 25 PRO B CA 1
ATOM 3297 C C . PRO B 1 25 ? -10 -36.781 -20.781 1 89.31 25 PRO B C 1
ATOM 3299 O O . PRO B 1 25 ? -10.211 -36.938 -21.984 1 89.31 25 PRO B O 1
ATOM 3302 N N . LYS B 1 26 ? -10.523 -35.812 -20.094 1 94.44 26 LYS B N 1
ATOM 3303 C CA . LYS B 1 26 ? -11.141 -34.625 -20.672 1 94.44 26 LYS B CA 1
ATOM 3304 C C . LYS B 1 26 ? -10.211 -33.406 -20.578 1 94.44 26 LYS B C 1
ATOM 3306 O O . LYS B 1 26 ? -9.367 -33.344 -19.672 1 94.44 26 LYS B O 1
ATOM 3311 N N . ALA B 1 27 ? -10.406 -32.531 -21.531 1 97.31 27 ALA B N 1
ATOM 3312 C CA . ALA B 1 27 ? -9.609 -31.328 -21.453 1 97.31 27 ALA B CA 1
ATOM 3313 C C . ALA B 1 27 ? -10.453 -30.078 -21.719 1 97.31 27 ALA B C 1
ATOM 3315 O O . ALA B 1 27 ? -11.352 -30.109 -22.562 1 97.31 27 ALA B O 1
ATOM 3316 N N . ALA B 1 28 ? -10.266 -29.062 -20.969 1 98.62 28 ALA B N 1
ATOM 3317 C CA . ALA B 1 28 ? -10.711 -27.719 -21.297 1 98.62 28 ALA B CA 1
ATOM 3318 C C . ALA B 1 28 ? -9.57 -26.906 -21.891 1 98.62 28 ALA B C 1
ATOM 3320 O O . ALA B 1 28 ? -8.438 -26.969 -21.422 1 98.62 28 ALA B O 1
ATOM 3321 N N . PHE B 1 29 ? -9.836 -26.156 -23 1 98.62 29 PHE B N 1
ATOM 3322 C CA . PHE B 1 29 ? -8.766 -25.406 -23.641 1 98.62 29 PHE B CA 1
ATOM 3323 C C . PHE B 1 29 ? -9.32 -24.156 -24.312 1 98.62 29 PHE B C 1
ATOM 3325 O O . PHE B 1 29 ? -10.531 -24.047 -24.531 1 98.62 29 PHE B O 1
ATOM 3332 N N . ILE B 1 30 ? -8.461 -23.172 -24.578 1 98.62 30 ILE B N 1
ATOM 3333 C CA . ILE B 1 30 ? -8.836 -21.891 -25.172 1 98.62 30 ILE B CA 1
ATOM 3334 C C . ILE B 1 30 ? -8.305 -21.812 -26.609 1 98.62 30 ILE B C 1
ATOM 3336 O O . ILE B 1 30 ? -7.164 -22.203 -26.875 1 98.62 30 ILE B O 1
ATOM 3340 N N . ARG B 1 31 ? -9.125 -21.438 -27.484 1 97.38 31 ARG B N 1
ATOM 3341 C CA . ARG B 1 31 ? -8.766 -20.953 -28.812 1 97.38 31 ARG B CA 1
ATOM 3342 C C . ARG B 1 31 ? -9.125 -19.484 -28.984 1 97.38 31 ARG B C 1
ATOM 3344 O O . ARG B 1 31 ? -9.664 -18.859 -28.062 1 97.38 31 ARG B O 1
ATOM 3351 N N . SER B 1 32 ? -8.766 -18.953 -30.109 1 94.69 32 SER B N 1
ATOM 3352 C CA . SER B 1 32 ? -9.039 -17.547 -30.375 1 94.69 32 SER B CA 1
ATOM 3353 C C . SER B 1 32 ? -10.539 -17.25 -30.297 1 94.69 32 SER B C 1
ATOM 3355 O O . SER B 1 32 ? -10.938 -16.125 -29.984 1 94.69 32 SER B O 1
ATOM 3357 N N . ASP B 1 33 ? -11.32 -18.375 -30.5 1 96.31 33 ASP B N 1
ATOM 3358 C CA . ASP B 1 33 ? -12.75 -18.141 -30.625 1 96.31 33 ASP B CA 1
ATOM 3359 C C . ASP B 1 33 ? -13.492 -18.594 -29.359 1 96.31 33 ASP B C 1
ATOM 3361 O O . ASP B 1 33 ? -14.719 -18.625 -29.328 1 96.31 33 ASP B O 1
ATOM 3365 N N . GLY B 1 34 ? -12.727 -19.047 -28.406 1 98.19 34 GLY B N 1
ATOM 3366 C CA . GLY B 1 34 ? -13.484 -19.297 -27.188 1 98.19 34 GLY B CA 1
ATOM 3367 C C . GLY B 1 34 ? -12.93 -20.438 -26.359 1 98.19 34 GLY B C 1
ATOM 3368 O O . GLY B 1 34 ? -11.773 -20.844 -26.547 1 98.19 34 GLY B O 1
ATOM 3369 N N . LEU B 1 35 ? -13.742 -20.859 -25.328 1 98.75 35 LEU B N 1
ATOM 3370 C CA . LEU B 1 35 ? -13.477 -22 -24.438 1 98.75 35 LEU B CA 1
ATOM 3371 C C . LEU B 1 35 ? -14.023 -23.281 -25.047 1 98.75 35 LEU B C 1
ATOM 3373 O O . LEU B 1 35 ? -15.188 -23.344 -25.438 1 98.75 35 LEU B O 1
ATOM 3377 N N . TRP B 1 36 ? -13.203 -24.297 -25.094 1 98.75 36 TRP B N 1
ATOM 3378 C CA . TRP B 1 36 ? -13.562 -25.578 -25.719 1 98.75 36 TRP B CA 1
ATOM 3379 C C . TRP B 1 36 ? -13.398 -26.734 -24.734 1 98.75 36 TRP B C 1
ATOM 3381 O O . TRP B 1 36 ? -12.625 -26.641 -23.781 1 98.75 36 TRP B O 1
ATOM 3391 N N . LEU B 1 37 ? -14.148 -27.797 -24.984 1 98.25 37 LEU B N 1
ATOM 3392 C CA . LEU B 1 37 ? -14.086 -29.047 -24.266 1 98.25 37 LEU B CA 1
ATOM 3393 C C . LEU B 1 37 ? -13.695 -30.203 -25.188 1 98.25 37 LEU B C 1
ATOM 3395 O O . LEU B 1 37 ? -14.219 -30.312 -26.297 1 98.25 37 LEU B O 1
ATOM 3399 N N . LYS B 1 38 ? -12.703 -30.984 -24.797 1 97.19 38 LYS B N 1
ATOM 3400 C CA . LYS B 1 38 ? -12.352 -32.219 -25.453 1 97.19 38 LYS B CA 1
ATOM 3401 C C . LYS B 1 38 ? -12.812 -33.438 -24.641 1 97.19 38 LYS B C 1
ATOM 3403 O O . LYS B 1 38 ? -12.422 -33.594 -23.484 1 97.19 38 LYS B O 1
ATOM 3408 N N . LYS B 1 39 ? -13.617 -34.219 -25.188 1 93 39 LYS B N 1
ATOM 3409 C CA . LYS B 1 39 ? -14.055 -35.5 -24.625 1 93 39 LYS B CA 1
ATOM 3410 C C . LYS B 1 39 ? -13.906 -36.625 -25.641 1 93 39 LYS B C 1
ATOM 3412 O O . LYS B 1 39 ? -14.641 -36.688 -26.625 1 93 39 LYS B O 1
ATOM 3417 N N . GLY B 1 40 ? -13.031 -37.5 -25.312 1 87.88 40 GLY B N 1
ATOM 3418 C CA . GLY B 1 40 ? -12.734 -38.469 -26.344 1 87.88 40 GLY B CA 1
ATOM 3419 C C . GLY B 1 40 ? -12.242 -37.844 -27.625 1 87.88 40 GLY B C 1
ATOM 3420 O O . GLY B 1 40 ? -11.281 -37.062 -27.625 1 87.88 40 GLY B O 1
ATOM 3421 N N . THR B 1 41 ? -12.938 -38.125 -28.641 1 89.38 41 THR B N 1
ATOM 3422 C CA . THR B 1 41 ? -12.555 -37.562 -29.938 1 89.38 41 THR B CA 1
ATOM 3423 C C . THR B 1 41 ? -13.359 -36.312 -30.25 1 89.38 41 THR B C 1
ATOM 3425 O O . THR B 1 41 ? -13.102 -35.625 -31.234 1 89.38 41 THR B O 1
ATOM 3428 N N . LYS B 1 42 ? -14.227 -36 -29.422 1 94.62 42 LYS B N 1
ATOM 3429 C CA . LYS B 1 42 ? -15.148 -34.906 -29.703 1 94.62 42 LYS B CA 1
ATOM 3430 C C . LYS B 1 42 ? -14.672 -33.594 -29.062 1 94.62 42 LYS B C 1
ATOM 3432 O O . LYS B 1 42 ? -14.211 -33.594 -27.922 1 94.62 42 LYS B O 1
ATOM 3437 N N . GLU B 1 43 ? -14.734 -32.594 -29.844 1 97.06 43 GLU B N 1
ATOM 3438 C CA . GLU B 1 43 ? -14.492 -31.234 -29.359 1 97.06 43 GLU B CA 1
ATOM 3439 C C . GLU B 1 43 ? -15.766 -30.391 -29.406 1 97.06 43 GLU B C 1
ATOM 3441 O O . GLU B 1 43 ? -16.469 -30.391 -30.422 1 97.06 43 GLU B O 1
ATOM 3446 N N . THR B 1 44 ? -16.094 -29.703 -28.344 1 97.44 44 THR B N 1
ATOM 3447 C CA . THR B 1 44 ? -17.266 -28.844 -28.297 1 97.44 44 THR B CA 1
ATOM 3448 C C . THR B 1 44 ? -16.906 -27.453 -27.766 1 97.44 44 THR B C 1
ATOM 3450 O O . THR B 1 44 ? -16.219 -27.328 -26.75 1 97.44 44 THR B O 1
ATOM 3453 N N . ARG B 1 45 ? -17.391 -26.453 -28.5 1 98.06 45 ARG B N 1
ATOM 3454 C CA . ARG B 1 45 ? -17.203 -25.094 -27.984 1 98.06 45 ARG B CA 1
ATOM 3455 C C . ARG B 1 45 ? -18.219 -24.781 -26.891 1 98.06 45 ARG B C 1
ATOM 3457 O O . ARG B 1 45 ? -19.422 -24.922 -27.094 1 98.06 45 ARG B O 1
ATOM 3464 N N . LEU B 1 46 ? -17.766 -24.391 -25.797 1 98.44 46 LEU B N 1
ATOM 3465 C CA . LEU B 1 46 ? -18.625 -24.125 -24.641 1 98.44 46 LEU B CA 1
ATOM 3466 C C . LEU B 1 46 ? -19.016 -22.656 -24.578 1 98.44 46 LEU B C 1
ATOM 3468 O O . LEU B 1 46 ? -20.156 -22.312 -24.266 1 98.44 46 LEU B O 1
ATOM 3472 N N . VAL B 1 47 ? -18.047 -21.781 -24.75 1 98.44 47 VAL B N 1
ATOM 3473 C CA . VAL B 1 47 ? -18.219 -20.328 -24.703 1 98.44 47 VAL B CA 1
ATOM 3474 C C . VAL B 1 47 ? -17.609 -19.688 -25.938 1 98.44 47 VAL B C 1
ATOM 3476 O O . VAL B 1 47 ? -16.438 -19.953 -26.266 1 98.44 47 VAL B O 1
ATOM 3479 N N . SER B 1 48 ? -18.375 -18.875 -26.672 1 97.69 48 SER B N 1
ATOM 3480 C CA . SER B 1 48 ? -17.922 -18.203 -27.891 1 97.69 48 SER B CA 1
ATOM 3481 C C . SER B 1 48 ? -17.516 -16.766 -27.609 1 97.69 48 SER B C 1
ATOM 3483 O O . SER B 1 48 ? -18.312 -15.844 -27.812 1 97.69 48 SER B O 1
ATOM 3485 N N . GLU B 1 49 ? -16.359 -16.547 -27.125 1 96.94 49 GLU B N 1
ATOM 3486 C CA . GLU B 1 49 ? -15.797 -15.242 -26.812 1 96.94 49 GLU B CA 1
ATOM 3487 C C . GLU B 1 49 ? -14.281 -15.242 -26.969 1 96.94 49 GLU B C 1
ATOM 3489 O O . GLU B 1 49 ? -13.633 -16.281 -26.828 1 96.94 49 GLU B O 1
ATOM 3494 N N . SER B 1 50 ? -13.727 -14.141 -27.297 1 96.31 50 SER B N 1
ATOM 3495 C CA . SER B 1 50 ? -12.281 -14.023 -27.438 1 96.31 50 SER B CA 1
ATOM 3496 C C . SER B 1 50 ? -11.633 -13.57 -26.125 1 96.31 50 SER B C 1
ATOM 3498 O O . SER B 1 50 ? -12.297 -13.023 -25.25 1 96.31 50 SER B O 1
ATOM 3500 N N . GLY B 1 51 ? -10.375 -13.805 -26.031 1 97.06 51 GLY B N 1
ATOM 3501 C CA . GLY B 1 51 ? -9.586 -13.258 -24.938 1 97.06 51 GLY B CA 1
ATOM 3502 C C . GLY B 1 51 ? -9.766 -14.016 -23.625 1 97.06 51 GLY B C 1
ATOM 3503 O O . GLY B 1 51 ? -9.453 -13.5 -22.562 1 97.06 51 GLY B O 1
ATOM 3504 N N . LEU B 1 52 ? -10.32 -15.25 -23.656 1 98.38 52 LEU B N 1
ATOM 3505 C CA . LEU B 1 52 ? -10.477 -16.047 -22.453 1 98.38 52 LEU B CA 1
ATOM 3506 C C . LEU B 1 52 ? -9.148 -16.672 -22.031 1 98.38 52 LEU B C 1
ATOM 3508 O O . LEU B 1 52 ? -8.273 -16.906 -22.875 1 98.38 52 LEU B O 1
ATOM 3512 N N . THR B 1 53 ? -9.016 -16.828 -20.719 1 98.19 53 THR B N 1
ATOM 3513 C CA . THR B 1 53 ? -7.746 -17.375 -20.25 1 98.19 53 THR B CA 1
ATOM 3514 C C . THR B 1 53 ? -7.957 -18.281 -19.031 1 98.19 53 THR B C 1
ATOM 3516 O O . THR B 1 53 ? -9.008 -18.219 -18.391 1 98.19 53 THR B O 1
ATOM 3519 N N . GLN B 1 54 ? -7.031 -19.125 -18.828 1 97.94 54 GLN B N 1
ATOM 3520 C CA . GLN B 1 54 ? -6.805 -19.891 -17.609 1 97.94 54 GLN B CA 1
ATOM 3521 C C . GLN B 1 54 ? -8 -20.781 -17.297 1 97.94 54 GLN B C 1
ATOM 3523 O O . GLN B 1 54 ? -8.547 -20.734 -16.188 1 97.94 54 GLN B O 1
ATOM 3528 N N . PRO B 1 55 ? -8.32 -21.656 -18.203 1 98.62 55 PRO B N 1
ATOM 3529 C CA . PRO B 1 55 ? -9.359 -22.625 -17.859 1 98.62 55 PRO B CA 1
ATOM 3530 C C . PRO B 1 55 ? -8.922 -23.594 -16.75 1 98.62 55 PRO B C 1
ATOM 3532 O O . PRO B 1 55 ? -7.832 -24.172 -16.828 1 98.62 55 PRO B O 1
ATOM 3535 N N . LYS B 1 56 ? -9.781 -23.719 -15.727 1 98 56 LYS B N 1
ATOM 3536 C CA . LYS B 1 56 ? -9.469 -24.609 -14.609 1 98 56 LYS B CA 1
ATOM 3537 C C . LYS B 1 56 ? -10.688 -25.422 -14.211 1 98 56 LYS B C 1
ATOM 3539 O O . LYS B 1 56 ? -11.812 -24.906 -14.18 1 98 56 LYS B O 1
ATOM 3544 N N . TRP B 1 57 ? -10.438 -26.719 -13.922 1 97.81 57 TRP B N 1
ATOM 3545 C CA . TRP B 1 57 ? -11.516 -27.625 -13.562 1 97.81 57 TRP B CA 1
ATOM 3546 C C . TRP B 1 57 ? -11.82 -27.562 -12.062 1 97.81 57 TRP B C 1
ATOM 3548 O O . TRP B 1 57 ? -10.906 -27.438 -11.25 1 97.81 57 TRP B O 1
ATOM 3558 N N . SER B 1 58 ? -13.117 -27.672 -11.766 1 97.5 58 SER B N 1
ATOM 3559 C CA . SER B 1 58 ? -13.484 -27.953 -10.383 1 97.5 58 SER B CA 1
ATOM 3560 C C . SER B 1 58 ? -13.016 -29.328 -9.953 1 97.5 58 SER B C 1
ATOM 3562 O O . SER B 1 58 ? -12.672 -30.172 -10.789 1 97.5 58 SER B O 1
ATOM 3564 N N . PHE B 1 59 ? -13 -29.562 -8.656 1 94.5 59 PHE B N 1
ATOM 3565 C CA . PHE B 1 59 ? -12.453 -30.797 -8.094 1 94.5 59 PHE B CA 1
ATOM 3566 C C . PHE B 1 59 ? -13.18 -32.031 -8.648 1 94.5 59 PHE B C 1
ATOM 3568 O O . PHE B 1 59 ? -12.578 -33.094 -8.805 1 94.5 59 PHE B O 1
ATOM 3575 N N . ASP B 1 60 ? -14.461 -31.875 -9.055 1 94.69 60 ASP B N 1
ATOM 3576 C CA . ASP B 1 60 ? -15.258 -33.031 -9.484 1 94.69 60 ASP B CA 1
ATOM 3577 C C . ASP B 1 60 ? -15.461 -33.031 -10.992 1 94.69 60 ASP B C 1
ATOM 3579 O O . ASP B 1 60 ? -16.25 -33.812 -11.523 1 94.69 60 ASP B O 1
ATOM 3583 N N . GLY B 1 61 ? -14.867 -32.062 -11.656 1 95.5 61 GLY B N 1
ATOM 3584 C CA . GLY B 1 61 ? -14.891 -32.031 -13.109 1 95.5 61 GLY B CA 1
ATOM 3585 C C . GLY B 1 61 ? -16.219 -31.547 -13.672 1 95.5 61 GLY B C 1
ATOM 3586 O O . GLY B 1 61 ? -16.484 -31.688 -14.867 1 95.5 61 GLY B O 1
ATOM 3587 N N . THR B 1 62 ? -17.047 -30.891 -12.859 1 96.44 62 THR B N 1
ATOM 3588 C CA . THR B 1 62 ? -18.375 -30.5 -13.32 1 96.44 62 THR B CA 1
ATOM 3589 C C . THR B 1 62 ? -18.391 -29.047 -13.75 1 96.44 62 THR B C 1
ATOM 3591 O O . THR B 1 62 ? -19.328 -28.594 -14.422 1 96.44 62 THR B O 1
ATOM 3594 N N . TYR B 1 63 ? -17.375 -28.312 -13.273 1 97.81 63 TYR B N 1
ATOM 3595 C CA . TYR B 1 63 ? -17.25 -26.922 -13.648 1 97.81 63 TYR B CA 1
ATOM 3596 C C . TYR B 1 63 ? -15.891 -26.625 -14.273 1 97.81 63 TYR B C 1
ATOM 3598 O O . TYR B 1 63 ? -14.906 -27.297 -13.961 1 97.81 63 TYR B O 1
ATOM 3606 N N . ILE B 1 64 ? -15.852 -25.625 -15.109 1 98.56 64 ILE B N 1
ATOM 3607 C CA . ILE B 1 64 ? -14.625 -25.031 -15.641 1 98.56 64 ILE B CA 1
ATOM 3608 C C . ILE B 1 64 ? -14.633 -23.531 -15.398 1 98.56 64 ILE B C 1
ATOM 3610 O O . ILE B 1 64 ? -15.531 -22.828 -15.867 1 98.56 64 ILE B O 1
ATOM 3614 N N . SER B 1 65 ? -13.719 -23.031 -14.648 1 98.69 65 SER B N 1
ATOM 3615 C CA . SER B 1 65 ? -13.578 -21.594 -14.484 1 98.69 65 SER B CA 1
ATOM 3616 C C . SER B 1 65 ? -12.656 -21 -15.547 1 98.69 65 SER B C 1
ATOM 3618 O O . SER B 1 65 ? -11.844 -21.719 -16.141 1 98.69 65 SER B O 1
ATOM 3620 N N . TYR B 1 66 ? -12.773 -19.766 -15.852 1 98.75 66 TYR B N 1
ATOM 3621 C CA . TYR B 1 66 ? -11.93 -19.016 -16.781 1 98.75 66 TYR B CA 1
ATOM 3622 C C . TYR B 1 66 ? -12.039 -17.516 -16.516 1 98.75 66 TYR B C 1
ATOM 3624 O O . TYR B 1 66 ? -12.961 -17.062 -15.844 1 98.75 66 TYR B O 1
ATOM 3632 N N . TYR B 1 67 ? -11.078 -16.766 -17 1 98.56 67 TYR B N 1
ATOM 3633 C CA . TYR B 1 67 ? -11.141 -15.305 -17 1 98.56 67 TYR B CA 1
ATOM 3634 C C . TYR B 1 67 ? -11.562 -14.766 -18.359 1 98.56 67 TYR B C 1
ATOM 3636 O O . TYR B 1 67 ? -11.156 -15.297 -19.391 1 98.56 67 TYR B O 1
ATOM 3644 N N . ASP B 1 68 ? -12.305 -13.727 -18.375 1 98.06 68 ASP B N 1
ATOM 3645 C CA . ASP B 1 68 ? -12.57 -13.055 -19.641 1 98.06 68 ASP B CA 1
ATOM 3646 C C . ASP B 1 68 ? -11.531 -11.969 -19.922 1 98.06 68 ASP B C 1
ATOM 3648 O O . ASP B 1 68 ? -10.547 -11.852 -19.203 1 98.06 68 ASP B O 1
ATOM 3652 N N . PHE B 1 69 ? -11.703 -11.281 -20.969 1 96.12 69 PHE B N 1
ATOM 3653 C CA . PHE B 1 69 ? -10.703 -10.328 -21.438 1 96.12 69 PHE B CA 1
ATOM 3654 C C . PHE B 1 69 ? -10.555 -9.172 -20.469 1 96.12 69 PHE B C 1
ATOM 3656 O O . PHE B 1 69 ? -9.523 -8.5 -20.453 1 96.12 69 PHE B O 1
ATOM 3663 N N . GLU B 1 70 ? -11.555 -8.969 -19.609 1 96.94 70 GLU B N 1
ATOM 3664 C CA . GLU B 1 70 ? -11.516 -7.887 -18.641 1 96.94 70 GLU B CA 1
ATOM 3665 C C . GLU B 1 70 ? -10.953 -8.367 -17.297 1 96.94 70 GLU B C 1
ATOM 3667 O O . GLU B 1 70 ? -10.82 -7.586 -16.359 1 96.94 70 GLU B O 1
ATOM 3672 N N . GLY B 1 71 ? -10.688 -9.625 -17.219 1 97.88 71 GLY B N 1
ATOM 3673 C CA . GLY B 1 71 ? -10.148 -10.18 -15.984 1 97.88 71 GLY B CA 1
ATOM 3674 C C . GLY B 1 71 ? -11.227 -10.672 -15.031 1 97.88 71 GLY B C 1
ATOM 3675 O O . GLY B 1 71 ? -10.93 -11.039 -13.891 1 97.88 71 GLY B O 1
ATOM 3676 N N . LYS B 1 72 ? -12.477 -10.641 -15.492 1 98.06 72 LYS B N 1
ATOM 3677 C CA . LYS B 1 72 ? -13.57 -11.148 -14.672 1 98.06 72 LYS B CA 1
ATOM 3678 C C . LYS B 1 72 ? -13.562 -12.68 -14.633 1 98.06 72 LYS B C 1
ATOM 3680 O O . LYS B 1 72 ? -13.305 -13.328 -15.656 1 98.06 72 LYS B O 1
ATOM 3685 N N . LEU B 1 73 ? -13.891 -13.203 -13.5 1 98.75 73 LEU B N 1
ATOM 3686 C CA . LEU B 1 73 ? -13.898 -14.648 -13.297 1 98.75 73 LEU B CA 1
ATOM 3687 C C . LEU B 1 73 ? -15.273 -15.234 -13.586 1 98.75 73 LEU B C 1
ATOM 3689 O O . LEU B 1 73 ? -16.281 -14.734 -13.094 1 98.75 73 LEU B O 1
ATOM 3693 N N . TRP B 1 74 ? -15.258 -16.297 -14.398 1 98.69 74 TRP B N 1
ATOM 3694 C CA . TRP B 1 74 ? -16.469 -17.016 -14.766 1 98.69 74 TRP B CA 1
ATOM 3695 C C . TRP B 1 74 ? -16.344 -18.5 -14.438 1 98.69 74 TRP B C 1
ATOM 3697 O O . TRP B 1 74 ? -15.242 -19.016 -14.281 1 98.69 74 TRP B O 1
ATOM 3707 N N . ALA B 1 75 ? -17.516 -19.141 -14.312 1 98.56 75 ALA B N 1
ATOM 3708 C CA . ALA B 1 75 ? -17.578 -20.594 -14.195 1 98.56 75 ALA B CA 1
ATOM 3709 C C . ALA B 1 75 ? -18.625 -21.172 -15.141 1 98.56 75 ALA B C 1
ATOM 3711 O O . ALA B 1 75 ? -19.766 -20.703 -15.172 1 98.56 75 ALA B O 1
ATOM 3712 N N . TYR B 1 76 ? -18.234 -22.109 -15.977 1 98.56 76 TYR B N 1
ATOM 3713 C CA . TYR B 1 76 ? -19.141 -22.828 -16.859 1 98.56 76 TYR B CA 1
ATOM 3714 C C . TYR B 1 76 ? -19.547 -24.172 -16.266 1 98.56 76 TYR B C 1
ATOM 3716 O O . TYR B 1 76 ? -18.703 -24.953 -15.859 1 98.56 76 TYR B O 1
ATOM 3724 N N . SER B 1 77 ? -20.875 -24.406 -16.234 1 97.88 77 SER B N 1
ATOM 3725 C CA . SER B 1 77 ? -21.391 -25.672 -15.727 1 97.88 77 SER B CA 1
ATOM 3726 C C . SER B 1 77 ? -21.5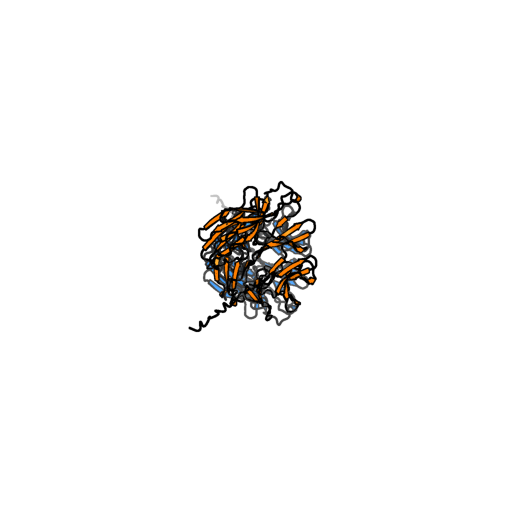94 -26.672 -16.859 1 97.88 77 SER B C 1
ATOM 3728 O O . SER B 1 77 ? -22.344 -26.406 -17.812 1 97.88 77 SER B O 1
ATOM 3730 N N . LEU B 1 78 ? -20.984 -27.859 -16.719 1 96.62 78 LEU B N 1
ATOM 3731 C CA . LEU B 1 78 ? -21.141 -28.875 -17.75 1 96.62 78 LEU B CA 1
ATOM 3732 C C . LEU B 1 78 ? -22.5 -29.562 -17.625 1 96.62 78 LEU B C 1
ATOM 3734 O O . LEU B 1 78 ? -22.969 -30.172 -18.594 1 96.62 78 LEU B O 1
ATOM 3738 N N . SER B 1 79 ? -23.062 -29.484 -16.531 1 94.88 79 SER B N 1
ATOM 3739 C CA . SER B 1 79 ? -24.375 -30.125 -16.312 1 94.88 79 SER B CA 1
ATOM 3740 C C . SER B 1 79 ? -25.5 -29.266 -16.875 1 94.88 79 SER B C 1
ATOM 3742 O O . SER B 1 79 ? -26.375 -29.781 -17.594 1 94.88 79 SER B O 1
ATOM 3744 N N . THR B 1 80 ? -25.391 -27.984 -16.609 1 95.31 80 THR B N 1
ATOM 3745 C CA . THR B 1 80 ? -26.484 -27.094 -17.031 1 95.31 80 THR B CA 1
ATOM 3746 C C . THR B 1 80 ? -26.156 -26.422 -18.359 1 95.31 80 THR B C 1
ATOM 3748 O O . THR B 1 80 ? -27.047 -25.828 -18.984 1 95.31 80 THR B O 1
ATOM 3751 N N . HIS B 1 81 ? -24.922 -26.5 -18.781 1 96.56 81 HIS B N 1
ATOM 3752 C CA . HIS B 1 81 ? -24.438 -25.891 -20.016 1 96.56 81 HIS B CA 1
ATOM 3753 C C . HIS B 1 81 ? -24.641 -24.375 -20 1 96.56 81 HIS B C 1
ATOM 3755 O O . HIS B 1 81 ? -25.062 -23.781 -21 1 96.56 81 HIS B O 1
ATOM 3761 N N . ASP B 1 82 ? -24.391 -23.828 -18.875 1 95.88 82 ASP B N 1
ATOM 3762 C CA . ASP B 1 82 ? -24.5 -22.391 -18.703 1 95.88 82 ASP B CA 1
ATOM 3763 C C . ASP B 1 82 ? -23.281 -21.812 -17.984 1 95.88 82 ASP B C 1
ATOM 3765 O O . ASP B 1 82 ? -22.609 -22.531 -17.234 1 95.88 82 ASP B O 1
ATOM 3769 N N . LYS B 1 83 ? -22.969 -20.562 -18.312 1 97.12 83 LYS B N 1
ATOM 3770 C CA . LYS B 1 83 ? -21.875 -19.875 -17.625 1 97.12 83 LYS B CA 1
ATOM 3771 C C . LYS B 1 83 ? -22.422 -18.922 -16.578 1 97.12 83 LYS B C 1
ATOM 3773 O O . LYS B 1 83 ? -23.484 -18.312 -16.75 1 97.12 83 LYS B O 1
ATOM 3778 N N . LYS B 1 84 ? -21.719 -18.781 -15.492 1 95.62 84 LYS B N 1
ATOM 3779 C CA . LYS B 1 84 ? -22.062 -17.859 -14.398 1 95.62 84 LYS B CA 1
ATOM 3780 C C . LYS B 1 84 ? -20.891 -16.953 -14.062 1 95.62 84 LYS B C 1
ATOM 3782 O O . LYS B 1 84 ? -19.734 -17.391 -14.031 1 95.62 84 LYS B O 1
ATOM 3787 N N . GLU B 1 85 ? -21.25 -15.656 -13.859 1 96.88 85 GLU B N 1
ATOM 3788 C CA . GLU B 1 85 ? -20.266 -14.711 -13.359 1 96.88 85 GLU B CA 1
ATOM 3789 C C . GLU B 1 85 ? -19.938 -14.977 -11.891 1 96.88 85 GLU B C 1
ATOM 3791 O O . GLU B 1 85 ? -20.844 -14.984 -11.047 1 96.88 85 GLU B O 1
ATOM 3796 N N . VAL B 1 86 ? -18.703 -15.195 -11.578 1 98.12 86 VAL B N 1
ATOM 3797 C CA . VAL B 1 86 ? -18.328 -15.484 -10.195 1 98.12 86 VAL B CA 1
ATOM 3798 C C . VAL B 1 86 ? -18.172 -14.172 -9.422 1 98.12 86 VAL B C 1
ATOM 3800 O O . VAL B 1 86 ? -18.531 -14.094 -8.25 1 98.12 86 VAL B O 1
ATOM 3803 N N . PHE B 1 87 ? -17.641 -13.203 -10.047 1 97 87 PHE B N 1
ATOM 3804 C CA . PHE B 1 87 ? -17.422 -11.898 -9.445 1 97 87 PHE B CA 1
ATOM 3805 C C . PHE B 1 87 ? -17.516 -10.789 -10.484 1 97 87 PHE B C 1
ATOM 3807 O O . PHE B 1 87 ? -17.234 -11.016 -11.664 1 97 87 PHE B O 1
ATOM 3814 N N . HIS B 1 88 ? -17.844 -9.539 -10.141 1 95.62 88 HIS B N 1
ATOM 3815 C CA . HIS B 1 88 ? -18.234 -8.469 -11.055 1 95.62 88 HIS B CA 1
ATOM 3816 C C . HIS B 1 88 ? -17.031 -7.676 -11.523 1 95.62 88 HIS B C 1
ATOM 3818 O O . HIS B 1 88 ? -17.125 -6.91 -12.492 1 95.62 88 HIS B O 1
ATOM 3824 N N . SER B 1 89 ? -15.969 -7.766 -10.867 1 96.56 89 SER B N 1
ATOM 3825 C CA . SER B 1 89 ? -14.773 -7.012 -11.234 1 96.56 89 SER B CA 1
ATOM 3826 C C . SER B 1 89 ? -13.594 -7.938 -11.5 1 96.56 89 SER B C 1
ATOM 3828 O O . SER B 1 89 ? -13.711 -9.156 -11.352 1 96.56 89 SER B O 1
ATOM 3830 N N . SER B 1 90 ? -12.516 -7.348 -12.008 1 97.19 90 SER B N 1
ATOM 3831 C CA . SER B 1 90 ? -11.297 -8.109 -12.242 1 97.19 90 SER B CA 1
ATOM 3832 C C . SER B 1 90 ? -10.742 -8.688 -10.945 1 97.19 90 SER B C 1
ATOM 3834 O O . SER B 1 90 ? -10.75 -8.023 -9.906 1 97.19 90 SER B O 1
ATOM 3836 N N . VAL B 1 91 ? -10.336 -9.969 -10.992 1 98.38 91 VAL B N 1
ATOM 3837 C CA . VAL B 1 91 ? -9.805 -10.664 -9.82 1 98.38 91 VAL B CA 1
ATOM 3838 C C . VAL B 1 91 ? -8.555 -11.453 -10.211 1 98.38 91 VAL B C 1
ATOM 3840 O O . VAL B 1 91 ? -8.156 -11.453 -11.375 1 98.38 91 VAL B O 1
ATOM 3843 N N . SER B 1 92 ? -7.887 -12.023 -9.195 1 98.06 92 SER B N 1
ATOM 3844 C CA . SER B 1 92 ? -6.684 -12.797 -9.469 1 98.06 92 SER B CA 1
ATOM 3845 C C . SER B 1 92 ? -6.613 -14.039 -8.586 1 98.06 92 SER B C 1
ATOM 3847 O O . SER B 1 92 ? -7.379 -14.172 -7.625 1 98.06 92 SER B O 1
ATOM 3849 N N . LEU B 1 93 ? -5.789 -15 -8.992 1 98.19 93 LEU B N 1
ATOM 3850 C CA . LEU B 1 93 ? -5.422 -16.188 -8.234 1 98.19 93 LEU B CA 1
ATOM 3851 C C . LEU B 1 93 ? -6.66 -17.016 -7.883 1 98.19 93 LEU B C 1
ATOM 3853 O O . LEU B 1 93 ? -6.828 -17.422 -6.734 1 98.19 93 LEU B O 1
ATOM 3857 N N . ALA B 1 94 ? -7.449 -17.234 -8.859 1 98.62 94 ALA B N 1
ATOM 3858 C CA . ALA B 1 94 ? -8.609 -18.078 -8.633 1 98.62 94 ALA B CA 1
ATOM 3859 C C . ALA B 1 94 ? -8.195 -19.531 -8.422 1 98.62 94 ALA B C 1
ATOM 3861 O O . ALA B 1 94 ? -7.359 -20.062 -9.156 1 98.62 94 ALA B O 1
ATOM 3862 N N . GLN B 1 95 ? -8.758 -20.172 -7.395 1 98.5 95 GLN B N 1
ATOM 3863 C CA . GLN B 1 95 ? -8.516 -21.578 -7.082 1 98.5 95 GLN B CA 1
ATOM 3864 C C . GLN B 1 95 ? -9.797 -22.281 -6.66 1 98.5 95 GLN B C 1
ATOM 3866 O O . GLN B 1 95 ? -10.562 -21.75 -5.844 1 98.5 95 GLN B O 1
ATOM 3871 N N . TRP B 1 96 ? -10.008 -23.469 -7.234 1 98.31 96 TRP B N 1
ATOM 3872 C CA . TRP B 1 96 ? -11.125 -24.297 -6.781 1 98.31 96 TRP B CA 1
ATOM 3873 C C . TRP B 1 96 ? -10.797 -24.984 -5.457 1 98.31 96 TRP B C 1
ATOM 3875 O O . TRP B 1 96 ? -9.672 -25.422 -5.25 1 98.31 96 TRP B O 1
ATOM 3885 N N . SER B 1 97 ? -11.812 -25.062 -4.625 1 98 97 SER B N 1
ATOM 3886 C CA . SER B 1 97 ? -11.703 -25.906 -3.438 1 98 97 SER B CA 1
ATOM 3887 C C . SER B 1 97 ? -11.391 -27.344 -3.809 1 98 97 SER B C 1
ATOM 3889 O O . SER B 1 97 ? -11.883 -27.859 -4.816 1 98 97 SER B O 1
ATOM 3891 N N . PRO B 1 98 ? -10.633 -27.969 -2.971 1 96.69 98 PRO B N 1
ATOM 3892 C CA . PRO B 1 98 ? -10.328 -29.375 -3.264 1 96.69 98 PRO B CA 1
ATOM 3893 C C . PRO B 1 98 ? -11.492 -30.312 -2.951 1 96.69 98 PRO B C 1
ATOM 3895 O O . PRO B 1 98 ? -11.43 -31.5 -3.268 1 96.69 98 PRO B O 1
ATOM 3898 N N . ARG B 1 99 ? -12.57 -29.797 -2.395 1 94.38 99 ARG B N 1
ATOM 3899 C CA . ARG B 1 99 ? -13.57 -30.734 -1.912 1 94.38 99 ARG B CA 1
ATOM 3900 C C . ARG B 1 99 ? -14.977 -30.281 -2.268 1 94.38 99 ARG B C 1
ATOM 3902 O O . ARG B 1 99 ? -15.945 -31.031 -2.1 1 94.38 99 ARG B O 1
ATOM 3909 N N . GLU B 1 100 ? -15.031 -29.031 -2.621 1 95.06 100 GLU B N 1
ATOM 3910 C CA . GLU B 1 100 ? -16.344 -28.453 -2.875 1 95.06 100 GLU B CA 1
ATOM 3911 C C . GLU B 1 100 ? -16.359 -27.641 -4.164 1 95.06 100 GLU B C 1
ATOM 3913 O O . GLU B 1 100 ? -15.305 -27.297 -4.695 1 95.06 100 GLU B O 1
ATOM 3918 N N . LYS B 1 101 ? -17.625 -27.438 -4.633 1 96.81 101 LYS B N 1
ATOM 3919 C CA . LYS B 1 101 ? -17.797 -26.547 -5.777 1 96.81 101 LYS B CA 1
ATOM 3920 C C . LYS B 1 101 ? -17.734 -25.094 -5.352 1 96.81 101 LYS B C 1
ATOM 3922 O O . LYS B 1 101 ? -18.703 -24.344 -5.539 1 96.81 101 LYS B O 1
ATOM 3927 N N . THR B 1 102 ? -16.641 -24.766 -4.77 1 97.25 102 THR B N 1
ATOM 3928 C CA . THR B 1 102 ? -16.344 -23.438 -4.242 1 97.25 102 THR B CA 1
ATOM 3929 C C . THR B 1 102 ? -15.062 -22.891 -4.852 1 97.25 102 THR B C 1
ATOM 3931 O O . THR B 1 102 ? -14.078 -23.625 -4.996 1 97.25 102 THR B O 1
ATOM 3934 N N . ILE B 1 103 ? -15.141 -21.625 -5.234 1 98.31 103 ILE B N 1
ATOM 3935 C CA . ILE B 1 103 ? -13.969 -20.984 -5.824 1 98.31 103 ILE B CA 1
ATOM 3936 C C . ILE B 1 103 ? -13.484 -19.859 -4.914 1 98.31 103 ILE B C 1
ATOM 3938 O O . ILE B 1 103 ? -14.289 -19.078 -4.398 1 98.31 103 ILE B O 1
ATOM 3942 N N . ALA B 1 104 ? -12.227 -19.812 -4.625 1 98.62 104 ALA B N 1
ATOM 3943 C CA . ALA B 1 104 ? -11.578 -18.703 -3.936 1 98.62 104 ALA B CA 1
ATOM 3944 C C . ALA B 1 104 ? -10.828 -17.812 -4.918 1 98.62 104 ALA B C 1
ATOM 3946 O O . ALA B 1 104 ? -10.297 -18.297 -5.922 1 98.62 104 ALA B O 1
ATOM 3947 N N . PHE B 1 105 ? -10.797 -16.516 -4.668 1 98.81 105 PHE B N 1
ATOM 3948 C CA . PHE B 1 105 ? -10.141 -15.555 -5.551 1 98.81 105 PHE B CA 1
ATOM 3949 C C . PHE B 1 105 ? -9.797 -14.273 -4.805 1 98.81 105 PHE B C 1
ATOM 3951 O O . PHE B 1 105 ? -10.383 -13.984 -3.756 1 98.81 105 PHE B O 1
ATOM 3958 N N . LYS B 1 106 ? -8.945 -13.539 -5.363 1 98.5 106 LYS B N 1
ATOM 3959 C CA . LYS B 1 106 ? -8.516 -12.289 -4.738 1 98.5 106 LYS B CA 1
ATOM 3960 C C . LYS B 1 106 ? -9.07 -11.086 -5.484 1 98.5 106 LYS B C 1
ATOM 3962 O O . LYS B 1 106 ? -8.922 -10.984 -6.707 1 98.5 106 LYS B O 1
ATOM 3967 N N . ASP B 1 107 ? -9.727 -10.211 -4.863 1 98 107 ASP B N 1
ATOM 3968 C CA . ASP B 1 107 ? -10.008 -8.836 -5.281 1 98 107 ASP B CA 1
ATOM 3969 C C . ASP B 1 107 ? -9.117 -7.848 -4.539 1 98 107 ASP B C 1
ATOM 3971 O O . ASP B 1 107 ? -9.406 -7.477 -3.4 1 98 107 ASP B O 1
ATOM 3975 N N . SER B 1 108 ? -8.039 -7.43 -5.227 1 95.94 108 SER B N 1
ATOM 3976 C CA . SER B 1 108 ? -7.008 -6.645 -4.555 1 95.94 108 SER B CA 1
ATOM 3977 C C . SER B 1 108 ? -6.406 -7.41 -3.381 1 95.94 108 SER B C 1
ATOM 3979 O O . SER B 1 108 ? -5.914 -8.531 -3.547 1 95.94 108 SER B O 1
ATOM 3981 N N . SER B 1 109 ? -6.547 -6.898 -2.176 1 96.5 109 SER B N 1
ATOM 3982 C CA . SER B 1 109 ? -5.926 -7.551 -1.027 1 96.5 109 SER B CA 1
ATOM 3983 C C . SER B 1 109 ? -6.945 -8.359 -0.231 1 96.5 109 SER B C 1
ATOM 3985 O O . SER B 1 109 ? -6.672 -8.773 0.896 1 96.5 109 SER B O 1
ATOM 3987 N N . ILE B 1 110 ? -8.078 -8.57 -0.788 1 97.44 110 ILE B N 1
ATOM 3988 C CA . ILE B 1 110 ? -9.133 -9.305 -0.095 1 97.44 110 ILE B CA 1
ATOM 3989 C C . ILE B 1 110 ? -9.289 -10.688 -0.722 1 97.44 110 ILE B C 1
ATOM 3991 O O . ILE B 1 110 ? -9.469 -10.812 -1.936 1 97.44 110 ILE B O 1
ATOM 3995 N N . LEU B 1 111 ? -9.203 -11.688 0.113 1 98.56 111 LEU B N 1
ATOM 3996 C CA . LEU B 1 111 ? -9.508 -13.047 -0.305 1 98.56 111 LEU B CA 1
ATOM 3997 C C . LEU B 1 111 ? -11 -13.336 -0.17 1 98.56 111 LEU B C 1
ATOM 3999 O O . LEU B 1 111 ? -11.562 -13.219 0.922 1 98.56 111 LEU B O 1
ATOM 4003 N N . ASN B 1 112 ? -11.578 -13.719 -1.299 1 98.25 112 ASN B N 1
ATOM 4004 C CA . ASN B 1 112 ? -13.008 -14.008 -1.334 1 98.25 112 ASN B CA 1
ATOM 4005 C C . ASN B 1 112 ? -13.273 -15.469 -1.683 1 98.25 112 ASN B C 1
ATOM 4007 O O . ASN B 1 112 ? -12.414 -16.141 -2.256 1 98.25 112 ASN B O 1
ATOM 4011 N N . ILE B 1 113 ? -14.445 -15.938 -1.321 1 97.81 113 ILE B N 1
ATOM 4012 C CA . ILE B 1 113 ? -14.906 -17.266 -1.738 1 97.81 113 ILE B CA 1
ATOM 4013 C C . ILE B 1 113 ? -16.344 -17.172 -2.227 1 97.81 113 ILE B C 1
ATOM 4015 O O . ILE B 1 113 ? -17.125 -16.328 -1.762 1 97.81 113 ILE B O 1
ATOM 4019 N N . ARG B 1 114 ? -16.656 -18 -3.133 1 97.75 114 ARG B N 1
ATOM 4020 C CA . ARG B 1 114 ? -18.031 -18.156 -3.592 1 97.75 114 ARG B CA 1
ATOM 4021 C C . ARG B 1 114 ? -18.359 -19.625 -3.836 1 97.75 114 ARG B C 1
ATOM 4023 O O . ARG B 1 114 ? -17.688 -20.297 -4.609 1 97.75 114 ARG B O 1
ATOM 4030 N N . LYS B 1 115 ? -19.422 -20.094 -3.178 1 96.62 115 LYS B N 1
ATOM 4031 C CA . LYS B 1 115 ? -19.984 -21.406 -3.441 1 96.62 115 LYS B CA 1
ATOM 4032 C C . LYS B 1 115 ? -20.906 -21.391 -4.656 1 96.62 115 LYS B C 1
ATOM 4034 O O . LYS B 1 115 ? -21.766 -20.516 -4.766 1 96.62 115 LYS B O 1
ATOM 4039 N N . LEU B 1 116 ? -20.703 -22.297 -5.535 1 97.38 116 LEU B N 1
ATOM 4040 C CA . LEU B 1 116 ? -21.484 -22.281 -6.762 1 97.38 116 LEU B CA 1
ATOM 4041 C C . LEU B 1 116 ? -22.672 -23.25 -6.664 1 97.38 116 LEU B C 1
ATOM 4043 O O . LEU B 1 116 ? -23.656 -23.109 -7.395 1 97.38 116 LEU B O 1
ATOM 4047 N N . GLU B 1 117 ? -22.531 -24.25 -5.824 1 94.12 117 GLU B N 1
ATOM 4048 C CA . GLU B 1 117 ? -23.625 -25.203 -5.633 1 94.12 117 GLU B CA 1
ATOM 4049 C C . GLU B 1 117 ? -23.688 -25.688 -4.184 1 94.12 117 GLU B C 1
ATOM 4051 O O . GLU B 1 117 ? -22.828 -26.438 -3.727 1 94.12 117 GLU B O 1
ATOM 4056 N N . PRO B 1 118 ? -24.781 -25.453 -3.461 1 91.75 118 PRO B N 1
ATOM 4057 C CA . PRO B 1 118 ? -25.781 -24.469 -3.855 1 91.75 118 PRO B CA 1
ATOM 4058 C C . PRO B 1 118 ? -25.203 -23.062 -4.035 1 91.75 118 PRO B C 1
ATOM 4060 O O . PRO B 1 118 ? -24.234 -22.703 -3.355 1 91.75 118 PRO B O 1
ATOM 4063 N N . TYR B 1 119 ? -25.828 -22.391 -4.863 1 92 119 TYR B N 1
ATOM 4064 C CA . TYR B 1 119 ? -25.312 -21.062 -5.176 1 92 119 TYR B CA 1
ATOM 4065 C C . TYR B 1 119 ? -25.453 -20.125 -3.986 1 92 119 TYR B C 1
ATOM 4067 O O . TYR B 1 119 ? -26.516 -20.078 -3.35 1 92 119 TYR B O 1
ATOM 4075 N N . SER B 1 120 ? -24.359 -19.422 -3.613 1 93.88 120 SER B N 1
ATOM 4076 C CA . SER B 1 120 ? -24.375 -18.453 -2.523 1 93.88 120 SER B CA 1
ATOM 4077 C C . SER B 1 120 ? -23.625 -17.188 -2.906 1 93.88 120 SER B C 1
ATOM 4079 O O . SER B 1 120 ? -22.781 -17.203 -3.809 1 93.88 120 SER B O 1
ATOM 4081 N N . PRO B 1 121 ? -24.078 -16.078 -2.293 1 95.88 121 PRO B N 1
ATOM 4082 C CA . PRO B 1 121 ? -23.266 -14.883 -2.498 1 95.88 121 PRO B CA 1
ATOM 4083 C C . PRO B 1 121 ? -21.812 -15.062 -2.064 1 95.88 121 PRO B C 1
ATOM 4085 O O . PRO B 1 121 ? -21.516 -15.953 -1.264 1 95.88 121 PRO B O 1
ATOM 4088 N N . PHE B 1 122 ? -20.984 -14.242 -2.625 1 95.81 122 PHE B N 1
ATOM 4089 C CA . PHE B 1 122 ? -19.578 -14.328 -2.207 1 95.81 122 PHE B CA 1
ATOM 4090 C C . PHE B 1 122 ? -19.422 -13.805 -0.786 1 95.81 122 PHE B C 1
ATOM 4092 O O . PHE B 1 122 ? -20.266 -13.062 -0.284 1 95.81 122 PHE B O 1
ATOM 4099 N N . SER B 1 123 ? -18.359 -14.172 -0.122 1 96.56 123 SER B N 1
ATOM 4100 C CA . SER B 1 123 ? -18 -13.695 1.207 1 96.56 123 SER B CA 1
ATOM 4101 C C . SER B 1 123 ? -16.5 -13.461 1.322 1 96.56 123 SER B C 1
ATOM 4103 O O . SER B 1 123 ? -15.719 -14.016 0.545 1 96.56 123 SER B O 1
ATOM 4105 N N . ASN B 1 124 ? -16.109 -12.609 2.24 1 96.5 124 ASN B N 1
ATOM 4106 C CA . ASN B 1 124 ? -14.695 -12.367 2.51 1 96.5 124 ASN B CA 1
ATOM 4107 C C . ASN B 1 124 ? -14.102 -13.43 3.428 1 96.5 124 ASN B C 1
ATOM 4109 O O . ASN B 1 124 ? -14.633 -13.688 4.508 1 96.5 124 ASN B O 1
ATOM 4113 N N . ALA B 1 125 ? -13.047 -14.008 2.949 1 97.62 125 ALA B N 1
ATOM 4114 C CA . ALA B 1 125 ? -12.391 -15.039 3.758 1 97.62 125 ALA B CA 1
ATOM 4115 C C . ALA B 1 125 ? -11.258 -14.438 4.586 1 97.62 125 ALA B C 1
ATOM 4117 O O . ALA B 1 125 ? -11.055 -14.812 5.742 1 97.62 125 ALA B O 1
ATOM 4118 N N . ALA B 1 126 ? -10.547 -13.555 4.039 1 97.88 126 ALA B N 1
ATOM 4119 C CA . ALA B 1 126 ? -9.406 -12.945 4.719 1 97.88 126 ALA B CA 1
ATOM 4120 C C . ALA B 1 126 ? -9.078 -11.578 4.133 1 97.88 126 ALA B C 1
ATOM 4122 O O . ALA B 1 126 ? -9.336 -11.328 2.953 1 97.88 126 ALA B O 1
ATOM 4123 N N . LEU B 1 127 ? -8.469 -10.75 4.957 1 96.19 127 LEU B N 1
ATOM 4124 C CA . LEU B 1 127 ? -8.016 -9.438 4.535 1 96.19 127 LEU B CA 1
ATOM 4125 C C . LEU B 1 127 ? -6.496 -9.414 4.371 1 96.19 127 LEU B C 1
ATOM 4127 O O . LEU B 1 127 ? -5.805 -10.32 4.84 1 96.19 127 LEU B O 1
ATOM 4131 N N . GLY B 1 128 ? -6.012 -8.344 3.758 1 97.12 128 GLY B N 1
ATOM 4132 C CA . GLY B 1 128 ? -4.578 -8.141 3.66 1 97.12 128 GLY B CA 1
ATOM 4133 C C . GLY B 1 128 ? -3.852 -9.32 3.031 1 97.12 128 GLY B C 1
ATOM 4134 O O . GLY B 1 128 ? -2.801 -9.742 3.52 1 97.12 128 GLY B O 1
ATOM 4135 N N . THR B 1 129 ? -4.43 -9.914 2.051 1 98.38 129 THR B N 1
ATOM 4136 C CA . THR B 1 129 ? -3.934 -11.141 1.436 1 98.38 129 THR B CA 1
ATOM 4137 C C . THR B 1 129 ? -2.988 -10.82 0.28 1 98.38 129 THR B C 1
ATOM 4139 O O . THR B 1 129 ? -3.377 -10.148 -0.679 1 98.38 129 THR B O 1
ATOM 4142 N N . GLY B 1 130 ? -1.709 -11.266 0.428 1 98.5 130 GLY B N 1
ATOM 4143 C CA . GLY B 1 130 ? -0.795 -11.242 -0.704 1 98.5 130 GLY B CA 1
ATOM 4144 C C . GLY B 1 130 ? -0.995 -12.406 -1.653 1 98.5 130 GLY B C 1
ATOM 4145 O O . GLY B 1 130 ? -1.34 -12.211 -2.82 1 98.5 130 GLY B O 1
ATOM 4146 N N . SER B 1 131 ? -0.79 -13.516 -1.147 1 98.69 131 SER B N 1
ATOM 4147 C CA . SER B 1 131 ? -1.045 -14.773 -1.844 1 98.69 131 SER B CA 1
ATOM 4148 C C . SER B 1 131 ? -1.719 -15.789 -0.926 1 98.69 131 SER B C 1
ATOM 4150 O O . SER B 1 131 ? -1.872 -15.547 0.272 1 98.69 131 SER B O 1
ATOM 4152 N N . TYR B 1 132 ? -2.16 -16.906 -1.561 1 98.81 132 TYR B N 1
ATOM 4153 C CA . TYR B 1 132 ? -2.83 -17.891 -0.723 1 98.81 132 TYR B CA 1
ATOM 4154 C C . TYR B 1 132 ? -2.93 -19.234 -1.435 1 98.81 132 TYR B C 1
ATOM 4156 O O . TYR B 1 132 ? -2.684 -19.328 -2.641 1 98.81 132 TYR B O 1
ATOM 4164 N N . SER B 1 133 ? -3.268 -20.266 -0.691 1 98.69 133 SER B N 1
ATOM 4165 C CA . SER B 1 133 ? -3.736 -21.547 -1.189 1 98.69 133 SER B CA 1
ATOM 4166 C C . SER B 1 133 ? -4.742 -22.188 -0.232 1 98.69 133 SER B C 1
ATOM 4168 O O . SER B 1 133 ? -4.703 -21.922 0.973 1 98.69 133 SER B O 1
ATOM 4170 N N . TRP B 1 134 ? -5.625 -23 -0.836 1 98.38 134 TRP B N 1
ATOM 4171 C CA . TRP B 1 134 ? -6.438 -23.859 0.019 1 98.38 134 TRP B CA 1
ATOM 4172 C C . TRP B 1 134 ? -5.562 -24.828 0.817 1 98.38 134 TRP B C 1
ATOM 4174 O O . TRP B 1 134 ? -4.574 -25.344 0.298 1 98.38 134 TRP B O 1
ATOM 4184 N N . THR B 1 135 ? -5.988 -25 2.074 1 97.56 135 THR B N 1
ATOM 4185 C CA . THR B 1 135 ? -5.418 -26.172 2.732 1 97.56 135 THR B CA 1
ATOM 4186 C C . THR B 1 135 ? -5.871 -27.453 2.037 1 97.56 135 THR B C 1
ATOM 4188 O O . THR B 1 135 ? -6.949 -27.5 1.442 1 97.56 135 THR B O 1
ATOM 4191 N N . PRO B 1 136 ? -5.027 -28.484 2.137 1 95.88 136 PRO B N 1
ATOM 4192 C CA . PRO B 1 136 ? -5.352 -29.719 1.412 1 95.88 136 PRO B CA 1
ATOM 4193 C C . PRO B 1 136 ? -6.711 -30.297 1.803 1 95.88 136 PRO B C 1
ATOM 4195 O O . PRO B 1 136 ? -7.367 -30.938 0.986 1 95.88 136 PRO B O 1
ATOM 4198 N N . ASP B 1 137 ? -7.16 -30.078 2.988 1 95.12 137 ASP B N 1
ATOM 4199 C CA . ASP B 1 137 ? -8.422 -30.641 3.461 1 95.12 137 ASP B CA 1
ATOM 4200 C C . ASP B 1 137 ? -9.602 -29.734 3.08 1 95.12 137 ASP B C 1
ATOM 4202 O O . ASP B 1 137 ? -10.75 -30.062 3.365 1 95.12 137 ASP B O 1
ATOM 4206 N N . GLY B 1 138 ? -9.297 -28.594 2.488 1 96.06 138 GLY B N 1
ATOM 4207 C CA . GLY B 1 138 ? -10.336 -27.688 2.031 1 96.06 138 GLY B CA 1
ATOM 4208 C C . GLY B 1 138 ? -11.023 -26.953 3.164 1 96.06 138 GLY B C 1
ATOM 4209 O O . GLY B 1 138 ? -12.062 -26.328 2.965 1 96.06 138 GLY B O 1
ATOM 4210 N N . GLN B 1 139 ? -10.461 -26.953 4.328 1 96.31 139 GLN B N 1
ATOM 4211 C CA . GLN B 1 139 ? -11.133 -26.391 5.492 1 96.31 139 GLN B CA 1
ATOM 4212 C C . GLN B 1 139 ? -10.578 -25 5.828 1 96.31 139 GLN B C 1
ATOM 4214 O O . GLN B 1 139 ? -10.906 -24.438 6.871 1 96.31 139 GLN B O 1
ATOM 4219 N N . GLY B 1 140 ? -9.781 -24.531 4.98 1 97.38 140 GLY B N 1
ATOM 4220 C CA . GLY B 1 140 ? -9.211 -23.203 5.188 1 97.38 140 GLY B CA 1
ATOM 4221 C C . GLY B 1 140 ? -8.148 -22.844 4.168 1 97.38 140 GLY B C 1
ATOM 4222 O O . GLY B 1 140 ? -8.148 -23.375 3.051 1 97.38 140 GLY B O 1
ATOM 4223 N N . PHE B 1 141 ? -7.312 -21.859 4.578 1 98.44 141 PHE B N 1
ATOM 4224 C CA . PHE B 1 141 ? -6.305 -21.328 3.664 1 98.44 141 PHE B CA 1
ATOM 4225 C C . PHE B 1 141 ? -4.977 -21.125 4.383 1 98.44 141 PHE B C 1
ATOM 4227 O O . PHE B 1 141 ? -4.949 -20.906 5.598 1 98.44 141 PHE B O 1
ATOM 4234 N N . ILE B 1 142 ? -3.922 -21.281 3.668 1 98.75 142 ILE B N 1
ATOM 4235 C CA . ILE B 1 142 ? -2.654 -20.641 3.994 1 98.75 142 ILE B CA 1
ATOM 4236 C C . ILE B 1 142 ? -2.529 -19.328 3.223 1 98.75 142 ILE B C 1
ATOM 4238 O O . ILE B 1 142 ? -2.719 -19.281 2.006 1 98.75 142 ILE B O 1
ATOM 4242 N N . VAL B 1 143 ? -2.295 -18.25 3.945 1 98.81 143 VAL B N 1
ATOM 4243 C CA . VAL B 1 143 ? -2.287 -16.922 3.359 1 98.81 143 VAL B CA 1
ATOM 4244 C C . VAL B 1 143 ? -0.984 -16.203 3.713 1 98.81 143 VAL B C 1
ATOM 4246 O O . VAL B 1 143 ? -0.509 -16.297 4.848 1 98.81 143 VAL B O 1
ATOM 4249 N N . SER B 1 144 ? -0.405 -15.547 2.754 1 98.81 144 SER B N 1
ATOM 4250 C CA . SER B 1 144 ? 0.732 -14.68 3.059 1 98.81 144 SER B CA 1
ATOM 4251 C C . SER B 1 144 ? 0.336 -13.211 3.014 1 98.81 144 SER B C 1
ATOM 4253 O O . SER B 1 144 ? -0.524 -12.82 2.223 1 98.81 144 SER B O 1
ATOM 4255 N N . SER B 1 145 ? 0.904 -12.398 3.857 1 98.38 145 SER B N 1
ATOM 4256 C CA . SER B 1 145 ? 0.857 -10.945 3.734 1 98.38 145 SER B CA 1
ATOM 4257 C C . SER B 1 145 ? 2.123 -10.406 3.076 1 98.38 145 SER B C 1
ATOM 4259 O O . SER B 1 145 ? 3.203 -10.977 3.234 1 98.38 145 SER B O 1
ATOM 4261 N N . ASP B 1 146 ? 2.035 -9.367 2.365 1 98 146 ASP B N 1
ATOM 4262 C CA . ASP B 1 146 ? 3.182 -8.75 1.709 1 98 146 ASP B CA 1
ATOM 4263 C C . ASP B 1 146 ? 4.004 -7.926 2.699 1 98 146 ASP B C 1
ATOM 4265 O O . ASP B 1 146 ? 3.48 -7.457 3.713 1 98 146 ASP B O 1
ATOM 4269 N N . ALA B 1 147 ? 5.277 -7.828 2.41 1 97.56 147 ALA B N 1
ATOM 4270 C CA . ALA B 1 147 ? 6.133 -6.883 3.123 1 97.56 147 ALA B CA 1
ATOM 4271 C C . ALA B 1 147 ? 5.812 -5.445 2.723 1 97.56 147 ALA B C 1
ATOM 4273 O O . ALA B 1 147 ? 5.285 -5.199 1.637 1 97.56 147 ALA B O 1
ATOM 4274 N N . ASN B 1 148 ? 6.062 -4.555 3.588 1 96.19 148 ASN B N 1
ATOM 4275 C CA . ASN B 1 148 ? 5.871 -3.133 3.324 1 96.19 148 ASN B CA 1
ATOM 4276 C C . ASN B 1 148 ? 7.145 -2.334 3.572 1 96.19 148 ASN B C 1
ATOM 4278 O O . ASN B 1 148 ? 7.902 -2.639 4.496 1 96.19 148 ASN B O 1
ATOM 4282 N N . LEU B 1 149 ? 7.289 -1.337 2.789 1 95.5 149 LEU B N 1
ATOM 4283 C CA . LEU B 1 149 ? 8.453 -0.462 2.928 1 95.5 149 LEU B CA 1
ATOM 4284 C C . LEU B 1 149 ? 8.25 0.526 4.074 1 95.5 149 LEU B C 1
ATOM 4286 O O . LEU B 1 149 ? 7.184 1.135 4.195 1 95.5 149 LEU B O 1
ATOM 4290 N N . THR B 1 150 ? 9.211 0.66 5 1 96.94 150 THR B N 1
ATOM 4291 C CA . THR B 1 150 ? 9.25 1.618 6.102 1 96.94 150 THR B CA 1
ATOM 4292 C C . THR B 1 150 ? 10.539 2.443 6.055 1 96.94 150 THR B C 1
ATOM 4294 O O . THR B 1 150 ? 11.461 2.119 5.309 1 96.94 150 THR B O 1
ATOM 4297 N N . PRO B 1 151 ? 10.617 3.482 6.848 1 97.19 151 PRO B N 1
ATOM 4298 C CA . PRO B 1 151 ? 11.859 4.258 6.875 1 97.19 151 PRO B CA 1
ATOM 4299 C C . PRO B 1 151 ? 13.062 3.424 7.285 1 97.19 151 PRO B C 1
ATOM 4301 O O . PRO B 1 151 ? 14.203 3.76 6.934 1 97.19 151 PRO B O 1
ATOM 4304 N N . ALA B 1 152 ? 12.82 2.367 8.047 1 96.75 152 ALA B N 1
ATOM 4305 C CA . ALA B 1 152 ? 13.914 1.531 8.539 1 96.75 152 ALA B CA 1
ATOM 4306 C C . ALA B 1 152 ? 14.117 0.309 7.645 1 96.75 152 ALA B C 1
ATOM 4308 O O . ALA B 1 152 ? 14.836 -0.623 8.016 1 96.75 152 ALA B O 1
ATOM 4309 N N . GLY B 1 153 ? 13.422 0.279 6.5 1 95.19 153 GLY B N 1
ATOM 4310 C CA . GLY B 1 153 ? 13.547 -0.843 5.586 1 95.19 153 GLY B CA 1
ATOM 4311 C C . GLY B 1 153 ? 12.25 -1.612 5.402 1 95.19 153 GLY B C 1
ATOM 4312 O O . GLY B 1 153 ? 11.18 -1.13 5.77 1 95.19 153 GLY B O 1
ATOM 4313 N N . TRP B 1 154 ? 12.398 -2.793 4.785 1 96 154 TRP B N 1
ATOM 4314 C CA . TRP B 1 154 ? 11.227 -3.613 4.48 1 96 154 TRP B CA 1
ATOM 4315 C C . TRP B 1 154 ? 10.805 -4.422 5.703 1 96 154 TRP B C 1
ATOM 4317 O O . TRP B 1 154 ? 11.648 -4.961 6.426 1 96 154 TRP B O 1
ATOM 4327 N N . THR B 1 155 ? 9.5 -4.445 5.922 1 96.81 155 THR B N 1
ATOM 4328 C CA . THR B 1 155 ? 9.008 -5.445 6.859 1 96.81 155 THR B CA 1
ATOM 4329 C C . THR B 1 155 ? 9.117 -6.844 6.262 1 96.81 155 THR B C 1
ATOM 4331 O O . THR B 1 155 ? 9.602 -7.012 5.145 1 96.81 155 THR B O 1
ATOM 4334 N N . ASN B 1 156 ? 8.773 -7.859 7.039 1 97.81 156 ASN B N 1
ATOM 4335 C CA . ASN B 1 156 ? 8.883 -9.242 6.59 1 97.81 156 ASN B CA 1
ATOM 4336 C C . ASN B 1 156 ? 7.547 -9.766 6.059 1 97.81 156 ASN B C 1
ATOM 4338 O O . ASN B 1 156 ? 6.484 -9.336 6.508 1 97.81 156 ASN B O 1
ATOM 4342 N N . VAL B 1 157 ? 7.633 -10.664 5.113 1 98.5 157 VAL B N 1
ATOM 4343 C CA . VAL B 1 157 ? 6.465 -11.43 4.703 1 98.5 157 VAL B CA 1
ATOM 4344 C C . VAL B 1 157 ? 6.043 -12.367 5.832 1 98.5 157 VAL B C 1
ATOM 4346 O O . VAL B 1 157 ? 6.891 -12.992 6.477 1 98.5 157 VAL B O 1
ATOM 4349 N N . ALA B 1 158 ? 4.754 -12.453 6.105 1 98.56 158 ALA B N 1
ATOM 4350 C CA . ALA B 1 158 ? 4.254 -13.375 7.121 1 98.56 158 ALA B CA 1
ATOM 4351 C C . ALA B 1 158 ? 3.268 -14.375 6.516 1 98.56 158 ALA B C 1
ATOM 4353 O O . ALA B 1 158 ? 2.602 -14.07 5.523 1 98.56 158 ALA B O 1
ATOM 4354 N N . ILE B 1 159 ? 3.232 -15.539 7.098 1 98.88 159 ILE B N 1
ATOM 4355 C CA . ILE B 1 159 ? 2.357 -16.625 6.652 1 98.88 159 ILE B CA 1
ATOM 4356 C C . ILE B 1 159 ? 1.324 -16.922 7.734 1 98.88 159 ILE B C 1
ATOM 4358 O O . ILE B 1 159 ? 1.666 -17.047 8.914 1 98.88 159 ILE B O 1
ATOM 4362 N N . PHE B 1 160 ? 0.092 -17.062 7.32 1 98.75 160 PHE B N 1
ATOM 4363 C CA . PHE B 1 160 ? -1.018 -17.25 8.25 1 98.75 160 PHE B CA 1
ATOM 4364 C C . PHE B 1 160 ? -1.853 -18.469 7.871 1 98.75 160 PHE B C 1
ATOM 4366 O O . PHE B 1 160 ? -1.917 -18.828 6.695 1 98.75 160 PHE B O 1
ATOM 4373 N N . HIS B 1 161 ? -2.408 -19.047 8.844 1 98.5 161 HIS B N 1
ATOM 4374 C CA . HIS B 1 161 ? -3.51 -19.984 8.656 1 98.5 161 HIS B CA 1
ATOM 4375 C C . HIS B 1 161 ? -4.855 -19.297 8.883 1 98.5 161 HIS B C 1
ATOM 4377 O O . HIS B 1 161 ? -5.078 -18.688 9.922 1 98.5 161 HIS B O 1
ATOM 4383 N N . VAL B 1 162 ? -5.75 -19.375 7.93 1 98.5 162 VAL B N 1
ATOM 4384 C CA . VAL B 1 162 ? -7.094 -18.812 7.984 1 98.5 162 VAL B CA 1
ATOM 4385 C C . VAL B 1 162 ? -8.125 -19.938 7.914 1 98.5 162 VAL B C 1
ATOM 4387 O O . VAL B 1 162 ? -8.344 -20.516 6.852 1 98.5 162 VAL B O 1
ATOM 4390 N N . PRO B 1 163 ? -8.781 -20.203 8.977 1 97.88 163 PRO B N 1
ATOM 4391 C CA . PRO B 1 163 ? -9.82 -21.234 8.906 1 97.88 163 PRO B CA 1
ATOM 4392 C C . PRO B 1 163 ? -11.047 -20.781 8.117 1 97.88 163 PRO B C 1
ATOM 4394 O O . PRO B 1 163 ? -11.297 -19.578 7.988 1 97.88 163 PRO B O 1
ATOM 4397 N N . MET B 1 164 ? -11.773 -21.719 7.602 1 95.06 164 MET B N 1
ATOM 4398 C CA . MET B 1 164 ? -12.938 -21.422 6.766 1 95.06 164 MET B CA 1
ATOM 4399 C C . MET B 1 164 ? -13.961 -20.594 7.531 1 95.06 164 MET B C 1
ATOM 4401 O O . MET B 1 164 ? -14.641 -19.75 6.945 1 95.06 164 MET B O 1
ATOM 4405 N N . ASP B 1 165 ? -14.047 -20.75 8.75 1 94.06 165 ASP B N 1
ATOM 4406 C CA . ASP B 1 165 ? -15.078 -20.094 9.539 1 94.06 165 ASP B CA 1
ATOM 4407 C C . ASP B 1 165 ? -14.617 -18.719 10 1 94.06 165 ASP B C 1
ATOM 4409 O O . ASP B 1 165 ? -15.336 -18.031 10.727 1 94.06 165 ASP B O 1
ATOM 4413 N N . ALA B 1 166 ? -13.391 -18.328 9.695 1 93.25 166 ALA B N 1
ATOM 4414 C CA . ALA B 1 166 ? -12.945 -16.969 10.031 1 93.25 166 ALA B CA 1
ATOM 4415 C C . ALA B 1 166 ? -13.875 -15.93 9.422 1 93.25 166 ALA B C 1
ATOM 4417 O O . ALA B 1 166 ? -14.211 -14.93 10.07 1 93.25 166 ALA B O 1
ATOM 4418 N N . SER B 1 167 ? -14.305 -16.094 8.086 1 89.75 167 SER B N 1
ATOM 4419 C CA . SER B 1 167 ? -15.234 -15.211 7.391 1 89.75 167 SER B CA 1
ATOM 4420 C C . SER B 1 167 ? -14.867 -13.742 7.586 1 89.75 167 SER B C 1
ATOM 4422 O O . SER B 1 167 ? -15.703 -12.93 7.973 1 89.75 167 SER B O 1
ATOM 4424 N N . GLY B 1 168 ? -13.641 -13.5 7.516 1 88 168 GLY B N 1
ATOM 4425 C CA . GLY B 1 168 ? -13.156 -12.133 7.605 1 88 168 GLY B CA 1
ATOM 4426 C C . GLY B 1 168 ? -12.805 -11.719 9.023 1 88 168 GLY B C 1
ATOM 4427 O O . GLY B 1 168 ? -12.258 -10.633 9.234 1 88 168 GLY B O 1
ATOM 4428 N N . ASN B 1 169 ? -13.109 -12.5 10.008 1 92.69 169 ASN B N 1
ATOM 4429 C CA . ASN B 1 169 ? -12.766 -12.219 11.391 1 92.69 169 ASN B CA 1
ATOM 4430 C C . ASN B 1 169 ? -11.273 -12.414 11.648 1 92.69 169 ASN B C 1
ATOM 4432 O O . ASN B 1 169 ? -10.789 -13.539 11.734 1 92.69 169 ASN B O 1
ATOM 4436 N N . THR B 1 170 ? -10.57 -11.359 11.922 1 93.88 170 THR B N 1
ATOM 4437 C CA . THR B 1 170 ? -9.125 -11.383 12.055 1 93.88 170 THR B CA 1
ATOM 4438 C C . THR B 1 170 ? -8.711 -12.109 13.336 1 93.88 170 THR B C 1
ATOM 4440 O O . THR B 1 170 ? -7.602 -12.633 13.43 1 93.88 170 THR B O 1
ATOM 4443 N N . GLY B 1 171 ? -9.57 -12.125 14.328 1 94.12 171 GLY B N 1
ATOM 4444 C CA . GLY B 1 171 ? -9.273 -12.766 15.594 1 94.12 171 GLY B CA 1
ATOM 4445 C C . GLY B 1 171 ? -9.125 -14.273 15.477 1 94.12 171 GLY B C 1
ATOM 4446 O O . GLY B 1 171 ? -8.531 -14.914 16.344 1 94.12 171 GLY B O 1
ATOM 4447 N N . LYS B 1 172 ? -9.609 -14.852 14.398 1 96.81 172 LYS B N 1
ATOM 4448 C CA . LYS B 1 172 ? -9.562 -16.297 14.203 1 96.81 172 LYS B CA 1
ATOM 4449 C C . LYS B 1 172 ? -8.344 -16.703 13.383 1 96.81 172 LYS B C 1
ATOM 4451 O O . LYS B 1 172 ? -8.07 -17.906 13.219 1 96.81 172 LYS B O 1
ATOM 4456 N N . VAL B 1 173 ? -7.684 -15.766 12.828 1 98 173 VAL B N 1
ATOM 4457 C CA . VAL B 1 173 ? -6.527 -16.031 11.977 1 98 173 VAL B CA 1
ATOM 4458 C C . VAL B 1 173 ? -5.297 -16.297 12.836 1 98 173 VAL B C 1
ATOM 4460 O O . VAL B 1 173 ? -5.059 -15.594 13.828 1 98 173 VAL B O 1
ATOM 4463 N N . LYS B 1 174 ? -4.516 -17.266 12.508 1 97.5 174 LYS B N 1
ATOM 4464 C CA . LYS B 1 174 ? -3.316 -17.641 13.25 1 97.5 174 LYS B CA 1
ATOM 4465 C C . LYS B 1 174 ? -2.059 -17.391 12.422 1 97.5 174 LYS B C 1
ATOM 4467 O O . LYS B 1 174 ? -1.923 -17.906 11.312 1 97.5 174 LYS B O 1
ATOM 4472 N N . LYS B 1 175 ? -1.169 -16.641 12.945 1 97.94 175 LYS B N 1
ATOM 4473 C CA . LYS B 1 175 ? 0.134 -16.484 12.312 1 97.94 175 LYS B CA 1
ATOM 4474 C C . LYS B 1 175 ? 0.98 -17.75 12.469 1 97.94 175 LYS B C 1
ATOM 4476 O O . LYS B 1 175 ? 1.205 -18.219 13.586 1 97.94 175 LYS B O 1
ATOM 4481 N N . LEU B 1 176 ? 1.464 -18.25 11.391 1 98.38 176 LEU B N 1
ATOM 4482 C CA . LEU B 1 176 ? 2.252 -19.484 11.406 1 98.38 176 LEU B CA 1
ATOM 4483 C C . LEU B 1 176 ? 3.744 -19.172 11.438 1 98.38 176 LEU B C 1
ATOM 4485 O O . LEU B 1 176 ? 4.508 -19.828 12.148 1 98.38 176 LEU B O 1
ATOM 4489 N N . ALA B 1 177 ? 4.129 -18.25 10.625 1 98.62 177 ALA B N 1
ATOM 4490 C CA . ALA B 1 177 ? 5.551 -17.969 10.453 1 98.62 177 ALA B CA 1
ATOM 4491 C C . ALA B 1 177 ? 5.762 -16.562 9.891 1 98.62 177 ALA B C 1
ATOM 4493 O O . ALA B 1 177 ? 4.832 -15.953 9.359 1 98.62 177 ALA B O 1
ATOM 4494 N N . GLU B 1 178 ? 6.879 -16.078 10.109 1 98.19 178 GLU B N 1
ATOM 4495 C CA . GLU B 1 178 ? 7.406 -14.883 9.453 1 98.19 178 GLU B CA 1
ATOM 4496 C C . GLU B 1 178 ? 8.703 -15.188 8.703 1 98.19 178 GLU B C 1
ATOM 4498 O O . GLU B 1 178 ? 9.609 -15.805 9.258 1 98.19 178 GLU B O 1
ATOM 4503 N N . LEU B 1 179 ? 8.766 -14.82 7.445 1 98.5 179 LEU B N 1
ATOM 4504 C CA . LEU B 1 179 ? 9.977 -15.078 6.676 1 98.5 179 LEU B CA 1
ATOM 4505 C C . LEU B 1 179 ? 11.125 -14.195 7.152 1 98.5 179 LEU B C 1
ATOM 4507 O O . LEU B 1 179 ? 10.891 -13.148 7.766 1 98.5 179 LEU B O 1
ATOM 4511 N N . PRO B 1 180 ? 12.375 -14.664 6.852 1 97.62 180 PRO B N 1
ATOM 4512 C CA . PRO B 1 180 ? 13.516 -13.844 7.254 1 97.62 180 PRO B CA 1
ATOM 4513 C C . PRO B 1 180 ? 13.5 -12.453 6.617 1 97.62 180 PRO B C 1
ATOM 4515 O O . PRO B 1 180 ? 12.945 -12.273 5.527 1 97.62 180 PRO B O 1
ATOM 4518 N N . GLY B 1 181 ? 14.094 -11.547 7.324 1 96.19 181 GLY B N 1
ATOM 4519 C CA . GLY B 1 181 ? 14.219 -10.203 6.789 1 96.19 181 GLY B CA 1
ATOM 4520 C C . GLY B 1 181 ? 15.219 -10.102 5.66 1 96.19 181 GLY B C 1
ATOM 4521 O O . GLY B 1 181 ? 15.969 -11.047 5.395 1 96.19 181 GLY B O 1
ATOM 4522 N N . GLU B 1 182 ? 15.172 -8.945 5.035 1 94.31 182 GLU B N 1
ATOM 4523 C CA . GLU B 1 182 ? 16.094 -8.672 3.936 1 94.31 182 GLU B CA 1
ATOM 4524 C C . GLU B 1 182 ? 17.547 -8.836 4.379 1 94.31 182 GLU B C 1
ATOM 4526 O O . GLU B 1 182 ? 17.938 -8.312 5.418 1 94.31 182 GLU B O 1
ATOM 4531 N N . SER B 1 183 ? 18.297 -9.555 3.727 1 94.62 183 SER B N 1
ATOM 4532 C CA . SER B 1 183 ? 19.734 -9.758 3.873 1 94.62 183 SER B CA 1
ATOM 4533 C C . SER B 1 183 ? 20.422 -9.914 2.514 1 94.62 183 SER B C 1
ATOM 4535 O O . SER B 1 183 ? 19.766 -9.812 1.474 1 94.62 183 SER B O 1
ATOM 4537 N N . ASP B 1 184 ? 21.672 -10.094 2.521 1 91.19 184 ASP B N 1
ATOM 4538 C CA . ASP B 1 184 ? 22.406 -10.289 1.272 1 91.19 184 ASP B CA 1
ATOM 4539 C C . ASP B 1 184 ? 21.969 -11.578 0.579 1 91.19 184 ASP B C 1
ATOM 4541 O O . ASP B 1 184 ? 22.031 -11.68 -0.649 1 91.19 184 ASP B O 1
ATOM 4545 N N . ASP B 1 185 ? 21.438 -12.492 1.343 1 92.81 185 ASP B N 1
ATOM 4546 C CA . ASP B 1 185 ? 21.188 -13.828 0.803 1 92.81 185 ASP B CA 1
ATOM 4547 C C . ASP B 1 185 ? 19.688 -14.062 0.614 1 92.81 185 ASP B C 1
ATOM 4549 O O . ASP B 1 185 ? 19.281 -15.07 0.03 1 92.81 185 ASP B O 1
ATOM 4553 N N . PHE B 1 186 ? 18.953 -13.188 1.148 1 96.94 186 PHE B N 1
ATOM 4554 C CA . PHE B 1 186 ? 17.516 -13.422 1.074 1 96.94 186 PHE B CA 1
ATOM 4555 C C . PHE B 1 186 ? 16.75 -12.109 1.115 1 96.94 186 PHE B C 1
ATOM 4557 O O . PHE B 1 186 ? 17.031 -11.25 1.954 1 96.94 186 PHE B O 1
ATOM 4564 N N . PHE B 1 187 ? 15.812 -12.023 0.26 1 97.25 187 PHE B N 1
ATOM 4565 C CA . PHE B 1 187 ? 14.898 -10.891 0.252 1 97.25 187 PHE B CA 1
ATOM 4566 C C . PHE B 1 187 ? 13.586 -11.266 -0.417 1 97.25 187 PHE B C 1
ATOM 4568 O O . PHE B 1 187 ? 13.57 -11.828 -1.512 1 97.25 187 PHE B O 1
ATOM 4575 N N . ALA B 1 188 ? 12.477 -10.953 0.245 1 98.44 188 ALA B N 1
ATOM 4576 C CA . ALA B 1 188 ? 11.164 -11.211 -0.344 1 98.44 188 ALA B CA 1
ATOM 4577 C C . ALA B 1 188 ? 10.141 -10.164 0.105 1 98.44 188 ALA B C 1
ATOM 4579 O O . ALA B 1 188 ? 10.133 -9.758 1.269 1 98.44 188 ALA B O 1
ATOM 4580 N N . ILE B 1 189 ? 9.297 -9.75 -0.792 1 98.06 189 ILE B N 1
ATOM 4581 C CA . ILE B 1 189 ? 8.219 -8.828 -0.443 1 98.06 189 ILE B CA 1
ATOM 4582 C C . ILE B 1 189 ? 6.867 -9.523 -0.625 1 98.06 189 ILE B C 1
ATOM 4584 O O . ILE B 1 189 ? 5.828 -8.969 -0.268 1 98.06 189 ILE B O 1
ATOM 4588 N N . GLY B 1 190 ? 6.863 -10.688 -1.183 1 98.19 190 GLY B N 1
ATOM 4589 C CA . GLY B 1 190 ? 5.676 -11.5 -1.395 1 98.19 190 GLY B CA 1
ATOM 4590 C C . GLY B 1 190 ? 5.996 -12.945 -1.731 1 98.19 190 GLY B C 1
ATOM 4591 O O . GLY B 1 190 ? 7.164 -13.336 -1.772 1 98.19 190 GLY B O 1
ATOM 4592 N N . THR B 1 191 ? 4.918 -13.703 -1.91 1 98.5 191 THR B N 1
ATOM 4593 C CA . THR B 1 191 ? 5.117 -15.117 -2.23 1 98.5 191 THR B CA 1
ATOM 4594 C C . THR B 1 191 ? 4.211 -15.539 -3.383 1 98.5 191 THR B C 1
ATOM 4596 O O . THR B 1 191 ? 3.246 -14.844 -3.709 1 98.5 191 THR B O 1
ATOM 4599 N N . SER B 1 192 ? 4.59 -16.656 -3.992 1 98.25 192 SER B N 1
ATOM 4600 C CA . SER B 1 192 ? 3.645 -17.422 -4.812 1 98.25 192 SER B CA 1
ATOM 4601 C C . SER B 1 192 ? 2.598 -18.109 -3.953 1 98.25 192 SER B C 1
ATOM 4603 O O . SER B 1 192 ? 2.656 -18.047 -2.725 1 98.25 192 SER B O 1
ATOM 4605 N N . PRO B 1 193 ? 1.599 -18.75 -4.637 1 98.5 193 PRO B N 1
ATOM 4606 C CA . PRO B 1 193 ? 0.776 -19.688 -3.875 1 98.5 193 PRO B CA 1
ATOM 4607 C C . PRO B 1 193 ? 1.59 -20.828 -3.279 1 98.5 193 PRO B C 1
ATOM 4609 O O . PRO B 1 193 ? 2.764 -21 -3.617 1 98.5 193 PRO B O 1
ATOM 4612 N N . PHE B 1 194 ? 0.944 -21.625 -2.408 1 98.5 194 PHE B N 1
ATOM 4613 C CA . PHE B 1 194 ? 1.617 -22.656 -1.632 1 98.5 194 PHE B CA 1
ATOM 4614 C C . PHE B 1 194 ? 1.289 -24.047 -2.176 1 98.5 194 PHE B C 1
ATOM 4616 O O . PHE B 1 194 ? 0.123 -24.359 -2.422 1 98.5 194 PHE B O 1
ATOM 4623 N N . LEU B 1 195 ? 2.314 -24.828 -2.416 1 97.62 195 LEU B N 1
ATOM 4624 C CA . LEU B 1 195 ? 2.158 -26.203 -2.859 1 97.62 195 LEU B CA 1
ATOM 4625 C C . LEU B 1 195 ? 2.447 -27.172 -1.721 1 97.62 195 LEU B C 1
ATOM 4627 O O . LEU B 1 195 ? 3.588 -27.281 -1.262 1 97.62 195 LEU B O 1
ATOM 4631 N N . PHE B 1 196 ? 1.45 -27.938 -1.322 1 97.19 196 PHE B N 1
ATOM 4632 C CA . PHE B 1 196 ? 1.611 -28.859 -0.203 1 97.19 196 PHE B CA 1
ATOM 4633 C C . PHE B 1 196 ? 2.229 -30.172 -0.669 1 97.19 196 PHE B C 1
ATOM 4635 O O . PHE B 1 196 ? 1.896 -30.672 -1.746 1 97.19 196 PHE B O 1
ATOM 4642 N N . SER B 1 197 ? 3.092 -30.688 0.198 1 95.44 197 SER B N 1
ATOM 4643 C CA . SER B 1 197 ? 3.6 -32.031 -0.061 1 95.44 197 SER B CA 1
ATOM 4644 C C . SER B 1 197 ? 2.496 -33.062 0.07 1 95.44 197 SER B C 1
ATOM 4646 O O . SER B 1 197 ? 1.438 -32.812 0.637 1 95.44 197 SER B O 1
ATOM 4648 N N . VAL B 1 198 ? 2.762 -34.219 -0.498 1 91.19 198 VAL B N 1
ATOM 4649 C CA . VAL B 1 198 ? 1.757 -35.281 -0.541 1 91.19 198 VAL B CA 1
ATOM 4650 C C . VAL B 1 198 ? 1.368 -35.688 0.879 1 91.19 198 VAL B C 1
ATOM 4652 O O . VAL B 1 198 ? 0.192 -35.938 1.163 1 91.19 198 VAL B O 1
ATOM 4655 N N . ASN B 1 199 ? 2.289 -35.719 1.771 1 90 199 ASN B N 1
ATOM 4656 C CA . ASN B 1 199 ? 2.014 -36.094 3.156 1 90 199 ASN B CA 1
ATOM 4657 C C . ASN B 1 199 ? 1.525 -34.875 3.963 1 90 199 ASN B C 1
ATOM 4659 O O . ASN B 1 199 ? 1.265 -35 5.164 1 90 199 ASN B O 1
ATOM 4663 N N . LYS B 1 200 ? 1.51 -33.75 3.398 1 93 200 LYS B N 1
ATOM 4664 C CA . LYS B 1 200 ? 0.908 -32.5 3.91 1 93 200 LYS B CA 1
ATOM 4665 C C . LYS B 1 200 ? 1.712 -31.953 5.082 1 93 200 LYS B C 1
ATOM 4667 O O . LYS B 1 200 ? 1.188 -31.188 5.891 1 93 200 LYS B O 1
ATOM 4672 N N . ASN B 1 201 ? 2.955 -32.344 5.156 1 93.38 201 ASN B N 1
ATOM 4673 C CA . ASN B 1 201 ? 3.771 -31.875 6.262 1 93.38 201 ASN B CA 1
ATOM 4674 C C . ASN B 1 201 ? 4.602 -30.656 5.852 1 93.38 201 ASN B C 1
ATOM 4676 O O . ASN B 1 201 ? 5.133 -29.938 6.703 1 93.38 201 ASN B O 1
ATOM 4680 N N . LEU B 1 202 ? 4.742 -30.516 4.543 1 96.38 202 LEU B N 1
ATOM 4681 C CA . LEU B 1 202 ? 5.523 -29.406 4.02 1 96.38 202 LEU B CA 1
ATOM 4682 C C . LEU B 1 202 ? 4.715 -28.609 2.998 1 96.38 202 LEU B C 1
ATOM 4684 O O . LEU B 1 202 ? 3.85 -29.156 2.318 1 96.38 202 LEU B O 1
ATOM 4688 N N . MET B 1 203 ? 5.008 -27.344 2.893 1 97.44 203 MET B N 1
ATOM 4689 C CA . MET B 1 203 ? 4.527 -26.516 1.793 1 97.44 203 MET B CA 1
ATOM 4690 C C . MET B 1 203 ? 5.688 -25.828 1.085 1 97.44 203 MET B C 1
ATOM 4692 O O . MET B 1 203 ? 6.633 -25.375 1.731 1 97.44 203 MET B O 1
ATOM 4696 N N . ALA B 1 204 ? 5.652 -25.828 -0.18 1 98.31 204 ALA B N 1
ATOM 4697 C CA . ALA B 1 204 ? 6.633 -25.156 -1.028 1 98.31 204 ALA B CA 1
ATOM 4698 C C . ALA B 1 204 ? 6.047 -23.891 -1.643 1 98.31 204 ALA B C 1
ATOM 4700 O O . ALA B 1 204 ? 4.871 -23.859 -2.012 1 98.31 204 ALA B O 1
ATOM 4701 N N . PHE B 1 205 ? 6.816 -22.844 -1.714 1 98.69 205 PHE B N 1
ATOM 4702 C CA . PHE B 1 205 ? 6.422 -21.594 -2.359 1 98.69 205 PHE B CA 1
ATOM 4703 C C . PHE B 1 205 ? 7.645 -20.812 -2.814 1 98.69 205 PHE B C 1
ATOM 4705 O O . PHE B 1 205 ? 8.766 -21.094 -2.387 1 98.69 205 PHE B O 1
ATOM 4712 N N . ILE B 1 206 ? 7.43 -19.922 -3.738 1 98.75 206 ILE B N 1
ATOM 4713 C CA . ILE B 1 206 ? 8.484 -19.016 -4.203 1 98.75 206 ILE B CA 1
ATOM 4714 C C . ILE B 1 206 ? 8.367 -17.672 -3.486 1 98.75 206 ILE B C 1
ATOM 4716 O O . ILE B 1 206 ? 7.336 -17.016 -3.564 1 98.75 206 ILE B O 1
ATOM 4720 N N . ALA B 1 207 ? 9.391 -17.344 -2.74 1 98.69 207 ALA B N 1
ATOM 4721 C CA . ALA B 1 207 ? 9.508 -16.016 -2.143 1 98.69 207 ALA B CA 1
ATOM 4722 C C . ALA B 1 207 ? 10.117 -15.016 -3.127 1 98.69 207 ALA B C 1
ATOM 4724 O O . ALA B 1 207 ? 11.211 -15.25 -3.65 1 98.69 207 ALA B O 1
ATOM 4725 N N . CYS B 1 208 ? 9.43 -13.93 -3.311 1 98.31 208 CYS B N 1
ATOM 4726 C CA . CYS B 1 208 ? 9.789 -13.039 -4.406 1 98.31 208 CYS B CA 1
ATOM 4727 C C . CYS B 1 208 ? 10.188 -11.664 -3.879 1 98.31 208 CYS B C 1
ATOM 4729 O O . CYS B 1 208 ? 9.461 -11.062 -3.086 1 98.31 208 CYS B O 1
ATOM 4731 N N . PRO B 1 209 ? 11.375 -11.148 -4.316 1 97.31 209 PRO B N 1
ATOM 4732 C CA . PRO B 1 209 ? 11.719 -9.758 -4.02 1 97.31 209 PRO B CA 1
ATOM 4733 C C . PRO B 1 209 ? 10.961 -8.758 -4.895 1 97.31 209 PRO B C 1
ATOM 4735 O O . PRO B 1 209 ? 9.891 -9.078 -5.41 1 97.31 209 PRO B O 1
ATOM 4738 N N . THR B 1 210 ? 11.453 -7.5 -5.051 1 92.94 210 THR B N 1
ATOM 4739 C CA . THR B 1 210 ? 10.797 -6.477 -5.859 1 92.94 210 THR B CA 1
ATOM 4740 C C . THR B 1 210 ? 10.797 -6.867 -7.332 1 92.94 210 THR B C 1
ATOM 4742 O O . THR B 1 210 ? 11.633 -7.664 -7.77 1 92.94 210 THR B O 1
ATOM 4745 N N . ALA B 1 211 ? 9.891 -6.266 -8.023 1 82.81 211 ALA B N 1
ATOM 4746 C CA . ALA B 1 211 ? 9.594 -6.672 -9.398 1 82.81 211 ALA B CA 1
ATOM 4747 C C . ALA B 1 211 ? 10.867 -6.715 -10.242 1 82.81 211 ALA B C 1
ATOM 4749 O O . ALA B 1 211 ? 11.141 -7.715 -10.906 1 82.81 211 ALA B O 1
ATOM 4750 N N . SER B 1 212 ? 11.648 -5.75 -10.203 1 85 212 SER B N 1
ATOM 4751 C CA . SER B 1 212 ? 12.836 -5.73 -11.047 1 85 212 SER B CA 1
ATOM 4752 C C . SER B 1 212 ? 13.82 -6.824 -10.641 1 85 212 SER B C 1
ATOM 4754 O O . SER B 1 212 ? 14.375 -7.52 -11.5 1 85 212 SER B O 1
ATOM 4756 N N . TYR B 1 213 ? 13.93 -7.051 -9.359 1 89.06 213 TYR B N 1
ATOM 4757 C CA . TYR B 1 213 ? 14.828 -8.078 -8.844 1 89.06 213 TYR B CA 1
ATOM 4758 C C . TYR B 1 213 ? 14.242 -9.469 -9.062 1 89.06 213 TYR B C 1
ATOM 4760 O O . TYR B 1 213 ? 14.977 -10.414 -9.352 1 89.06 213 TYR B O 1
ATOM 4768 N N . SER B 1 214 ? 12.977 -9.523 -8.992 1 91.62 214 SER B N 1
ATOM 4769 C CA . SER B 1 214 ? 12.305 -10.812 -9.102 1 91.62 214 SER B CA 1
ATOM 4770 C C . SER B 1 214 ? 12.367 -11.352 -10.523 1 91.62 214 SER B C 1
ATOM 4772 O O . SER B 1 214 ? 12.141 -12.547 -10.75 1 91.62 214 SER B O 1
ATOM 4774 N N . ALA B 1 215 ? 12.602 -10.523 -11.445 1 94.06 215 ALA B N 1
ATOM 4775 C CA . ALA B 1 215 ? 12.766 -10.977 -12.828 1 94.06 215 ALA B CA 1
ATOM 4776 C C . ALA B 1 215 ? 14 -11.867 -12.969 1 94.06 215 ALA B C 1
ATOM 4778 O O . ALA B 1 215 ? 14.078 -12.672 -13.898 1 94.06 215 ALA B O 1
ATOM 4779 N N . ASP B 1 216 ? 14.914 -11.805 -12.055 1 94.69 216 ASP B N 1
ATOM 4780 C CA . ASP B 1 216 ? 16.203 -12.484 -12.211 1 94.69 216 ASP B CA 1
ATOM 4781 C C . ASP B 1 216 ? 16.406 -13.547 -11.133 1 94.69 216 ASP B C 1
ATOM 4783 O O . ASP B 1 216 ? 17.109 -14.531 -11.344 1 94.69 216 ASP B O 1
ATOM 4787 N N . ARG B 1 217 ? 15.812 -13.25 -9.992 1 96.56 217 ARG B N 1
ATOM 4788 C CA . ARG B 1 217 ? 16.156 -14.109 -8.867 1 96.56 217 ARG B CA 1
ATOM 4789 C C . ARG B 1 217 ? 15.016 -14.164 -7.848 1 96.56 217 ARG B C 1
ATOM 4791 O O . ARG B 1 217 ? 14.57 -13.117 -7.359 1 96.56 217 ARG B O 1
ATOM 4798 N N . ASN B 1 218 ? 14.555 -15.32 -7.57 1 98.25 218 ASN B N 1
ATOM 4799 C CA . ASN B 1 218 ? 13.586 -15.633 -6.523 1 98.25 218 ASN B CA 1
ATOM 4800 C C . ASN B 1 218 ? 14.031 -16.812 -5.676 1 98.25 218 ASN B C 1
ATOM 4802 O O . ASN B 1 218 ? 15.055 -17.453 -5.973 1 98.25 218 ASN B O 1
ATOM 4806 N N . PHE B 1 219 ? 13.297 -17.109 -4.633 1 98.62 219 PHE B N 1
ATOM 4807 C CA . PHE B 1 219 ? 13.758 -18.109 -3.674 1 98.62 219 PHE B CA 1
ATOM 4808 C C . PHE B 1 219 ? 12.719 -19.203 -3.488 1 98.62 219 PHE B C 1
ATOM 4810 O O . PHE B 1 219 ? 11.664 -18.984 -2.887 1 98.62 219 PHE B O 1
ATOM 4817 N N . LEU B 1 220 ? 12.992 -20.391 -4.031 1 98.56 220 LEU B N 1
ATOM 4818 C CA . LEU B 1 220 ? 12.156 -21.531 -3.66 1 98.56 220 LEU B CA 1
ATOM 4819 C C . LEU B 1 220 ? 12.352 -21.891 -2.189 1 98.56 220 LEU B C 1
ATOM 4821 O O . LEU B 1 220 ? 13.477 -22.156 -1.755 1 98.56 220 LEU B O 1
ATOM 4825 N N . SER B 1 221 ? 11.234 -21.938 -1.505 1 98.56 221 SER B N 1
ATOM 4826 C CA . SER B 1 221 ? 11.281 -22.094 -0.054 1 98.56 221 SER B CA 1
ATOM 4827 C C . SER B 1 221 ? 10.336 -23.188 0.418 1 98.56 221 SER B C 1
ATOM 4829 O O . SER B 1 221 ? 9.312 -23.453 -0.216 1 98.56 221 SER B O 1
ATOM 4831 N N . LEU B 1 222 ? 10.758 -23.812 1.457 1 98 222 LEU B N 1
ATOM 4832 C CA . LEU B 1 222 ? 9.938 -24.797 2.143 1 98 222 LEU B CA 1
ATOM 4833 C C . LEU B 1 222 ? 9.602 -24.344 3.557 1 98 222 LEU B C 1
ATOM 4835 O O . L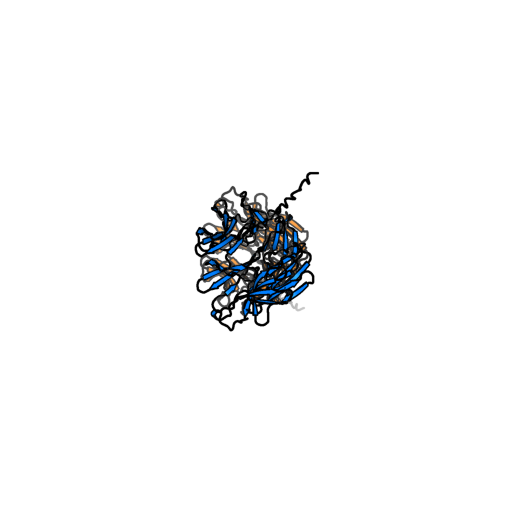EU B 1 222 ? 10.438 -23.734 4.234 1 98 222 LEU B O 1
ATOM 4839 N N . LEU B 1 223 ? 8.43 -24.578 3.982 1 98.12 223 LEU B N 1
ATOM 4840 C CA . LEU B 1 223 ? 7.945 -24.328 5.336 1 98.12 223 LEU B CA 1
ATOM 4841 C C . LEU B 1 223 ? 7.125 -25.516 5.844 1 98.12 223 LEU B C 1
ATOM 4843 O O . LEU B 1 223 ? 6.289 -26.047 5.113 1 98.12 223 LEU B O 1
ATOM 4847 N N . THR B 1 224 ? 7.449 -25.938 7.074 1 97.38 224 THR B N 1
ATOM 4848 C CA . THR B 1 224 ? 6.574 -26.953 7.668 1 97.38 224 THR B CA 1
ATOM 4849 C C . THR B 1 224 ? 5.148 -26.406 7.793 1 97.38 224 THR B C 1
ATOM 4851 O O . THR B 1 224 ? 4.945 -25.219 8.023 1 97.38 224 THR B O 1
ATOM 4854 N N . THR B 1 225 ? 4.199 -27.312 7.629 1 95.06 225 THR B N 1
ATOM 4855 C CA . THR B 1 225 ? 2.807 -26.859 7.617 1 95.06 225 THR B CA 1
ATOM 4856 C C . THR B 1 225 ? 2.424 -26.25 8.961 1 95.06 225 THR B C 1
ATOM 4858 O O . THR B 1 225 ? 1.493 -25.453 9.039 1 95.06 225 THR B O 1
ATOM 4861 N N . GLU B 1 226 ? 3.174 -26.562 10.016 1 93.81 226 GLU B N 1
ATOM 4862 C CA . GLU B 1 226 ? 2.938 -25.984 11.336 1 93.81 226 GLU B CA 1
ATOM 4863 C C . GLU B 1 226 ? 3.652 -24.641 11.484 1 93.81 226 GLU B C 1
ATOM 4865 O O . GLU B 1 226 ? 3.475 -23.938 12.484 1 93.81 226 GLU B O 1
ATOM 4870 N N . GLY B 1 227 ? 4.469 -24.281 10.539 1 94.19 227 GLY B N 1
ATOM 4871 C CA . GLY B 1 227 ? 5.137 -22.984 10.523 1 94.19 227 GLY B CA 1
ATOM 4872 C C . GLY B 1 227 ? 6.418 -22.969 11.328 1 94.19 227 GLY B C 1
ATOM 4873 O O . GLY B 1 227 ? 6.934 -21.906 11.656 1 94.19 227 GLY B O 1
ATOM 4874 N N . LYS B 1 228 ? 7.027 -24.047 11.656 1 93 228 LYS B N 1
ATOM 4875 C CA . LYS B 1 228 ? 8.125 -24.109 12.617 1 93 228 LYS B CA 1
ATOM 4876 C C . LYS B 1 228 ? 9.477 -24.031 11.922 1 93 228 LYS B C 1
ATOM 4878 O O . LYS B 1 228 ? 10.438 -23.516 12.492 1 93 228 LYS B O 1
ATOM 4883 N N . LYS B 1 229 ? 9.562 -24.609 10.766 1 96.19 229 LYS B N 1
ATOM 4884 C CA . LYS B 1 229 ? 10.852 -24.672 10.086 1 96.19 229 LYS B CA 1
ATOM 4885 C C . LYS B 1 229 ? 10.758 -24.109 8.672 1 96.19 229 LYS B C 1
ATOM 4887 O O . LYS B 1 229 ? 9.961 -24.562 7.863 1 96.19 229 LYS B O 1
ATOM 4892 N N . PHE B 1 230 ? 11.578 -23.156 8.469 1 97.62 230 PHE B N 1
ATOM 4893 C CA . PHE B 1 230 ? 11.695 -22.5 7.176 1 97.62 230 PHE B CA 1
ATOM 4894 C C . PHE B 1 230 ? 13.055 -22.781 6.547 1 97.62 230 PHE B C 1
ATOM 4896 O O . PHE B 1 230 ? 14.07 -22.812 7.242 1 97.62 230 PHE B O 1
ATOM 4903 N N . ARG B 1 231 ? 13.031 -23 5.137 1 96.88 231 ARG B N 1
ATOM 4904 C CA . ARG B 1 231 ? 14.297 -23.219 4.449 1 96.88 231 ARG B CA 1
ATOM 4905 C C . ARG B 1 231 ? 14.219 -22.797 2.988 1 96.88 231 ARG B C 1
ATOM 4907 O O . ARG B 1 231 ? 13.227 -23.078 2.307 1 96.88 231 ARG B O 1
ATOM 4914 N N . VAL B 1 232 ? 15.266 -22.078 2.58 1 97.88 232 VAL B N 1
ATOM 4915 C CA . VAL B 1 232 ? 15.43 -21.812 1.155 1 97.88 232 VAL B CA 1
ATOM 4916 C C . VAL B 1 232 ? 16.156 -22.984 0.492 1 97.88 232 VAL B C 1
ATOM 4918 O O . VAL B 1 232 ? 17.234 -23.406 0.95 1 97.88 232 VAL B O 1
ATOM 4921 N N . VAL B 1 233 ? 15.625 -23.5 -0.617 1 97.62 233 VAL B N 1
ATOM 4922 C CA . VAL B 1 233 ? 16.234 -24.703 -1.163 1 97.62 233 VAL B CA 1
ATOM 4923 C C . VAL B 1 233 ? 16.844 -24.406 -2.529 1 97.62 233 VAL B C 1
ATOM 4925 O O . VAL B 1 233 ? 17.609 -25.203 -3.066 1 97.62 233 VAL B O 1
ATOM 4928 N N . GLY B 1 234 ? 16.531 -23.266 -3.076 1 97.5 234 GLY B N 1
ATOM 4929 C CA . GLY B 1 234 ? 17.125 -22.922 -4.355 1 97.5 234 GLY B CA 1
ATOM 4930 C C . GLY B 1 234 ? 16.703 -21.562 -4.875 1 97.5 234 GLY B C 1
ATOM 4931 O O . GLY B 1 234 ? 15.719 -20.984 -4.391 1 97.5 234 GLY B O 1
ATOM 4932 N N . GLU B 1 235 ? 17.484 -21.047 -5.852 1 97.94 235 GLU B N 1
ATOM 4933 C CA . GLU B 1 235 ? 17.156 -19.828 -6.574 1 97.94 235 GLU B CA 1
ATOM 4934 C C . GLU B 1 235 ? 16.484 -20.125 -7.91 1 97.94 235 GLU B C 1
ATOM 4936 O O . GLU B 1 235 ? 16.984 -20.969 -8.672 1 97.94 235 GLU B O 1
ATOM 4941 N N . VAL B 1 236 ? 15.383 -19.484 -8.117 1 98.25 236 VAL B N 1
ATOM 4942 C CA . VAL B 1 236 ? 14.555 -19.859 -9.258 1 98.25 236 VAL B CA 1
ATOM 4943 C C . VAL B 1 236 ? 13.977 -18.609 -9.914 1 98.25 236 VAL B C 1
ATOM 4945 O O . VAL B 1 236 ? 14.109 -17.5 -9.383 1 98.25 236 VAL B O 1
ATOM 4948 N N . LEU B 1 237 ? 13.406 -18.766 -11.109 1 97.5 237 LEU B N 1
ATOM 4949 C CA . LEU B 1 237 ? 12.492 -17.75 -11.633 1 97.5 237 LEU B CA 1
ATOM 4950 C C . LEU B 1 237 ? 11.117 -17.859 -10.969 1 97.5 237 LEU B C 1
ATOM 4952 O O . LEU B 1 237 ? 10.828 -18.859 -10.305 1 97.5 237 LEU B O 1
ATOM 4956 N N . ALA B 1 238 ? 10.352 -16.781 -11.141 1 96.06 238 ALA B N 1
ATOM 4957 C CA . ALA B 1 238 ? 9.031 -16.766 -10.516 1 96.06 238 ALA B CA 1
ATOM 4958 C C . ALA B 1 238 ? 8.008 -17.516 -11.383 1 96.06 238 ALA B C 1
ATOM 4960 O O . ALA B 1 238 ? 7.043 -16.922 -11.859 1 96.06 238 ALA B O 1
ATOM 4961 N N . ASP B 1 239 ? 8.188 -18.75 -11.555 1 95.81 239 ASP B N 1
ATOM 4962 C CA . ASP B 1 239 ? 7.285 -19.625 -12.305 1 95.81 239 ASP B CA 1
ATOM 4963 C C . ASP B 1 239 ? 6.855 -20.828 -11.469 1 95.81 239 ASP B C 1
ATOM 4965 O O . ASP B 1 239 ? 7.605 -21.797 -11.328 1 95.81 239 ASP B O 1
ATOM 4969 N N . ILE B 1 240 ? 5.66 -20.812 -11.07 1 94.69 240 ILE B N 1
ATOM 4970 C CA . ILE B 1 240 ? 5.152 -21.812 -10.141 1 94.69 240 ILE B CA 1
ATOM 4971 C C . ILE B 1 240 ? 5.094 -23.172 -10.828 1 94.69 240 ILE B C 1
ATOM 4973 O O . ILE B 1 240 ? 5.133 -24.219 -10.172 1 94.69 240 ILE B O 1
ATOM 4977 N N . ASN B 1 241 ? 5.047 -23.203 -12.141 1 94.19 241 ASN B N 1
ATOM 4978 C CA . ASN B 1 241 ? 4.98 -24.469 -12.883 1 94.19 241 ASN B CA 1
ATOM 4979 C C . ASN B 1 241 ? 6.336 -25.172 -12.922 1 94.19 241 ASN B C 1
ATOM 4981 O O . ASN B 1 241 ? 6.43 -26.328 -13.344 1 94.19 241 ASN B O 1
ATOM 4985 N N . TRP B 1 242 ? 7.344 -24.516 -12.461 1 97.44 242 TRP B N 1
ATOM 4986 C CA . TRP B 1 242 ? 8.695 -25.078 -12.492 1 97.44 242 TRP B CA 1
ATOM 4987 C C . TRP B 1 242 ? 9.055 -25.688 -11.141 1 97.44 242 TRP B C 1
ATOM 4989 O O . TRP B 1 242 ? 10.227 -25.906 -10.844 1 97.44 242 TRP B O 1
ATOM 4999 N N . MET B 1 243 ? 8.086 -25.938 -10.352 1 97.75 243 MET B N 1
ATOM 5000 C CA . MET B 1 243 ? 8.266 -26.672 -9.102 1 97.75 243 MET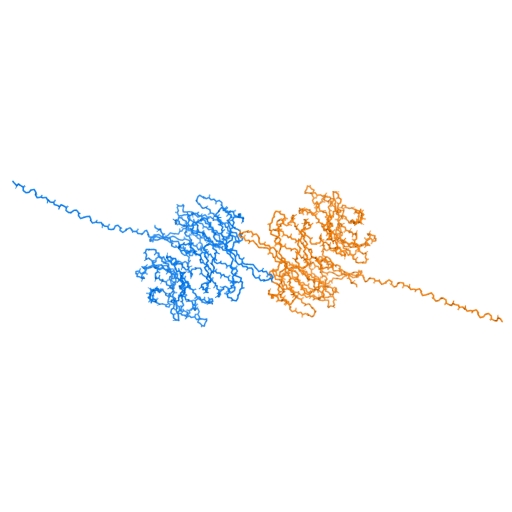 B CA 1
ATOM 5001 C C . MET B 1 243 ? 7.156 -27.688 -8.898 1 97.75 243 MET B C 1
ATOM 5003 O O . MET B 1 243 ? 5.977 -27.375 -9.055 1 97.75 243 MET B O 1
ATOM 5007 N N . LYS B 1 244 ? 7.516 -28.953 -8.648 1 97.19 244 LYS B N 1
ATOM 5008 C CA . LYS B 1 244 ? 6.543 -30.031 -8.461 1 97.19 244 LYS B CA 1
ATOM 5009 C C . LYS B 1 244 ? 7.039 -31.047 -7.434 1 97.19 244 LYS B C 1
ATOM 5011 O O . LYS B 1 244 ? 8.195 -31.453 -7.477 1 97.19 244 LYS B O 1
ATOM 5016 N N . TRP B 1 245 ? 6.094 -31.422 -6.535 1 97 245 TRP B N 1
ATOM 5017 C CA . TRP B 1 245 ? 6.391 -32.5 -5.598 1 97 245 TRP B CA 1
ATOM 5018 C C . TRP B 1 245 ? 6.383 -33.844 -6.309 1 97 245 TRP B C 1
ATOM 5020 O O . TRP B 1 245 ? 5.605 -34.062 -7.238 1 97 245 TRP B O 1
ATOM 5030 N N . SER B 1 246 ? 7.223 -34.719 -5.781 1 94.06 246 SER B N 1
ATOM 5031 C CA . SER B 1 246 ? 7.109 -36.094 -6.191 1 94.06 246 SER B CA 1
ATOM 5032 C C . SER B 1 246 ? 5.84 -36.75 -5.641 1 94.06 246 SER B C 1
ATOM 5034 O O . SER B 1 246 ? 5.25 -36.25 -4.68 1 94.06 246 SER B O 1
ATOM 5036 N N . THR B 1 247 ? 5.422 -37.844 -6.219 1 87.38 247 THR B N 1
ATOM 5037 C CA . THR B 1 247 ? 4.164 -38.5 -5.863 1 87.38 247 THR B CA 1
ATOM 5038 C C . THR B 1 247 ? 4.207 -39 -4.43 1 87.38 247 THR B C 1
ATOM 5040 O O . THR B 1 247 ? 3.172 -39.125 -3.775 1 87.38 247 THR B O 1
ATOM 5043 N N . ASP B 1 248 ? 5.379 -39.312 -3.947 1 85.31 248 ASP B N 1
ATOM 5044 C CA . ASP B 1 248 ? 5.477 -39.844 -2.592 1 85.31 248 ASP B CA 1
ATOM 5045 C C . ASP B 1 248 ? 5.789 -38.75 -1.587 1 85.31 248 ASP B C 1
ATOM 5047 O O . ASP B 1 248 ? 5.812 -38.969 -0.378 1 85.31 248 ASP B O 1
ATOM 5051 N N . GLY B 1 249 ? 6.074 -37.594 -2.078 1 86.12 249 GLY B N 1
ATOM 5052 C CA . GLY B 1 249 ? 6.27 -36.438 -1.214 1 86.12 249 GLY B CA 1
ATOM 5053 C C . GLY B 1 249 ? 7.688 -36.312 -0.678 1 86.12 249 GLY B C 1
ATOM 5054 O O . GLY B 1 249 ? 8.016 -35.375 0.041 1 86.12 249 GLY B O 1
ATOM 5055 N N . ASN B 1 250 ? 8.594 -37.125 -1.081 1 90 250 ASN B N 1
ATOM 5056 C CA . ASN B 1 250 ? 9.945 -37.156 -0.527 1 90 250 ASN B CA 1
ATOM 5057 C C . ASN B 1 250 ? 10.875 -36.219 -1.261 1 90 250 ASN B C 1
ATOM 5059 O O . ASN B 1 250 ? 11.945 -35.875 -0.762 1 90 250 ASN B O 1
ATOM 5063 N N . PHE B 1 251 ? 10.422 -35.844 -2.447 1 95.12 251 PHE B N 1
ATOM 5064 C CA . PHE B 1 251 ? 11.258 -35 -3.273 1 95.12 251 PHE B CA 1
ATOM 5065 C C . PHE B 1 251 ? 10.445 -33.812 -3.824 1 95.12 251 PHE B C 1
ATOM 5067 O O . PHE B 1 251 ? 9.242 -33.938 -4.047 1 95.12 251 PHE B O 1
ATOM 5074 N N . ILE B 1 252 ? 11.117 -32.75 -3.977 1 97.5 252 ILE B N 1
ATOM 5075 C CA . ILE B 1 252 ? 10.578 -31.672 -4.812 1 97.5 252 ILE B CA 1
ATOM 5076 C C . ILE B 1 252 ? 11.539 -31.391 -5.969 1 97.5 252 ILE B C 1
ATOM 5078 O O . ILE B 1 252 ? 12.75 -31.266 -5.762 1 97.5 252 ILE B O 1
ATOM 5082 N N . ALA B 1 253 ? 11.008 -31.391 -7.195 1 98.44 253 ALA B N 1
ATOM 5083 C CA . ALA B 1 253 ? 11.758 -31.016 -8.391 1 98.44 253 ALA B CA 1
ATOM 5084 C C . ALA B 1 253 ? 11.477 -29.562 -8.781 1 98.44 253 ALA B C 1
ATOM 5086 O O . ALA B 1 253 ? 10.367 -29.078 -8.602 1 98.44 253 ALA B O 1
ATOM 5087 N N . PHE B 1 254 ? 12.484 -28.938 -9.211 1 98.69 254 PHE B N 1
ATOM 5088 C CA . PHE B 1 254 ? 12.328 -27.562 -9.648 1 98.69 254 PHE B CA 1
ATOM 5089 C C . PHE B 1 254 ? 13.414 -27.188 -10.648 1 98.69 254 PHE B C 1
ATOM 5091 O O . PHE B 1 254 ? 14.406 -27.906 -10.797 1 98.69 254 PHE B O 1
ATOM 5098 N N . ILE B 1 255 ? 13.164 -26.078 -11.375 1 98.81 255 ILE B N 1
ATOM 5099 C CA . ILE B 1 255 ? 14.164 -25.531 -12.281 1 98.81 255 ILE B CA 1
ATOM 5100 C C . ILE B 1 255 ? 14.961 -24.438 -11.562 1 98.81 255 ILE B C 1
ATOM 5102 O O . ILE B 1 255 ? 14.445 -23.359 -11.305 1 98.81 255 ILE B O 1
ATOM 5106 N N . GLU B 1 256 ? 16.156 -24.75 -11.305 1 98.69 256 GLU B N 1
ATOM 5107 C CA . GLU B 1 256 ? 17.016 -23.828 -10.555 1 98.69 256 GLU B CA 1
ATOM 5108 C C . GLU B 1 256 ? 17.859 -22.969 -11.5 1 98.69 256 GLU B C 1
ATOM 5110 O O . GLU B 1 256 ? 18.359 -23.469 -12.516 1 98.69 256 GLU B O 1
ATOM 5115 N N . GLY B 1 257 ? 17.953 -21.719 -11.141 1 98.25 257 GLY B N 1
ATOM 5116 C CA . GLY B 1 257 ? 18.844 -20.844 -11.875 1 98.25 257 GLY B CA 1
ATOM 5117 C C . GLY B 1 257 ? 18.422 -19.391 -11.852 1 98.25 257 GLY B C 1
ATOM 5118 O O . GLY B 1 257 ? 17.25 -19.078 -12.07 1 98.25 257 GLY B O 1
ATOM 5119 N N . GLU B 1 258 ? 19.406 -18.516 -11.703 1 95.5 258 GLU B N 1
ATOM 5120 C CA . GLU B 1 258 ? 19.156 -17.078 -11.727 1 95.5 258 GLU B CA 1
ATOM 5121 C C . GLU B 1 258 ? 19.219 -16.531 -13.156 1 95.5 258 GLU B C 1
ATOM 5123 O O . GLU B 1 258 ? 19.578 -17.25 -14.086 1 95.5 258 GLU B O 1
ATOM 5128 N N . GLY B 1 259 ? 18.875 -15.25 -13.258 1 95.75 259 GLY B N 1
ATOM 5129 C CA . GLY B 1 259 ? 18.844 -14.602 -14.555 1 95.75 259 GLY B CA 1
ATOM 5130 C C . GLY B 1 259 ? 17.516 -14.789 -15.281 1 95.75 259 GLY B C 1
ATOM 5131 O O . GLY B 1 259 ? 16.984 -15.891 -15.32 1 95.75 259 GLY B O 1
ATOM 5132 N N . ARG B 1 260 ? 17.109 -13.828 -15.938 1 94.75 260 ARG B N 1
ATOM 5133 C CA . ARG B 1 260 ? 15.758 -13.82 -16.5 1 94.75 260 ARG B CA 1
ATOM 5134 C C . ARG B 1 260 ? 15.688 -14.656 -17.766 1 94.75 260 ARG B C 1
ATOM 5136 O O . ARG B 1 260 ? 14.609 -15.031 -18.219 1 94.75 260 ARG B O 1
ATOM 5143 N N . LEU B 1 261 ? 16.844 -14.945 -18.391 1 94.62 261 LEU B N 1
ATOM 5144 C CA . LEU B 1 261 ? 16.859 -15.727 -19.609 1 94.62 261 LEU B CA 1
ATOM 5145 C C . LEU B 1 261 ? 16.594 -17.203 -19.328 1 94.62 261 LEU B C 1
ATOM 5147 O O . LEU B 1 261 ? 17.328 -17.844 -18.578 1 94.62 261 LEU B O 1
ATOM 5151 N N . THR B 1 262 ? 15.594 -17.766 -19.969 1 96.44 262 THR B N 1
ATOM 5152 C CA . THR B 1 262 ? 15.203 -19.141 -19.703 1 96.44 262 THR B CA 1
ATOM 5153 C C . THR B 1 262 ? 16.078 -20.109 -20.469 1 96.44 262 THR B C 1
ATOM 5155 O O . THR B 1 262 ? 16.047 -21.328 -20.25 1 96.44 262 THR B O 1
ATOM 5158 N N . THR B 1 263 ? 16.984 -19.594 -21.344 1 96.88 263 THR B N 1
ATOM 5159 C CA . THR B 1 263 ? 17.75 -20.438 -22.266 1 96.88 263 THR B CA 1
ATOM 5160 C C . THR B 1 263 ? 19.156 -20.688 -21.703 1 96.88 263 THR B C 1
ATOM 5162 O O . THR B 1 263 ? 20 -21.266 -22.391 1 96.88 263 THR B O 1
ATOM 5165 N N . GLU B 1 264 ? 19.391 -20.234 -20.531 1 96.38 264 GLU B N 1
ATOM 5166 C CA . GLU B 1 264 ? 20.688 -20.453 -19.922 1 96.38 264 GLU B CA 1
ATOM 5167 C C . GLU B 1 264 ? 20.578 -20.531 -18.406 1 96.38 264 GLU B C 1
ATOM 5169 O O . GLU B 1 264 ? 19.719 -19.859 -17.797 1 96.38 264 GLU B O 1
ATOM 5174 N N . ASN B 1 265 ? 21.422 -21.344 -17.828 1 97.19 265 ASN B N 1
ATOM 5175 C CA . ASN B 1 265 ? 21.531 -21.453 -16.391 1 97.19 265 ASN B CA 1
ATOM 5176 C C . ASN B 1 265 ? 20.203 -21.875 -15.758 1 97.19 265 ASN B C 1
ATOM 5178 O O . ASN B 1 265 ? 19.734 -21.25 -14.797 1 97.19 265 ASN B O 1
ATOM 5182 N N . LYS B 1 266 ? 19.531 -22.797 -16.375 1 98.62 266 LYS B N 1
ATOM 5183 C CA . LYS B 1 266 ? 18.312 -23.422 -15.859 1 98.62 266 LYS B CA 1
ATOM 5184 C C . LYS B 1 266 ? 18.469 -24.922 -15.734 1 98.62 266 LYS B C 1
ATOM 5186 O O . LYS B 1 266 ? 18.609 -25.625 -16.734 1 98.62 266 LYS B O 1
ATOM 5191 N N . LYS B 1 267 ? 18.422 -25.375 -14.516 1 98.69 267 LYS B N 1
ATOM 5192 C CA . LYS B 1 267 ? 18.766 -26.781 -14.266 1 98.69 267 LYS B CA 1
ATOM 5193 C C . LYS B 1 267 ? 17.641 -27.5 -13.531 1 98.69 267 LYS B C 1
ATOM 5195 O O . LYS B 1 267 ? 17.188 -27.047 -12.484 1 98.69 267 LYS B O 1
ATOM 5200 N N . LEU B 1 268 ? 17.281 -28.625 -14.117 1 98.75 268 LEU B N 1
ATOM 5201 C CA . LEU B 1 268 ? 16.391 -29.516 -13.367 1 98.75 268 LEU B CA 1
ATOM 5202 C C . LEU B 1 268 ? 17.078 -30.016 -12.109 1 98.75 268 LEU B C 1
ATOM 5204 O O . LEU B 1 268 ? 18.062 -30.766 -12.188 1 98.75 268 LEU B O 1
ATOM 5208 N N . THR B 1 269 ? 16.531 -29.625 -11 1 98.62 269 THR B N 1
ATOM 5209 C CA . THR B 1 269 ? 17.125 -29.938 -9.711 1 98.62 269 THR B CA 1
ATOM 5210 C C . THR B 1 269 ? 16.125 -30.656 -8.812 1 98.62 269 THR B C 1
ATOM 5212 O O . THR B 1 269 ? 14.938 -30.312 -8.789 1 98.62 269 THR B O 1
ATOM 5215 N N . ILE B 1 270 ? 16.641 -31.688 -8.117 1 98.06 270 ILE B N 1
ATOM 5216 C CA . ILE B 1 270 ? 15.812 -32.438 -7.164 1 98.06 270 ILE B CA 1
ATOM 5217 C C . ILE B 1 270 ? 16.328 -32.188 -5.746 1 98.06 270 ILE B C 1
ATOM 5219 O O . ILE B 1 270 ? 17.531 -32.312 -5.484 1 98.06 270 ILE B O 1
ATOM 5223 N N . PHE B 1 271 ? 15.422 -31.812 -4.879 1 97.94 271 PHE B N 1
ATOM 5224 C CA . PHE B 1 271 ? 15.742 -31.672 -3.463 1 97.94 271 PHE B CA 1
ATOM 5225 C C . PHE B 1 271 ? 15.07 -32.781 -2.65 1 97.94 271 PHE B C 1
ATOM 5227 O O . PHE B 1 271 ? 13.859 -32.969 -2.742 1 97.94 271 PHE B O 1
ATOM 5234 N N . SER B 1 272 ? 15.875 -33.469 -1.896 1 95.94 272 SER B N 1
ATOM 5235 C CA . SER B 1 272 ? 15.367 -34.5 -0.988 1 95.94 272 SER B CA 1
ATOM 5236 C C . SER B 1 272 ? 14.992 -33.875 0.365 1 95.94 272 SER B C 1
ATOM 5238 O O . SER B 1 272 ? 15.859 -33.375 1.08 1 95.94 272 SER B O 1
ATOM 5240 N N . THR B 1 273 ? 13.789 -34.062 0.779 1 93.44 273 THR B N 1
ATOM 5241 C CA . THR B 1 273 ? 13.336 -33.5 2.039 1 93.44 273 THR B CA 1
ATOM 5242 C C . THR B 1 273 ? 13.844 -34.312 3.223 1 93.44 273 THR B C 1
ATOM 5244 O O . THR B 1 273 ? 13.859 -33.812 4.355 1 93.44 273 THR B O 1
ATOM 5247 N N . THR B 1 274 ? 14.211 -35.531 2.982 1 90.88 274 THR B N 1
ATOM 5248 C CA . THR B 1 274 ? 14.664 -36.406 4.047 1 90.88 274 THR B CA 1
ATOM 5249 C C . THR B 1 274 ? 16.125 -36.125 4.391 1 90.88 274 THR B C 1
ATOM 5251 O O . THR B 1 274 ? 16.484 -36.094 5.566 1 90.88 274 THR B O 1
ATOM 5254 N N . ASP B 1 275 ? 16.938 -35.875 3.414 1 92.75 275 ASP B N 1
ATOM 5255 C CA . ASP B 1 275 ? 18.359 -35.75 3.701 1 92.75 275 ASP B CA 1
ATOM 5256 C C . ASP B 1 275 ? 18.828 -34.312 3.461 1 92.75 275 ASP B C 1
ATOM 5258 O O . ASP B 1 275 ? 20 -34 3.688 1 92.75 275 ASP B O 1
ATOM 5262 N N . ASN B 1 276 ? 17.984 -33.469 2.961 1 93.81 276 ASN B N 1
ATOM 5263 C CA . ASN B 1 276 ? 18.25 -32.062 2.721 1 93.81 276 ASN B CA 1
ATOM 5264 C C . ASN B 1 276 ? 19.375 -31.859 1.709 1 93.81 276 ASN B C 1
ATOM 5266 O O . ASN B 1 276 ? 20.25 -31 1.89 1 93.81 276 ASN B O 1
ATOM 5270 N N . LYS B 1 277 ? 19.375 -32.688 0.698 1 95.75 277 LYS B N 1
ATOM 5271 C CA . LYS B 1 277 ? 20.375 -32.594 -0.371 1 95.75 277 LYS B CA 1
ATOM 5272 C C . LYS B 1 277 ? 19.703 -32.312 -1.716 1 95.75 277 LYS B C 1
ATOM 5274 O O . LYS B 1 277 ? 18.562 -32.719 -1.944 1 95.75 277 LYS B O 1
ATOM 5279 N N . LYS B 1 278 ? 20.391 -31.625 -2.512 1 96.62 278 LYS B N 1
ATOM 5280 C CA . LYS B 1 278 ? 19.891 -31.359 -3.857 1 96.62 278 LYS B CA 1
ATOM 5281 C C . LYS B 1 278 ? 20.828 -31.922 -4.914 1 96.62 278 LYS B C 1
ATOM 5283 O O . LYS B 1 278 ? 22.031 -32.031 -4.691 1 96.62 278 LYS B O 1
ATOM 5288 N N . LYS B 1 279 ? 20.312 -32.281 -5.957 1 97 279 LYS B N 1
ATOM 5289 C CA . LYS B 1 279 ? 21.078 -32.812 -7.09 1 97 279 LYS B CA 1
ATOM 5290 C C . LYS B 1 279 ? 20.5 -32.312 -8.414 1 97 279 LYS B C 1
ATOM 5292 O O . LYS B 1 279 ? 19.281 -32.281 -8.602 1 97 279 LYS B O 1
ATOM 5297 N N . SER B 1 280 ? 21.344 -31.828 -9.281 1 97.69 280 SER B N 1
ATOM 5298 C CA . SER B 1 280 ? 20.953 -31.391 -10.617 1 97.69 280 SER B CA 1
ATOM 5299 C C . SER B 1 280 ? 21.016 -32.531 -11.617 1 97.69 280 SER B C 1
ATOM 5301 O O . SER B 1 280 ? 21.891 -33.406 -11.523 1 97.69 280 SER B O 1
ATOM 5303 N N . TYR B 1 281 ? 20.172 -32.5 -12.633 1 98.12 281 TYR B N 1
ATOM 5304 C CA . TYR B 1 281 ? 20.109 -33.562 -13.609 1 98.12 281 TYR B CA 1
ATOM 5305 C C . TYR B 1 281 ? 20.188 -33.031 -15.031 1 98.12 281 TYR B C 1
ATOM 5307 O O . TYR B 1 281 ? 19.906 -33.75 -15.992 1 98.12 281 TYR B O 1
ATOM 5315 N N . THR B 1 282 ? 20.5 -31.797 -15.148 1 98 282 THR B N 1
ATOM 5316 C CA . THR B 1 282 ? 20.688 -31.188 -16.453 1 98 282 THR B CA 1
ATOM 5317 C C . THR B 1 282 ? 22.141 -31.312 -16.922 1 98 282 THR B C 1
ATOM 5319 O O . THR B 1 282 ? 23.047 -30.859 -16.234 1 98 282 THR B O 1
ATOM 5322 N N . PRO B 1 283 ? 22.391 -31.828 -18.078 1 97.06 283 PRO B N 1
ATOM 5323 C CA . PRO B 1 283 ? 23.766 -31.906 -18.562 1 97.06 283 PRO B CA 1
ATOM 5324 C C . PRO B 1 283 ? 24.359 -30.531 -18.891 1 97.06 283 PRO B C 1
ATOM 5326 O O . PRO B 1 283 ? 23.625 -29.594 -19.172 1 97.06 283 PRO B O 1
ATOM 5329 N N . ALA B 1 284 ? 25.719 -30.562 -18.875 1 96.44 284 ALA B N 1
ATOM 5330 C CA . ALA B 1 284 ? 26.391 -29.312 -19.25 1 96.44 284 ALA B CA 1
ATOM 5331 C C . ALA B 1 284 ? 25.984 -28.875 -20.641 1 96.44 284 ALA B C 1
ATOM 5333 O O . ALA B 1 284 ? 25.875 -29.703 -21.562 1 96.44 284 ALA B O 1
ATOM 5334 N N . GLY B 1 285 ? 25.734 -27.578 -20.75 1 97 285 GLY B N 1
ATOM 5335 C CA . GLY B 1 285 ? 25.422 -27.016 -22.062 1 97 285 GLY B CA 1
ATOM 5336 C C . GLY B 1 285 ? 23.938 -27 -22.359 1 97 285 GLY B C 1
ATOM 5337 O O . GLY B 1 285 ? 23.516 -26.547 -23.438 1 97 285 GLY B O 1
ATOM 5338 N N . TYR B 1 286 ? 23.172 -27.484 -21.469 1 97.81 286 TYR B N 1
ATOM 5339 C CA . TYR B 1 286 ? 21.734 -27.5 -21.688 1 97.81 286 TYR B CA 1
ATOM 5340 C C . TYR B 1 286 ? 21 -26.703 -20.625 1 97.81 286 TYR B C 1
ATOM 5342 O O . TYR B 1 286 ? 21.562 -26.406 -19.562 1 97.81 286 TYR B O 1
ATOM 5350 N N . ALA B 1 287 ? 19.844 -26.25 -21 1 98.31 287 ALA B N 1
ATOM 5351 C CA . ALA B 1 287 ? 18.906 -25.578 -20.094 1 98.31 287 ALA B CA 1
ATOM 5352 C C . ALA B 1 287 ? 17.547 -26.266 -20.094 1 98.31 287 ALA B C 1
ATOM 5354 O O . ALA B 1 287 ? 17.031 -26.641 -21.156 1 98.31 287 ALA B O 1
ATOM 5355 N N . ASP B 1 288 ? 17.031 -26.469 -18.922 1 98.56 288 ASP B N 1
ATOM 5356 C CA . ASP B 1 288 ? 15.75 -27.141 -18.766 1 98.56 288 ASP B CA 1
ATOM 5357 C C . ASP B 1 288 ? 14.648 -26.141 -18.438 1 98.56 288 ASP B C 1
ATOM 5359 O O . ASP B 1 288 ? 14.922 -25.047 -17.953 1 98.56 288 ASP B O 1
ATOM 5363 N N . GLY B 1 289 ? 13.367 -26.469 -18.781 1 98 289 GLY B N 1
ATOM 5364 C CA . GLY B 1 289 ? 12.188 -25.688 -18.484 1 98 289 GLY B CA 1
ATOM 5365 C C . GLY B 1 289 ? 11.086 -26.484 -17.828 1 98 289 GLY B C 1
ATOM 5366 O O . GLY B 1 289 ? 11.328 -27.188 -16.828 1 98 289 GLY B O 1
ATOM 5367 N N . ASP B 1 290 ? 9.898 -26.438 -18.391 1 97.56 290 ASP B N 1
ATOM 5368 C CA . ASP B 1 290 ? 8.75 -27.141 -17.844 1 97.56 290 ASP B CA 1
ATOM 5369 C C . ASP B 1 290 ? 9.023 -28.641 -17.766 1 97.56 290 ASP B C 1
ATOM 5371 O O . ASP B 1 290 ? 9.688 -29.203 -18.641 1 97.56 290 ASP B O 1
ATOM 5375 N N . PHE B 1 291 ? 8.398 -29.25 -16.781 1 98.25 291 PHE B N 1
ATOM 5376 C CA . PHE B 1 291 ? 8.617 -30.688 -16.594 1 98.25 291 PHE B CA 1
ATOM 5377 C C . PHE B 1 291 ? 7.418 -31.328 -15.906 1 98.25 291 PHE B C 1
ATOM 5379 O O . PHE B 1 291 ? 6.516 -30.641 -15.438 1 98.25 291 PHE B O 1
ATOM 5386 N N . THR B 1 292 ? 7.41 -32.656 -15.891 1 96.94 292 THR B N 1
ATOM 5387 C CA . THR B 1 292 ? 6.406 -33.438 -15.156 1 96.94 292 THR B CA 1
ATOM 5388 C C . THR B 1 292 ? 6.988 -34.75 -14.656 1 96.94 292 THR B C 1
ATOM 5390 O O . THR B 1 292 ? 7.895 -35.312 -15.266 1 96.94 292 THR B O 1
ATOM 5393 N N . TRP B 1 293 ? 6.477 -35.188 -13.492 1 95.75 293 TRP B N 1
ATOM 5394 C CA . TRP B 1 293 ? 6.809 -36.531 -13.008 1 95.75 293 TRP B CA 1
ATOM 5395 C C . TRP B 1 293 ? 6.051 -37.594 -13.781 1 95.75 293 TRP B C 1
ATOM 5397 O O . TRP B 1 293 ? 4.836 -37.469 -13.977 1 95.75 293 TRP B O 1
ATOM 5407 N N . THR B 1 294 ? 6.738 -38.625 -14.242 1 93.94 294 THR B N 1
ATOM 5408 C CA . THR B 1 294 ? 6.059 -39.719 -14.898 1 93.94 294 THR B CA 1
ATOM 5409 C C . THR B 1 294 ? 6.051 -40.969 -14 1 93.94 294 THR B C 1
ATOM 5411 O O . THR B 1 294 ? 5.289 -41.906 -14.234 1 93.94 294 THR B O 1
ATOM 5414 N N . SER B 1 295 ? 6.906 -40.969 -13.094 1 91.19 295 SER B N 1
ATOM 5415 C CA . SER B 1 295 ? 6.969 -41.969 -12.023 1 91.19 295 SER B CA 1
ATOM 5416 C C . SER B 1 295 ? 7.695 -41.438 -10.805 1 91.19 295 SER B C 1
ATOM 5418 O O . SER B 1 295 ? 8.016 -40.25 -10.742 1 91.19 295 SER B O 1
ATOM 5420 N N . LYS B 1 296 ? 7.918 -42.281 -9.773 1 89.94 296 LYS B N 1
ATOM 5421 C CA . LYS B 1 296 ? 8.633 -41.875 -8.57 1 89.94 296 LYS B CA 1
ATOM 5422 C C . LYS B 1 296 ? 10.086 -41.531 -8.883 1 89.94 296 LYS B C 1
ATOM 5424 O O . LYS B 1 296 ? 10.727 -40.781 -8.133 1 89.94 296 LYS B O 1
ATOM 5429 N N . THR B 1 297 ? 10.531 -42.062 -9.977 1 91.12 297 THR B N 1
ATOM 5430 C CA . THR B 1 297 ? 11.961 -41.938 -10.227 1 91.12 297 THR B CA 1
ATOM 5431 C C . THR B 1 297 ? 12.219 -41.375 -11.625 1 91.12 297 THR B C 1
ATOM 5433 O O . THR B 1 297 ? 13.328 -41.469 -12.141 1 91.12 297 THR B O 1
ATOM 5436 N N . SER B 1 298 ? 11.164 -40.938 -12.25 1 93.94 298 SER B N 1
ATOM 5437 C CA . SER B 1 298 ? 11.367 -40.469 -13.617 1 93.94 298 SER B CA 1
ATOM 5438 C C . SER B 1 298 ? 10.656 -39.125 -13.859 1 93.94 298 SER B C 1
ATOM 5440 O O . SER B 1 298 ? 9.539 -38.906 -13.383 1 93.94 298 SER B O 1
ATOM 5442 N N . ILE B 1 299 ? 11.336 -38.281 -14.602 1 96.94 299 ILE B N 1
ATOM 5443 C CA . ILE B 1 299 ? 10.812 -36.969 -14.961 1 96.94 299 ILE B CA 1
ATOM 5444 C C . ILE B 1 299 ? 10.945 -36.75 -16.469 1 96.94 299 ILE B C 1
ATOM 5446 O O . ILE B 1 299 ? 11.961 -37.125 -17.062 1 96.94 299 ILE B O 1
ATOM 5450 N N . VAL B 1 300 ? 9.875 -36.25 -17.094 1 97.88 300 VAL B N 1
ATOM 5451 C CA . VAL B 1 300 ? 9.977 -35.719 -18.453 1 97.88 300 VAL B CA 1
ATOM 5452 C C . VAL B 1 300 ? 10.141 -34.219 -18.406 1 97.88 300 VAL B C 1
ATOM 5454 O O . VAL B 1 300 ? 9.359 -33.5 -17.75 1 97.88 300 VAL B O 1
ATOM 5457 N N . VAL B 1 301 ? 11.18 -33.688 -19.062 1 98.5 301 VAL B N 1
ATOM 5458 C CA . VAL B 1 301 ? 11.492 -32.25 -19 1 98.5 301 VAL B CA 1
ATOM 5459 C C . VAL B 1 301 ? 11.695 -31.703 -20.406 1 98.5 301 VAL B C 1
ATOM 5461 O O . VAL B 1 30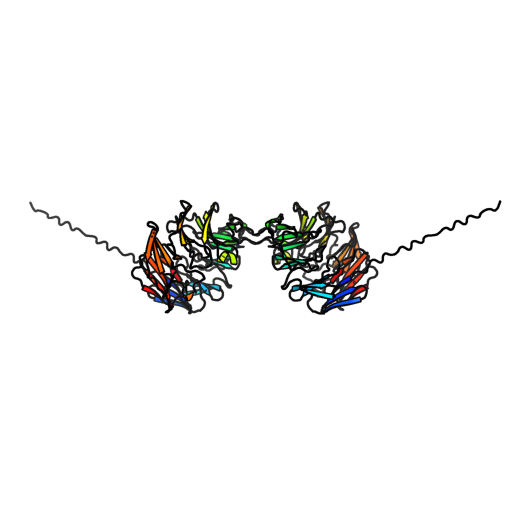1 ? 12.109 -32.438 -21.312 1 98.5 301 VAL B O 1
ATOM 5464 N N . SER B 1 302 ? 11.289 -30.453 -20.641 1 98.5 302 SER B N 1
ATOM 5465 C CA . SER B 1 302 ? 11.594 -29.719 -21.859 1 98.5 302 SER B CA 1
ATOM 5466 C C . SER B 1 302 ? 13.016 -29.172 -21.844 1 98.5 302 SER B C 1
ATOM 5468 O O . SER B 1 302 ? 13.328 -28.297 -21.031 1 98.5 302 SER B O 1
ATOM 5470 N N . ARG B 1 303 ? 13.914 -29.609 -22.672 1 98.5 303 ARG B N 1
ATOM 5471 C CA . ARG B 1 303 ? 15.336 -29.312 -22.625 1 98.5 303 ARG B CA 1
ATOM 5472 C C . ARG B 1 303 ? 15.812 -28.703 -23.953 1 98.5 303 ARG B C 1
ATOM 5474 O O . ARG B 1 303 ? 15.383 -29.141 -25.031 1 98.5 303 ARG B O 1
ATOM 5481 N N . LYS B 1 304 ? 16.656 -27.75 -23.844 1 97.75 304 LYS B N 1
ATOM 5482 C CA . LYS B 1 304 ? 17.266 -27.141 -25.016 1 97.75 304 LYS B CA 1
ATOM 5483 C C . LYS B 1 304 ? 18.766 -26.891 -24.797 1 97.75 304 LYS B C 1
ATOM 5485 O O . LYS B 1 304 ? 19.219 -26.859 -23.656 1 97.75 304 LYS B O 1
ATOM 5490 N N . LYS B 1 305 ? 19.453 -26.75 -25.906 1 96.94 305 LYS B N 1
ATOM 5491 C CA . LYS B 1 305 ? 20.828 -26.281 -25.797 1 96.94 305 LYS B CA 1
ATOM 5492 C C . LYS B 1 305 ? 20.891 -24.859 -25.266 1 96.94 305 LYS B C 1
ATOM 5494 O O . LYS B 1 305 ? 20.094 -24 -25.672 1 96.94 305 LYS B O 1
ATOM 5499 N N . GLU B 1 306 ? 21.859 -24.625 -24.453 1 96.81 306 GLU B N 1
ATOM 5500 C CA . GLU B 1 306 ? 21.984 -23.297 -23.859 1 96.81 306 GLU B CA 1
ATOM 5501 C C . GLU B 1 306 ? 22.266 -22.25 -24.938 1 96.81 306 GLU B C 1
ATOM 5503 O O . GLU B 1 306 ? 22.984 -22.531 -25.906 1 96.81 306 GLU B O 1
ATOM 5508 N N . SER B 1 307 ? 21.688 -21.109 -24.719 1 95.5 307 SER B N 1
ATOM 5509 C CA . SER B 1 307 ? 21.938 -19.938 -25.562 1 95.5 307 SER B CA 1
ATOM 5510 C C . SER B 1 307 ? 21.797 -18.641 -24.781 1 95.5 307 SER B C 1
ATOM 5512 O O . SER B 1 307 ? 20.828 -18.453 -24.031 1 95.5 307 SER B O 1
ATOM 5514 N N . GLY B 1 308 ? 22.797 -17.734 -24.906 1 92.44 308 GLY B N 1
ATOM 5515 C CA . GLY B 1 308 ? 22.797 -16.484 -24.188 1 92.44 308 GLY B CA 1
ATOM 5516 C C . GLY B 1 308 ? 22.219 -15.328 -24.984 1 92.44 308 GLY B C 1
ATOM 5517 O O . GLY B 1 308 ? 21.594 -15.539 -26.031 1 92.44 308 GLY B O 1
ATOM 5518 N N . TRP B 1 309 ? 22.484 -14.148 -24.516 1 90.06 309 TRP B N 1
ATOM 5519 C CA . TRP B 1 309 ? 21.922 -12.922 -25.078 1 90.06 309 TRP B CA 1
ATOM 5520 C C . TRP B 1 309 ? 22.484 -12.641 -26.469 1 90.06 309 TRP B C 1
ATOM 5522 O O . TRP B 1 309 ? 21.875 -11.93 -27.266 1 90.06 309 TRP B O 1
ATOM 5532 N N . ASN B 1 310 ? 23.562 -13.195 -26.672 1 91.81 310 ASN B N 1
ATOM 5533 C CA . ASN B 1 310 ? 24.25 -12.914 -27.938 1 91.81 310 ASN B CA 1
ATOM 5534 C C . ASN B 1 310 ? 23.594 -13.633 -29.109 1 91.81 310 ASN B C 1
ATOM 5536 O O . ASN B 1 310 ? 23.891 -13.344 -30.266 1 91.81 310 ASN B O 1
ATOM 5540 N N . ILE B 1 311 ? 22.812 -14.531 -28.828 1 91.31 311 ILE B N 1
ATOM 5541 C CA . ILE B 1 311 ? 22.078 -15.234 -29.875 1 91.31 311 ILE B CA 1
ATOM 5542 C C . ILE B 1 311 ? 20.672 -14.648 -30.016 1 91.31 311 ILE B C 1
ATOM 5544 O O . ILE B 1 311 ? 19.922 -14.578 -29.047 1 91.31 311 ILE B O 1
ATOM 5548 N N . ALA B 1 312 ? 20.328 -14.242 -31.25 1 91.31 312 ALA B N 1
ATOM 5549 C CA . ALA B 1 312 ? 19.016 -13.688 -31.531 1 91.31 312 ALA B CA 1
ATOM 5550 C C . ALA B 1 312 ? 17.906 -14.68 -31.172 1 91.31 312 ALA B C 1
ATOM 5552 O O . ALA B 1 312 ? 18.062 -15.891 -31.359 1 91.31 312 ALA B O 1
ATOM 5553 N N . GLN B 1 313 ? 16.828 -14.227 -30.688 1 86.56 313 GLN B N 1
ATOM 5554 C CA . GLN B 1 313 ? 15.734 -15.039 -30.188 1 86.56 313 GLN B CA 1
ATOM 5555 C C . GLN B 1 313 ? 15.289 -16.062 -31.219 1 86.56 313 GLN B C 1
ATOM 5557 O O . GLN B 1 313 ? 15.055 -17.234 -30.891 1 86.56 313 GLN B O 1
ATOM 5562 N N . GLU B 1 314 ? 15.234 -15.656 -32.469 1 88 314 GLU B N 1
ATOM 5563 C CA . GLU B 1 314 ? 14.711 -16.516 -33.531 1 88 314 GLU B CA 1
ATOM 5564 C C . GLU B 1 314 ? 15.695 -17.641 -33.875 1 88 314 GLU B C 1
ATOM 5566 O O . GLU B 1 314 ? 15.32 -18.625 -34.5 1 88 314 GLU B O 1
ATOM 5571 N N . LYS B 1 315 ? 16.922 -17.5 -33.406 1 92 315 LYS B N 1
ATOM 5572 C CA . LYS B 1 315 ? 17.953 -18.469 -33.75 1 92 315 LYS B CA 1
ATOM 5573 C C . LYS B 1 315 ? 18.266 -19.375 -32.594 1 92 315 LYS B C 1
ATOM 5575 O O . LYS B 1 315 ? 19.078 -20.297 -32.688 1 92 315 LYS B O 1
ATOM 5580 N N . ARG B 1 316 ? 17.641 -19.219 -31.484 1 93 316 ARG B N 1
ATOM 5581 C CA . ARG B 1 316 ? 17.906 -20.016 -30.297 1 93 316 ARG B CA 1
ATOM 5582 C C . ARG B 1 316 ? 17.391 -21.438 -30.469 1 93 316 ARG B C 1
ATOM 5584 O O . ARG B 1 316 ? 16.312 -21.656 -31.047 1 93 316 ARG B O 1
ATOM 5591 N N . PRO B 1 317 ? 18.141 -22.375 -29.906 1 95.44 317 PRO B N 1
ATOM 5592 C CA . PRO B 1 317 ? 17.688 -23.766 -30 1 95.44 317 PRO B CA 1
ATOM 5593 C C . PRO B 1 317 ? 16.297 -23.969 -29.406 1 95.44 317 PRO B C 1
ATOM 5595 O O . PRO B 1 317 ? 15.945 -23.344 -28.391 1 95.44 317 PRO B O 1
ATOM 5598 N N . LYS B 1 318 ? 15.57 -24.812 -30.062 1 96.75 318 LYS B N 1
ATOM 5599 C CA . LYS B 1 318 ? 14.219 -25.141 -29.625 1 96.75 318 LYS B CA 1
ATOM 5600 C C . LYS B 1 318 ? 14.219 -26.359 -28.688 1 96.75 318 LYS B C 1
ATOM 5602 O O . LYS B 1 318 ? 14.961 -27.312 -28.922 1 96.75 318 LYS B O 1
ATOM 5607 N N . PRO B 1 319 ? 13.414 -26.359 -27.734 1 97.88 319 PRO B N 1
ATOM 5608 C CA . PRO B 1 319 ? 13.438 -27.438 -26.766 1 97.88 319 PRO B CA 1
ATOM 5609 C C . PRO B 1 319 ? 12.773 -28.719 -27.281 1 97.88 319 PRO B C 1
ATOM 5611 O O . PRO B 1 319 ? 11.828 -28.641 -28.062 1 97.88 319 PRO B O 1
ATOM 5614 N N . GLN B 1 320 ? 13.273 -29.828 -26.844 1 98.19 320 GLN B N 1
ATOM 5615 C CA . GLN B 1 320 ? 12.68 -31.141 -26.984 1 98.19 320 GLN B CA 1
ATOM 5616 C C . GLN B 1 320 ? 12.352 -31.75 -25.625 1 98.19 320 GLN B C 1
ATOM 5618 O O . GLN B 1 320 ? 12.844 -31.281 -24.609 1 98.19 320 GLN B O 1
ATOM 5623 N N . LEU B 1 321 ? 11.508 -32.844 -25.609 1 98.56 321 LEU B N 1
ATOM 5624 C CA . LEU B 1 321 ? 11.234 -33.531 -24.359 1 98.56 321 LEU B CA 1
ATOM 5625 C C . LEU B 1 321 ? 12.258 -34.656 -24.141 1 98.56 321 LEU B C 1
ATOM 5627 O O . LEU B 1 321 ? 12.57 -35.406 -25.047 1 98.56 321 LEU B O 1
ATOM 5631 N N . VAL B 1 322 ? 12.727 -34.688 -22.953 1 98.25 322 VAL B N 1
ATOM 5632 C CA . VAL B 1 322 ? 13.695 -35.688 -22.531 1 98.25 322 VAL B CA 1
ATOM 5633 C C . VAL B 1 322 ? 13.219 -36.344 -21.25 1 98.25 322 VAL B C 1
ATOM 5635 O O . VAL B 1 322 ? 12.734 -35.688 -20.328 1 98.25 322 VAL B O 1
ATOM 5638 N N . SER B 1 323 ? 13.297 -37.656 -21.234 1 97.75 323 SER B N 1
ATOM 5639 C CA . SER B 1 323 ? 13.047 -38.406 -20 1 97.75 323 SER B CA 1
ATOM 5640 C C . SER B 1 323 ? 14.32 -38.562 -19.172 1 97.75 323 SER B C 1
ATOM 5642 O O . SER B 1 323 ? 15.359 -38.938 -19.703 1 97.75 323 SER B O 1
ATOM 5644 N N . VAL B 1 324 ? 14.227 -38.219 -17.938 1 97.81 324 VAL B N 1
ATOM 5645 C CA . VAL B 1 324 ? 15.359 -38.281 -17.016 1 97.81 324 VAL B CA 1
ATOM 5646 C C . VAL B 1 324 ? 15.094 -39.344 -15.961 1 97.81 324 VAL B C 1
ATOM 5648 O O . VAL B 1 324 ? 14.062 -39.312 -15.289 1 97.81 324 VAL B O 1
ATOM 5651 N N . ASP B 1 325 ? 16.031 -40.312 -15.852 1 96 325 ASP B N 1
ATOM 5652 C CA . ASP B 1 325 ? 15.977 -41.312 -14.805 1 96 325 ASP B CA 1
ATOM 5653 C C . ASP B 1 325 ? 16.75 -40.875 -13.57 1 96 325 ASP B C 1
ATOM 5655 O O . ASP B 1 325 ? 17.969 -40.719 -13.617 1 96 325 ASP B O 1
ATOM 5659 N N . LEU B 1 326 ? 16.078 -40.75 -12.477 1 94.69 326 LEU B N 1
ATOM 5660 C CA . LEU B 1 326 ? 16.703 -40.188 -11.289 1 94.69 326 LEU B CA 1
ATOM 5661 C C . LEU B 1 326 ? 17.594 -41.188 -10.594 1 94.69 326 LEU B C 1
ATOM 5663 O O . LEU B 1 326 ? 18.453 -40.812 -9.781 1 94.69 326 LEU B O 1
ATOM 5667 N N . MET B 1 327 ? 17.391 -42.438 -10.82 1 92.94 327 MET B N 1
ATOM 5668 C CA . MET B 1 327 ? 18.203 -43.469 -10.195 1 92.94 327 MET B CA 1
ATOM 5669 C C . MET B 1 327 ? 19.562 -43.594 -10.891 1 92.94 327 MET B C 1
ATOM 5671 O O . MET B 1 327 ? 20.594 -43.656 -10.227 1 92.94 327 MET B O 1
ATOM 5675 N N . THR B 1 328 ? 19.531 -43.531 -12.164 1 93.31 328 THR B N 1
ATOM 5676 C CA . THR B 1 328 ? 20.766 -43.781 -12.914 1 93.31 328 THR B CA 1
ATOM 5677 C C . THR B 1 328 ? 21.391 -42.438 -13.336 1 93.31 328 THR B C 1
ATOM 5679 O O . THR B 1 328 ? 22.594 -42.406 -13.648 1 93.31 328 THR B O 1
ATOM 5682 N N . GLY B 1 329 ? 20.578 -41.469 -13.383 1 91.44 329 GLY B N 1
ATOM 5683 C CA . GLY B 1 329 ? 21.047 -40.219 -13.898 1 91.44 329 GLY B CA 1
ATOM 5684 C C . GLY B 1 329 ? 21.016 -40.125 -15.414 1 91.44 329 GLY B C 1
ATOM 5685 O O . GLY B 1 329 ? 21.328 -39.094 -15.992 1 91.44 329 GLY B O 1
ATOM 5686 N N . GLY B 1 330 ? 20.594 -41.156 -16.016 1 93.56 330 GLY B N 1
ATOM 5687 C CA . GLY B 1 330 ? 20.531 -41.188 -17.469 1 93.56 330 GLY B CA 1
ATOM 5688 C C . GLY B 1 330 ? 19.297 -40.5 -18.031 1 93.56 330 GLY B C 1
ATOM 5689 O O . GLY B 1 330 ? 18.344 -40.25 -17.297 1 93.56 330 GLY B O 1
ATOM 5690 N N . SER B 1 331 ? 19.438 -40.156 -19.344 1 94.69 331 SER B N 1
ATOM 5691 C CA . SER B 1 331 ? 18.312 -39.531 -20 1 94.69 331 SER B CA 1
ATOM 5692 C C . SER B 1 331 ? 18.078 -40.125 -21.391 1 94.69 331 SER B C 1
ATOM 5694 O O . SER B 1 331 ? 18.984 -40.719 -21.969 1 94.69 331 SER B O 1
ATOM 5696 N N . ARG B 1 332 ? 16.891 -40.062 -21.781 1 95.5 332 ARG B N 1
ATOM 5697 C CA . ARG B 1 332 ? 16.484 -40.531 -23.109 1 95.5 332 ARG B CA 1
ATOM 5698 C C . ARG B 1 332 ? 15.547 -39.531 -23.781 1 95.5 332 ARG B C 1
ATOM 5700 O O . ARG B 1 332 ? 14.664 -38.969 -23.125 1 95.5 332 ARG B O 1
ATOM 5707 N N . ASN B 1 333 ? 15.75 -39.344 -25.078 1 96.44 333 ASN B N 1
ATOM 5708 C CA . ASN B 1 333 ? 14.875 -38.438 -25.812 1 96.44 333 ASN B CA 1
ATOM 5709 C C . ASN B 1 333 ? 13.469 -39.031 -25.969 1 96.44 333 ASN B C 1
ATOM 5711 O O . ASN B 1 333 ? 13.312 -40.188 -26.375 1 96.44 333 ASN B O 1
ATOM 5715 N N . ILE B 1 334 ? 12.508 -38.281 -25.609 1 97.31 334 ILE B N 1
ATOM 5716 C CA . ILE B 1 334 ? 11.117 -38.625 -25.875 1 97.31 334 ILE B CA 1
ATOM 5717 C C . ILE B 1 334 ? 10.719 -38.125 -27.266 1 97.31 334 ILE B C 1
ATOM 5719 O O . ILE B 1 334 ? 10.023 -38.844 -28 1 97.31 334 ILE B O 1
ATOM 5723 N N . THR B 1 335 ? 11.102 -36.875 -27.531 1 97.06 335 THR B N 1
ATOM 5724 C CA . THR B 1 335 ? 10.906 -36.312 -28.859 1 97.06 335 THR B CA 1
ATOM 5725 C C . THR B 1 335 ? 12.25 -35.969 -29.5 1 97.06 335 THR B C 1
ATOM 5727 O O . THR B 1 335 ? 13.258 -35.844 -28.797 1 97.06 335 THR B O 1
ATOM 5730 N N . SER B 1 336 ? 12.242 -35.75 -30.812 1 92 336 SER B N 1
ATOM 5731 C CA . SER B 1 336 ? 13.477 -35.406 -31.516 1 92 336 SER B CA 1
ATOM 5732 C C . SER B 1 336 ? 13.727 -33.906 -31.469 1 92 336 SER B C 1
ATOM 5734 O O . SER B 1 336 ? 12.781 -33.094 -31.5 1 92 336 SER B O 1
ATOM 5736 N N . GLN B 1 337 ? 14.977 -33.688 -31.406 1 88.69 337 GLN B N 1
ATOM 5737 C CA . GLN B 1 337 ? 15.336 -32.281 -31.547 1 88.69 337 GLN B CA 1
ATOM 5738 C C . GLN B 1 337 ? 14.977 -31.75 -32.938 1 88.69 337 GLN B C 1
ATOM 5740 O O . GLN B 1 337 ? 15.148 -32.469 -33.938 1 88.69 337 GLN B O 1
ATOM 5745 N N . SER B 1 338 ? 14.484 -30.5 -33 1 91.25 338 SER B N 1
ATOM 5746 C CA . SER B 1 338 ? 14.086 -29.906 -34.25 1 91.25 338 SER B CA 1
ATOM 5747 C C . SER B 1 338 ? 14.289 -28.391 -34.25 1 91.25 338 SER B C 1
ATOM 5749 O O . SER B 1 338 ? 14.219 -27.766 -33.188 1 91.25 338 SER B O 1
ATOM 5751 N N . SER B 1 339 ? 14.586 -27.875 -35.406 1 92.38 339 SER B N 1
ATOM 5752 C CA . SER B 1 339 ? 14.602 -26.422 -35.562 1 92.38 339 SER B CA 1
ATOM 5753 C C . SER B 1 339 ? 13.219 -25.891 -35.938 1 92.38 339 SER B C 1
ATOM 5755 O O . SER B 1 339 ? 13.008 -24.672 -35.969 1 92.38 339 SER B O 1
ATOM 5757 N N . GLN B 1 340 ? 12.305 -26.828 -36.125 1 93 340 GLN B N 1
ATOM 5758 C CA . GLN B 1 340 ? 11.016 -26.422 -36.656 1 93 340 GLN B CA 1
ATOM 5759 C C . GLN B 1 340 ? 9.953 -26.375 -35.562 1 93 340 GLN B C 1
ATOM 5761 O O . GLN B 1 340 ? 8.898 -25.766 -35.75 1 93 340 GLN B O 1
ATOM 5766 N N . TYR B 1 341 ? 10.156 -27.172 -34.594 1 95.5 341 TYR B N 1
ATOM 5767 C CA . TYR B 1 341 ? 9.117 -27.188 -33.562 1 95.5 341 TYR B CA 1
ATOM 5768 C C . TYR B 1 341 ? 9.727 -27.188 -32.156 1 95.5 341 TYR B C 1
ATOM 5770 O O . TYR B 1 341 ? 10.867 -27.609 -31.984 1 95.5 341 TYR B O 1
ATOM 5778 N N . SER B 1 342 ? 9.055 -26.609 -31.219 1 97.06 342 SER B N 1
ATOM 5779 C CA . SER B 1 342 ? 9.375 -26.609 -29.797 1 97.06 342 SER B CA 1
ATOM 5780 C C . SER B 1 342 ? 8.391 -27.469 -29.016 1 97.06 342 SER B C 1
ATOM 5782 O O . SER B 1 342 ? 7.176 -27.359 -29.188 1 97.06 342 SER B O 1
ATOM 5784 N N . ASP B 1 343 ? 8.867 -28.391 -28.203 1 98.38 343 ASP B N 1
ATOM 5785 C CA . ASP B 1 343 ? 8.047 -29.203 -27.312 1 98.38 343 ASP B CA 1
ATOM 5786 C C . ASP B 1 343 ? 8.18 -28.734 -25.875 1 98.38 343 ASP B C 1
ATOM 5788 O O . ASP B 1 343 ? 9.266 -28.797 -25.281 1 98.38 343 ASP B O 1
ATOM 5792 N N . THR B 1 344 ? 7.078 -28.266 -25.297 1 97.75 344 THR B N 1
ATOM 5793 C CA . THR B 1 344 ? 7.07 -27.656 -23.969 1 97.75 344 THR B CA 1
ATOM 5794 C C . THR B 1 344 ? 5.836 -28.109 -23.188 1 97.75 344 THR B C 1
ATOM 5796 O O . THR B 1 344 ? 4.953 -28.766 -23.719 1 97.75 344 THR B O 1
ATOM 5799 N N . HIS B 1 345 ? 5.832 -27.844 -21.906 1 97.56 345 HIS B N 1
ATOM 5800 C CA . HIS B 1 345 ? 4.684 -27.984 -21.016 1 97.56 345 HIS B CA 1
ATOM 5801 C C . HIS B 1 345 ? 4.199 -29.438 -20.969 1 97.56 345 HIS B C 1
ATOM 5803 O O . HIS B 1 345 ? 3.02 -29.703 -21.219 1 97.56 345 HIS B O 1
ATOM 5809 N N . PRO B 1 346 ? 5.098 -30.344 -20.625 1 97.75 346 PRO B N 1
ATOM 5810 C CA . PRO B 1 346 ? 4.656 -31.719 -20.469 1 97.75 346 PRO B CA 1
ATOM 5811 C C . PRO B 1 346 ? 3.721 -31.906 -19.281 1 97.75 346 PRO B C 1
ATOM 5813 O O . PRO B 1 346 ? 3.906 -31.281 -18.234 1 97.75 346 PRO B O 1
ATOM 5816 N N . VAL B 1 347 ? 2.748 -32.75 -19.469 1 96.62 347 VAL B N 1
ATOM 5817 C CA . VAL B 1 347 ? 1.795 -33.125 -18.438 1 96.62 347 VAL B CA 1
ATOM 5818 C C . VAL B 1 347 ? 1.611 -34.625 -18.438 1 96.62 347 VAL B C 1
ATOM 5820 O O . VAL B 1 347 ? 1.399 -35.25 -19.484 1 96.62 347 VAL B O 1
ATOM 5823 N N . SER B 1 348 ? 1.769 -35.219 -17.234 1 94.94 348 SER B N 1
ATOM 5824 C CA . SER B 1 348 ? 1.6 -36.656 -17.109 1 94.94 348 SER B CA 1
ATOM 5825 C C . SER B 1 348 ? 0.337 -37 -16.312 1 94.94 348 SER B C 1
ATOM 5827 O O . SER B 1 348 ? 0.001 -36.312 -15.344 1 94.94 348 SER B O 1
ATOM 5829 N N . LEU B 1 349 ? -0.349 -38.031 -16.734 1 91.56 349 LEU B N 1
ATOM 5830 C CA . LEU B 1 349 ? -1.515 -38.562 -16.016 1 91.56 349 LEU B CA 1
ATOM 5831 C C . LEU B 1 349 ? -1.235 -39.938 -15.438 1 91.56 349 LEU B C 1
ATOM 5833 O O . LEU B 1 349 ? -0.265 -40.594 -15.82 1 91.56 349 LEU B O 1
ATOM 5837 N N . LYS B 1 350 ? -2.045 -40.406 -14.414 1 80.38 350 LYS B N 1
ATOM 5838 C CA . LYS B 1 350 ? -1.878 -41.688 -13.688 1 80.38 350 LYS B CA 1
ATOM 5839 C C . LYS B 1 350 ? -1.92 -42.875 -14.648 1 80.38 350 LYS B C 1
ATOM 5841 O O . LYS B 1 350 ? -1.296 -43.906 -14.391 1 80.38 350 LYS B O 1
ATOM 5846 N N . ASP B 1 351 ? -2.498 -42.812 -15.734 1 75.25 351 ASP B N 1
ATOM 5847 C CA . ASP B 1 351 ? -2.674 -43.969 -16.625 1 75.25 351 ASP B CA 1
ATOM 5848 C C . ASP B 1 351 ? -1.557 -44.031 -17.672 1 75.25 351 ASP B C 1
ATOM 5850 O O . ASP B 1 351 ? -1.781 -44.438 -18.812 1 75.25 351 ASP B O 1
ATOM 5854 N N . ASN B 1 352 ? -0.46 -43.531 -17.297 1 82.25 352 ASN B N 1
ATOM 5855 C CA . ASN B 1 352 ? 0.753 -43.625 -18.109 1 82.25 352 ASN B CA 1
ATOM 5856 C C . ASN B 1 352 ? 0.614 -42.875 -19.422 1 82.25 352 ASN B C 1
ATOM 5858 O O . ASN B 1 352 ? 0.998 -43.375 -20.484 1 82.25 352 ASN B O 1
ATOM 5862 N N . GLN B 1 353 ? -0.02 -41.844 -19.375 1 92.75 353 GLN B N 1
ATOM 5863 C CA . GLN B 1 353 ? -0.149 -41 -20.547 1 92.75 353 GLN B CA 1
ATOM 5864 C C . GLN B 1 353 ? 0.652 -39.688 -20.375 1 92.75 353 GLN B C 1
ATOM 5866 O O . GLN B 1 353 ? 0.696 -39.125 -19.281 1 92.75 353 GLN B O 1
ATOM 5871 N N . LEU B 1 354 ? 1.258 -39.344 -21.438 1 96.44 354 LEU B N 1
ATOM 5872 C CA . LEU B 1 354 ? 2.043 -38.125 -21.484 1 96.44 354 LEU B CA 1
ATOM 5873 C C . LEU B 1 354 ? 1.467 -37.156 -22.516 1 96.44 354 LEU B C 1
ATOM 5875 O O . LEU B 1 354 ? 1.103 -37.531 -23.625 1 96.44 354 LEU B O 1
ATOM 5879 N N . PHE B 1 355 ? 1.249 -35.906 -22.141 1 96.94 355 PHE B N 1
ATOM 5880 C CA . PHE B 1 355 ? 0.791 -34.844 -23.031 1 96.94 355 PHE B CA 1
ATOM 5881 C C . PHE B 1 355 ? 1.798 -33.719 -23.062 1 96.94 355 PHE B C 1
ATOM 5883 O O . PHE B 1 355 ? 2.541 -33.5 -22.094 1 96.94 355 PHE B O 1
ATOM 5890 N N . TRP B 1 356 ? 1.884 -32.969 -24.172 1 98 356 TRP B N 1
ATOM 5891 C CA . TRP B 1 356 ? 2.725 -31.766 -24.219 1 98 356 TRP B CA 1
ATOM 5892 C C . TRP B 1 356 ? 2.266 -30.828 -25.328 1 98 356 TRP B C 1
ATOM 5894 O O . TRP B 1 356 ? 1.389 -31.172 -26.125 1 98 356 TRP B O 1
ATOM 5904 N N . GLU B 1 357 ? 2.789 -29.641 -25.297 1 98.12 357 GLU B N 1
ATOM 5905 C CA . GLU B 1 357 ? 2.537 -28.641 -26.344 1 98.12 357 GLU B CA 1
ATOM 5906 C C . GLU B 1 357 ? 3.656 -28.641 -27.375 1 98.12 357 GLU B C 1
ATOM 5908 O O . GLU B 1 357 ? 4.836 -28.562 -27.031 1 98.12 357 GLU B O 1
ATOM 5913 N N . ARG B 1 358 ? 3.293 -28.75 -28.609 1 98.12 358 ARG B N 1
ATOM 5914 C CA . ARG B 1 358 ? 4.254 -28.562 -29.688 1 98.12 358 ARG B CA 1
ATOM 5915 C C . ARG B 1 358 ? 3.949 -27.281 -30.484 1 98.12 358 ARG B C 1
ATOM 5917 O O . ARG B 1 358 ? 2.85 -27.141 -31.016 1 98.12 358 ARG B O 1
ATOM 5924 N N . HIS B 1 359 ? 4.875 -26.391 -30.438 1 97.44 359 HIS B N 1
ATOM 5925 C CA . HIS B 1 359 ? 4.801 -25.156 -31.219 1 97.44 359 HIS B CA 1
ATOM 5926 C C . HIS B 1 359 ? 5.434 -25.344 -32.594 1 97.44 359 HIS B C 1
ATOM 5928 O O . HIS B 1 359 ? 6.629 -25.625 -32.688 1 97.44 359 HIS B O 1
ATOM 5934 N N . GLN B 1 360 ? 4.645 -25.141 -33.625 1 95.5 360 GLN B N 1
ATOM 5935 C CA . GLN B 1 360 ? 5.152 -25.281 -34.969 1 95.5 360 GLN B CA 1
ATOM 5936 C C . GLN B 1 360 ? 4.5 -24.266 -35.906 1 95.5 360 GLN B C 1
ATOM 5938 O O . GLN B 1 360 ? 3.678 -23.453 -35.5 1 95.5 360 GLN B O 1
ATOM 5943 N N . GLN B 1 361 ? 4.965 -24.25 -37.125 1 92.81 361 GLN B N 1
ATOM 5944 C CA . GLN B 1 361 ? 4.496 -23.266 -38.094 1 92.81 361 GLN B CA 1
ATOM 5945 C C . GLN B 1 361 ? 2.984 -23.359 -38.281 1 92.81 361 GLN B C 1
ATOM 5947 O O . GLN B 1 361 ? 2.311 -22.344 -38.469 1 92.81 361 GLN B O 1
ATOM 5952 N N . SER B 1 362 ? 2.461 -24.531 -38.25 1 92.31 362 SER B N 1
ATOM 5953 C CA . SER B 1 362 ? 1.045 -24.75 -38.5 1 92.31 362 SER B CA 1
ATOM 5954 C C . SER B 1 362 ? 0.185 -24.359 -37.312 1 92.31 362 SER B C 1
ATOM 5956 O O . SER B 1 362 ? -1.044 -24.344 -37.406 1 92.31 362 SER B O 1
ATOM 5958 N N . GLY B 1 363 ? 0.778 -24.109 -36.219 1 95.31 363 GLY B N 1
ATOM 5959 C CA . GLY B 1 363 ? 0.054 -23.766 -35 1 95.31 363 GLY B CA 1
ATOM 5960 C C . GLY B 1 363 ? 0.582 -24.453 -33.75 1 95.31 363 GLY B C 1
ATOM 5961 O O . GLY B 1 363 ? 1.637 -25.094 -33.812 1 95.31 363 GLY B O 1
ATOM 5962 N N . ILE B 1 364 ? -0.098 -24.266 -32.656 1 97.75 364 ILE B N 1
ATOM 5963 C CA . ILE B 1 364 ? 0.245 -24.891 -31.391 1 97.75 364 ILE B CA 1
ATOM 5964 C C . ILE B 1 364 ? -0.741 -26.016 -31.094 1 97.75 364 ILE B C 1
ATOM 5966 O O . ILE B 1 364 ? -1.953 -25.797 -31.062 1 97.75 364 ILE B O 1
ATOM 5970 N N . HIS B 1 365 ? -0.178 -27.25 -30.969 1 98 365 HIS B N 1
ATOM 5971 C CA . HIS B 1 365 ? -1.01 -28.438 -30.766 1 98 365 HIS B CA 1
ATOM 5972 C C . HIS B 1 365 ? -0.637 -29.156 -29.484 1 98 365 HIS B C 1
ATOM 5974 O O . HIS B 1 365 ? 0.521 -29.125 -29.062 1 98 365 HIS B O 1
ATOM 5980 N N . VAL B 1 366 ? -1.651 -29.797 -28.828 1 97.81 366 VAL B N 1
ATOM 5981 C CA . VAL B 1 366 ? -1.379 -30.719 -27.734 1 97.81 366 VAL B CA 1
ATOM 5982 C C . VAL B 1 366 ? -1.193 -32.125 -28.266 1 97.81 366 VAL B C 1
ATOM 5984 O O . VAL B 1 366 ? -2.092 -32.688 -28.891 1 97.81 366 VAL B O 1
ATOM 5987 N N . TRP B 1 367 ? -0.034 -32.656 -27.984 1 97.5 367 TRP B N 1
ATOM 5988 C CA . TRP B 1 367 ? 0.305 -34.031 -28.375 1 97.5 367 TRP B CA 1
ATOM 5989 C C . TRP B 1 367 ? 0.114 -35 -27.203 1 97.5 367 TRP B C 1
ATOM 5991 O O . TRP B 1 367 ? 0.143 -34.594 -26.047 1 97.5 367 TRP B O 1
ATOM 6001 N N . GLN B 1 368 ? -0.12 -36.25 -27.562 1 96.25 368 GLN B N 1
ATOM 6002 C CA . GLN B 1 368 ? -0.307 -37.312 -26.594 1 96.25 368 GLN B CA 1
ATOM 6003 C C . GLN B 1 368 ? 0.594 -38.5 -26.922 1 96.25 368 GLN B C 1
ATOM 6005 O O . GLN B 1 368 ? 0.874 -38.781 -28.078 1 96.25 368 GLN B O 1
ATOM 6010 N N . ALA B 1 369 ? 1.073 -39.188 -25.906 1 96.38 369 ALA B N 1
ATOM 6011 C CA . ALA B 1 369 ? 1.866 -40.406 -26.047 1 96.38 369 ALA B CA 1
ATOM 6012 C C . ALA B 1 369 ? 1.75 -41.281 -24.797 1 96.38 369 ALA B C 1
ATOM 6014 O O . ALA B 1 369 ? 1.163 -40.875 -23.797 1 96.38 369 ALA B O 1
ATOM 6015 N N . ASP B 1 370 ? 2.27 -42.469 -24.938 1 93.12 370 ASP B N 1
ATOM 6016 C CA . ASP B 1 370 ? 2.5 -43.25 -23.75 1 93.12 370 ASP B CA 1
ATOM 6017 C C . ASP B 1 370 ? 3.602 -42.656 -22.875 1 93.12 370 ASP B C 1
ATOM 6019 O O . ASP B 1 370 ? 4.371 -41.812 -23.344 1 93.12 370 ASP B O 1
ATOM 6023 N N . SER B 1 371 ? 3.703 -43.125 -21.672 1 89.38 371 SER B N 1
ATOM 6024 C CA . SER B 1 371 ? 4.629 -42.531 -20.719 1 89.38 371 SER B CA 1
ATOM 6025 C C . SER B 1 371 ? 6.07 -42.625 -21.203 1 89.38 371 SER B C 1
ATOM 6027 O O . SER B 1 371 ? 6.91 -41.781 -20.859 1 89.38 371 SER B O 1
ATOM 6029 N N . ASN B 1 372 ? 6.324 -43.594 -22.062 1 87.25 372 ASN B N 1
ATOM 6030 C CA . ASN B 1 372 ? 7.68 -43.781 -22.562 1 87.25 372 ASN B CA 1
ATOM 6031 C C . ASN B 1 372 ? 7.906 -43 -23.859 1 87.25 372 ASN B C 1
ATOM 6033 O O . ASN B 1 372 ? 8.984 -43.094 -24.453 1 87.25 372 ASN B O 1
ATOM 6037 N N . GLY B 1 373 ? 6.887 -42.344 -24.297 1 91.88 373 GLY B N 1
ATOM 6038 C CA . GLY B 1 373 ? 7.008 -41.531 -25.484 1 91.88 373 GLY B CA 1
ATOM 6039 C C . GLY B 1 373 ? 6.551 -42.25 -26.75 1 91.88 373 GLY B C 1
ATOM 6040 O O . GLY B 1 373 ? 6.562 -41.656 -27.844 1 91.88 373 GLY B O 1
ATOM 6041 N N . SER B 1 374 ? 6.109 -43.406 -26.562 1 93.19 374 SER B N 1
ATOM 6042 C CA . SER B 1 374 ? 5.656 -44.156 -27.75 1 93.19 374 SER B CA 1
ATOM 6043 C C . SER B 1 374 ? 4.234 -43.75 -28.141 1 93.19 374 SER B C 1
ATOM 6045 O O . SER B 1 374 ? 3.533 -43.094 -27.359 1 93.19 374 SER B O 1
ATOM 6047 N N . SER B 1 375 ? 3.805 -44 -29.422 1 94.81 375 SER B N 1
ATOM 6048 C CA . SER B 1 375 ? 2.461 -43.781 -29.953 1 94.81 375 SER B CA 1
ATOM 6049 C C . SER B 1 375 ? 2.084 -42.312 -29.938 1 94.81 375 SER B C 1
ATOM 6051 O O . SER B 1 375 ? 1.003 -41.938 -29.469 1 94.81 375 SER B O 1
ATOM 6053 N N . GLN B 1 376 ? 2.994 -41.562 -30.391 1 96.62 376 GLN B N 1
ATOM 6054 C CA . GLN B 1 376 ? 2.77 -40.125 -30.391 1 96.62 376 GLN B CA 1
ATOM 6055 C C . GLN B 1 376 ? 1.709 -39.719 -31.406 1 96.62 376 GLN B C 1
ATOM 6057 O O . GLN B 1 376 ? 1.724 -40.219 -32.531 1 96.62 376 GLN B O 1
ATOM 6062 N N . LYS B 1 377 ? 0.79 -38.875 -31.016 1 96.38 377 LYS B N 1
ATOM 6063 C CA . LYS B 1 377 ? -0.236 -38.344 -31.906 1 96.38 377 LYS B CA 1
ATOM 6064 C C . LYS B 1 377 ? -0.751 -37 -31.422 1 96.38 377 LYS B C 1
ATOM 6066 O O . LYS B 1 377 ? -0.615 -36.656 -30.25 1 96.38 377 LYS B O 1
ATOM 6071 N N . ILE B 1 378 ? -1.327 -36.281 -32.344 1 96.75 378 ILE B N 1
ATOM 6072 C CA . ILE B 1 378 ? -1.984 -35.031 -31.969 1 96.75 378 ILE B CA 1
ATOM 6073 C C . ILE B 1 378 ? -3.289 -35.344 -31.234 1 96.75 378 ILE B C 1
ATOM 6075 O O . ILE B 1 378 ? -4.105 -36.125 -31.703 1 96.75 378 ILE B O 1
ATOM 6079 N N . TRP B 1 379 ? -3.438 -34.75 -30.047 1 96.44 379 TRP B N 1
ATOM 6080 C CA . TRP B 1 379 ? -4.664 -34.938 -29.281 1 96.44 379 TRP B CA 1
ATOM 6081 C C . TRP B 1 379 ? -5.609 -33.75 -29.5 1 96.44 379 TRP B C 1
ATOM 6083 O O . TRP B 1 379 ? -6.797 -33.938 -29.766 1 96.44 379 TRP B O 1
ATOM 6093 N N . ILE B 1 380 ? -5.148 -32.531 -29.438 1 97.38 380 ILE B N 1
ATOM 6094 C CA . ILE B 1 380 ? -5.922 -31.328 -29.656 1 97.38 380 ILE B CA 1
ATOM 6095 C C . ILE B 1 380 ? -5.156 -30.391 -30.578 1 97.38 380 ILE B C 1
ATOM 6097 O O . ILE B 1 380 ? -3.994 -30.062 -30.328 1 97.38 380 ILE B O 1
ATOM 6101 N N . GLU B 1 381 ? -5.832 -29.844 -31.609 1 96.19 381 GLU B N 1
ATOM 6102 C CA . GLU B 1 381 ? -5.195 -28.922 -32.562 1 96.19 381 GLU B CA 1
ATOM 6103 C C . GLU B 1 381 ? -5.465 -27.469 -32.156 1 96.19 381 GLU B C 1
ATOM 6105 O O . GLU B 1 381 ? -6.543 -27.141 -31.656 1 96.19 381 GLU B O 1
ATOM 6110 N N . ASN B 1 382 ? -4.562 -26.594 -32.375 1 96 382 ASN B N 1
ATOM 6111 C CA . ASN B 1 382 ? -4.672 -25.141 -32.344 1 96 382 ASN B CA 1
ATOM 6112 C C . ASN B 1 382 ? -5.156 -24.641 -31 1 96 382 ASN B C 1
ATOM 6114 O O . ASN B 1 382 ? -6.184 -23.969 -30.922 1 96 382 ASN B O 1
ATOM 6118 N N . VAL B 1 383 ? -4.336 -24.797 -30.016 1 97.25 383 VAL B N 1
ATOM 6119 C CA . VAL B 1 383 ? -4.652 -24.266 -28.688 1 97.25 383 VAL B CA 1
ATOM 6120 C C . VAL B 1 383 ? -3.908 -22.953 -28.469 1 97.25 383 VAL B C 1
ATOM 6122 O O . VAL B 1 383 ? -2.922 -22.672 -29.141 1 97.25 383 VAL B O 1
ATOM 6125 N N . THR B 1 384 ? -4.484 -22.078 -27.625 1 97 384 THR B N 1
ATOM 6126 C CA . THR B 1 384 ? -3.701 -20.969 -27.078 1 97 384 THR B CA 1
ATOM 6127 C C . THR B 1 384 ? -2.646 -21.484 -26.094 1 97 384 THR B C 1
ATOM 6129 O O . THR B 1 384 ? -2.928 -22.359 -25.281 1 97 384 THR B O 1
ATOM 6132 N N . PRO B 1 385 ? -1.418 -20.938 -26.219 1 95.75 385 PRO B N 1
ATOM 6133 C CA . PRO B 1 385 ? -0.313 -21.453 -25.406 1 95.75 385 PRO B CA 1
ATOM 6134 C C . PRO B 1 385 ? -0.636 -21.5 -23.922 1 95.75 385 PRO B C 1
ATOM 6136 O O . PRO B 1 385 ? -1.014 -20.469 -23.344 1 95.75 385 PRO B O 1
ATOM 6139 N N . GLU B 1 386 ? -0.401 -22.641 -23.312 1 94.88 386 GLU B N 1
ATOM 6140 C CA . GLU B 1 386 ? -0.502 -22.906 -21.891 1 94.88 386 GLU B CA 1
ATOM 6141 C C . GLU B 1 386 ? -1.907 -22.625 -21.375 1 94.88 386 GLU B C 1
ATOM 6143 O O . GLU B 1 386 ? -2.096 -22.375 -20.172 1 94.88 386 GLU B O 1
ATOM 6148 N N . GLN B 1 387 ? -2.891 -22.562 -22.234 1 96.94 387 GLN B N 1
ATOM 6149 C CA . GLN B 1 387 ? -4.277 -22.312 -21.859 1 96.94 387 GLN B CA 1
ATOM 6150 C C . GLN B 1 387 ? -5.145 -23.547 -22.062 1 96.94 387 GLN B C 1
ATOM 6152 O O . GLN B 1 387 ? -6.203 -23.469 -22.688 1 96.94 387 GLN B O 1
ATOM 6157 N N . TRP B 1 388 ? -4.672 -24.641 -21.469 1 97.44 388 TRP B N 1
ATOM 6158 C CA . TRP B 1 388 ? -5.414 -25.891 -21.469 1 97.44 388 TRP B CA 1
ATOM 6159 C C . TRP B 1 388 ? -5.199 -26.641 -20.156 1 97.44 388 TRP B C 1
ATOM 6161 O O . TRP B 1 388 ? -4.176 -26.469 -19.5 1 97.44 388 TRP B O 1
ATOM 6171 N N . SER B 1 389 ? -6.191 -27.344 -19.734 1 96.5 389 SER B N 1
ATOM 6172 C CA . SER B 1 389 ? -6.18 -28.109 -18.5 1 96.5 389 SER B CA 1
ATOM 6173 C C . SER B 1 389 ? -6.871 -29.453 -18.672 1 96.5 389 SER B C 1
ATOM 6175 O O . SER B 1 389 ? -7.887 -29.547 -19.359 1 96.5 389 SER B O 1
ATOM 6177 N N . ILE B 1 390 ? -6.227 -30.5 -18.094 1 95.88 390 ILE B N 1
ATOM 6178 C CA . ILE B 1 390 ? -6.762 -31.844 -18.234 1 95.88 390 ILE B CA 1
ATOM 6179 C C . ILE B 1 390 ? -7.441 -32.281 -16.938 1 95.88 390 ILE B C 1
ATOM 6181 O O . ILE B 1 390 ? -6.93 -32.031 -15.852 1 95.88 390 ILE B O 1
ATOM 6185 N N . TYR B 1 391 ? -8.609 -32.781 -17.094 1 94.75 391 TYR B N 1
ATOM 6186 C CA . TYR B 1 391 ? -9.297 -33.406 -15.977 1 94.75 391 TYR B CA 1
ATOM 6187 C C . TYR B 1 391 ? -9.266 -34.938 -16.094 1 94.75 391 TYR B C 1
ATOM 6189 O O . TYR B 1 391 ? -9.594 -35.5 -17.141 1 94.75 391 TYR B O 1
ATOM 6197 N N . GLN B 1 392 ? -8.781 -35.562 -15.008 1 84.44 392 GLN B N 1
ATOM 6198 C CA . GLN B 1 392 ? -8.797 -37.031 -14.961 1 84.44 392 GLN B CA 1
ATOM 6199 C C . GLN B 1 392 ? -9.57 -37.531 -13.742 1 84.44 392 GLN B C 1
ATOM 6201 O O . GLN B 1 392 ? -9.359 -37.031 -12.633 1 84.44 392 GLN B O 1
ATOM 6206 N N . THR B 1 393 ? -10.617 -38.281 -14.047 1 71.19 393 THR B N 1
ATOM 6207 C CA . THR B 1 393 ? -11.383 -38.875 -12.953 1 71.19 393 THR B CA 1
ATOM 6208 C C . THR B 1 393 ? -10.547 -39.875 -12.18 1 71.19 393 THR B C 1
ATOM 6210 O O . THR B 1 393 ? -9.758 -40.625 -12.773 1 71.19 393 THR B O 1
ATOM 6213 N N . ASN B 1 394 ? -10.406 -39.812 -10.82 1 55.44 394 ASN B N 1
ATOM 6214 C CA . ASN B 1 394 ? -9.773 -40.844 -10.008 1 55.44 394 ASN B CA 1
ATOM 6215 C C . ASN B 1 394 ? -10.438 -42.219 -10.211 1 55.44 394 ASN B C 1
ATOM 6217 O O . ASN B 1 394 ? -11.648 -42.281 -10.398 1 55.44 394 ASN B O 1
#

Secondary structure (DSSP, 8-state):
----------------------PPPEEEEEETTEEEEEETTEEEEEE--SS-EEEEE-TTSSEEEEE-TTSEEEEEETTTTEEEEEEEEE-EEEEE-SSSSEEEEEETTEEEEEEBTTB---EEEESS-SEEEE-TTSSEEEEEEPP-EETTEE---EEEEEEGGGTT-GGG-EEEEEPPPP-SS---SEE---EE-TTSSEEEEEEE--HHHHTT-EEEEEEETTS--EEEEEEE-S-GGGEEE-TTSSEEEEEE--SS-TTSS-EEEEEETTTTEEEE-PPTTEEEEEEEESSSSEEEEEEEE---TTS-GGGSPPPEEEEEETTT--EEESS---SS-EEEEEEEETTTEEEEEEEETTEEEEEEEETTS-S-EEEE-SPPTT-EEEE---/----------------------PPPEEEEEETTEEEEEETTEEEEEE--SS-EEEEE-TTSSEEEEE-TTSEEEEEETTTTEEEEEEEEE-EEEEE-SSSSEEEEEETTEEEEEEBTTB---EEEESS-SEEEE-TTSSEEEEEEPP-EETTEE---EEEEEEGGGTT-GGG-EEEEEPPPP-SS---SEE---EE-TTSSEEEEEEE--HHHHTT-EEEEEEETTS--EEEEEEE-S-GGGEEE-TTSSEEEEEE--SS-TTSS-EEEEEETTTTEEEE-PPTTEEEEEEEESSSSEEEEEEEE---TTS-GGGSPPPEEEEEETTT--EEESS---SS-EEEEEEEETTTEEEEEEEETTEEEEEEEETTS-S-EEEE-SPPTT-EEEE---

Nearest PDB structures (foldseek):
  1vz3-assembly1_A  TM=5.683E-01  e=2.166E-10  Sus scrofa
  5l8s-assembly2_D  TM=6.488E-01  e=8.280E-09  Sporosarcina psychrophila
  5n4c-assembly3_C  TM=6.035E-01  e=4.253E-07  Galerina marginata
  5n4c-assembly1_A  TM=5.876E-01  e=5.715E-07  Galerina marginata
  8cti-assembly1_B  TM=5.524E-01  e=1.863E-06  Homo sapiens

Solvent-accessible surface area (backbone atoms only — not comparable to full-atom values): 41266 Å² total; per-residue (Å²): 135,83,79,80,79,78,80,80,80,78,80,79,79,78,75,69,77,70,70,72,72,73,78,72,58,30,31,39,34,25,36,77,63,14,40,31,38,37,51,76,88,46,73,45,78,76,42,87,44,56,60,54,44,62,43,40,63,32,67,83,64,49,34,38,31,32,27,41,69,74,34,28,38,34,37,33,32,70,84,76,70,45,74,43,78,72,47,96,51,56,50,44,79,71,42,57,29,69,77,45,63,28,41,33,32,24,52,79,41,32,31,31,38,33,38,63,67,74,70,48,77,68,47,50,46,32,35,27,33,61,26,48,28,69,35,89,82,45,59,27,31,40,35,28,25,50,31,48,66,27,43,64,38,63,45,46,23,34,35,28,42,37,44,60,83,30,58,48,41,30,90,60,34,41,80,39,39,66,52,74,56,75,52,98,87,38,53,38,36,36,52,48,50,58,46,65,31,68,79,55,54,36,29,35,32,39,32,26,34,56,72,79,53,22,52,26,38,21,34,34,30,39,31,33,66,80,33,81,48,75,46,77,77,42,43,13,54,86,47,75,70,35,49,48,65,37,82,79,36,52,33,39,38,30,40,34,27,51,50,65,55,69,37,32,61,18,28,41,27,38,35,30,72,84,77,73,45,71,48,75,72,54,56,92,65,39,11,33,54,35,40,28,62,75,48,90,50,32,34,38,31,18,35,21,52,48,47,60,86,88,48,56,77,91,71,46,64,38,27,18,32,31,35,36,34,67,85,78,65,46,72,44,73,48,44,73,78,38,94,64,37,31,34,38,60,40,43,53,52,96,84,45,33,30,34,30,35,37,42,38,92,93,38,30,29,35,32,32,22,36,65,82,38,46,77,66,44,81,70,44,77,56,46,42,87,90,21,56,35,77,48,72,85,131,132,86,75,81,78,79,81,80,79,79,80,79,79,78,76,70,77,72,72,74,72,72,77,72,57,30,32,37,33,24,36,77,61,14,40,32,37,36,50,76,90,44,72,46,78,76,41,86,43,56,58,54,43,62,42,40,65,32,67,83,65,50,34,38,32,31,26,41,70,76,32,27,38,34,36,33,32,69,84,75,71,43,74,42,79,72,46,94,50,56,50,43,80,72,44,58,30,68,77,44,63,28,40,34,32,24,52,81,39,32,30,31,35,31,37,62,68,74,71,47,77,69,47,50,47,32,37,26,33,60,26,48,28,68,35,89,83,45,58,27,32,40,34,27,24,50,31,47,65,26,44,65,36,66,43,49,23,35,35,29,40,37,44,59,82,28,58,49,41,28,89,61,34,40,77,39,40,67,51,74,56,74,53,98,88,38,51,41,37,35,53,48,48,58,46,64,32,68,80,56,55,36,31,36,32,39,32,26,33,56,70,80,52,23,52,26,39,21,33,35,28,40,31,31,66,80,33,80,47,76,45,78,80,44,43,14,54,86,48,74,71,35,50,47,67,38,83,80,35,51,34,39,37,30,38,34,28,50,51,65,55,68,38,33,59,17,28,40,28,39,35,32,72,84,76,73,44,70,48,72,73,52,56,91,66,38,10,33,54,35,42,28,62,76,48,92,51,30,33,38,32,17,36,23,51,47,46,60,86,87,49,56,78,92,71,48,65,38,25,16,33,31,34,36,32,67,83,79,66,46,70,44,73,47,45,73,79,39,93,63,38,31,33,40,60,40,43,54,50,97,82,45,34,30,34,29,35,37,42,39,91,93,40,31,28,34,33,33,22,35,67,82,38,48,78,66,43,81,71,43,77,56,45,41,86,91,21,56,37,77,48,71,86,132

pLDDT: mean 92.86, std 12.29, range [25.92, 98.88]

InterPro domains:
  IPR011042 Six-bladed beta-propeller, TolB-like [G3DSA:2.120.10.30] (35-192)
  IPR011042 Six-bladed beta-propeller, TolB-like [G3DSA:2.120.10.30] (193-393)